Protein 6NFW (pdb70)

Nearest PDB structures (foldseek):
  6nfw-assembly1_A  TM=5.157E-01  e=8.113E-22  Potato virus Y
  8p9y-assembly1_A  TM=3.151E-01  e=6.609E+00  Severe acute respiratory syndrome coronavirus 2
  4l6p-assembly2_B  TM=2.230E-01  e=4.829E+00  Saccharomyces cerevisiae S288C
  6nfw-assembly1_A  TM=6.051E-01  e=4.391E-21  Potato virus Y
  6nfw-assembly1_A  TM=5.929E-01  e=1.348E-22  Potato virus Y

Secondary structure (DSSP, 8-state):
-----------------------------------SEEEE-SSS---EEE-TT--HHHHHHHHHHHHHHHHHH---SSTTTT----EEEEEE-TTS-EEEEEEE--S-------SSS---S-S---------S--EEEETTTS--------

B-factor: mean 38.01, std 22.73, range [0.03, 75.53]

Solvent-accessible surface area: 15889 Å² total; per-residue (Å²): 168,100,174,202,182,176,54,187,75,179,71,137,148,134,75,191,68,209,113,104,202,237,165,162,138,180,210,57,173,127,108,111,167,126,82,71,29,62,6,28,16,47,59,82,33,2,111,6,103,21,58,136,171,39,47,97,182,71,20,114,134,114,56,48,113,24,120,114,125,47,83,112,105,119,112,58,147,138,145,19,130,64,66,77,74,38,42,42,2,54,91,93,89,128,232,35,76,67,9,42,65,52,33,84,92,51,166,119,115,163,183,129,121,81,202,115,116,51,137,97,167,170,127,136,206,153,132,129,109,196,134,74,15,111,55,63,110,37,56,68,188,108,40,131,58,170,136,132,120,174,220

GO terms:
  GO:0005515 protein binding (F, IPI)

Organism: Potato virus Y (strain N) (NCBI:txid12219)

Structure (mmCIF, N/CA/C/O backbone):
data_6NFW
#
_entry.id   6NFW
#
loop_
_atom_site.group_PDB
_atom_site.id
_atom_site.type_symbol
_atom_site.label_atom_id
_atom_site.label_alt_id
_atom_site.label_comp_id
_atom_site.label_asym_id
_atom_site.label_entity_id
_atom_site.label_seq_id
_atom_site.pdbx_PDB_ins_code
_atom_site.Cartn_x
_atom_site.Cartn_y
_atom_site.Cartn_z
_atom_site.occupancy
_atom_site.B_iso_or_equiv
_atom_site.auth_seq_id
_atom_site.auth_comp_id
_atom_site.auth_asym_id
_atom_site.auth_atom_id
_atom_site.pdbx_PDB_model_num
ATOM 1 N N . SER A 1 38 ? 23.328 -107.932 -39.948 1.00 15.10 38 SER A N 1
ATOM 2 C CA . SER A 1 38 ? 22.667 -107.068 -38.977 1.00 72.44 38 SER A CA 1
ATOM 3 C C . SER A 1 38 ? 22.864 -105.599 -39.336 1.00 23.50 38 SER A C 1
ATOM 4 O O . SER A 1 38 ? 23.888 -105.219 -39.902 1.00 60.52 38 SER A O 1
ATOM 11 N N . ALA A 1 39 ? 21.875 -104.776 -39.002 1.00 1.22 39 ALA A N 1
ATOM 12 C CA . ALA A 1 39 ? 21.940 -103.348 -39.286 1.00 2.43 39 ALA A CA 1
ATOM 13 C C . ALA A 1 39 ? 20.828 -102.594 -38.563 1.00 54.22 39 ALA A C 1
ATOM 14 O O . ALA A 1 39 ? 19.737 -103.127 -38.354 1.00 14.24 39 ALA A O 1
ATOM 21 N N . TYR A 1 40 ? 21.111 -101.353 -38.185 1.00 43.11 40 TYR A N 1
ATOM 22 C CA . TYR A 1 40 ? 20.135 -100.527 -37.483 1.00 52.23 40 TYR A CA 1
ATOM 23 C C . TYR A 1 40 ? 20.431 -99.044 -37.685 1.00 75.22 40 TYR A C 1
ATOM 24 O O . TYR A 1 40 ? 21.588 -98.642 -37.813 1.00 11.53 40 TYR A O 1
ATOM 41 N N . ARG A 1 41 ? 19.377 -98.236 -37.715 1.00 24.04 41 ARG A N 1
ATOM 42 C CA . ARG A 1 41 ? 19.522 -96.797 -37.901 1.00 31.21 41 ARG A CA 1
ATOM 43 C C . ARG A 1 41 ? 18.501 -96.033 -37.063 1.00 53.23 41 ARG A C 1
ATOM 44 O O . ARG A 1 41 ? 17.295 -96.126 -37.298 1.00 2.12 41 ARG A O 1
ATOM 62 N N . LYS A 1 42 ? 18.990 -95.280 -36.085 1.00 31.43 42 LYS A N 1
ATOM 63 C CA . LYS A 1 42 ? 18.121 -94.499 -35.212 1.00 10.00 42 LYS A CA 1
ATOM 64 C C . LYS A 1 42 ? 18.382 -93.006 -35.378 1.00 61.50 42 LYS A C 1
ATOM 65 O O . LYS A 1 42 ? 19.047 -92.385 -34.548 1.00 64.01 42 LYS A O 1
ATOM 80 N N . LYS A 1 43 ? 17.855 -92.434 -36.455 1.00 72.43 43 LYS A N 1
ATOM 81 C CA . LYS A 1 43 ? 18.028 -91.012 -36.730 1.00 73.21 43 LYS A CA 1
ATOM 82 C C . LYS A 1 43 ? 16.851 -90.207 -36.191 1.00 32.10 43 LYS A C 1
ATOM 83 O O . LYS A 1 43 ? 15.699 -90.628 -36.294 1.00 2.11 43 LYS A O 1
ATOM 98 N N . GLY A 1 44 ? 17.148 -89.045 -35.616 1.00 20.21 44 GLY A N 1
ATOM 99 C CA . GLY A 1 44 ? 16.103 -88.199 -35.071 1.00 2.21 44 GLY A CA 1
ATOM 100 C C . GLY A 1 44 ? 16.650 -87.117 -34.161 1.00 43.43 44 GLY A C 1
ATOM 101 O O . GLY A 1 44 ? 17.230 -86.137 -34.627 1.00 74.32 44 GLY A O 1
ATOM 105 N N . LYS A 1 45 ? 16.461 -87.292 -32.857 1.00 21.20 45 LYS A N 1
ATOM 106 C CA . LYS A 1 45 ? 16.938 -86.323 -31.877 1.00 70.32 45 LYS A CA 1
ATOM 107 C C . LYS A 1 45 ? 16.734 -84.897 -32.379 1.00 63.11 45 LYS A C 1
ATOM 108 O O . LYS A 1 45 ? 17.602 -84.040 -32.213 1.00 51.24 45 LYS A O 1
ATOM 123 N N . GLY A 1 46 ? 15.580 -84.648 -32.992 1.00 13.44 46 GLY A N 1
ATOM 124 C CA . GLY A 1 46 ? 15.283 -83.325 -33.506 1.00 43.31 46 GLY A CA 1
ATOM 125 C C . GLY A 1 46 ? 14.156 -82.649 -32.750 1.00 24.33 46 GLY A C 1
ATOM 126 O O . GLY A 1 46 ? 12.981 -82.904 -33.014 1.00 1.52 46 GLY A O 1
ATOM 130 N N . LYS A 1 47 ? 14.513 -81.785 -31.806 1.00 70.55 47 LYS A N 1
ATOM 131 C CA . LYS A 1 47 ? 13.524 -81.069 -31.009 1.00 61.11 47 LYS A CA 1
ATOM 132 C C . LYS A 1 47 ? 13.696 -79.561 -31.155 1.00 2.42 47 LYS A C 1
ATOM 133 O O . LYS A 1 47 ? 14.684 -79.089 -31.715 1.00 13.54 47 LYS A O 1
ATOM 148 N N . GLY A 1 48 ? 12.726 -78.808 -30.644 1.00 65.40 48 GLY A N 1
ATOM 149 C CA . GLY A 1 48 ? 12.790 -77.360 -30.726 1.00 2.13 48 GLY A CA 1
ATOM 150 C C . GLY A 1 48 ? 12.437 -76.688 -29.414 1.00 44.41 48 GLY A C 1
ATOM 151 O O . GLY A 1 48 ? 11.997 -77.345 -28.469 1.00 43.45 48 GLY A O 1
ATOM 155 N N . THR A 1 49 ? 12.629 -75.375 -29.352 1.00 23.31 49 THR A N 1
ATOM 156 C CA . THR A 1 49 ? 12.331 -74.613 -28.145 1.00 55.24 49 THR A CA 1
ATOM 157 C C . THR A 1 49 ? 11.567 -73.336 -28.476 1.00 51.10 49 THR A C 1
ATOM 158 O O . THR A 1 49 ? 11.985 -72.554 -29.330 1.00 42.23 49 THR A O 1
ATOM 169 N N . THR A 1 50 ? 10.446 -73.129 -27.793 1.00 4.31 50 THR A N 1
ATOM 170 C CA . THR A 1 50 ? 9.623 -71.947 -28.014 1.00 60.12 50 THR A CA 1
ATOM 171 C C . THR A 1 50 ? 9.694 -70.997 -26.823 1.00 54.40 50 THR A C 1
ATOM 172 O O . THR A 1 50 ? 8.879 -71.078 -25.903 1.00 60.14 50 THR A O 1
ATOM 183 N N . VAL A 1 51 ? 10.672 -70.098 -26.845 1.00 24.12 51 VAL A N 1
ATOM 184 C CA . VAL A 1 51 ? 10.846 -69.132 -25.768 1.00 24.32 51 VAL A CA 1
ATOM 185 C C . VAL A 1 51 ? 10.319 -67.759 -26.169 1.00 61.42 51 VAL A C 1
ATOM 186 O O . VAL A 1 51 ? 10.433 -67.352 -27.324 1.00 70.10 51 VAL A O 1
ATOM 199 N N . GLY A 1 52 ? 9.741 -67.048 -25.206 1.00 42.43 52 GLY A N 1
ATOM 200 C CA . GLY A 1 52 ? 9.204 -65.727 -25.479 1.00 12.52 52 GLY A CA 1
ATOM 201 C C . GLY A 1 52 ? 9.065 -64.887 -24.224 1.00 33.04 52 GLY A C 1
ATOM 202 O O . GLY A 1 52 ? 8.410 -65.295 -23.266 1.00 50.44 52 GLY A O 1
ATOM 206 N N . MET A 1 53 ? 9.686 -63.712 -24.229 1.00 51.04 53 MET A N 1
ATOM 207 C CA . MET A 1 53 ? 9.629 -62.813 -23.083 1.00 10.52 53 MET A CA 1
ATOM 208 C C . MET A 1 53 ? 8.997 -61.479 -23.468 1.00 11.30 53 MET A C 1
ATOM 209 O O . MET A 1 53 ? 8.770 -61.207 -24.647 1.00 13.33 53 MET A O 1
ATOM 221 N N . GLY A 1 54 ? 8.716 -60.651 -22.467 1.00 25.32 54 GLY A N 1
ATOM 222 C CA . GLY A 1 54 ? 8.113 -59.356 -22.724 1.00 10.54 54 GLY A CA 1
ATOM 223 C C . GLY A 1 54 ? 8.642 -58.277 -21.798 1.00 73.20 54 GLY A C 1
ATOM 224 O O . GLY A 1 54 ? 8.775 -58.493 -20.594 1.00 22.44 54 GLY A O 1
ATOM 228 N N . LYS A 1 55 ? 8.946 -57.113 -22.363 1.00 0.15 55 LYS A N 1
ATOM 229 C CA . LYS A 1 55 ? 9.464 -55.997 -21.582 1.00 63.14 55 LYS A CA 1
ATOM 230 C C . LYS A 1 55 ? 8.391 -55.437 -20.654 1.00 1.43 55 LYS A C 1
ATOM 231 O O . LYS A 1 55 ? 7.279 -55.137 -21.086 1.00 44.14 55 LYS A O 1
ATOM 246 N N . SER A 1 56 ? 8.733 -55.299 -19.377 1.00 22.21 56 SER A N 1
ATOM 247 C CA . SER A 1 56 ? 7.797 -54.778 -18.387 1.00 3.42 56 SER A CA 1
ATOM 248 C C . SER A 1 56 ? 8.260 -53.421 -17.863 1.00 42.33 56 SER A C 1
ATOM 249 O O . SER A 1 56 ? 8.909 -53.335 -16.822 1.00 5.12 56 SER A O 1
ATOM 256 N N . SER A 1 57 ? 7.921 -52.365 -18.595 1.00 45.24 57 SER A N 1
ATOM 257 C CA . SER A 1 57 ? 8.303 -51.011 -18.208 1.00 35.15 57 SER A CA 1
ATOM 258 C C . SER A 1 57 ? 7.095 -50.081 -18.218 1.00 63.11 57 SER A C 1
ATOM 259 O O . SER A 1 57 ? 6.449 -49.897 -19.250 1.00 2.44 57 SER A O 1
ATOM 266 N N . ARG A 1 58 ? 6.796 -49.496 -17.063 1.00 14.43 58 ARG A N 1
ATOM 267 C CA . ARG A 1 58 ? 5.665 -48.585 -16.938 1.00 5.13 58 ARG A CA 1
ATOM 268 C C . ARG A 1 58 ? 6.046 -47.354 -16.120 1.00 61.01 58 ARG A C 1
ATOM 269 O O . ARG A 1 58 ? 6.600 -47.470 -15.027 1.00 63.32 58 ARG A O 1
ATOM 287 N N . ARG A 1 59 ? 5.746 -46.176 -16.658 1.00 54.41 59 ARG A N 1
ATOM 288 C CA . ARG A 1 59 ? 6.058 -44.924 -15.980 1.00 35.32 59 ARG A CA 1
ATOM 289 C C . ARG A 1 59 ? 4.909 -44.496 -15.073 1.00 64.34 59 ARG A C 1
ATOM 290 O O . ARG A 1 59 ? 3.810 -45.046 -15.144 1.00 42.14 59 ARG A O 1
ATOM 308 N N . PHE A 1 60 ? 5.170 -43.511 -14.221 1.00 63.32 60 PHE A N 1
ATOM 309 C CA . PHE A 1 60 ? 4.158 -43.009 -13.299 1.00 24.32 60 PHE A CA 1
ATOM 310 C C . PHE A 1 60 ? 4.525 -41.616 -12.794 1.00 12.33 60 PHE A C 1
ATOM 311 O O . PHE A 1 60 ? 5.666 -41.368 -12.400 1.00 74.34 60 PHE A O 1
ATOM 327 N N . ILE A 1 61 ? 3.551 -40.712 -12.807 1.00 32.40 61 ILE A N 1
ATOM 328 C CA . ILE A 1 61 ? 3.772 -39.346 -12.350 1.00 5.14 61 ILE A CA 1
ATOM 329 C C . ILE A 1 61 ? 2.686 -38.913 -11.371 1.00 25.42 61 ILE A C 1
ATOM 330 O O . ILE A 1 61 ? 1.497 -38.965 -11.682 1.00 73.21 61 ILE A O 1
ATOM 345 N N . ASN A 1 62 ? 3.105 -38.482 -10.185 1.00 5.34 62 ASN A N 1
ATOM 346 C CA . ASN A 1 62 ? 2.168 -38.037 -9.159 1.00 71.01 62 ASN A CA 1
ATOM 347 C C . ASN A 1 62 ? 2.743 -36.866 -8.368 1.00 12.05 62 ASN A C 1
ATOM 348 O O . ASN A 1 62 ? 3.869 -36.931 -7.874 1.00 61.24 62 ASN A O 1
ATOM 358 N N . MET A 1 63 ? 1.961 -35.797 -8.251 1.00 34.32 63 MET A N 1
ATOM 359 C CA . MET A 1 63 ? 2.393 -34.613 -7.518 1.00 24.14 63 MET A CA 1
ATOM 360 C C . MET A 1 63 ? 1.225 -33.659 -7.290 1.00 64.10 63 MET A C 1
ATOM 361 O O . MET A 1 63 ? 0.481 -33.340 -8.218 1.00 73.11 63 MET A O 1
ATOM 373 N N . TYR A 1 64 ? 1.069 -33.207 -6.051 1.00 63.45 64 TYR A N 1
ATOM 374 C CA . TYR A 1 64 ? -0.011 -32.291 -5.702 1.00 11.30 64 TYR A CA 1
ATOM 375 C C . TYR A 1 64 ? 0.364 -31.442 -4.491 1.00 13.53 64 TYR A C 1
ATOM 376 O O . TYR A 1 64 ? 0.647 -31.968 -3.414 1.00 65.43 64 TYR A O 1
ATOM 393 N N . GLY A 1 65 ? 0.363 -30.126 -4.675 1.00 41.05 65 GLY A N 1
ATOM 394 C CA . GLY A 1 65 ? 0.705 -29.224 -3.591 1.00 10.51 65 GLY A CA 1
ATOM 395 C C . GLY A 1 65 ? -0.503 -28.482 -3.052 1.00 21.30 65 GLY A C 1
ATOM 396 O O . GLY A 1 65 ? -1.624 -28.684 -3.518 1.00 51.23 65 GLY A O 1
ATOM 400 N N . PHE A 1 66 ? -0.274 -27.620 -2.067 1.00 43.32 66 PHE A N 1
ATOM 401 C CA . PHE A 1 66 ? -1.353 -26.847 -1.462 1.00 62.41 66 PHE A CA 1
ATOM 402 C C . PHE A 1 66 ? -0.811 -25.587 -0.795 1.00 22.23 66 PHE A C 1
ATOM 403 O O . PHE A 1 66 ? 0.280 -25.595 -0.223 1.00 25.43 66 PHE A O 1
ATOM 419 N N . ASP A 1 67 ? -1.578 -24.506 -0.872 1.00 50.32 67 ASP A N 1
ATOM 420 C CA . ASP A 1 67 ? -1.176 -23.237 -0.275 1.00 52.40 67 ASP A CA 1
ATOM 421 C C . ASP A 1 67 ? -2.112 -22.854 0.868 1.00 21.32 67 ASP A C 1
ATOM 422 O O . ASP A 1 67 ? -2.929 -21.941 0.754 1.00 65.44 67 ASP A O 1
ATOM 430 N N . PRO A 1 68 ? -1.991 -23.569 1.997 1.00 70.14 68 PRO A N 1
ATOM 431 C CA . PRO A 1 68 ? -2.818 -23.322 3.182 1.00 64.44 68 PRO A CA 1
ATOM 432 C C . PRO A 1 68 ? -2.473 -22.003 3.864 1.00 43.21 68 PRO A C 1
ATOM 433 O O . PRO A 1 68 ? -1.515 -21.920 4.634 1.00 20.21 68 PRO A O 1
ATOM 441 N N . THR A 1 69 ? -3.261 -20.970 3.578 1.00 10.53 69 THR A N 1
ATOM 442 C CA . THR A 1 69 ? -3.039 -19.654 4.164 1.00 53.12 69 THR A CA 1
ATOM 443 C C . THR A 1 69 ? -4.272 -19.174 4.922 1.00 41.22 69 THR A C 1
ATOM 444 O O . THR A 1 69 ? -5.401 -19.374 4.476 1.00 41.32 69 THR A O 1
ATOM 455 N N . GLU A 1 70 ? -4.047 -18.539 6.068 1.00 53.42 70 GLU A N 1
ATOM 456 C CA . GLU A 1 70 ? -5.141 -18.031 6.887 1.00 72.34 70 GLU A CA 1
ATOM 457 C C . GLU A 1 70 ? -4.785 -16.675 7.490 1.00 52.32 70 GLU A C 1
ATOM 458 O O . GLU A 1 70 ? -3.702 -16.496 8.045 1.00 33.44 70 GLU A O 1
ATOM 468 N N . TYR A 1 71 ? -5.705 -15.725 7.376 1.00 61.24 71 TYR A N 1
ATOM 469 C CA . TYR A 1 71 ? -5.489 -14.384 7.906 1.00 0.23 71 TYR A CA 1
ATOM 470 C C . TYR A 1 71 ? -6.815 -13.717 8.259 1.00 23.54 71 TYR A C 1
ATOM 471 O O . TYR A 1 71 ? -7.691 -13.561 7.408 1.00 33.54 71 TYR A O 1
ATOM 488 N N . SER A 1 72 ? -6.955 -13.324 9.522 1.00 73.53 72 SER A N 1
ATOM 489 C CA . SER A 1 72 ? -8.173 -12.676 9.990 1.00 45.53 72 SER A CA 1
ATOM 490 C C . SER A 1 72 ? -7.848 -11.511 10.919 1.00 20.13 72 SER A C 1
ATOM 491 O O . SER A 1 72 ? -7.672 -11.693 12.124 1.00 71.44 72 SER A O 1
ATOM 498 N N . PHE A 1 73 ? -7.767 -10.312 10.350 1.00 55.04 73 PHE A N 1
ATOM 499 C CA . PHE A 1 73 ? -7.461 -9.116 11.125 1.00 13.22 73 PHE A CA 1
ATOM 500 C C . PHE A 1 73 ? -7.785 -7.855 10.331 1.00 64.42 73 PHE A C 1
ATOM 501 O O . PHE A 1 73 ? -8.236 -7.928 9.188 1.00 70.21 73 PHE A O 1
ATOM 517 N N . ILE A 1 74 ? -7.551 -6.700 10.944 1.00 3.33 74 ILE A N 1
ATOM 518 C CA . ILE A 1 74 ? -7.817 -5.422 10.295 1.00 41.32 74 ILE A CA 1
ATOM 519 C C . ILE A 1 74 ? -6.525 -4.770 9.815 1.00 43.34 74 ILE A C 1
ATOM 520 O O . ILE A 1 74 ? -5.544 -4.699 10.553 1.00 2.31 74 ILE A O 1
ATOM 535 N N . GLN A 1 75 ? -6.535 -4.294 8.574 1.00 1.03 75 GLN A N 1
ATOM 536 C CA . GLN A 1 75 ? -5.364 -3.647 7.996 1.00 24.52 75 GLN A CA 1
ATOM 537 C C . GLN A 1 75 ? -5.420 -2.136 8.200 1.00 5.21 75 GLN A C 1
ATOM 538 O O . GLN A 1 75 ? -6.326 -1.465 7.704 1.00 35.23 75 GLN A O 1
ATOM 550 N N . PHE A 1 76 ? -4.448 -1.606 8.936 1.00 13.44 76 PHE A N 1
ATOM 551 C CA . PHE A 1 76 ? -4.388 -0.175 9.208 1.00 73.23 76 PHE A CA 1
ATOM 552 C C . PHE A 1 76 ? -3.576 0.548 8.138 1.00 11.10 76 PHE A C 1
ATOM 553 O O . PHE A 1 76 ? -2.497 0.099 7.753 1.00 73.30 76 PHE A O 1
ATOM 569 N N . VAL A 1 77 ? -4.104 1.670 7.660 1.00 45.35 77 VAL A N 1
ATOM 570 C CA . VAL A 1 77 ? -3.430 2.457 6.634 1.00 3.24 77 VAL A CA 1
ATOM 571 C C . VAL A 1 77 ? -3.687 3.948 6.827 1.00 15.13 77 VAL A C 1
ATOM 572 O O . VAL A 1 77 ? -4.762 4.350 7.272 1.00 22.24 77 VAL A O 1
ATOM 585 N N . ASP A 1 78 ? -2.693 4.761 6.490 1.00 62.34 78 ASP A N 1
ATOM 586 C CA . ASP A 1 78 ? -2.812 6.209 6.625 1.00 74.43 78 ASP A CA 1
ATOM 587 C C . ASP A 1 78 ? -3.230 6.845 5.302 1.00 12.33 78 ASP A C 1
ATOM 588 O O . ASP A 1 78 ? -2.724 6.503 4.233 1.00 63.20 78 ASP A O 1
ATOM 596 N N . PRO A 1 79 ? -4.177 7.793 5.375 1.00 74.10 79 PRO A N 1
ATOM 597 C CA . PRO A 1 79 ? -4.684 8.496 4.192 1.00 10.32 79 PRO A CA 1
ATOM 598 C C . PRO A 1 79 ? -3.648 9.438 3.590 1.00 44.02 79 PRO A C 1
ATOM 599 O O . PRO A 1 79 ? -3.552 9.571 2.369 1.00 63.41 79 PRO A O 1
ATOM 607 N N . LEU A 1 80 ? -2.876 10.091 4.451 1.00 2.43 80 LEU A N 1
ATOM 6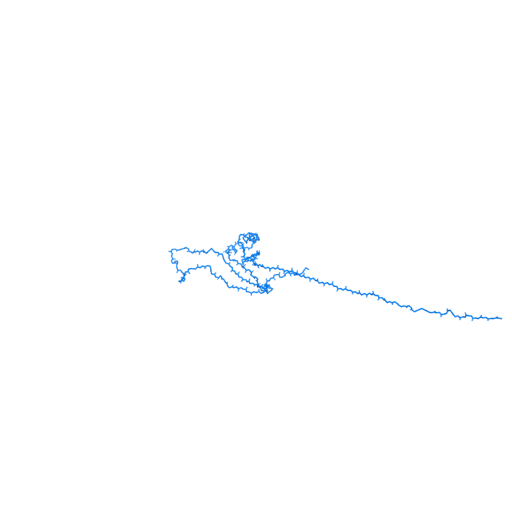08 C CA . LEU A 1 80 ? -1.846 11.022 4.003 1.00 52.51 80 LEU A CA 1
ATOM 609 C C . LEU A 1 80 ? -0.960 10.382 2.939 1.00 41.14 80 LEU A C 1
ATOM 610 O O . LEU A 1 80 ? -1.087 10.676 1.750 1.00 13.41 80 LEU A O 1
ATOM 625 N N . THR A 1 81 ? -0.062 9.503 3.374 1.00 43.21 81 THR A N 1
ATOM 626 C CA . THR A 1 81 ? 0.845 8.821 2.459 1.00 10.22 81 THR A CA 1
ATOM 627 C C . THR A 1 81 ? 0.320 7.437 2.096 1.00 70.01 81 THR A C 1
ATOM 628 O O . THR A 1 81 ? -0.078 7.192 0.957 1.00 22.13 81 THR A O 1
ATOM 639 N N . GLY A 1 82 ? 0.322 6.533 3.070 1.00 1.35 82 GLY A N 1
ATOM 640 C CA . GLY A 1 82 ? -0.157 5.184 2.833 1.00 55.42 82 GLY A CA 1
ATOM 641 C C . GLY A 1 82 ? 0.514 4.163 3.730 1.00 10.15 82 GLY A C 1
ATOM 642 O O . GLY A 1 82 ? 0.823 3.053 3.297 1.00 43.32 82 GLY A O 1
ATOM 646 N N . ALA A 1 83 ? 0.744 4.539 4.984 1.00 65.32 83 ALA A N 1
ATOM 647 C CA . ALA A 1 83 ? 1.383 3.649 5.944 1.00 10.14 83 ALA A CA 1
ATOM 648 C C . ALA A 1 83 ? 0.687 2.292 5.982 1.00 23.01 83 ALA A C 1
ATOM 649 O O . ALA A 1 83 ? -0.391 2.123 5.415 1.00 40.33 83 ALA A O 1
ATOM 656 N N . GLN A 1 84 ? 1.312 1.331 6.653 1.00 34.12 84 GLN A N 1
ATOM 657 C CA . GLN A 1 84 ? 0.754 -0.012 6.763 1.00 42.54 84 GLN A CA 1
ATOM 658 C C . GLN A 1 84 ? 1.016 -0.599 8.146 1.00 15.50 84 GLN A C 1
ATOM 659 O O . GLN A 1 84 ? 2.151 -0.600 8.624 1.00 1.21 84 GLN A O 1
ATOM 671 N N . ILE A 1 85 ? -0.039 -1.098 8.782 1.00 21.21 85 ILE A N 1
ATOM 672 C CA . ILE A 1 85 ? 0.079 -1.688 10.108 1.00 10.14 85 ILE A CA 1
ATOM 673 C C . ILE A 1 85 ? -0.990 -2.752 10.333 1.00 41.40 85 ILE A C 1
ATOM 674 O O . ILE A 1 85 ? -2.112 -2.632 9.842 1.00 44.11 85 ILE A O 1
ATOM 689 N N . GLU A 1 86 ? -0.635 -3.793 11.080 1.00 21.03 86 GLU A N 1
ATOM 690 C CA . GLU A 1 86 ? -1.565 -4.877 11.371 1.00 11.04 86 GLU A CA 1
ATOM 691 C C . GLU A 1 86 ? -2.301 -4.626 12.683 1.00 0.15 86 GLU A C 1
ATOM 692 O O . GLU A 1 86 ? -1.733 -4.781 13.765 1.00 64.01 86 GLU A O 1
ATOM 702 N N . GLU A 1 87 ? -3.568 -4.237 12.581 1.00 72.43 87 GLU A N 1
ATOM 703 C CA . GLU A 1 87 ? -4.381 -3.963 13.759 1.00 51.33 87 GLU A CA 1
ATOM 704 C C . GLU A 1 87 ? -5.473 -5.017 13.924 1.00 22.25 87 GLU A C 1
ATOM 705 O O . GLU A 1 87 ? -5.906 -5.634 12.953 1.00 32.54 87 GLU A O 1
ATOM 715 N N . ASN A 1 88 ? -5.911 -5.216 15.162 1.00 2.33 88 ASN A N 1
ATOM 716 C CA . ASN A 1 88 ? -6.951 -6.195 15.457 1.00 42.04 88 ASN A CA 1
ATOM 717 C C . ASN A 1 88 ? -8.116 -5.546 16.199 1.00 34.44 88 ASN A C 1
ATOM 718 O O . ASN A 1 88 ? -8.176 -4.323 16.334 1.00 35.13 88 ASN A O 1
ATOM 728 N N . VAL A 1 89 ? -9.039 -6.373 16.680 1.00 73.23 89 VAL A N 1
ATOM 729 C CA . VAL A 1 89 ? -10.201 -5.881 17.410 1.00 32.25 89 VAL A CA 1
ATOM 730 C C . VAL A 1 89 ? -9.779 -5.066 18.628 1.00 20.30 89 VAL A C 1
ATOM 731 O O . VAL A 1 89 ? -10.434 -4.088 18.990 1.00 31.25 89 VAL A O 1
ATOM 744 N N . TYR A 1 90 ? -8.682 -5.475 19.256 1.00 64.14 90 TYR A N 1
ATOM 745 C CA . TYR A 1 90 ? -8.173 -4.784 20.435 1.00 1.32 90 TYR A CA 1
ATOM 746 C C . TYR A 1 90 ? -6.917 -3.985 20.099 1.00 44.43 90 TYR A C 1
ATOM 747 O O . TYR A 1 90 ? -5.998 -3.882 20.910 1.00 14.21 90 TYR A O 1
ATOM 764 N N . ALA A 1 91 ? -6.888 -3.420 18.896 1.00 1.11 91 ALA A N 1
ATOM 765 C CA . ALA A 1 91 ? -5.749 -2.627 18.453 1.00 72.33 91 ALA A CA 1
ATOM 766 C C . ALA A 1 91 ? -5.512 -1.438 19.378 1.00 71.23 91 ALA A C 1
ATOM 767 O O . ALA A 1 91 ? -6.416 -0.638 19.617 1.00 63.22 91 ALA A O 1
ATOM 774 N N . ASP A 1 92 ? -4.294 -1.330 19.895 1.00 22.45 92 ASP A N 1
ATOM 775 C CA . ASP A 1 92 ? -3.939 -0.238 20.795 1.00 71.54 92 ASP A CA 1
ATOM 776 C C . ASP A 1 92 ? -3.197 0.864 20.045 1.00 70.53 92 ASP A C 1
ATOM 777 O O . ASP A 1 92 ? -2.289 0.590 19.257 1.00 4.45 92 ASP A O 1
ATOM 785 N N . ILE A 1 93 ? -3.589 2.109 20.293 1.00 55.15 93 ILE A N 1
ATOM 786 C CA . ILE A 1 93 ? -2.961 3.252 19.641 1.00 54.53 93 ILE A CA 1
ATOM 787 C C . ILE A 1 93 ? -1.458 3.274 19.899 1.00 42.41 93 ILE A C 1
ATOM 788 O O . ILE A 1 93 ? -0.674 3.661 19.032 1.00 43.50 93 ILE A O 1
ATOM 803 N N . ARG A 1 94 ? -1.064 2.855 21.097 1.00 31.22 94 ARG A N 1
ATOM 804 C CA . ARG A 1 94 ? 0.346 2.826 21.469 1.00 4.25 94 ARG A CA 1
ATOM 805 C C . ARG A 1 94 ? 1.171 2.083 20.422 1.00 41.24 94 ARG A C 1
ATOM 806 O O . ARG A 1 94 ? 2.296 2.474 20.112 1.00 60.14 94 ARG A O 1
ATOM 824 N N . ASP A 1 95 ? 0.603 1.010 19.882 1.00 30.12 95 ASP A N 1
ATOM 825 C CA . ASP A 1 95 ? 1.285 0.212 18.869 1.00 25.13 95 ASP A CA 1
ATOM 826 C C . ASP A 1 95 ? 1.296 0.935 17.526 1.00 1.20 95 ASP A C 1
ATOM 827 O O . ASP A 1 95 ? 2.356 1.169 16.945 1.00 12.43 95 ASP A O 1
ATOM 835 N N . ILE A 1 96 ? 0.110 1.284 17.037 1.00 10.43 96 ILE A N 1
ATOM 836 C CA . ILE A 1 96 ? -0.015 1.979 15.763 1.00 41.43 96 ILE A CA 1
ATOM 837 C C . ILE A 1 96 ? 0.873 3.218 15.722 1.00 12.33 96 ILE A C 1
ATOM 838 O O . ILE A 1 96 ? 1.427 3.561 14.678 1.00 52.12 96 ILE A O 1
ATOM 853 N N . GLN A 1 97 ? 1.004 3.883 16.865 1.00 2.34 97 GLN A N 1
ATOM 854 C CA . GLN A 1 97 ? 1.827 5.083 16.960 1.00 40.34 97 GLN A CA 1
ATOM 855 C C . GLN A 1 97 ? 3.310 4.732 16.906 1.00 61.33 97 GLN A C 1
ATOM 856 O O . GLN A 1 97 ? 4.111 5.471 16.335 1.00 71.43 97 GLN A O 1
ATOM 868 N N . GLU A 1 98 ? 3.667 3.601 17.506 1.00 72.54 98 GLU A N 1
ATOM 869 C CA . GLU A 1 98 ? 5.055 3.154 17.526 1.00 33.21 98 GLU A CA 1
ATOM 870 C C . GLU A 1 98 ? 5.577 2.932 16.110 1.00 65.52 98 GLU A C 1
ATOM 871 O O . GLU A 1 98 ? 6.533 3.579 15.681 1.00 50.12 98 GLU A O 1
ATOM 881 N N . ARG A 1 99 ? 4.942 2.015 15.388 1.00 51.51 99 ARG A N 1
ATOM 882 C CA . ARG A 1 99 ? 5.343 1.706 14.020 1.00 41.41 99 ARG A CA 1
ATOM 883 C C . ARG A 1 99 ? 5.209 2.934 13.125 1.00 64.43 99 ARG A C 1
ATOM 884 O O . ARG A 1 99 ? 6.037 3.166 12.244 1.00 24.33 99 ARG A O 1
ATOM 902 N N . PHE A 1 100 ? 4.161 3.719 13.356 1.00 10.35 100 PHE A N 1
ATOM 903 C CA . PHE A 1 100 ? 3.919 4.923 12.570 1.00 53.33 100 PHE A CA 1
ATOM 904 C C . PHE A 1 100 ? 5.159 5.811 12.540 1.00 4.45 100 PHE A C 1
ATOM 905 O O . PHE A 1 100 ? 5.451 6.454 11.532 1.00 43.14 100 PHE A O 1
ATOM 921 N N . SER A 1 101 ? 5.883 5.843 13.654 1.00 62.10 101 SER A N 1
ATOM 922 C CA . SER A 1 101 ? 7.089 6.657 13.758 1.00 52.41 101 SER A CA 1
ATOM 923 C C . SER A 1 101 ? 8.036 6.376 12.595 1.00 3.21 101 SER A C 1
ATOM 924 O O . SER A 1 101 ? 8.641 7.293 12.040 1.00 52.11 101 SER A O 1
ATOM 931 N N . GLU A 1 102 ? 8.157 5.103 12.233 1.00 23.22 102 GLU A N 1
ATOM 932 C CA . GLU A 1 102 ? 9.031 4.702 11.137 1.00 51.33 102 GLU A CA 1
ATOM 933 C C . GLU A 1 102 ? 8.568 5.317 9.820 1.00 74.15 102 GLU A C 1
ATOM 934 O O . GLU A 1 102 ? 9.350 5.949 9.107 1.00 10.42 102 GLU A O 1
ATOM 944 N N . VAL A 1 103 ? 7.292 5.127 9.500 1.00 71.30 103 VAL A N 1
ATOM 945 C CA . VAL A 1 103 ? 6.724 5.662 8.269 1.00 64.13 103 VAL A CA 1
ATOM 946 C C . VAL A 1 103 ? 6.952 7.167 8.167 1.00 20.22 103 VAL A C 1
ATOM 947 O O . VAL A 1 103 ? 7.551 7.651 7.207 1.00 13.15 103 VAL A O 1
ATOM 960 N N . ARG A 1 104 ? 6.471 7.901 9.165 1.00 63.03 104 ARG A N 1
ATOM 961 C CA . ARG A 1 104 ? 6.621 9.351 9.188 1.00 62.10 104 ARG A CA 1
ATOM 962 C C . ARG A 1 104 ? 8.093 9.746 9.105 1.00 3.30 104 ARG A C 1
ATOM 963 O O . ARG A 1 104 ? 8.446 10.738 8.466 1.00 14.52 104 ARG A O 1
ATOM 981 N N . LYS A 1 105 ? 8.947 8.964 9.755 1.00 23.34 105 LYS A N 1
ATOM 982 C CA . LYS A 1 105 ? 10.381 9.230 9.756 1.00 34.13 105 LYS A CA 1
ATOM 983 C C . LYS A 1 105 ? 10.937 9.222 8.335 1.00 3.24 105 LYS A C 1
ATOM 984 O O . LYS A 1 105 ? 11.614 10.160 7.917 1.00 63.45 105 LYS A O 1
ATOM 999 N N . LYS A 1 106 ? 10.644 8.157 7.597 1.00 1.42 106 LYS A N 1
ATOM 1000 C CA . LYS A 1 106 ? 11.111 8.027 6.222 1.00 14.21 106 LYS A CA 1
ATOM 1001 C C . LYS A 1 106 ? 10.472 9.084 5.328 1.00 23.42 106 LYS A C 1
ATOM 1002 O O . LYS A 1 106 ? 11.104 9.591 4.401 1.00 52.24 106 LYS A O 1
ATOM 1017 N N . MET A 1 107 ? 9.217 9.415 5.614 1.00 60.43 107 MET A N 1
ATOM 1018 C CA . MET A 1 107 ? 8.494 10.415 4.836 1.00 25.15 107 MET A CA 1
ATOM 1019 C C . MET A 1 107 ? 9.209 11.763 4.886 1.00 55.44 107 MET A C 1
ATOM 1020 O O . MET A 1 107 ? 9.595 12.310 3.854 1.00 34.20 107 MET A O 1
ATOM 1032 N N . VAL A 1 108 ? 9.380 12.292 6.093 1.00 2.23 108 VAL A N 1
ATOM 1033 C CA . VAL A 1 108 ? 10.049 13.575 6.277 1.00 45.42 108 VAL A CA 1
ATOM 1034 C C . VAL A 1 108 ? 11.510 13.499 5.851 1.00 13.10 108 VAL A C 1
ATOM 1035 O O . VAL A 1 108 ? 12.057 14.456 5.304 1.00 73.40 108 VAL A O 1
ATOM 1048 N N . GLU A 1 109 ? 12.136 12.354 6.106 1.00 74.23 109 GLU A N 1
ATOM 1049 C CA . GLU A 1 109 ? 13.536 12.154 5.747 1.00 2.33 109 GLU A CA 1
ATOM 1050 C C . GLU A 1 109 ? 13.725 12.218 4.235 1.00 14.41 109 GLU A C 1
ATOM 1051 O O . GLU A 1 109 ? 14.640 12.875 3.740 1.00 45.44 109 GLU A O 1
ATOM 1061 N N . ASN A 1 110 ? 12.853 11.527 3.506 1.00 61.51 110 ASN A N 1
ATOM 1062 C CA . ASN A 1 110 ? 12.925 11.503 2.050 1.00 62.24 110 ASN A CA 1
ATOM 1063 C C . ASN A 1 110 ? 12.900 12.919 1.480 1.00 30.13 110 ASN A C 1
ATOM 1064 O O . ASN A 1 110 ? 13.438 13.174 0.402 1.00 4.03 110 ASN A O 1
ATOM 1074 N N . ASP A 1 111 ? 12.274 13.833 2.212 1.00 24.40 111 ASP A N 1
ATOM 1075 C CA . ASP A 1 111 ? 12.181 15.224 1.781 1.00 23.01 111 ASP A CA 1
ATOM 1076 C C . ASP A 1 111 ? 11.363 15.342 0.500 1.00 54.45 111 ASP A C 1
ATOM 1077 O O . ASP A 1 111 ? 11.916 15.446 -0.595 1.00 73.33 111 ASP A O 1
ATOM 1085 N N . ASP A 1 112 ? 10.042 15.324 0.643 1.00 23.14 112 ASP A N 1
ATOM 1086 C CA . ASP A 1 112 ? 9.146 15.429 -0.503 1.00 1.01 112 ASP A CA 1
ATOM 1087 C C . ASP A 1 112 ? 8.170 16.588 -0.326 1.00 42.32 112 ASP A C 1
ATOM 1088 O O . ASP A 1 112 ? 7.809 17.261 -1.291 1.00 23.23 112 ASP A O 1
ATOM 1096 N N . ILE A 1 113 ? 7.746 16.812 0.914 1.00 63.54 113 ILE A N 1
ATOM 1097 C CA . ILE A 1 113 ? 6.811 17.890 1.217 1.00 32.41 113 ILE A CA 1
ATOM 1098 C C . ILE A 1 113 ? 7.345 18.783 2.332 1.00 50.00 113 ILE A C 1
ATOM 1099 O O . ILE A 1 113 ? 8.455 18.581 2.824 1.00 71.41 113 ILE A O 1
ATOM 1114 N N . GLU A 1 114 ? 6.545 19.768 2.727 1.00 2.04 114 GLU A N 1
ATOM 1115 C CA . GLU A 1 114 ? 6.937 20.692 3.785 1.00 14.23 114 GLU A CA 1
ATOM 1116 C C . GLU A 1 114 ? 5.880 20.739 4.885 1.00 63.24 114 GLU A C 1
ATOM 1117 O O . GLU A 1 114 ? 6.195 20.617 6.068 1.00 14.50 114 GLU A O 1
ATOM 1127 N N . MET A 1 115 ? 4.626 20.920 4.483 1.00 0.45 115 MET A N 1
ATOM 1128 C CA . MET A 1 115 ? 3.522 20.983 5.435 1.00 64.14 115 MET A CA 1
ATOM 1129 C C . MET A 1 115 ? 2.293 20.263 4.889 1.00 40.04 115 MET A C 1
ATOM 1130 O O . MET A 1 115 ? 1.187 20.431 5.402 1.00 43.31 115 MET A O 1
ATOM 1142 N N . GLN A 1 116 ? 2.495 19.462 3.848 1.00 62.22 116 GLN A N 1
ATOM 1143 C CA . GLN A 1 116 ? 1.402 18.719 3.233 1.00 12.12 116 GLN A CA 1
ATOM 1144 C C . GLN A 1 116 ? 0.886 17.634 4.173 1.00 64.11 116 GLN A C 1
ATOM 1145 O O . GLN A 1 116 ? -0.321 17.416 4.283 1.00 32.43 116 GLN A O 1
ATOM 1157 N N . ALA A 1 117 ? 1.808 16.957 4.850 1.00 75.23 117 ALA A N 1
ATOM 1158 C CA . ALA A 1 117 ? 1.446 15.896 5.782 1.00 71.10 117 ALA A CA 1
ATOM 1159 C C . ALA A 1 117 ? 1.204 16.452 7.181 1.00 21.52 117 ALA A C 1
ATOM 1160 O O . ALA A 1 117 ? 0.329 15.979 7.906 1.00 33.04 117 ALA A O 1
ATOM 1167 N N . LEU A 1 118 ? 1.986 17.461 7.554 1.00 13.43 118 LEU A N 1
ATOM 1168 C CA . LEU A 1 118 ? 1.857 18.082 8.868 1.00 70.32 118 LEU A CA 1
ATOM 1169 C C . LEU A 1 118 ? 0.541 18.843 8.983 1.00 0.24 118 LEU A C 1
ATOM 1170 O O . LEU A 1 118 ? -0.065 18.896 10.053 1.00 60.43 118 LEU A O 1
ATOM 1185 N N . GLY A 1 119 ? 0.102 19.429 7.873 1.00 24.15 119 GLY A N 1
ATOM 1186 C CA . GLY A 1 119 ? -1.141 20.178 7.871 1.00 23.33 119 GLY A CA 1
ATOM 1187 C C . GLY A 1 119 ? -2.289 19.396 8.479 1.00 45.13 119 GLY A C 1
ATOM 1188 O O . GLY A 1 119 ? -3.193 19.976 9.081 1.00 42.31 119 GLY A O 1
ATOM 1192 N N . SER A 1 120 ? -2.255 18.077 8.319 1.00 21.33 120 SER A N 1
ATOM 1193 C CA . SER A 1 120 ? -3.304 17.216 8.852 1.00 42.11 120 SER A CA 1
ATOM 1194 C C . SER A 1 120 ? -2.737 15.858 9.258 1.00 44.35 120 SER A C 1
ATOM 1195 O O . SER A 1 120 ? -2.174 15.138 8.434 1.00 1.44 120 SER A O 1
ATOM 1202 N N . ASN A 1 121 ? -2.892 15.516 10.533 1.00 45.11 121 ASN A N 1
ATOM 1203 C CA . ASN A 1 121 ? -2.397 14.246 11.050 1.00 74.23 121 ASN A CA 1
ATOM 1204 C C . ASN A 1 121 ? -3.329 13.695 12.124 1.00 73.13 121 ASN A C 1
ATOM 1205 O O . ASN A 1 121 ? -3.019 13.741 13.315 1.00 42.13 121 ASN A O 1
ATOM 1215 N N . THR A 1 122 ? -4.473 13.171 11.694 1.00 43.13 122 THR A N 1
ATOM 1216 C CA . THR A 1 122 ? -5.452 12.610 12.618 1.00 63.41 122 THR A CA 1
ATOM 1217 C C . THR A 1 122 ? -6.277 11.519 11.948 1.00 42.41 122 THR A C 1
ATOM 1218 O O . THR A 1 122 ? -6.287 10.370 12.394 1.00 5.13 122 THR A O 1
ATOM 1229 N N . THR A 1 123 ? -6.970 11.882 10.873 1.00 54.04 123 THR A N 1
ATOM 1230 C CA . THR A 1 123 ? -7.800 10.933 10.141 1.00 32.34 123 THR A CA 1
ATOM 1231 C C . THR A 1 123 ? -6.990 9.716 9.707 1.00 51.33 123 THR A C 1
ATOM 1232 O O . THR A 1 123 ? -5.931 9.852 9.092 1.00 12.43 123 THR A O 1
ATOM 1243 N N . ILE A 1 124 ? -7.496 8.529 10.027 1.00 24.41 124 ILE A N 1
ATOM 1244 C CA . ILE A 1 124 ? -6.820 7.290 9.667 1.00 35.41 124 ILE A CA 1
ATOM 1245 C C . ILE A 1 124 ? -7.717 6.402 8.811 1.00 61.42 124 ILE A C 1
ATOM 1246 O O . ILE A 1 124 ? -8.938 6.402 8.968 1.00 74.14 124 ILE A O 1
ATOM 1261 N N . HIS A 1 125 ? -7.103 5.647 7.906 1.00 24.43 125 HIS A N 1
ATOM 1262 C CA . HIS A 1 125 ? -7.846 4.753 7.026 1.00 73.30 125 HIS A CA 1
ATOM 1263 C C . HIS A 1 125 ? -7.814 3.321 7.553 1.00 4.42 125 HIS A C 1
ATOM 1264 O O . HIS A 1 125 ? -6.746 2.725 7.694 1.00 4.42 125 HIS A O 1
ATOM 1277 N N . ALA A 1 126 ? -8.991 2.776 7.843 1.00 54.55 126 ALA A N 1
ATOM 1278 C CA . ALA A 1 126 ? -9.098 1.415 8.353 1.00 73.24 126 ALA A CA 1
ATOM 1279 C C . ALA A 1 126 ? -9.607 0.463 7.276 1.00 13.21 126 ALA A C 1
ATOM 1280 O O . ALA A 1 126 ? -10.733 0.600 6.795 1.00 32.40 126 ALA A O 1
ATOM 1287 N N . TYR A 1 127 ? -8.773 -0.500 6.902 1.00 60.11 127 TYR A N 1
ATOM 1288 C CA . TYR A 1 127 ? -9.138 -1.473 5.878 1.00 4.43 127 TYR A CA 1
ATOM 1289 C C . TYR A 1 127 ? -9.658 -2.760 6.512 1.00 73.05 127 TYR A C 1
ATOM 1290 O O . TYR A 1 127 ? -8.892 -3.542 7.077 1.00 63.13 127 TYR A O 1
ATOM 1307 N N . PHE A 1 128 ? -10.966 -2.974 6.413 1.00 70.11 128 PHE A N 1
ATOM 1308 C CA . PHE A 1 128 ? -11.590 -4.167 6.975 1.00 25.41 128 PHE A CA 1
ATOM 1309 C C . PHE A 1 128 ? -11.682 -5.276 5.933 1.00 75.04 128 PHE A C 1
ATOM 1310 O O . PHE A 1 128 ? -11.691 -5.013 4.730 1.00 21.30 128 PHE A O 1
ATOM 1326 N N . ARG A 1 129 ? -11.749 -6.517 6.402 1.00 31.22 129 ARG A N 1
ATOM 1327 C CA . ARG A 1 129 ? -11.837 -7.668 5.512 1.00 52.42 129 ARG A CA 1
ATOM 1328 C C . ARG A 1 129 ? -13.220 -8.311 5.590 1.00 30.54 129 ARG A C 1
ATOM 1329 O O . ARG A 1 129 ? -13.741 -8.557 6.678 1.00 22.45 129 ARG A O 1
ATOM 1347 N N . LYS A 1 130 ? -13.808 -8.581 4.430 1.00 32.32 130 LYS A N 1
ATOM 1348 C CA . LYS A 1 130 ? -15.128 -9.196 4.366 1.00 53.23 130 LYS A CA 1
ATOM 1349 C C . LYS A 1 130 ? -15.181 -10.460 5.217 1.00 12.35 130 LYS A C 1
ATOM 1350 O O . LYS A 1 130 ? -14.146 -11.026 5.572 1.00 61.12 130 LYS A O 1
ATOM 1365 N N . ASP A 1 131 ? -16.392 -10.900 5.542 1.00 73.44 131 ASP A N 1
ATOM 1366 C CA . ASP A 1 131 ? -16.580 -12.099 6.349 1.00 1.32 131 ASP A CA 1
ATOM 1367 C C . ASP A 1 131 ? -15.781 -13.268 5.781 1.00 30.31 131 ASP A C 1
ATOM 1368 O O . ASP A 1 131 ? -15.010 -13.910 6.495 1.00 62.00 131 ASP A O 1
ATOM 1376 N N . TRP A 1 132 ? -15.969 -13.537 4.494 1.00 2.30 132 TRP A N 1
ATOM 1377 C CA . TRP A 1 132 ? -15.267 -14.629 3.831 1.00 31.34 132 TRP A CA 1
ATOM 1378 C C . TRP A 1 132 ? -14.008 -14.124 3.135 1.00 24.44 132 TRP A C 1
ATOM 1379 O O . TRP A 1 132 ? -13.547 -14.714 2.159 1.00 53.23 132 TRP A O 1
ATOM 1399 N N . SER A 1 133 ? -13.456 -13.026 3.644 1.00 54.22 133 SER A N 1
ATOM 1400 C CA . SER A 1 133 ? -12.252 -12.438 3.067 1.00 13.41 133 SER A CA 1
ATOM 1401 C C . SER A 1 133 ? -12.385 -12.301 1.554 1.00 54.44 133 SER A C 1
ATOM 1402 O O . SER A 1 133 ? -11.400 -12.400 0.822 1.00 41.44 133 SER A O 1
ATOM 1409 N N . ASP A 1 134 ? -13.609 -12.074 1.093 1.00 45.44 134 ASP A N 1
ATOM 1410 C CA . ASP A 1 134 ? -13.873 -11.922 -0.333 1.00 41.24 134 ASP A CA 1
ATOM 1411 C C . ASP A 1 134 ? -13.538 -10.509 -0.801 1.00 2.32 134 ASP A C 1
ATOM 1412 O O . ASP A 1 134 ? -12.680 -10.315 -1.662 1.00 74.32 134 ASP A O 1
ATOM 1420 N N . LYS A 1 135 ? -14.220 -9.524 -0.227 1.00 3.01 135 LYS A N 1
ATOM 1421 C CA . LYS A 1 135 ? -13.996 -8.128 -0.583 1.00 23.40 135 LYS A CA 1
ATOM 1422 C C . LYS A 1 135 ? -13.279 -7.388 0.542 1.00 40.45 135 LYS A C 1
ATOM 1423 O O . LYS A 1 135 ? -13.106 -7.922 1.636 1.00 34.34 135 LYS A O 1
ATOM 1438 N N . ALA A 1 136 ? -12.869 -6.155 0.265 1.00 22.02 136 ALA A N 1
ATOM 1439 C CA . ALA A 1 136 ? -12.175 -5.340 1.255 1.00 54.51 136 ALA A CA 1
ATOM 1440 C C . ALA A 1 136 ? -12.933 -4.046 1.530 1.00 60.21 136 ALA A C 1
ATOM 1441 O O . ALA A 1 136 ? -13.252 -3.294 0.608 1.00 11.22 136 ALA A O 1
ATOM 1448 N N . LEU A 1 137 ? -13.219 -3.792 2.802 1.00 24.33 137 LEU A N 1
ATOM 1449 C CA . LEU A 1 137 ? -13.941 -2.588 3.198 1.00 63.32 137 LEU A CA 1
ATOM 1450 C C . LEU A 1 137 ? -12.972 -1.461 3.545 1.00 71.24 137 LEU A C 1
ATOM 1451 O O . LEU A 1 137 ? -11.932 -1.690 4.164 1.00 72.14 137 LEU A O 1
ATOM 1466 N N . LYS A 1 138 ? -13.320 -0.243 3.143 1.00 41.31 138 LYS A N 1
ATOM 1467 C CA . LYS A 1 138 ? -12.484 0.920 3.414 1.00 61.24 138 LYS A CA 1
ATOM 1468 C C . LYS A 1 138 ? -13.256 1.973 4.202 1.00 25.34 138 LYS A C 1
ATOM 1469 O O . LYS A 1 138 ? -14.104 2.676 3.653 1.00 73.33 138 LYS A O 1
ATOM 1484 N N . ILE A 1 139 ? -12.956 2.076 5.493 1.00 3.02 139 ILE A N 1
ATOM 1485 C CA . ILE A 1 139 ? -13.620 3.045 6.356 1.00 70.33 139 ILE A CA 1
ATOM 1486 C C . ILE A 1 139 ? -12.604 3.898 7.109 1.00 42.54 139 ILE A C 1
ATOM 1487 O O . ILE A 1 139 ? -11.685 3.375 7.739 1.00 71.15 139 ILE A O 1
ATOM 1502 N N . ASP A 1 140 ? -12.778 5.213 7.041 1.00 74.25 140 ASP A N 1
ATOM 1503 C CA . ASP A 1 140 ? -11.879 6.140 7.718 1.00 14.41 140 ASP A CA 1
ATOM 1504 C C . ASP A 1 140 ? -12.408 6.494 9.105 1.00 62.12 140 ASP A C 1
ATOM 1505 O O . ASP A 1 140 ? -13.618 6.577 9.317 1.00 41.33 140 ASP A O 1
ATOM 1513 N N . LEU A 1 141 ? -11.494 6.703 10.045 1.00 25.41 141 LEU A N 1
ATOM 1514 C CA . LEU A 1 141 ? -11.867 7.048 11.412 1.00 42.30 141 LEU A CA 1
ATOM 1515 C C . LEU A 1 141 ? -11.057 8.238 11.915 1.00 34.45 141 LEU A C 1
ATOM 1516 O O . LEU A 1 141 ? -9.948 8.490 11.443 1.00 1.22 141 LEU A O 1
ATOM 1531 N N . MET A 1 142 ? -11.615 8.965 12.877 1.00 71.14 142 MET A N 1
ATOM 1532 C CA . MET A 1 142 ? -10.941 10.127 13.446 1.00 41.12 142 MET A CA 1
ATOM 1533 C C . MET A 1 142 ? -10.760 9.966 14.952 1.00 32.31 142 MET A C 1
ATOM 1534 O O . MET A 1 142 ? -11.435 9.168 15.600 1.00 4.43 142 MET A O 1
ATOM 1546 N N . PRO A 1 143 ? -9.825 10.742 15.522 1.00 53.32 143 PRO A N 1
ATOM 1547 C CA . PRO A 1 143 ? -9.534 10.703 16.959 1.00 73.21 143 PRO A CA 1
ATOM 1548 C C . PRO A 1 143 ? -10.668 11.284 17.796 1.00 25.00 143 PRO A C 1
ATOM 1549 O O . PRO A 1 143 ? -11.596 11.895 17.264 1.00 31.04 143 PRO A O 1
ATOM 1557 N N . HIS A 1 144 ? -10.588 11.091 19.109 1.00 73.32 144 HIS A N 1
ATOM 1558 C CA . HIS A 1 144 ? -11.607 11.597 20.021 1.00 60.55 144 HIS A CA 1
ATOM 1559 C C . HIS A 1 144 ? -11.116 12.845 20.747 1.00 20.53 144 HIS A C 1
ATOM 1560 O O . HIS A 1 144 ? -11.210 12.941 21.969 1.00 0.00 144 HIS A O 1
ATOM 1573 N N . ASN A 1 145 ? -10.589 13.799 19.985 1.00 63.34 145 ASN A N 1
ATOM 1574 C CA . ASN A 1 145 ? -10.080 15.040 20.556 1.00 44.31 145 ASN A CA 1
ATOM 1575 C C . ASN A 1 145 ? -10.551 16.245 19.747 1.00 52.44 145 ASN A C 1
ATOM 1576 O O . ASN A 1 145 ? -9.776 16.890 19.041 1.00 73.45 145 ASN A O 1
ATOM 1586 N N . PRO A 1 146 ? -11.852 16.557 19.851 1.00 12.15 146 PRO A N 1
ATOM 1587 C CA . PRO A 1 146 ? -12.454 17.686 19.137 1.00 52.31 146 PRO A CA 1
ATOM 1588 C C . PRO A 1 146 ? -11.987 19.032 19.680 1.00 1.43 146 PRO A C 1
ATOM 1589 O O . PRO A 1 146 ? -11.748 19.180 20.879 1.00 1.05 146 PRO A O 1
ATOM 1597 N N . LEU A 1 147 ? -11.860 20.011 18.791 1.00 2.11 147 LEU A N 1
ATOM 1598 C CA . LEU A 1 147 ? -11.422 21.347 19.183 1.00 72.21 147 LEU A CA 1
ATOM 1599 C C . LEU A 1 147 ? -12.545 22.363 19.002 1.00 11.42 147 LEU A C 1
ATOM 1600 O O . LEU A 1 147 ? -13.590 22.055 18.428 1.00 2.44 147 LEU A O 1
ATOM 1615 N N . LYS A 1 148 ? -12.322 23.577 19.494 1.00 40.35 148 LYS A N 1
ATOM 1616 C CA . LYS A 1 148 ? -13.313 24.641 19.385 1.00 75.33 148 LYS A CA 1
ATOM 1617 C C . LYS A 1 148 ? -12.650 25.968 19.028 1.00 73.41 148 LYS A C 1
ATOM 1618 O O . LYS A 1 148 ? -11.457 26.160 19.263 1.00 75.31 148 LYS A O 1
ATOM 1633 N N . VAL A 1 149 ? -13.431 26.881 18.460 1.00 22.24 149 VAL A N 1
ATOM 1634 C CA . VAL A 1 149 ? -12.920 28.191 18.074 1.00 73.24 149 VAL A CA 1
ATOM 1635 C C . VAL A 1 149 ? -13.149 29.217 19.178 1.00 63.42 149 VAL A C 1
ATOM 1636 O O . VAL A 1 149 ? -14.169 29.187 19.865 1.00 10.51 149 VAL A O 1
ATOM 1649 N N . CYS A 1 150 ? -12.193 30.126 19.340 1.00 41.42 150 CYS A N 1
ATOM 1650 C CA . CYS A 1 150 ? -12.290 31.163 20.361 1.00 51.41 150 CYS A CA 1
ATOM 1651 C C . CYS A 1 150 ? -12.516 32.531 19.727 1.00 63.35 150 CYS A C 1
ATOM 1652 O O . CYS A 1 150 ? -11.806 32.922 18.798 1.00 13.52 150 CYS A O 1
ATOM 1659 N N . ASP A 1 151 ? -13.509 33.255 20.230 1.00 25.53 151 ASP A N 1
ATOM 1660 C CA . ASP A 1 151 ? -13.829 34.580 19.713 1.00 61.32 151 ASP A CA 1
ATOM 1661 C C . ASP A 1 151 ? -14.933 35.234 20.538 1.00 41.45 151 ASP A C 1
ATOM 1662 O O . ASP A 1 151 ? -15.904 34.582 20.923 1.00 12.11 151 ASP A O 1
ATOM 1670 N N . LYS A 1 152 ? -14.778 36.526 20.805 1.00 50.52 152 LYS A N 1
ATOM 1671 C CA . LYS A 1 152 ? -15.762 37.269 21.584 1.00 50.20 152 LYS A CA 1
ATOM 1672 C C . LYS A 1 152 ? -16.602 38.169 20.684 1.00 61.22 152 LYS A C 1
ATOM 1673 O O . LYS A 1 152 ? -16.976 39.278 21.070 1.00 74.34 152 LYS A O 1
ATOM 1688 N N . THR A 1 153 ? -16.897 37.685 19.481 1.00 41.25 153 THR A N 1
ATOM 1689 C CA . THR A 1 153 ? -17.694 38.445 18.526 1.00 62.02 153 THR A CA 1
ATOM 1690 C C . THR A 1 153 ? -18.413 37.520 17.550 1.00 11.44 153 THR A C 1
ATOM 1691 O O . THR A 1 153 ? -17.795 36.940 16.659 1.00 23.51 153 THR A O 1
ATOM 1702 N N . ASN A 1 154 ? -19.724 37.387 17.726 1.00 2.42 154 ASN A N 1
ATOM 1703 C CA . ASN A 1 154 ? -20.528 36.531 16.860 1.00 2.05 154 ASN A CA 1
ATOM 1704 C C . ASN A 1 154 ? -19.987 35.105 16.850 1.00 1.45 154 ASN A C 1
ATOM 1705 O O . ASN A 1 154 ? -19.572 34.594 15.811 1.00 64.24 154 ASN A O 1
ATOM 1715 N N . GLY A 1 155 ? -19.994 34.467 18.017 1.00 53.34 155 GLY A N 1
ATOM 1716 C CA . GLY A 1 155 ? -19.502 33.105 18.121 1.00 40.12 155 GLY A CA 1
ATOM 1717 C C . GLY A 1 155 ? -20.620 32.083 18.116 1.00 3.43 155 GLY A C 1
ATOM 1718 O O . GLY A 1 155 ? -20.567 31.092 18.846 1.00 43.11 155 GLY A O 1
ATOM 1722 N N . ILE A 1 156 ? -21.637 32.323 17.295 1.00 62.11 156 ILE A N 1
ATOM 1723 C CA . ILE A 1 156 ? -22.773 31.416 17.200 1.00 13.52 156 ILE A CA 1
ATOM 1724 C C . ILE A 1 156 ? -23.183 31.197 15.748 1.00 52.31 156 ILE A C 1
ATOM 1725 O O . ILE A 1 156 ? -24.319 31.476 15.364 1.00 34.22 156 ILE A O 1
ATOM 1740 N N . ALA A 1 157 ? -22.251 30.694 14.944 1.00 4.03 157 ALA A N 1
ATOM 1741 C CA . ALA A 1 157 ? -22.516 30.435 13.535 1.00 31.11 157 ALA A CA 1
ATOM 1742 C C . ALA A 1 157 ? -22.802 28.957 13.294 1.00 52.14 157 ALA A C 1
ATOM 1743 O O . ALA A 1 157 ? -22.357 28.381 12.301 1.00 61.41 157 ALA A O 1
ATOM 1750 N N . LYS A 1 158 ? -23.548 28.346 14.209 1.00 62.11 158 LYS A N 1
ATOM 1751 C CA . LYS A 1 158 ? -23.896 26.935 14.095 1.00 31.22 158 LYS A CA 1
ATOM 1752 C C . LYS A 1 158 ? -25.406 26.737 14.176 1.00 24.15 158 LYS A C 1
ATOM 1753 O O . LYS A 1 158 ? -26.134 27.624 14.623 1.00 54.14 158 LYS A O 1
ATOM 1768 N N . PHE A 1 159 ? -25.869 25.570 13.743 1.00 1.44 159 PHE A N 1
ATOM 1769 C CA . PHE A 1 159 ? -27.294 25.257 13.767 1.00 33.35 159 PHE A CA 1
ATOM 1770 C C . PHE A 1 159 ? -27.753 24.919 15.182 1.00 22.12 159 PHE A C 1
ATOM 1771 O O . PHE A 1 159 ? -26.954 24.582 16.057 1.00 52.40 159 PHE A O 1
ATOM 1787 N N . PRO A 1 160 ? -29.070 25.012 15.415 1.00 43.32 160 PRO A N 1
ATOM 1788 C CA . PRO A 1 160 ? -29.667 24.721 16.722 1.00 35.30 160 PRO A CA 1
ATOM 1789 C C . PRO A 1 160 ? -29.611 23.237 17.067 1.00 31.24 160 PRO A C 1
ATOM 1790 O O . PRO A 1 160 ? -30.583 22.508 16.871 1.00 73.43 160 PRO A O 1
ATOM 1798 N N . GLU A 1 161 ? -28.468 22.796 17.582 1.00 20.22 161 GLU A N 1
ATOM 1799 C CA . GLU A 1 161 ? -28.286 21.398 17.954 1.00 53.30 161 GLU A CA 1
ATOM 1800 C C . GLU A 1 161 ? -27.311 21.266 19.120 1.00 5.32 161 GLU A C 1
ATOM 1801 O O . GLU A 1 161 ? -26.545 22.186 19.409 1.00 55.51 161 GLU A O 1
ATOM 1811 N N . ARG A 1 162 ? -27.348 20.117 19.787 1.00 21.54 162 ARG A N 1
ATOM 1812 C CA . ARG A 1 162 ? -26.469 19.866 20.924 1.00 54.23 162 ARG A CA 1
ATOM 1813 C C . ARG A 1 162 ? -25.913 18.445 20.876 1.00 2.24 162 ARG A C 1
ATOM 1814 O O . ARG A 1 162 ? -26.177 17.697 19.937 1.00 54.11 162 ARG A O 1
ATOM 1832 N N . GLU A 1 163 ? -25.141 18.084 21.897 1.00 53.51 163 GLU A N 1
ATOM 1833 C CA . GLU A 1 163 ? -24.547 16.753 21.970 1.00 4.33 163 GLU A CA 1
ATOM 1834 C C . GLU A 1 163 ? -23.639 16.496 20.771 1.00 52.44 163 GLU A C 1
ATOM 1835 O O . GLU A 1 163 ? -23.354 15.348 20.429 1.00 1.54 163 GLU A O 1
ATOM 1845 N N . LEU A 1 164 ? -23.190 17.573 20.135 1.00 11.44 164 LEU A N 1
ATOM 1846 C CA . LEU A 1 164 ? -22.315 17.464 18.973 1.00 5.42 164 LEU A CA 1
ATOM 1847 C C . LEU A 1 164 ? -21.074 16.641 19.301 1.00 30.01 164 LEU A C 1
ATOM 1848 O O . LEU A 1 164 ? -20.140 17.133 19.934 1.00 52.44 164 LEU A O 1
ATOM 1863 N N . GLU A 1 165 ? -21.071 15.385 18.863 1.00 24.22 165 GLU A N 1
ATOM 1864 C CA . GLU A 1 165 ? -19.943 14.494 19.110 1.00 43.24 165 GLU A CA 1
ATOM 1865 C C . GLU A 1 165 ? -19.310 14.043 17.797 1.00 15.12 165 GLU A C 1
ATOM 1866 O O . GLU A 1 165 ? -19.671 14.524 16.722 1.00 21.32 165 GLU A O 1
ATOM 1876 N N . LEU A 1 166 ? -18.364 13.115 17.892 1.00 34.43 166 LEU A N 1
ATOM 1877 C CA . LEU A 1 166 ? -17.678 12.598 16.712 1.00 52.42 166 LEU A CA 1
ATOM 1878 C C . LEU A 1 166 ? -18.673 11.994 15.726 1.00 13.24 166 LEU A C 1
ATOM 1879 O O . LEU A 1 166 ? -19.312 10.982 16.015 1.00 31.24 166 LEU A O 1
ATOM 1894 N N . ARG A 1 167 ? -18.796 12.620 14.560 1.00 15.31 167 ARG A N 1
ATOM 1895 C CA . ARG A 1 167 ? -19.712 12.142 13.531 1.00 64.43 167 ARG A CA 1
ATOM 1896 C C . ARG A 1 167 ? -18.951 11.436 12.412 1.00 43.43 167 ARG A C 1
ATOM 1897 O O . ARG A 1 167 ? -17.734 11.568 12.298 1.00 22.51 167 ARG A O 1
ATOM 1915 N N . GLN A 1 168 ? -19.679 10.687 11.590 1.00 2.52 168 GLN A N 1
ATOM 1916 C CA . GLN A 1 168 ? -19.074 9.959 10.482 1.00 30.43 168 GLN A CA 1
ATOM 1917 C C . GLN A 1 168 ? -18.465 10.921 9.466 1.00 14.42 168 GLN A C 1
ATOM 1918 O O . GLN A 1 168 ? -19.181 11.654 8.783 1.00 52.05 168 GLN A O 1
ATOM 1930 N N . THR A 1 169 ? -17.140 10.914 9.372 1.00 22.44 169 THR A N 1
ATOM 1931 C CA . THR A 1 169 ? -16.436 11.787 8.441 1.00 31.54 169 THR A CA 1
ATOM 1932 C C . THR A 1 169 ? -16.846 11.502 7.002 1.00 51.23 169 THR A C 1
ATOM 1933 O O . THR A 1 169 ? -16.931 12.411 6.178 1.00 62.20 169 THR A O 1
ATOM 1944 N N . GLY A 1 170 ? -17.102 10.231 6.704 1.00 2.55 170 GLY A N 1
ATOM 1945 C CA . GLY A 1 170 ? -17.503 9.848 5.363 1.00 24.32 170 GLY A CA 1
ATOM 1946 C C . GLY A 1 170 ? -18.026 8.428 5.296 1.00 1.35 170 GLY A C 1
ATOM 1947 O O . GLY A 1 170 ? -17.867 7.641 6.230 1.00 12.22 170 GLY A O 1
ATOM 1951 N N . PRO A 1 171 ? -18.670 8.082 4.172 1.00 14.12 171 PRO A N 1
ATOM 1952 C CA . PRO A 1 171 ? -19.233 6.744 3.961 1.00 24.12 171 PRO A CA 1
ATOM 1953 C C . PRO A 1 171 ? -18.153 5.682 3.786 1.00 43.51 171 PRO A C 1
ATOM 1954 O O . PRO A 1 171 ? -16.970 6.000 3.671 1.00 13.43 171 PRO A O 1
ATOM 1962 N N . ALA A 1 172 ? -18.569 4.420 3.768 1.00 72.45 172 ALA A N 1
ATOM 1963 C CA . ALA A 1 172 ? -17.637 3.312 3.604 1.00 13.53 172 ALA A CA 1
ATOM 1964 C C . ALA A 1 172 ? -17.529 2.896 2.141 1.00 13.31 172 ALA A C 1
ATOM 1965 O O . ALA A 1 172 ? -18.504 2.965 1.392 1.00 4.13 172 ALA A O 1
ATOM 1972 N N . VAL A 1 173 ? -16.338 2.462 1.740 1.00 54.01 173 VAL A N 1
ATOM 1973 C CA . VAL A 1 173 ? -16.103 2.034 0.366 1.00 3.31 173 VAL A CA 1
ATOM 1974 C C . VAL A 1 173 ? -15.742 0.555 0.305 1.00 11.21 173 VAL A C 1
ATOM 1975 O O . VAL A 1 173 ? -14.662 0.152 0.739 1.00 50.33 173 VAL A O 1
ATOM 1988 N N . GLU A 1 174 ? -16.652 -0.250 -0.235 1.00 64.35 174 GLU A N 1
ATOM 1989 C CA . GLU A 1 174 ? -16.428 -1.686 -0.352 1.00 63.12 174 GLU A CA 1
ATOM 1990 C C . GLU A 1 174 ? -15.971 -2.052 -1.761 1.00 60.20 174 GLU A C 1
ATOM 1991 O O . GLU A 1 174 ? -16.672 -1.794 -2.740 1.00 52.33 174 GLU A O 1
ATOM 2001 N N . VAL A 1 175 ? -14.791 -2.656 -1.856 1.00 72.25 175 VAL A N 1
ATOM 2002 C CA . VAL A 1 175 ? -14.239 -3.058 -3.145 1.00 12.22 175 VAL A CA 1
ATOM 2003 C C . VAL A 1 175 ? -13.368 -4.301 -3.005 1.00 52.21 175 VAL A C 1
ATOM 2004 O O . VAL A 1 175 ? -12.633 -4.451 -2.029 1.00 22.31 175 VAL A O 1
ATOM 2017 N N . ASP A 1 176 ? -13.455 -5.191 -3.987 1.00 51.41 176 ASP A N 1
ATOM 2018 C CA . ASP A 1 176 ? -12.672 -6.422 -3.975 1.00 41.04 176 ASP A CA 1
ATOM 2019 C C . ASP A 1 176 ? -11.183 -6.119 -3.852 1.00 23.14 176 ASP A C 1
ATOM 2020 O O . ASP A 1 176 ? -10.663 -5.225 -4.521 1.00 2.23 176 ASP A O 1
ATOM 2028 N N . VAL A 1 177 ? -10.501 -6.867 -2.991 1.00 30.12 177 VAL A N 1
ATOM 2029 C CA . VAL A 1 177 ? -9.071 -6.678 -2.780 1.00 21.33 177 VAL A CA 1
ATOM 2030 C C . VAL A 1 177 ? -8.316 -6.666 -4.104 1.00 75.21 177 VAL A C 1
ATOM 2031 O O . VAL A 1 177 ? -7.334 -5.942 -4.265 1.00 64.33 177 VAL A O 1
ATOM 2044 N N . LYS A 1 178 ? -8.781 -7.474 -5.051 1.00 10.24 178 LYS A N 1
ATOM 2045 C CA . LYS A 1 178 ? -8.152 -7.557 -6.364 1.00 44.20 178 LYS A CA 1
ATOM 2046 C C . LYS A 1 178 ? -8.583 -6.390 -7.248 1.00 15.34 178 LYS A C 1
ATOM 2047 O O . LYS A 1 178 ? -7.797 -5.885 -8.050 1.00 43.12 178 LYS A O 1
ATOM 2062 N N . ASP A 1 179 ? -9.832 -5.967 -7.094 1.00 50.20 179 ASP A N 1
ATOM 2063 C CA . ASP A 1 179 ? -10.366 -4.859 -7.877 1.00 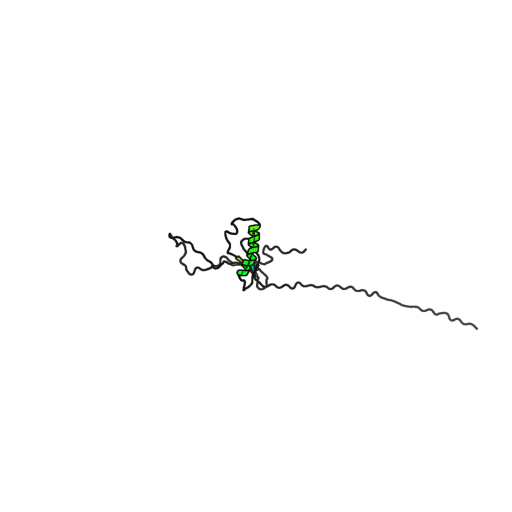25.45 179 ASP A CA 1
ATOM 2064 C C . ASP A 1 179 ? -9.571 -3.582 -7.622 1.00 25.53 179 ASP A C 1
ATOM 2065 O O . ASP A 1 179 ? -9.085 -2.944 -8.556 1.00 33.52 179 ASP A O 1
ATOM 2073 N N . ILE A 1 180 ? -9.445 -3.213 -6.351 1.00 40.03 180 ILE A N 1
ATOM 2074 C CA . ILE A 1 180 ? -8.709 -2.012 -5.974 1.00 40.33 180 ILE A CA 1
ATOM 2075 C C . ILE A 1 180 ? -7.306 -2.016 -6.572 1.00 50.44 180 ILE A C 1
ATOM 2076 O O . ILE A 1 180 ? -6.738 -3.065 -6.876 1.00 31.04 180 ILE A O 1
ATOM 2091 N N . PRO A 1 181 ? -6.733 -0.816 -6.743 1.00 73.14 181 PRO A N 1
ATOM 2092 C CA . PRO A 1 181 ? -5.388 -0.654 -7.304 1.00 15.31 181 PRO A CA 1
ATOM 2093 C C . PRO A 1 181 ? -4.300 -1.147 -6.354 1.00 45.45 181 PRO A C 1
ATOM 2094 O O . PRO A 1 181 ? -3.649 -0.353 -5.677 1.00 14.14 181 PRO A O 1
ATOM 2102 N N . ALA A 1 182 ? -4.111 -2.462 -6.310 1.00 63.13 182 ALA A N 1
ATOM 2103 C CA . ALA A 1 182 ? -3.102 -3.059 -5.445 1.00 40.04 182 ALA A CA 1
ATOM 2104 C C . ALA A 1 182 ? -1.972 -3.674 -6.264 1.00 62.43 182 ALA A C 1
ATOM 2105 O O . ALA A 1 182 ? -2.211 -4.297 -7.297 1.00 72.43 182 ALA A O 1
ATOM 2112 N N . GLN A 1 183 ? -0.741 -3.492 -5.796 1.00 24.01 183 GLN A N 1
ATOM 2113 C CA . GLN A 1 183 ? 0.426 -4.027 -6.486 1.00 54.34 183 GLN A CA 1
ATOM 2114 C C . GLN A 1 183 ? 0.539 -5.534 -6.276 1.00 61.41 183 GLN A C 1
ATOM 2115 O O . GLN A 1 183 ? 1.380 -6.001 -5.509 1.00 42.44 183 GLN A O 1
ATOM 2127 N N . GLU A 1 184 ? -0.314 -6.288 -6.963 1.00 61.42 184 GLU A N 1
ATOM 2128 C CA . GLU A 1 184 ? -0.310 -7.741 -6.850 1.00 14.20 184 GLU A CA 1
ATOM 2129 C C . GLU A 1 184 ? 1.091 -8.301 -7.081 1.00 72.51 184 GLU A C 1
ATOM 2130 O O . GLU A 1 184 ? 1.737 -7.995 -8.083 1.00 41.35 184 GLU A O 1
ATOM 2140 N N . VAL A 1 185 ? 1.555 -9.122 -6.145 1.00 31.23 185 VAL A N 1
ATOM 2141 C CA . VAL A 1 185 ? 2.879 -9.726 -6.246 1.00 65.12 185 VAL A CA 1
ATOM 2142 C C . VAL A 1 185 ? 3.033 -10.498 -7.551 1.00 60.43 185 VAL A C 1
ATOM 2143 O O . VAL A 1 185 ? 2.109 -11.182 -7.992 1.00 22.42 185 VAL A O 1
ATOM 2156 N N . GLU A 1 186 ? 4.207 -10.384 -8.165 1.00 11.14 186 GLU A N 1
ATOM 2157 C CA . GLU A 1 186 ? 4.482 -11.072 -9.420 1.00 54.33 186 GLU A CA 1
ATOM 2158 C C . GLU A 1 186 ? 5.459 -12.225 -9.207 1.00 2.43 186 GLU A C 1
ATOM 2159 O O . GLU A 1 186 ? 6.484 -12.070 -8.542 1.00 55.25 186 GLU A O 1
ATOM 2169 N N . HIS A 1 187 ? 5.132 -13.382 -9.774 1.00 53.01 187 HIS A N 1
ATOM 2170 C CA . HIS A 1 187 ? 5.980 -14.562 -9.647 1.00 2.35 187 HIS A CA 1
ATOM 2171 C C . HIS A 1 187 ? 7.398 -14.266 -10.124 1.00 33.21 187 HIS A C 1
ATOM 2172 O O . HIS A 1 187 ? 7.596 -13.524 -11.085 1.00 32.54 187 HIS A O 1
ATOM 2185 N N . GLU A 1 188 ? 8.381 -14.852 -9.446 1.00 51.43 188 GLU A N 1
ATOM 2186 C CA . GLU A 1 188 ? 9.780 -14.650 -9.801 1.00 71.34 188 GLU A CA 1
ATOM 2187 C C . GLU A 1 188 ? 10.069 -15.187 -11.201 1.00 22.24 188 GLU A C 1
ATOM 2188 O O . GLU A 1 188 ? 10.612 -14.479 -12.048 1.00 61.42 188 GLU A O 1
ATOM 2198 N N . SER A 1 38 ? 66.565 -28.932 -73.340 1.00 32.52 38 SER A N 2
ATOM 2199 C CA . SER A 1 38 ? 66.043 -29.444 -72.079 1.00 15.32 38 SER A CA 2
ATOM 2200 C C . SER A 1 38 ? 65.131 -28.420 -71.412 1.00 45.42 38 SER A C 2
ATOM 2201 O O . SER A 1 38 ? 65.211 -27.224 -71.695 1.00 42.50 38 SER A O 2
ATOM 2208 N N . ALA A 1 39 ? 64.262 -28.897 -70.526 1.00 32.33 39 ALA A N 2
ATOM 2209 C CA . ALA A 1 39 ? 63.336 -28.024 -69.817 1.00 64.24 39 ALA A CA 2
ATOM 2210 C C . ALA A 1 39 ? 62.689 -28.748 -68.642 1.00 5.04 39 ALA A C 2
ATOM 2211 O O . ALA A 1 39 ? 62.147 -29.842 -68.797 1.00 1.22 39 ALA A O 2
ATOM 2218 N N . TYR A 1 40 ? 62.749 -28.131 -67.467 1.00 33.22 40 TYR A N 2
ATOM 2219 C CA . TYR A 1 40 ? 62.171 -28.719 -66.264 1.00 75.50 40 TYR A CA 2
ATOM 2220 C C . TYR A 1 40 ? 61.709 -27.634 -65.296 1.00 15.25 40 TYR A C 2
ATOM 2221 O O . TYR A 1 40 ? 62.523 -26.992 -64.631 1.00 21.43 40 TYR A O 2
ATOM 2238 N N . ARG A 1 41 ? 60.397 -27.436 -65.221 1.00 72.11 41 ARG A N 2
ATOM 2239 C CA . ARG A 1 41 ? 59.825 -26.430 -64.335 1.00 54.24 41 ARG A CA 2
ATOM 2240 C C . ARG A 1 41 ? 58.506 -26.915 -63.742 1.00 61.34 41 ARG A C 2
ATOM 2241 O O . ARG A 1 41 ? 57.814 -27.745 -64.333 1.00 73.34 41 ARG A O 2
ATOM 2259 N N . LYS A 1 42 ? 58.162 -26.391 -62.570 1.00 15.10 42 LYS A N 2
ATOM 2260 C CA . LYS A 1 42 ? 56.925 -26.769 -61.896 1.00 31.11 42 LYS A CA 2
ATOM 2261 C C . LYS A 1 42 ? 56.578 -25.770 -60.798 1.00 42.31 42 LYS A C 2
ATOM 2262 O O . LYS A 1 42 ? 57.461 -25.231 -60.132 1.00 22.22 42 LYS A O 2
ATOM 2277 N N . LYS A 1 43 ? 55.284 -25.529 -60.613 1.00 24.34 43 LYS A N 2
ATOM 2278 C CA . LYS A 1 43 ? 54.818 -24.596 -59.593 1.00 62.40 43 LYS A CA 2
ATOM 2279 C C . LYS A 1 43 ? 53.425 -24.979 -59.102 1.00 61.45 43 LYS A C 2
ATOM 2280 O O . LYS A 1 43 ? 52.758 -25.825 -59.695 1.00 70.41 43 LYS A O 2
ATOM 2295 N N . GLY A 1 44 ? 52.991 -24.346 -58.015 1.00 54.10 44 GLY A N 2
ATOM 2296 C CA . GLY A 1 44 ? 51.680 -24.633 -57.465 1.00 43.12 44 GLY A CA 2
ATOM 2297 C C . GLY A 1 44 ? 51.742 -25.581 -56.284 1.00 23.34 44 GLY A C 2
ATOM 2298 O O . GLY A 1 44 ? 52.413 -26.612 -56.339 1.00 31.24 44 GLY A O 2
ATOM 2302 N N . LYS A 1 45 ? 51.042 -25.233 -55.210 1.00 45.34 45 LYS A N 2
ATOM 2303 C CA . LYS A 1 45 ? 51.019 -26.059 -54.008 1.00 52.54 45 LYS A CA 2
ATOM 2304 C C . LYS A 1 45 ? 49.599 -26.515 -53.689 1.00 51.33 45 LYS A C 2
ATOM 2305 O O . LYS A 1 45 ? 48.629 -25.825 -54.000 1.00 51.03 45 LYS A O 2
ATOM 2320 N N . GLY A 1 46 ? 49.485 -27.683 -53.063 1.00 44.55 46 GLY A N 2
ATOM 2321 C CA . GLY A 1 46 ? 48.179 -28.211 -52.710 1.00 64.34 46 GLY A CA 2
ATOM 2322 C C . GLY A 1 46 ? 47.507 -27.409 -51.613 1.00 21.10 46 GLY A C 2
ATOM 2323 O O . GLY A 1 46 ? 48.155 -26.987 -50.656 1.00 22.44 46 GLY A O 2
ATOM 2327 N N . LYS A 1 47 ? 46.202 -27.195 -51.753 1.00 34.22 47 LYS A N 2
ATOM 2328 C CA . LYS A 1 47 ? 45.441 -26.438 -50.767 1.00 14.50 47 LYS A CA 2
ATOM 2329 C C . LYS A 1 47 ? 44.372 -27.312 -50.117 1.00 63.52 47 LYS A C 2
ATOM 2330 O O . LYS A 1 47 ? 44.096 -28.418 -50.579 1.00 74.21 47 LYS A O 2
ATOM 2345 N N . GLY A 1 48 ? 43.772 -26.806 -49.044 1.00 22.03 48 GLY A N 2
ATOM 2346 C CA . GLY A 1 48 ? 42.740 -27.553 -48.350 1.00 30.44 48 GLY A CA 2
ATOM 2347 C C . GLY A 1 48 ? 41.665 -26.656 -47.770 1.00 25.02 48 GLY A C 2
ATOM 2348 O O . GLY A 1 48 ? 41.616 -25.461 -48.067 1.00 2.41 48 GLY A O 2
ATOM 2352 N N . THR A 1 49 ? 40.799 -27.230 -46.941 1.00 21.11 49 THR A N 2
ATOM 2353 C CA . THR A 1 49 ? 39.718 -26.475 -46.321 1.00 10.34 49 THR A CA 2
ATOM 2354 C C . THR A 1 49 ? 39.711 -26.667 -44.808 1.00 72.21 49 THR A C 2
ATOM 2355 O O . THR A 1 49 ? 40.221 -27.664 -44.296 1.00 23.15 49 THR A O 2
ATOM 2366 N N . THR A 1 50 ? 39.128 -25.706 -44.097 1.00 34.22 50 THR A N 2
ATOM 2367 C CA . THR A 1 50 ? 39.055 -25.770 -42.643 1.00 3.01 50 THR A CA 2
ATOM 2368 C C . THR A 1 50 ? 37.740 -26.391 -42.185 1.00 13.00 50 THR A C 2
ATOM 2369 O O . THR A 1 50 ? 36.666 -26.012 -42.653 1.00 74.43 50 THR A O 2
ATOM 2380 N N . VAL A 1 51 ? 37.831 -27.346 -41.266 1.00 52.52 51 VAL A N 2
ATOM 2381 C CA . VAL A 1 51 ? 36.647 -28.019 -40.744 1.00 33.03 51 VAL A CA 2
ATOM 2382 C C . VAL A 1 51 ? 36.334 -27.558 -39.326 1.00 24.35 51 VAL A C 2
ATOM 2383 O O . VAL A 1 51 ? 37.154 -27.699 -38.419 1.00 34.23 51 VAL A O 2
ATOM 2396 N N . GLY A 1 52 ? 35.140 -27.003 -39.140 1.00 24.23 52 GLY A N 2
ATOM 2397 C CA . GLY A 1 52 ? 34.739 -26.529 -37.828 1.00 45.01 52 GLY A CA 2
ATOM 2398 C C . GLY A 1 52 ? 33.339 -26.973 -37.454 1.00 14.44 52 GLY A C 2
ATOM 2399 O O . GLY A 1 52 ? 32.684 -27.687 -38.213 1.00 1.44 52 GLY A O 2
ATOM 2403 N N . MET A 1 53 ? 32.879 -26.553 -36.279 1.00 33.12 53 MET A N 2
ATOM 2404 C CA . MET A 1 53 ? 31.549 -26.914 -35.806 1.00 4.13 53 MET A CA 2
ATOM 2405 C C . MET A 1 53 ? 31.180 -26.116 -34.560 1.00 25.34 53 MET A C 2
ATOM 2406 O O . MET A 1 53 ? 32.050 -25.711 -33.790 1.00 10.33 53 MET A O 2
ATOM 2418 N N . GLY A 1 54 ? 29.883 -25.891 -34.368 1.00 52.32 54 GLY A N 2
ATOM 2419 C CA . GLY A 1 54 ? 29.423 -25.142 -33.214 1.00 65.03 54 GLY A CA 2
ATOM 2420 C C . GLY A 1 54 ? 28.782 -26.028 -32.164 1.00 31.42 54 GLY A C 2
ATOM 2421 O O . GLY A 1 54 ? 28.801 -27.253 -32.280 1.00 14.12 54 GLY A O 2
ATOM 2425 N N . LYS A 1 55 ? 28.215 -25.408 -31.135 1.00 41.11 55 LYS A N 2
ATOM 2426 C CA . LYS A 1 55 ? 27.565 -26.148 -30.059 1.00 31.21 55 LYS A CA 2
ATOM 2427 C C . LYS A 1 55 ? 26.139 -25.654 -29.843 1.00 64.10 55 LYS A C 2
ATOM 2428 O O . LYS A 1 55 ? 25.875 -24.453 -29.890 1.00 62.04 55 LYS A O 2
ATOM 2443 N N . SER A 1 56 ? 25.223 -26.587 -29.604 1.00 14.31 56 SER A N 2
ATOM 2444 C CA . SER A 1 56 ? 23.823 -26.246 -29.381 1.00 70.43 56 SER A CA 2
ATOM 2445 C C . SER A 1 56 ? 23.505 -26.196 -27.890 1.00 34.31 56 SER A C 2
ATOM 2446 O O . SER A 1 56 ? 24.219 -26.777 -27.073 1.00 33.53 56 SER A O 2
ATOM 2453 N N . SER A 1 57 ? 22.429 -25.499 -27.544 1.00 22.44 57 SER A N 2
ATOM 2454 C CA . SER A 1 57 ? 22.018 -25.369 -26.151 1.00 43.12 57 SER A CA 2
ATOM 2455 C C . SER A 1 57 ? 20.612 -24.783 -26.051 1.00 74.30 57 SER A C 2
ATOM 2456 O O . SER A 1 57 ? 20.050 -24.320 -27.043 1.00 42.44 57 SER A O 2
ATOM 2463 N N . ARG A 1 58 ? 20.052 -24.808 -24.847 1.00 0.04 58 ARG A N 2
ATOM 2464 C CA . ARG A 1 58 ? 18.712 -24.281 -24.617 1.00 13.34 58 ARG A CA 2
ATOM 2465 C C . ARG A 1 58 ? 18.539 -23.851 -23.163 1.00 64.42 58 ARG A C 2
ATOM 2466 O O . ARG A 1 58 ? 19.451 -23.998 -22.349 1.00 22.22 58 ARG A O 2
ATOM 2484 N N . ARG A 1 59 ? 17.365 -23.318 -22.844 1.00 44.13 59 ARG A N 2
ATOM 2485 C CA . ARG A 1 59 ? 17.073 -22.864 -21.489 1.00 72.15 59 ARG A CA 2
ATOM 2486 C C . ARG A 1 59 ? 15.894 -23.632 -20.901 1.00 43.45 59 ARG A C 2
ATOM 2487 O O . ARG A 1 59 ? 15.307 -24.491 -21.560 1.00 33.02 59 ARG A O 2
ATOM 2505 N N . PHE A 1 60 ? 15.550 -23.316 -19.656 1.00 70.23 60 PHE A N 2
ATOM 2506 C CA . PHE A 1 60 ? 14.441 -23.978 -18.978 1.00 21.51 60 PHE A CA 2
ATOM 2507 C C . PHE A 1 60 ? 13.561 -22.961 -18.258 1.00 23.00 60 PHE A C 2
ATOM 2508 O O . PHE A 1 60 ? 13.948 -21.805 -18.079 1.00 10.24 60 PHE A O 2
ATOM 2524 N N . ILE A 1 61 ? 12.376 -23.399 -17.847 1.00 20.50 61 ILE A N 2
ATOM 2525 C CA . ILE A 1 61 ? 11.440 -22.528 -17.146 1.00 73.52 61 ILE A CA 2
ATOM 2526 C C . ILE A 1 61 ? 10.844 -23.228 -15.930 1.00 2.12 61 ILE A C 2
ATOM 2527 O O . ILE A 1 61 ? 10.238 -24.293 -16.049 1.00 21.40 61 ILE A O 2
ATOM 2542 N N . ASN A 1 62 ? 11.017 -22.622 -14.760 1.00 35.31 62 ASN A N 2
ATOM 2543 C CA . ASN A 1 62 ? 10.494 -23.186 -13.521 1.00 55.51 62 ASN A CA 2
ATOM 2544 C C . ASN A 1 62 ? 9.554 -22.203 -12.829 1.00 35.23 62 ASN A C 2
ATOM 2545 O O . ASN A 1 62 ? 9.610 -20.999 -13.076 1.00 2.25 62 ASN A O 2
ATOM 2555 N N . MET A 1 63 ? 8.694 -22.726 -11.963 1.00 21.13 63 MET A N 2
ATOM 2556 C CA . MET A 1 63 ? 7.743 -21.894 -11.234 1.00 14.05 63 MET A CA 2
ATOM 2557 C C . MET A 1 63 ? 7.397 -22.519 -9.886 1.00 25.34 63 MET A C 2
ATOM 2558 O O . MET A 1 63 ? 7.619 -23.710 -9.667 1.00 42.23 63 MET A O 2
ATOM 2570 N N . TYR A 1 64 ? 6.854 -21.707 -8.985 1.00 1.03 64 TYR A N 2
ATOM 2571 C CA . TYR A 1 64 ? 6.480 -22.180 -7.658 1.00 24.53 64 TYR A CA 2
ATOM 2572 C C . TYR A 1 64 ? 5.264 -21.422 -7.133 1.00 41.44 64 TYR A C 2
ATOM 2573 O O . TYR A 1 64 ? 5.301 -20.205 -6.962 1.00 74.51 64 TYR A O 2
ATOM 2590 N N . GLY A 1 65 ? 4.183 -22.156 -6.878 1.00 63.51 65 GLY A N 2
ATOM 2591 C CA . GLY A 1 65 ? 2.970 -21.538 -6.375 1.00 33.04 65 GLY A CA 2
ATOM 2592 C C . GLY A 1 65 ? 2.891 -21.565 -4.861 1.00 43.41 65 GLY A C 2
ATOM 2593 O O . GLY A 1 65 ? 3.146 -22.595 -4.236 1.00 71.41 65 GLY A O 2
ATOM 2597 N N . PHE A 1 66 ? 2.538 -20.429 -4.268 1.00 61.03 66 PHE A N 2
ATOM 2598 C CA . PHE A 1 66 ? 2.428 -20.326 -2.818 1.00 22.31 66 PHE A CA 2
ATOM 2599 C C . PHE A 1 66 ? 1.076 -19.744 -2.415 1.00 41.32 66 PHE A C 2
ATOM 2600 O O . PHE A 1 66 ? 0.521 -18.894 -3.111 1.00 10.34 66 PHE A O 2
ATOM 2616 N N . ASP A 1 67 ? 0.552 -20.210 -1.286 1.00 61.13 67 ASP A N 2
ATOM 2617 C CA . ASP A 1 67 ? -0.735 -19.737 -0.790 1.00 1.21 67 ASP A CA 2
ATOM 2618 C C . ASP A 1 67 ? -1.074 -20.390 0.547 1.00 2.23 67 ASP A C 2
ATOM 2619 O O . ASP A 1 67 ? -1.943 -21.257 0.640 1.00 24.20 67 ASP A O 2
ATOM 2627 N N . PRO A 1 68 ? -0.371 -19.966 1.608 1.00 63.41 68 PRO A N 2
ATOM 2628 C CA . PRO A 1 68 ? -0.579 -20.496 2.959 1.00 44.32 68 PRO A CA 2
ATOM 2629 C C . PRO A 1 68 ? -1.918 -20.066 3.550 1.00 62.31 68 PRO A C 2
ATOM 2630 O O . PRO A 1 68 ? -2.605 -19.205 2.999 1.00 1.34 68 PRO A O 2
ATOM 2638 N N . THR A 1 69 ? -2.282 -20.670 4.677 1.00 44.53 69 THR A N 2
ATOM 2639 C CA . THR A 1 69 ? -3.539 -20.350 5.343 1.00 4.22 69 THR A CA 2
ATOM 2640 C C . THR A 1 69 ? -3.597 -18.877 5.730 1.00 21.24 69 THR A C 2
ATOM 2641 O O . THR A 1 69 ? -2.858 -18.427 6.606 1.00 54.33 69 THR A O 2
ATOM 2652 N N . GLU A 1 70 ? -4.479 -18.131 5.073 1.00 23.24 70 GLU A N 2
ATOM 2653 C CA . GLU A 1 70 ? -4.632 -16.707 5.350 1.00 1.34 70 GLU A CA 2
ATOM 2654 C C . GLU A 1 70 ? -4.860 -16.465 6.839 1.00 5.41 70 GLU A C 2
ATOM 2655 O O . GLU A 1 70 ? -5.105 -17.400 7.602 1.00 21.51 70 GLU A O 2
ATOM 2665 N N . TYR A 1 71 ? -4.778 -15.203 7.247 1.00 72.10 71 TYR A N 2
ATOM 2666 C CA . TYR A 1 71 ? -4.971 -14.836 8.645 1.00 51.22 71 TYR A CA 2
ATOM 2667 C C . TYR A 1 71 ? -6.291 -14.096 8.835 1.00 42.43 71 TYR A C 2
ATOM 2668 O O . TYR A 1 71 ? -7.103 -14.002 7.914 1.00 53.10 71 TYR A O 2
ATOM 2685 N N . SER A 1 72 ? -6.500 -13.571 10.038 1.00 62.33 72 SER A N 2
ATOM 2686 C CA . SER A 1 72 ? -7.722 -12.841 10.353 1.00 2.31 72 SER A CA 2
ATOM 2687 C C . SER A 1 72 ? -7.416 -11.604 11.191 1.00 21.45 72 SER A C 2
ATOM 2688 O O . SER A 1 72 ? -7.228 -11.693 12.405 1.00 32.30 72 SER A O 2
ATOM 2695 N N . PHE A 1 73 ? -7.368 -10.449 10.535 1.00 22.04 73 PHE A N 2
ATOM 2696 C CA . PHE A 1 73 ? -7.083 -9.193 11.219 1.00 41.44 73 PHE A CA 2
ATOM 2697 C C . PHE A 1 73 ? -7.539 -8.002 10.380 1.00 31.22 73 PHE A C 2
ATOM 2698 O O . PHE A 1 73 ? -8.177 -8.169 9.340 1.00 31.13 73 PHE A O 2
ATOM 2714 N N . ILE A 1 74 ? -7.207 -6.800 10.841 1.00 72.04 74 ILE A N 2
ATOM 2715 C CA . ILE A 1 74 ? -7.580 -5.582 10.133 1.00 53.33 74 ILE A CA 2
ATOM 2716 C C . ILE A 1 74 ? -6.351 -4.865 9.586 1.00 70.10 74 ILE A C 2
ATOM 2717 O O . ILE A 1 74 ? -5.364 -4.675 10.296 1.00 4.23 74 ILE A O 2
ATOM 2732 N N . GLN A 1 75 ? -6.418 -4.468 8.319 1.00 11.33 75 GLN A N 2
ATOM 2733 C CA . GLN A 1 75 ? -5.311 -3.771 7.677 1.00 12.12 75 GLN A CA 2
ATOM 2734 C C . GLN A 1 75 ? -5.461 -2.260 7.823 1.00 35.11 75 GLN A C 2
ATOM 2735 O O . GLN A 1 75 ? -6.381 -1.661 7.265 1.00 62.21 75 GLN A O 2
ATOM 2747 N N . PHE A 1 76 ? -4.552 -1.650 8.577 1.00 62.03 76 PHE A N 2
ATOM 2748 C CA . PHE A 1 76 ? -4.584 -0.209 8.797 1.00 64.45 76 PHE A CA 2
ATOM 2749 C C . PHE A 1 76 ? -3.812 0.526 7.705 1.00 12.15 76 PHE A C 2
ATOM 2750 O O . PHE A 1 76 ? -2.709 0.124 7.332 1.00 43.13 76 PHE A O 2
ATOM 2766 N N . VAL A 1 77 ? -4.398 1.606 7.198 1.00 54.45 77 VAL A N 2
ATOM 2767 C CA . VAL A 1 77 ? -3.766 2.397 6.149 1.00 75.34 77 VAL A CA 2
ATOM 2768 C C . VAL A 1 77 ? -4.097 3.877 6.303 1.00 32.11 77 VAL A C 2
ATOM 2769 O O . VAL A 1 77 ? -5.192 4.237 6.735 1.00 20.11 77 VAL A O 2
ATOM 2782 N N . ASP A 1 78 ? -3.144 4.731 5.945 1.00 4.23 78 ASP A N 2
ATOM 2783 C CA . ASP A 1 78 ? -3.335 6.173 6.041 1.00 25.13 78 ASP A CA 2
ATOM 2784 C C . ASP A 1 78 ? -3.741 6.760 4.693 1.00 51.42 78 ASP A C 2
ATOM 2785 O O . ASP A 1 78 ? -3.243 6.360 3.640 1.00 24.31 78 ASP A O 2
ATOM 2793 N N . PRO A 1 79 ? -4.668 7.728 4.723 1.00 11.11 79 PRO A N 2
ATOM 2794 C CA . PRO A 1 79 ? -5.163 8.389 3.512 1.00 30.23 79 PRO A CA 2
ATOM 2795 C C . PRO A 1 79 ? -4.108 9.283 2.869 1.00 61.42 79 PRO A C 2
ATOM 2796 O O . PRO A 1 79 ? -4.115 9.495 1.655 1.00 53.31 79 PRO A O 2
ATOM 2804 N N . LEU A 1 80 ? -3.202 9.806 3.688 1.00 44.23 80 LEU A N 2
ATOM 2805 C CA . LEU A 1 80 ? -2.141 10.678 3.199 1.00 75.20 80 LEU A CA 2
ATOM 2806 C C . LEU A 1 80 ? -1.443 10.061 1.990 1.00 5.45 80 LEU A C 2
ATOM 2807 O O . LEU A 1 80 ? -1.589 10.539 0.864 1.00 14.35 80 LEU A O 2
ATOM 2822 N N . THR A 1 81 ? -0.686 8.995 2.231 1.00 2.40 81 THR A N 2
ATOM 2823 C CA . THR A 1 81 ? 0.033 8.311 1.164 1.00 63.40 81 THR A CA 2
ATOM 2824 C C . THR A 1 81 ? -0.448 6.873 1.010 1.00 72.42 81 THR A C 2
ATOM 2825 O O . THR A 1 81 ? -0.645 6.390 -0.104 1.00 71.52 81 THR A O 2
ATOM 2836 N N . GLY A 1 82 ? -0.636 6.193 2.137 1.00 51.42 82 GLY A N 2
ATOM 2837 C CA . GLY A 1 82 ? -1.093 4.816 2.105 1.00 43.13 82 GLY A CA 2
ATOM 2838 C C . GLY A 1 82 ? -0.279 3.913 3.009 1.00 12.13 82 GLY A C 2
ATOM 2839 O O . GLY A 1 82 ? 0.096 2.808 2.618 1.00 32.43 82 GLY A O 2
ATOM 2843 N N . ALA A 1 83 ? -0.002 4.385 4.220 1.00 32.21 83 ALA A N 2
ATOM 2844 C CA . ALA A 1 83 ? 0.774 3.612 5.182 1.00 43.51 83 ALA A CA 2
ATOM 2845 C C . ALA A 1 83 ? 0.205 2.207 5.343 1.00 0.24 83 ALA A C 2
ATOM 2846 O O . ALA A 1 83 ? -0.889 1.912 4.864 1.00 43.22 83 ALA A O 2
ATOM 2853 N N . GLN A 1 84 ? 0.955 1.344 6.022 1.00 31.23 84 GLN A N 2
ATOM 2854 C CA . GLN A 1 84 ? 0.525 -0.032 6.244 1.00 44.23 84 GLN A CA 2
ATOM 2855 C C . GLN A 1 84 ? 0.819 -0.469 7.675 1.00 23.13 84 GLN A C 2
ATOM 2856 O O . GLN A 1 84 ? 1.947 -0.348 8.152 1.00 23.52 84 GLN A O 2
ATOM 2868 N N . ILE A 1 85 ? -0.203 -0.977 8.355 1.00 0.23 85 ILE A N 2
ATOM 2869 C CA . ILE A 1 85 ? -0.053 -1.434 9.732 1.00 64.11 85 ILE A CA 2
ATOM 2870 C C . ILE A 1 85 ? -1.061 -2.529 10.061 1.00 43.32 85 ILE A C 2
ATOM 2871 O O . ILE A 1 85 ? -2.182 -2.529 9.550 1.00 33.21 85 ILE A O 2
ATOM 2886 N N . GLU A 1 86 ? -0.657 -3.459 10.919 1.00 12.23 86 GLU A N 2
ATOM 2887 C CA . GLU A 1 86 ? -1.527 -4.561 11.318 1.00 61.43 86 GLU A CA 2
ATOM 2888 C C . GLU A 1 86 ? -2.290 -4.217 12.594 1.00 75.12 86 GLU A C 2
ATOM 2889 O O . GLU A 1 86 ? -1.722 -4.213 13.686 1.00 31.30 86 GLU A O 2
ATOM 2899 N N . GLU A 1 87 ? -3.579 -3.929 12.446 1.00 65.32 87 GLU A N 2
ATOM 2900 C CA . GLU A 1 87 ? -4.419 -3.582 13.587 1.00 32.43 87 GLU A CA 2
ATOM 2901 C C . GLU A 1 87 ? -5.470 -4.659 13.835 1.00 51.42 87 GLU A C 2
ATOM 2902 O O . GLU A 1 87 ? -5.907 -5.341 12.909 1.00 74.12 87 GLU A O 2
ATOM 2912 N N . ASN A 1 88 ? -5.872 -4.807 15.093 1.00 44.10 88 ASN A N 2
ATOM 2913 C CA . ASN A 1 88 ? -6.873 -5.802 15.464 1.00 35.04 88 ASN A CA 2
ATOM 2914 C C . ASN A 1 88 ? -8.108 -5.135 16.061 1.00 53.34 88 ASN A C 2
ATOM 2915 O O . ASN A 1 88 ? -8.156 -3.915 16.211 1.00 43.15 88 ASN A O 2
ATOM 2925 N N . VAL A 1 89 ? -9.106 -5.946 16.399 1.00 21.44 89 VAL A N 2
ATOM 2926 C CA . VAL A 1 89 ? -10.342 -5.435 16.981 1.00 54.20 89 VAL A CA 2
ATOM 2927 C C . VAL A 1 89 ? -10.055 -4.530 18.174 1.00 54.34 89 VAL A C 2
ATOM 2928 O O . VAL A 1 89 ? -10.743 -3.532 18.388 1.00 14.32 89 VAL A O 2
ATOM 2941 N N . TYR A 1 90 ? -9.034 -4.886 18.946 1.00 4.53 90 TYR A N 2
ATOM 2942 C CA . TYR A 1 90 ? -8.658 -4.106 20.120 1.00 31.35 90 TYR A CA 2
ATOM 2943 C C . TYR A 1 90 ? -7.375 -3.322 19.863 1.00 72.34 90 TYR A C 2
ATOM 2944 O O . TYR A 1 90 ? -6.581 -3.093 20.775 1.00 72.42 90 TYR A O 2
ATOM 2961 N N . ALA A 1 91 ? -7.180 -2.911 18.614 1.00 21.21 91 ALA A N 2
ATOM 2962 C CA . ALA A 1 91 ? -5.997 -2.149 18.236 1.00 74.31 91 ALA A CA 2
ATOM 2963 C C . ALA A 1 91 ? -5.789 -0.960 19.167 1.00 25.34 91 ALA A C 2
ATOM 2964 O O . ALA A 1 91 ? -6.707 -0.173 19.400 1.00 50.34 91 ALA A O 2
ATOM 2971 N N . ASP A 1 92 ? -4.577 -0.834 19.698 1.00 60.00 92 ASP A N 2
ATOM 2972 C CA . ASP A 1 92 ? -4.249 0.261 20.604 1.00 72.22 92 ASP A CA 2
ATOM 2973 C C . ASP A 1 92 ? -3.423 1.327 19.890 1.00 25.11 92 ASP A C 2
ATOM 2974 O O . ASP A 1 92 ? -2.460 1.015 19.191 1.00 54.25 92 ASP A O 2
ATOM 2982 N N . ILE A 1 93 ? -3.808 2.586 20.072 1.00 1.45 93 ILE A N 2
ATOM 2983 C CA . ILE A 1 93 ? -3.104 3.698 19.447 1.00 31.53 93 ILE A CA 2
ATOM 2984 C C . ILE A 1 93 ? -1.606 3.625 19.722 1.00 21.14 93 ILE A C 2
ATOM 2985 O O . ILE A 1 93 ? -0.789 3.972 18.870 1.00 53.13 93 ILE A O 2
ATOM 3000 N N . ARG A 1 94 ? -1.252 3.168 20.919 1.00 25.54 94 ARG A N 2
ATOM 3001 C CA . ARG A 1 94 ? 0.148 3.049 21.308 1.00 13.32 94 ARG A CA 2
ATOM 3002 C C . ARG A 1 94 ? 0.903 2.137 20.345 1.00 12.44 94 ARG A C 2
ATOM 3003 O O . ARG A 1 94 ? 2.082 2.355 20.062 1.00 45.34 94 ARG A O 2
ATOM 3021 N N . ASP A 1 95 ? 0.217 1.113 19.847 1.00 22.32 95 ASP A N 2
ATOM 3022 C CA . ASP A 1 95 ? 0.822 0.168 18.916 1.00 22.12 95 ASP A CA 2
ATOM 3023 C C . ASP A 1 95 ? 0.916 0.768 17.517 1.00 54.51 95 ASP A C 2
ATOM 3024 O O . ASP A 1 95 ? 1.977 0.750 16.893 1.00 33.35 95 ASP A O 2
ATOM 3032 N N . ILE A 1 96 ? -0.201 1.296 17.030 1.00 63.14 96 ILE A N 2
ATOM 3033 C CA . ILE A 1 96 ? -0.245 1.901 15.704 1.00 61.03 96 ILE A CA 2
ATOM 3034 C C . ILE A 1 96 ? 0.747 3.053 15.593 1.00 43.05 96 ILE A C 2
ATOM 3035 O O . ILE A 1 96 ? 1.577 3.085 14.686 1.00 34.20 96 ILE A O 2
ATOM 3050 N N . GLN A 1 97 ? 0.654 3.998 16.524 1.00 71.53 97 GLN A N 2
ATOM 3051 C CA . GLN A 1 97 ? 1.545 5.153 16.530 1.00 61.01 97 GLN A CA 2
ATOM 3052 C C . GLN A 1 97 ? 3.003 4.716 16.449 1.00 71.23 97 GLN A C 2
ATOM 3053 O O . GLN A 1 97 ? 3.834 5.402 15.855 1.00 62.34 97 GLN A O 2
ATOM 3065 N N . GLU A 1 98 ? 3.308 3.569 17.051 1.00 44.04 98 GLU A N 2
ATOM 3066 C CA . GLU A 1 98 ? 4.667 3.043 17.046 1.00 45.23 98 GLU A CA 2
ATOM 3067 C C . GLU A 1 98 ? 5.175 2.858 15.620 1.00 62.34 98 GLU A C 2
ATOM 3068 O O . GLU A 1 98 ? 6.166 3.469 15.218 1.00 22.11 98 GLU A O 2
ATOM 3078 N N . ARG A 1 99 ? 4.488 2.012 14.859 1.00 75.55 99 ARG A N 2
ATOM 3079 C CA . ARG A 1 99 ? 4.870 1.745 13.476 1.00 31.20 99 ARG A CA 2
ATOM 3080 C C . ARG A 1 99 ? 4.921 3.038 12.667 1.00 22.53 99 ARG A C 2
ATOM 3081 O O . ARG A 1 99 ? 5.760 3.196 11.781 1.00 14.21 99 ARG A O 2
ATOM 3099 N N . PHE A 1 100 ? 4.017 3.961 12.978 1.00 43.44 100 PHE A N 2
ATOM 3100 C CA . PHE A 1 100 ? 3.956 5.239 12.279 1.00 22.22 100 PHE A CA 2
ATOM 3101 C C . PHE A 1 100 ? 5.326 5.911 12.256 1.00 23.55 100 PHE A C 2
ATOM 3102 O O . PHE A 1 100 ? 5.678 6.596 11.297 1.00 71.24 100 PHE A O 2
ATOM 3118 N N . SER A 1 101 ? 6.094 5.711 13.323 1.00 73.23 101 SER A N 2
ATOM 3119 C CA . SER A 1 101 ? 7.424 6.300 13.428 1.00 24.44 101 SER A CA 2
ATOM 3120 C C . SER A 1 101 ? 8.250 6.007 12.179 1.00 22.01 101 SER A C 2
ATOM 3121 O O . SER A 1 101 ? 8.927 6.887 11.649 1.00 43.20 101 SER A O 2
ATOM 3128 N N . GLU A 1 102 ? 8.188 4.762 11.715 1.00 43.10 102 GLU A N 2
ATOM 3129 C CA . GLU A 1 102 ? 8.930 4.352 10.529 1.00 24.30 102 GLU A CA 2
ATOM 3130 C C . GLU A 1 102 ? 8.519 5.182 9.316 1.00 11.43 102 GLU A C 2
ATOM 3131 O O . GLU A 1 102 ? 9.342 5.872 8.714 1.00 41.32 102 GLU A O 2
ATOM 3141 N N . VAL A 1 103 ? 7.239 5.108 8.962 1.00 3.23 103 VAL A N 2
ATOM 3142 C CA . VAL A 1 103 ? 6.717 5.851 7.822 1.00 31.21 103 VAL A CA 2
ATOM 3143 C C . VAL A 1 103 ? 7.022 7.339 7.950 1.00 71.34 103 VAL A C 2
ATOM 3144 O O . VAL A 1 103 ? 7.626 7.938 7.060 1.00 35.43 103 VAL A O 2
ATOM 3157 N N . ARG A 1 104 ? 6.601 7.930 9.064 1.00 61.25 104 ARG A N 2
ATOM 3158 C CA . ARG A 1 104 ? 6.829 9.350 9.308 1.00 12.50 104 ARG A CA 2
ATOM 3159 C C . ARG A 1 104 ? 8.312 9.690 9.193 1.00 42.25 104 ARG A C 2
ATOM 3160 O O . ARG A 1 104 ? 8.679 10.744 8.672 1.00 21.43 104 ARG A O 2
ATOM 3178 N N . LYS A 1 105 ? 9.160 8.792 9.681 1.00 42.52 105 LYS A N 2
ATOM 3179 C CA . LYS A 1 105 ? 10.603 8.995 9.633 1.00 43.23 105 LYS A CA 2
ATOM 3180 C C . LYS A 1 105 ? 11.088 9.113 8.192 1.00 44.45 105 LYS A C 2
ATOM 3181 O O . LYS A 1 105 ? 11.805 10.051 7.842 1.00 1.30 105 LYS A O 2
ATOM 3196 N N . LYS A 1 106 ? 10.691 8.158 7.359 1.00 51.34 106 LYS A N 2
ATOM 3197 C CA . LYS A 1 106 ? 11.082 8.156 5.954 1.00 52.12 106 LYS A CA 2
ATOM 3198 C C . LYS A 1 106 ? 10.552 9.396 5.239 1.00 13.42 106 LYS A C 2
ATOM 3199 O O . LYS A 1 106 ? 11.223 9.959 4.376 1.00 32.34 106 LYS A O 2
ATOM 3214 N N . MET A 1 107 ? 9.345 9.813 5.606 1.00 30.14 107 MET A N 2
ATOM 3215 C CA . MET A 1 107 ? 8.727 10.988 5.002 1.00 33.41 107 MET A CA 2
ATOM 3216 C C . MET A 1 107 ? 9.562 12.237 5.265 1.00 4.21 107 MET A C 2
ATOM 3217 O O . MET A 1 107 ? 10.006 12.907 4.332 1.00 30.43 107 MET A O 2
ATOM 3229 N N . VAL A 1 108 ? 9.771 12.546 6.540 1.00 25.13 108 VAL A N 2
ATOM 3230 C CA . VAL A 1 108 ? 10.553 13.715 6.926 1.00 11.41 108 VAL A CA 2
ATOM 3231 C C . VAL A 1 108 ? 11.987 13.608 6.418 1.00 4.22 108 VAL A C 2
ATOM 3232 O O . VAL A 1 108 ? 12.606 14.611 6.066 1.00 23.32 108 VAL A O 2
ATOM 3245 N N . GLU A 1 109 ? 12.508 12.386 6.384 1.00 0.30 109 GLU A N 2
ATOM 3246 C CA . GLU A 1 109 ? 13.869 12.149 5.919 1.00 65.20 109 GLU A CA 2
ATOM 3247 C C . GLU A 1 109 ? 14.009 12.505 4.442 1.00 60.44 109 GLU A C 2
ATOM 3248 O O . GLU A 1 109 ? 15.001 13.106 4.029 1.00 42.13 109 GLU A O 2
ATOM 3258 N N . ASN A 1 110 ? 13.009 12.131 3.651 1.00 14.44 110 ASN A N 2
ATOM 3259 C CA . ASN A 1 110 ? 13.020 12.408 2.219 1.00 23.33 110 ASN A CA 2
ATOM 3260 C C . ASN A 1 110 ? 13.293 13.886 1.955 1.00 24.21 110 ASN A C 2
ATOM 3261 O O . ASN A 1 110 ? 13.903 14.244 0.947 1.00 61.33 110 ASN A O 2
ATOM 3271 N N . ASP A 1 111 ? 12.838 14.738 2.866 1.00 23.25 111 ASP A N 2
ATOM 3272 C CA . ASP A 1 111 ? 13.035 16.177 2.733 1.00 42.31 111 ASP A CA 2
ATOM 3273 C C . ASP A 1 111 ? 12.284 16.718 1.520 1.00 14.25 111 ASP A C 2
ATOM 3274 O O . ASP A 1 111 ? 12.894 17.131 0.534 1.00 31.52 111 ASP A O 2
ATOM 3282 N N . ASP A 1 112 ? 10.958 16.710 1.599 1.00 73.23 112 ASP A N 2
ATOM 3283 C CA . ASP A 1 112 ? 10.124 17.200 0.507 1.00 11.30 112 ASP A CA 2
ATOM 3284 C C . ASP A 1 112 ? 9.227 18.340 0.978 1.00 31.01 112 ASP A C 2
ATOM 3285 O O . ASP A 1 112 ? 8.940 19.269 0.222 1.00 24.52 112 ASP A O 2
ATOM 3293 N N . ILE A 1 113 ? 8.787 18.262 2.229 1.00 52.11 113 ILE A N 2
ATOM 3294 C CA . ILE A 1 113 ? 7.923 19.288 2.799 1.00 24.05 113 ILE A CA 2
ATOM 3295 C C . ILE A 1 113 ? 8.487 19.812 4.116 1.00 61.12 113 ILE A C 2
ATOM 3296 O O . ILE A 1 113 ? 9.440 19.254 4.660 1.00 64.13 113 ILE A O 2
ATOM 3311 N N . GLU A 1 114 ? 7.890 20.886 4.623 1.00 63.24 114 GLU A N 2
ATOM 3312 C CA . GLU A 1 114 ? 8.333 21.484 5.877 1.00 63.52 114 GLU A CA 2
ATOM 3313 C C . GLU A 1 114 ? 7.164 21.652 6.843 1.00 53.43 114 GLU A C 2
ATOM 3314 O O . GLU A 1 114 ? 7.321 21.507 8.055 1.00 42.24 114 GLU A O 2
ATOM 3324 N N . MET A 1 115 ? 5.991 21.957 6.297 1.00 33.11 115 MET A N 2
ATOM 3325 C CA . MET A 1 115 ? 4.795 22.144 7.109 1.00 32.34 115 MET A CA 2
ATOM 3326 C C . MET A 1 115 ? 3.734 21.106 6.760 1.00 12.21 115 MET A C 2
ATOM 3327 O O . MET A 1 115 ? 2.904 20.748 7.596 1.00 20.33 115 MET A O 2
ATOM 3339 N N . GLN A 1 116 ? 3.765 20.626 5.522 1.00 75.53 116 GLN A N 2
ATOM 3340 C CA . GLN A 1 116 ? 2.805 19.630 5.062 1.00 3.32 116 GLN A CA 2
ATOM 3341 C C . GLN A 1 116 ? 2.702 18.476 6.054 1.00 21.35 116 GLN A C 2
ATOM 3342 O O . GLN A 1 116 ? 1.638 17.881 6.222 1.00 35.20 116 GLN A O 2
ATOM 3354 N N . ALA A 1 117 ? 3.817 18.164 6.709 1.00 44.12 117 ALA A N 2
ATOM 3355 C CA . ALA A 1 117 ? 3.851 17.082 7.685 1.00 64.30 117 ALA A CA 2
ATOM 3356 C C . ALA A 1 117 ? 2.759 17.254 8.734 1.00 5.33 117 ALA A C 2
ATOM 3357 O O . ALA A 1 117 ? 1.932 16.363 8.937 1.00 32.34 117 ALA A O 2
ATOM 3364 N N . LEU A 1 118 ? 2.759 18.404 9.400 1.00 73.24 118 LEU A N 2
ATOM 3365 C CA . LEU A 1 118 ? 1.768 18.693 10.429 1.00 40.43 118 LEU A CA 2
ATOM 3366 C C . LEU A 1 118 ? 0.392 18.923 9.811 1.00 41.51 118 LEU A C 2
ATOM 3367 O O . LEU A 1 118 ? -0.624 18.490 10.354 1.00 41.33 118 LEU A O 2
ATOM 3382 N N . GLY A 1 119 ? 0.368 19.607 8.671 1.00 0.22 119 GLY A N 2
ATOM 3383 C CA . GLY A 1 119 ? -0.888 19.881 7.998 1.00 74.14 119 GLY A CA 2
ATOM 3384 C C . GLY A 1 119 ? -1.647 18.616 7.648 1.00 13.24 119 GLY A C 2
ATOM 3385 O O . GLY A 1 119 ? -2.878 18.600 7.654 1.00 64.32 119 GLY A O 2
ATOM 3389 N N . SER A 1 120 ? -0.912 17.552 7.341 1.00 61.11 120 SER A N 2
ATOM 3390 C CA . SER A 1 120 ? -1.524 16.278 6.982 1.00 15.02 120 SER A CA 2
ATOM 3391 C C . SER A 1 120 ? -1.393 15.271 8.122 1.00 65.55 120 SER A C 2
ATOM 3392 O O . SER A 1 120 ? -1.003 15.625 9.234 1.00 21.11 120 SER A O 2
ATOM 3399 N N . ASN A 1 121 ? -1.722 14.016 7.836 1.00 62.55 121 ASN A N 2
ATOM 3400 C CA . ASN A 1 121 ? -1.643 12.959 8.836 1.00 12.44 121 ASN A CA 2
ATOM 3401 C C . ASN A 1 121 ? -2.605 13.227 9.989 1.00 4.40 121 ASN A C 2
ATOM 3402 O O . ASN A 1 121 ? -2.217 13.201 11.157 1.00 24.32 121 ASN A O 2
ATOM 3412 N N . THR A 1 122 ? -3.866 13.482 9.653 1.00 61.21 122 THR A N 2
ATOM 3413 C CA . THR A 1 122 ? -4.885 13.756 10.658 1.00 20.05 122 THR A CA 2
ATOM 3414 C C . THR A 1 122 ? -5.859 12.590 10.784 1.00 3.21 122 THR A C 2
ATOM 3415 O O . THR A 1 122 ? -6.047 12.037 11.869 1.00 22.13 122 THR A O 2
ATOM 3426 N N . THR A 1 123 ? -6.479 12.220 9.668 1.00 44.24 123 THR A N 2
ATOM 3427 C CA . THR A 1 123 ? -7.436 11.121 9.654 1.00 32.15 123 THR A CA 2
ATOM 3428 C C . THR A 1 123 ? -6.768 9.817 9.230 1.00 42.32 123 THR A C 2
ATOM 3429 O O . THR A 1 123 ? -5.748 9.827 8.541 1.00 4.12 123 THR A O 2
ATOM 3440 N N . ILE A 1 124 ? -7.351 8.697 9.645 1.00 2.31 124 ILE A N 2
ATOM 3441 C CA . ILE A 1 124 ? -6.813 7.386 9.306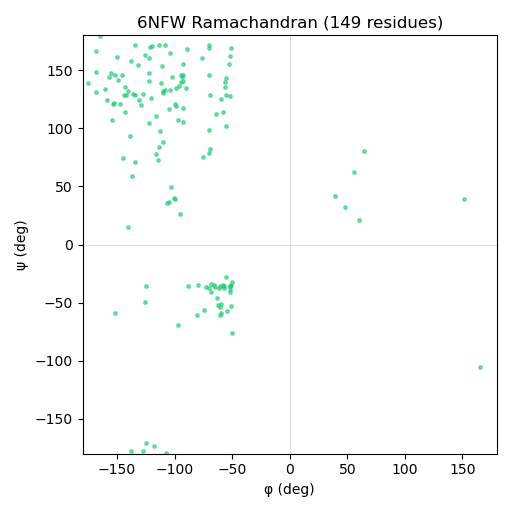 1.00 1.21 124 ILE A CA 2
ATOM 3442 C C . ILE A 1 124 ? -7.839 6.549 8.549 1.00 21.51 124 ILE A C 2
ATOM 3443 O O . ILE A 1 124 ? -9.044 6.773 8.664 1.00 74.12 124 ILE A O 2
ATOM 3458 N N . HIS A 1 125 ? -7.352 5.582 7.776 1.00 24.23 125 HIS A N 2
ATOM 3459 C CA . HIS A 1 125 ? -8.227 4.710 7.002 1.00 52.01 125 HIS A CA 2
ATOM 3460 C C . HIS A 1 125 ? -8.146 3.273 7.507 1.00 2.11 125 HIS A C 2
ATOM 3461 O O . HIS A 1 125 ? -7.061 2.759 7.773 1.00 15.13 125 HIS A O 2
ATOM 3474 N N . ALA A 1 126 ? -9.302 2.631 7.639 1.00 52.33 126 ALA A N 2
ATOM 3475 C CA . ALA A 1 126 ? -9.362 1.253 8.111 1.00 53.03 126 ALA A CA 2
ATOM 3476 C C . ALA A 1 126 ? -9.780 0.306 6.991 1.00 75.42 126 ALA A C 2
ATOM 3477 O O . ALA A 1 126 ? -10.779 0.537 6.310 1.00 50.34 126 ALA A O 2
ATOM 3484 N N . TYR A 1 127 ? -9.007 -0.758 6.803 1.00 31.44 127 TYR A N 2
ATOM 3485 C CA . TYR A 1 127 ? -9.295 -1.738 5.763 1.00 71.21 127 TYR A CA 2
ATOM 3486 C C . TYR A 1 127 ? -9.493 -3.127 6.363 1.00 41.12 127 TYR A C 2
ATOM 3487 O O . TYR A 1 127 ? -8.529 -3.822 6.683 1.00 21.14 127 TYR A O 2
ATOM 3504 N N . PHE A 1 128 ? -10.753 -3.526 6.510 1.00 31.24 128 PHE A N 2
ATOM 3505 C CA . PHE A 1 128 ? -11.081 -4.831 7.072 1.00 34.50 128 PHE A CA 2
ATOM 3506 C C . PHE A 1 128 ? -11.104 -5.900 5.983 1.00 31.04 128 PHE A C 2
ATOM 3507 O O . PHE A 1 128 ? -11.409 -5.615 4.825 1.00 52.41 128 PHE A O 2
ATOM 3523 N N . ARG A 1 129 ? -10.780 -7.131 6.365 1.00 13.52 129 ARG A N 2
ATOM 3524 C CA . ARG A 1 129 ? -10.762 -8.244 5.423 1.00 74.45 129 ARG A CA 2
ATOM 3525 C C . ARG A 1 129 ? -11.756 -9.324 5.837 1.00 13.43 129 ARG A C 2
ATOM 3526 O O . ARG A 1 129 ? -11.862 -9.667 7.015 1.00 32.54 129 ARG A O 2
ATOM 3544 N N . LYS A 1 130 ? -12.484 -9.857 4.862 1.00 24.41 130 LYS A N 2
ATOM 3545 C CA . LYS A 1 130 ? -13.470 -10.899 5.124 1.00 34.24 130 LYS A CA 2
ATOM 3546 C C . LYS A 1 130 ? -14.515 -10.420 6.127 1.00 61.40 130 LYS A C 2
ATOM 3547 O O . LYS A 1 130 ? -14.425 -10.715 7.319 1.00 41.35 130 LYS A O 2
ATOM 3562 N N . ASP A 1 131 ? -15.503 -9.681 5.637 1.00 51.45 131 ASP A N 2
ATOM 3563 C CA . ASP A 1 131 ? -16.567 -9.163 6.489 1.00 42.33 131 ASP A CA 2
ATOM 3564 C C . ASP A 1 131 ? -17.732 -10.145 6.561 1.00 2.25 131 ASP A C 2
ATOM 3565 O O . ASP A 1 131 ? -18.278 -10.398 7.635 1.00 1.40 131 ASP A O 2
ATOM 3573 N N . TRP A 1 132 ? -18.109 -10.694 5.412 1.00 33.13 132 TRP A N 2
ATOM 3574 C CA . TRP A 1 132 ? -19.210 -11.648 5.344 1.00 63.31 132 TRP A CA 2
ATOM 3575 C C . TRP A 1 132 ? -18.843 -12.844 4.473 1.00 23.22 132 TRP A C 2
ATOM 3576 O O . TRP A 1 132 ? -18.746 -13.970 4.959 1.00 34.13 132 TRP A O 2
ATOM 3596 N N . SER A 1 133 ? -18.638 -12.591 3.185 1.00 52.11 133 SER A N 2
ATOM 3597 C CA . SER A 1 133 ? -18.285 -13.649 2.245 1.00 20.35 133 SER A CA 2
ATOM 3598 C C . SER A 1 133 ? -17.031 -13.279 1.457 1.00 22.22 133 SER A C 2
ATOM 3599 O O . SER A 1 133 ? -17.104 -12.946 0.275 1.00 51.11 133 SER A O 2
ATOM 3606 N N . ASP A 1 134 ? -15.883 -13.341 2.123 1.00 64.24 134 ASP A N 2
ATOM 3607 C CA . ASP A 1 134 ? -14.612 -13.013 1.486 1.00 23.34 134 ASP A CA 2
ATOM 3608 C C . ASP A 1 134 ? -14.679 -11.647 0.810 1.00 52.14 134 ASP A C 2
ATOM 3609 O O . ASP A 1 134 ? -14.279 -11.494 -0.344 1.00 74.15 134 ASP A O 2
ATOM 3617 N N . LYS A 1 135 ? -15.188 -10.658 1.535 1.00 51.01 135 LYS A N 2
ATOM 3618 C CA . LYS A 1 135 ? -15.308 -9.304 1.007 1.00 63.01 135 LYS A CA 2
ATOM 3619 C C . LYS A 1 135 ? -14.274 -8.379 1.640 1.00 11.03 135 LYS A C 2
ATOM 3620 O O . LYS A 1 135 ? -13.632 -8.735 2.627 1.00 1.04 135 LYS A O 2
ATOM 3635 N N . ALA A 1 136 ? -14.120 -7.190 1.067 1.00 12.54 136 ALA A N 2
ATOM 3636 C CA . ALA A 1 136 ? -13.167 -6.213 1.578 1.00 21.45 136 ALA A CA 2
ATOM 3637 C C . ALA A 1 136 ? -13.874 -4.940 2.032 1.00 13.52 136 ALA A C 2
ATOM 3638 O O . ALA A 1 136 ? -14.588 -4.304 1.255 1.00 11.40 136 ALA A O 2
ATOM 3645 N N . LEU A 1 137 ? -13.673 -4.576 3.294 1.00 45.04 137 LEU A N 2
ATOM 3646 C CA . LEU A 1 137 ? -14.294 -3.378 3.851 1.00 11.23 137 LEU A CA 2
ATOM 3647 C C . LEU A 1 137 ? -13.289 -2.233 3.934 1.00 51.41 137 LEU A C 2
ATOM 3648 O O . LEU A 1 137 ? -12.190 -2.393 4.465 1.00 12.32 137 LEU A O 2
ATOM 3663 N N . LYS A 1 138 ? -13.675 -1.076 3.405 1.00 3.24 138 LYS A N 2
ATOM 3664 C CA . LYS A 1 138 ? -12.811 0.098 3.422 1.00 40.32 138 LYS A CA 2
ATOM 3665 C C . LYS A 1 138 ? -13.571 1.326 3.914 1.00 3.35 138 LYS A C 2
ATOM 3666 O O . LYS A 1 138 ? -14.532 1.767 3.282 1.00 31.24 138 LYS A O 2
ATOM 3681 N N . ILE A 1 139 ? -13.134 1.873 5.043 1.00 40.01 139 ILE A N 2
ATOM 3682 C CA . ILE A 1 139 ? -13.772 3.052 5.618 1.00 12.31 139 ILE A CA 2
ATOM 3683 C C . ILE A 1 139 ? -12.735 4.025 6.169 1.00 74.22 139 ILE A C 2
ATOM 3684 O O . ILE A 1 139 ? -11.680 3.615 6.652 1.00 2.05 139 ILE A O 2
ATOM 3699 N N . ASP A 1 140 ? -13.043 5.315 6.091 1.00 12.30 140 ASP A N 2
ATOM 3700 C CA . ASP A 1 140 ? -12.139 6.347 6.585 1.00 3.10 140 ASP A CA 2
ATOM 3701 C C . ASP A 1 140 ? -12.657 6.943 7.890 1.00 32.35 140 ASP A C 2
ATOM 3702 O O . ASP A 1 140 ? -13.760 7.487 7.943 1.00 33.25 140 ASP A O 2
ATOM 3710 N N . LEU A 1 141 ? -11.852 6.835 8.943 1.00 72.14 141 LEU A N 2
ATOM 3711 C CA . LEU A 1 141 ? -12.228 7.362 10.250 1.00 1.55 141 LEU A CA 2
ATOM 3712 C C . LEU A 1 141 ? -11.309 8.508 10.660 1.00 24.22 141 LEU A C 2
ATOM 3713 O O . LEU A 1 141 ? -10.127 8.521 10.319 1.00 54.13 141 LEU A O 2
ATOM 3728 N N . MET A 1 142 ? -11.860 9.467 11.396 1.00 65.32 142 MET A N 2
ATOM 3729 C CA . MET A 1 142 ? -11.089 10.617 11.856 1.00 15.23 142 MET A CA 2
ATOM 3730 C C . MET A 1 142 ? -10.978 10.623 13.377 1.00 20.11 142 MET A C 2
ATOM 3731 O O . MET A 1 142 ? -11.828 10.087 14.088 1.00 14.05 142 MET A O 2
ATOM 3743 N N . PRO A 1 143 ? -9.906 11.244 13.890 1.00 31.33 143 PRO A N 2
ATOM 3744 C CA . PRO A 1 143 ? -9.658 11.336 15.332 1.00 3.32 143 PRO A CA 2
ATOM 3745 C C . PRO A 1 143 ? -10.650 12.259 16.033 1.00 13.33 143 PRO A C 2
ATOM 3746 O O . PRO A 1 143 ? -11.246 13.136 15.407 1.00 1.33 143 PRO A O 2
ATOM 3754 N N . HIS A 1 144 ? -10.822 12.055 17.336 1.00 52.03 144 HIS A N 2
ATOM 3755 C CA . HIS A 1 144 ? -11.741 12.870 18.122 1.00 73.02 144 HIS A CA 2
ATOM 3756 C C . HIS A 1 144 ? -11.213 14.293 18.274 1.00 13.13 144 HIS A C 2
ATOM 3757 O O . HIS A 1 144 ? -10.004 14.520 18.258 1.00 74.23 144 HIS A O 2
ATOM 3770 N N . ASN A 1 145 ? -12.127 15.246 18.420 1.00 22.32 145 ASN A N 2
ATOM 3771 C CA . ASN A 1 145 ? -11.751 16.647 18.574 1.00 44.14 145 ASN A CA 2
ATOM 3772 C C . ASN A 1 145 ? -12.984 17.519 18.794 1.00 4.20 145 ASN A C 2
ATOM 3773 O O . ASN A 1 145 ? -13.374 18.314 17.939 1.00 74.33 145 ASN A O 2
ATOM 3783 N N . PRO A 1 146 ? -13.612 17.368 19.969 1.00 3.24 146 PRO A N 2
ATOM 3784 C CA . PRO A 1 146 ? -14.809 18.134 20.331 1.00 42.14 146 PRO A CA 2
ATOM 3785 C C . PRO A 1 146 ? -14.503 19.609 20.573 1.00 52.41 146 PRO A C 2
ATOM 3786 O O . PRO A 1 146 ? -13.346 19.992 20.752 1.00 14.20 146 PRO A O 2
ATOM 3794 N N . LEU A 1 147 ? -15.546 20.431 20.577 1.00 73.01 147 LEU A N 2
ATOM 3795 C CA . LEU A 1 147 ? -15.388 21.865 20.797 1.00 13.52 147 LEU A CA 2
ATOM 3796 C C . LEU A 1 147 ? -16.458 22.390 21.749 1.00 2.12 147 LEU A C 2
ATOM 3797 O O . LEU A 1 147 ? -17.314 21.638 22.215 1.00 32.12 147 LEU A O 2
ATOM 3812 N N . LYS A 1 148 ? -16.404 23.687 22.033 1.00 1.33 148 LYS A N 2
ATOM 3813 C CA . LYS A 1 148 ? -17.370 24.316 22.927 1.00 32.22 148 LYS A CA 2
ATOM 3814 C C . LYS A 1 148 ? -17.770 25.695 22.412 1.00 3.02 148 LYS A C 2
ATOM 3815 O O . LYS A 1 148 ? -16.931 26.456 21.931 1.00 75.10 148 LYS A O 2
ATOM 3830 N N . VAL A 1 149 ? -19.056 26.011 22.519 1.00 22.22 149 VAL A N 2
ATOM 3831 C CA . VAL A 1 149 ? -19.567 27.300 22.067 1.00 74.30 149 VAL A CA 2
ATOM 3832 C C . VAL A 1 149 ? -19.516 28.334 23.186 1.00 13.43 149 VAL A C 2
ATOM 3833 O O . VAL A 1 149 ? -19.611 27.993 24.366 1.00 50.20 149 VAL A O 2
ATOM 3846 N N . CYS A 1 150 ? -19.366 29.598 22.809 1.00 63.15 150 CYS A N 2
ATOM 3847 C CA . CYS A 1 150 ? -19.303 30.684 23.781 1.00 31.20 150 CYS A CA 2
ATOM 3848 C C . CYS A 1 150 ? -20.535 31.577 23.680 1.00 5.34 150 CYS A C 2
ATOM 3849 O O . CYS A 1 150 ? -21.238 31.570 22.670 1.00 60.54 150 CYS A O 2
ATOM 3856 N N . ASP A 1 151 ? -20.792 32.342 24.735 1.00 65.43 151 ASP A N 2
ATOM 3857 C CA . ASP A 1 151 ? -21.940 33.242 24.766 1.00 51.40 151 ASP A CA 2
ATOM 3858 C C . ASP A 1 151 ? -21.888 34.231 23.607 1.00 70.54 151 ASP A C 2
ATOM 3859 O O . ASP A 1 151 ? -20.874 34.896 23.388 1.00 33.02 151 ASP A O 2
ATOM 3867 N N . LYS A 1 152 ? -22.985 34.323 22.864 1.00 44.53 152 LYS A N 2
ATOM 3868 C CA . LYS A 1 152 ? -23.067 35.231 21.726 1.00 20.31 152 LYS A CA 2
ATOM 3869 C C . LYS A 1 152 ? -23.292 36.667 22.190 1.00 20.02 152 LYS A C 2
ATOM 3870 O O . LYS A 1 152 ? -23.777 36.904 23.297 1.00 30.22 152 LYS A O 2
ATOM 3885 N N . THR A 1 153 ? -22.939 37.622 21.337 1.00 62.34 153 THR A N 2
ATOM 3886 C CA . THR A 1 153 ? -23.103 39.034 21.659 1.00 72.24 153 THR A CA 2
ATOM 3887 C C . THR A 1 153 ? -24.406 39.581 21.085 1.00 23.11 153 THR A C 2
ATOM 3888 O O . THR A 1 153 ? -25.263 40.067 21.822 1.00 22.31 153 THR A O 2
ATOM 3899 N N . ASN A 1 154 ? -24.548 39.496 19.767 1.00 23.43 154 ASN A N 2
ATOM 3900 C CA . ASN A 1 154 ? -25.748 39.984 19.095 1.00 32.34 154 ASN A CA 2
ATOM 3901 C C . ASN A 1 154 ? -26.900 38.997 19.256 1.00 1.04 154 ASN A C 2
ATOM 3902 O O . ASN A 1 154 ? -26.726 37.790 19.088 1.00 44.45 154 ASN A O 2
ATOM 3912 N N . GLY A 1 155 ? -28.078 39.519 19.584 1.00 42.14 155 GLY A N 2
ATOM 3913 C CA . GLY A 1 155 ? -29.242 38.671 19.762 1.00 24.12 155 GLY A CA 2
ATOM 3914 C C . GLY A 1 155 ? -30.285 38.883 18.683 1.00 32.42 155 GLY A C 2
ATOM 3915 O O . GLY A 1 155 ? -31.032 37.965 18.344 1.00 74.34 155 GLY A O 2
ATOM 3919 N N . ILE A 1 156 ? -30.337 40.097 18.143 1.00 12.53 156 ILE A N 2
ATOM 3920 C CA . ILE A 1 156 ? -31.297 40.426 17.097 1.00 22.03 156 ILE A CA 2
ATOM 3921 C C . ILE A 1 156 ? -31.274 39.385 15.982 1.00 22.14 156 ILE A C 2
ATOM 3922 O O . ILE A 1 156 ? -32.259 39.207 15.265 1.00 32.32 156 ILE A O 2
ATOM 3937 N N . ALA A 1 157 ? -30.144 38.699 15.844 1.00 64.01 157 ALA A N 2
ATOM 3938 C CA . ALA A 1 157 ? -29.995 37.672 14.820 1.00 20.42 157 ALA A CA 2
ATOM 3939 C C . ALA A 1 157 ? -29.504 36.362 15.424 1.00 20.33 157 ALA A C 2
ATOM 3940 O O . ALA A 1 157 ? -28.300 36.136 15.548 1.00 33.04 157 ALA A O 2
ATOM 3947 N N . LYS A 1 158 ? -30.442 35.500 15.800 1.00 52.53 158 LYS A N 2
ATOM 3948 C CA . LYS A 1 158 ? -30.106 34.210 16.391 1.00 25.32 158 LYS A CA 2
ATOM 3949 C C . LYS A 1 158 ? -29.785 33.183 15.310 1.00 2.51 158 LYS A C 2
ATOM 3950 O O . LYS A 1 158 ? -30.387 33.189 14.236 1.00 63.34 158 LYS A O 2
ATOM 3965 N N . PHE A 1 159 ? -28.835 32.301 15.602 1.00 54.23 159 PHE A N 2
ATOM 3966 C CA . PHE A 1 159 ? -28.435 31.267 14.654 1.00 45.54 159 PHE A CA 2
ATOM 3967 C C . PHE A 1 159 ? -27.900 30.038 15.383 1.00 62.02 159 PHE A C 2
ATOM 3968 O O . PHE A 1 159 ? -26.705 29.743 15.361 1.00 62.23 159 PHE A O 2
ATOM 3984 N N . PRO A 1 160 ? -28.806 29.3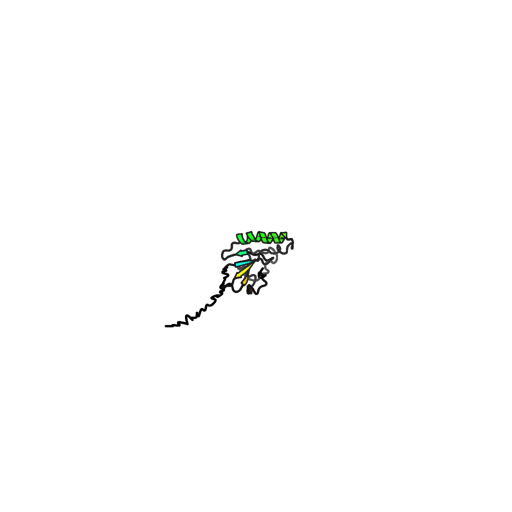05 16.048 1.00 34.43 160 PRO A N 2
ATOM 3985 C CA . PRO A 1 160 ? -28.449 28.096 16.796 1.00 3.32 160 PRO A CA 2
ATOM 3986 C C . PRO A 1 160 ? -28.042 26.946 15.882 1.00 2.30 160 PRO A C 2
ATOM 3987 O O . PRO A 1 160 ? -28.279 26.987 14.676 1.00 43.25 160 PRO A O 2
ATOM 3995 N N . GLU A 1 161 ? -27.430 25.920 16.465 1.00 50.21 161 GLU A N 2
ATOM 3996 C CA . GLU A 1 161 ? -26.991 24.758 15.701 1.00 0.20 161 GLU A CA 2
ATOM 3997 C C . GLU A 1 161 ? -26.626 23.603 16.629 1.00 62.15 161 GLU A C 2
ATOM 3998 O O . GLU A 1 161 ? -25.875 23.777 17.588 1.00 30.44 161 GLU A O 2
ATOM 4008 N N . ARG A 1 162 ? -27.163 22.423 16.335 1.00 62.02 162 ARG A N 2
ATOM 4009 C CA . ARG A 1 162 ? -26.896 21.240 17.143 1.00 74.31 162 ARG A CA 2
ATOM 4010 C C . ARG A 1 162 ? -25.395 21.011 17.293 1.00 63.32 162 ARG A C 2
ATOM 4011 O O . ARG A 1 162 ? -24.609 21.409 16.434 1.00 72.00 162 ARG A O 2
ATOM 4029 N N . GLU A 1 163 ? -25.006 20.369 18.390 1.00 71.52 163 GLU A N 2
ATOM 4030 C CA . GLU A 1 163 ? -23.598 20.090 18.652 1.00 44.43 163 GLU A CA 2
ATOM 4031 C C . GLU A 1 163 ? -23.312 18.595 18.547 1.00 14.21 163 GLU A C 2
ATOM 4032 O O . GLU A 1 163 ? -24.188 17.763 18.793 1.00 65.45 163 GLU A O 2
ATOM 4042 N N . LEU A 1 164 ? -22.080 18.259 18.180 1.00 42.14 164 LEU A N 2
ATOM 4043 C CA . LEU A 1 164 ? -21.677 16.864 18.042 1.00 73.00 164 LEU A CA 2
ATOM 4044 C C . LEU A 1 164 ? -20.248 16.659 18.535 1.00 13.51 164 LEU A C 2
ATOM 4045 O O . LEU A 1 164 ? -19.532 17.622 18.807 1.00 12.42 164 LEU A O 2
ATOM 4060 N N . GLU A 1 165 ? -19.841 15.399 18.647 1.00 15.21 165 GLU A N 2
ATOM 4061 C CA . GLU A 1 165 ? -18.498 15.067 19.107 1.00 64.52 165 GLU A CA 2
ATOM 4062 C C . GLU A 1 165 ? -17.555 14.857 17.925 1.00 10.34 165 GLU A C 2
ATOM 4063 O O . GLU A 1 165 ? -16.709 15.703 17.631 1.00 42.22 165 GLU A O 2
ATOM 4073 N N . LEU A 1 166 ? -17.706 13.721 17.252 1.00 33.42 166 LEU A N 2
ATOM 4074 C CA . LEU A 1 166 ? -16.868 13.397 16.102 1.00 11.40 166 LEU A CA 2
ATOM 4075 C C . LEU A 1 166 ? -17.707 13.275 14.835 1.00 70.12 166 LEU A C 2
ATOM 4076 O O . LEU A 1 166 ? -18.734 12.597 14.821 1.00 24.02 166 LEU A O 2
ATOM 4091 N N . ARG A 1 167 ? -17.261 13.935 13.770 1.00 31.04 167 ARG A N 2
ATOM 4092 C CA . ARG A 1 167 ? -17.970 13.899 12.497 1.00 72.33 167 ARG A CA 2
ATOM 4093 C C . ARG A 1 167 ? -17.301 12.928 11.529 1.00 13.32 167 ARG A C 2
ATOM 4094 O O . ARG A 1 167 ? -16.186 13.167 11.066 1.00 3.44 167 ARG A O 2
ATOM 4112 N N . GLN A 1 168 ? -17.990 11.832 11.228 1.00 14.31 168 GLN A N 2
ATOM 4113 C CA . GLN A 1 168 ? -17.462 10.824 10.317 1.00 75.24 168 GLN A CA 2
ATOM 4114 C C . GLN A 1 168 ? -17.395 11.362 8.891 1.00 72.13 168 GLN A C 2
ATOM 4115 O O . GLN A 1 168 ? -18.170 12.239 8.509 1.00 70.34 168 GLN A O 2
ATOM 4127 N N . THR A 1 169 ? -16.462 10.831 8.106 1.00 1.32 169 THR A N 2
ATOM 4128 C CA . THR A 1 169 ? -16.292 11.258 6.723 1.00 23.14 169 THR A CA 2
ATOM 4129 C C . THR A 1 169 ? -17.057 10.348 5.768 1.00 12.14 169 THR A C 2
ATOM 4130 O O . THR A 1 169 ? -16.607 10.081 4.655 1.00 61.32 169 THR A O 2
ATOM 4141 N N . GLY A 1 170 ? -18.218 9.875 6.212 1.00 74.20 170 GLY A N 2
ATOM 4142 C CA . GLY A 1 170 ? -19.027 9.000 5.384 1.00 23.01 170 GLY A CA 2
ATOM 4143 C C . GLY A 1 170 ? -19.057 7.575 5.901 1.00 64.25 170 GLY A C 2
ATOM 4144 O O . GLY A 1 170 ? -18.253 7.183 6.746 1.00 1.53 170 GLY A O 2
ATOM 4148 N N . PRO A 1 171 ? -20.003 6.776 5.389 1.00 1.40 171 PRO A N 2
ATOM 4149 C CA . PRO A 1 171 ? -20.159 5.374 5.791 1.00 34.31 171 PRO A CA 2
ATOM 4150 C C . PRO A 1 171 ? -19.013 4.498 5.295 1.00 22.40 171 PRO A C 2
ATOM 4151 O O . PRO A 1 171 ? -18.018 4.999 4.771 1.00 25.43 171 PRO A O 2
ATOM 4159 N N . ALA A 1 172 ? -19.159 3.189 5.464 1.00 10.12 172 ALA A N 2
ATOM 4160 C CA . ALA A 1 172 ? -18.137 2.244 5.031 1.00 22.11 172 ALA A CA 2
ATOM 4161 C C . ALA A 1 172 ? -18.466 1.671 3.657 1.00 32.42 172 ALA A C 2
ATOM 4162 O O . ALA A 1 172 ? -19.633 1.533 3.294 1.00 52.32 172 ALA A O 2
ATOM 4169 N N . VAL A 1 173 ? -17.427 1.340 2.895 1.00 50.42 173 VAL A N 2
ATOM 4170 C CA . VAL A 1 173 ? -17.606 0.781 1.561 1.00 72.55 173 VAL A CA 2
ATOM 4171 C C . VAL A 1 173 ? -17.241 -0.699 1.531 1.00 35.41 173 VAL A C 2
ATOM 4172 O O . VAL A 1 173 ? -16.121 -1.078 1.873 1.00 70.53 173 VAL A O 2
ATOM 4185 N N . GLU A 1 174 ? -18.192 -1.530 1.118 1.00 42.03 174 GLU A N 2
ATOM 4186 C CA . GLU A 1 174 ? -17.969 -2.969 1.044 1.00 54.13 174 GLU A CA 2
ATOM 4187 C C . GLU A 1 174 ? -17.872 -3.431 -0.408 1.00 22.30 174 GLU A C 2
ATOM 4188 O O . GLU A 1 174 ? -18.764 -3.170 -1.215 1.00 65.04 174 GLU A O 2
ATOM 4198 N N . VAL A 1 175 ? -16.782 -4.117 -0.733 1.00 30.45 175 VAL A N 2
ATOM 4199 C CA . VAL A 1 175 ? -16.567 -4.615 -2.086 1.00 14.30 175 VAL A CA 2
ATOM 4200 C C . VAL A 1 175 ? -15.743 -5.898 -2.075 1.00 13.12 175 VAL A C 2
ATOM 4201 O O . VAL A 1 175 ? -14.761 -6.011 -1.340 1.00 71.34 175 VAL A O 2
ATOM 4214 N N . ASP A 1 176 ? -16.148 -6.863 -2.893 1.00 50.02 176 ASP A N 2
ATOM 4215 C CA . ASP A 1 176 ? -15.446 -8.138 -2.979 1.00 73.22 176 ASP A CA 2
ATOM 4216 C C . ASP A 1 176 ? -13.959 -7.922 -3.245 1.00 54.54 176 ASP A C 2
ATOM 4217 O O . ASP A 1 176 ? -13.580 -7.095 -4.073 1.00 62.54 176 ASP A O 2
ATOM 4225 N N . VAL A 1 177 ? -13.122 -8.674 -2.538 1.00 20.05 177 VAL A N 2
ATOM 4226 C CA . VAL A 1 177 ? -11.676 -8.565 -2.697 1.00 41.25 177 VAL A CA 2
ATOM 4227 C C . VAL A 1 177 ? -11.276 -8.669 -4.165 1.00 14.15 177 VAL A C 2
ATOM 4228 O O . VAL A 1 177 ? -10.335 -8.013 -4.611 1.00 55.34 177 VAL A O 2
ATOM 4241 N N . LYS A 1 178 ? -11.998 -9.499 -4.911 1.00 20.42 178 LYS A N 2
ATOM 4242 C CA . LYS A 1 178 ? -11.720 -9.690 -6.330 1.00 44.02 178 LYS A CA 2
ATOM 4243 C C . LYS A 1 178 ? -12.238 -8.510 -7.149 1.00 14.24 178 LYS A C 2
ATOM 4244 O O . LYS A 1 178 ? -11.627 -8.117 -8.142 1.00 23.43 178 LYS A O 2
ATOM 4259 N N . ASP A 1 179 ? -13.366 -7.952 -6.724 1.00 60.34 179 ASP A N 2
ATOM 4260 C CA . ASP A 1 179 ? -13.964 -6.816 -7.416 1.00 53.32 179 ASP A CA 2
ATOM 4261 C C . ASP A 1 179 ? -13.034 -5.608 -7.383 1.00 31.14 179 ASP A C 2
ATOM 4262 O O . ASP A 1 179 ? -12.773 -4.985 -8.413 1.00 63.11 179 ASP A O 2
ATOM 4270 N N . ILE A 1 180 ? -12.537 -5.283 -6.195 1.00 25.14 180 ILE A N 2
ATOM 4271 C CA . ILE A 1 180 ? -11.635 -4.149 -6.027 1.00 51.34 180 ILE A CA 2
ATOM 4272 C C . ILE A 1 180 ? -10.353 -4.345 -6.827 1.00 73.44 180 ILE A C 2
ATOM 4273 O O . ILE A 1 180 ? -9.939 -5.467 -7.121 1.00 12.11 180 ILE A O 2
ATOM 4288 N N . PRO A 1 181 ? -9.704 -3.228 -7.188 1.00 61.31 181 PRO A N 2
ATOM 4289 C CA . PRO A 1 181 ? -8.456 -3.249 -7.957 1.00 55.52 181 PRO A CA 2
ATOM 4290 C C . PRO A 1 181 ? -7.283 -3.785 -7.143 1.00 12.20 181 PRO A C 2
ATOM 4291 O O . PRO A 1 181 ? -6.456 -3.018 -6.651 1.00 4.42 181 PRO A O 2
ATOM 4299 N N . ALA A 1 182 ? -7.217 -5.105 -7.006 1.00 74.23 182 ALA A N 2
ATOM 4300 C CA . ALA A 1 182 ? -6.143 -5.743 -6.254 1.00 52.10 182 ALA A CA 2
ATOM 4301 C C . ALA A 1 182 ? -4.931 -6.005 -7.142 1.00 64.01 182 ALA A C 2
ATOM 4302 O O . ALA A 1 182 ? -5.067 -6.203 -8.349 1.00 21.31 182 ALA A O 2
ATOM 4309 N N . GLN A 1 183 ? -3.749 -6.004 -6.535 1.00 54.33 183 GLN A N 2
ATOM 4310 C CA . GLN A 1 183 ? -2.513 -6.241 -7.273 1.00 1.43 183 GLN A CA 2
ATOM 4311 C C . GLN A 1 183 ? -1.991 -7.652 -7.020 1.00 50.12 183 GLN A C 2
ATOM 4312 O O . GLN A 1 183 ? -1.265 -7.892 -6.056 1.00 24.11 183 GLN A O 2
ATOM 4324 N N . GLU A 1 184 ? -2.365 -8.581 -7.894 1.00 52.24 184 GLU A N 2
ATOM 4325 C CA . GLU A 1 184 ? -1.934 -9.968 -7.765 1.00 43.40 184 GLU A CA 2
ATOM 4326 C C . GLU A 1 184 ? -0.419 -10.082 -7.899 1.00 51.54 184 GLU A C 2
ATOM 4327 O O . GLU A 1 184 ? 0.184 -9.481 -8.789 1.00 63.24 184 GLU A O 2
ATOM 4337 N N . VAL A 1 185 ? 0.192 -10.858 -7.010 1.00 1.32 185 VAL A N 2
ATOM 4338 C CA . VAL A 1 185 ? 1.636 -11.053 -7.029 1.00 32.11 185 VAL A CA 2
ATOM 4339 C C . VAL A 1 185 ? 2.034 -12.129 -8.033 1.00 41.20 185 VAL A C 2
ATOM 4340 O O . VAL A 1 185 ? 1.443 -13.207 -8.068 1.00 11.14 185 VAL A O 2
ATOM 4353 N N . GLU A 1 186 ? 3.039 -11.827 -8.850 1.00 51.23 186 GLU A N 2
ATOM 4354 C CA . GLU A 1 186 ? 3.513 -12.769 -9.856 1.00 31.55 186 GLU A CA 2
ATOM 4355 C C . GLU A 1 186 ? 4.896 -13.303 -9.492 1.00 33.05 186 GLU A C 2
ATOM 4356 O O . GLU A 1 186 ? 5.896 -12.592 -9.594 1.00 63.43 186 GLU A O 2
ATOM 4366 N N . HIS A 1 187 ? 4.944 -14.560 -9.064 1.00 12.35 187 HIS A N 2
ATOM 4367 C CA . HIS A 1 187 ? 6.203 -15.191 -8.683 1.00 55.05 187 HIS A CA 2
ATOM 4368 C C . HIS A 1 187 ? 7.100 -15.393 -9.902 1.00 42.21 187 HIS A C 2
ATOM 4369 O O . HIS A 1 187 ? 6.617 -15.491 -11.029 1.00 21.02 187 HIS A O 2
ATOM 4382 N N . GLU A 1 188 ? 8.407 -15.453 -9.666 1.00 13.32 188 GLU A N 2
ATOM 4383 C CA . GLU A 1 188 ? 9.369 -15.641 -10.745 1.00 30.02 188 GLU A CA 2
ATOM 4384 C C . GLU A 1 188 ? 9.337 -17.078 -11.257 1.00 74.04 188 GLU A C 2
ATOM 4385 O O . GLU A 1 188 ? 9.409 -17.319 -12.462 1.00 13.21 188 GLU A O 2
ATOM 4395 N N . SER A 1 38 ? 42.136 17.078 20.941 1.00 24.33 38 SER A N 3
ATOM 4396 C CA . SER A 1 38 ? 41.378 15.889 21.311 1.00 5.14 38 SER A CA 3
ATOM 4397 C C . SER A 1 38 ? 41.961 14.645 20.649 1.00 23.03 38 SER A C 3
ATOM 4398 O O . SER A 1 38 ? 41.403 14.122 19.684 1.00 25.44 38 SER A O 3
ATOM 4405 N N . ALA A 1 39 ? 43.088 14.175 21.175 1.00 44.34 39 ALA A N 3
ATOM 4406 C CA . ALA A 1 39 ? 43.746 12.991 20.636 1.00 72.50 39 ALA A CA 3
ATOM 4407 C C . ALA A 1 39 ? 42.867 11.756 20.793 1.00 14.21 39 ALA A C 3
ATOM 4408 O O . ALA A 1 39 ? 42.678 11.251 21.900 1.00 33.12 39 ALA A O 3
ATOM 4415 N N . TYR A 1 40 ? 42.331 11.272 19.678 1.00 42.31 40 TYR A N 3
ATOM 4416 C CA . TYR A 1 40 ? 41.468 10.096 19.691 1.00 74.43 40 TYR A CA 3
ATOM 4417 C C . TYR A 1 40 ? 42.258 8.847 20.067 1.00 34.35 40 TYR A C 3
ATOM 4418 O O . TYR A 1 40 ? 43.473 8.786 19.881 1.00 75.41 40 TYR A O 3
ATOM 4435 N N . ARG A 1 41 ? 41.557 7.850 20.599 1.00 41.42 41 ARG A N 3
ATOM 4436 C CA . ARG A 1 41 ? 42.191 6.601 21.003 1.00 41.21 41 ARG A CA 3
ATOM 4437 C C . ARG A 1 41 ? 41.540 5.410 20.305 1.00 42.20 41 ARG A C 3
ATOM 4438 O O . ARG A 1 41 ? 40.399 5.491 19.850 1.00 10.30 41 ARG A O 3
ATOM 4456 N N . LYS A 1 42 ? 42.273 4.305 20.224 1.00 32.31 42 LYS A N 3
ATOM 4457 C CA . LYS A 1 42 ? 41.769 3.097 19.582 1.00 4.55 42 LYS A CA 3
ATOM 4458 C C . LYS A 1 42 ? 41.491 2.008 20.614 1.00 73.20 42 LYS A C 3
ATOM 4459 O O . LYS A 1 42 ? 42.383 1.604 21.362 1.00 65.21 42 LYS A O 3
ATOM 4474 N N . LYS A 1 43 ? 40.250 1.535 20.649 1.00 21.02 43 LYS A N 3
ATOM 4475 C CA . LYS A 1 43 ? 39.855 0.491 21.588 1.00 50.34 43 LYS A CA 3
ATOM 4476 C C . LYS A 1 43 ? 40.077 -0.893 20.986 1.00 21.31 43 LYS A C 3
ATOM 4477 O O . LYS A 1 43 ? 40.770 -1.728 21.566 1.00 20.33 43 LYS A O 3
ATOM 4492 N N . GLY A 1 44 ? 39.486 -1.129 19.819 1.00 31.45 44 GLY A N 3
ATOM 4493 C CA . GLY A 1 44 ? 39.633 -2.412 19.159 1.00 11.24 44 GLY A CA 3
ATOM 4494 C C . GLY A 1 44 ? 39.279 -2.351 17.686 1.00 33.23 44 GLY A C 3
ATOM 4495 O O . GLY A 1 44 ? 39.144 -1.268 17.117 1.00 31.34 44 GLY A O 3
ATOM 4499 N N . LYS A 1 45 ? 39.130 -3.517 17.066 1.00 31.10 45 LYS A N 3
ATOM 4500 C CA . LYS A 1 45 ? 38.790 -3.593 15.650 1.00 13.14 45 LYS A CA 3
ATOM 4501 C C . LYS A 1 45 ? 37.566 -4.476 15.432 1.00 42.34 45 LYS A C 3
ATOM 4502 O O . LYS A 1 45 ? 36.631 -4.095 14.729 1.00 64.34 45 LYS A O 3
ATOM 4517 N N . GLY A 1 46 ? 37.578 -5.658 16.041 1.00 71.13 46 GLY A N 3
ATOM 4518 C CA . GLY A 1 46 ? 36.462 -6.576 15.901 1.00 41.34 46 GLY A CA 3
ATOM 4519 C C . GLY A 1 46 ? 36.912 -8.007 15.686 1.00 14.21 46 GLY A C 3
ATOM 4520 O O . GLY A 1 46 ? 36.583 -8.625 14.674 1.00 4.33 46 GLY A O 3
ATOM 4524 N N . LYS A 1 47 ? 37.670 -8.536 16.640 1.00 21.25 47 LYS A N 3
ATOM 4525 C CA . LYS A 1 47 ? 38.168 -9.905 16.553 1.00 61.42 47 LYS A CA 3
ATOM 4526 C C . LYS A 1 47 ? 37.020 -10.889 16.348 1.00 21.32 47 LYS A C 3
ATOM 4527 O O . LYS A 1 47 ? 36.243 -11.150 17.265 1.00 11.30 47 LYS A O 3
ATOM 4542 N N . GLY A 1 48 ? 36.921 -11.432 15.138 1.00 34.24 48 GLY A N 3
ATOM 4543 C CA . GLY A 1 48 ? 35.867 -12.382 14.836 1.00 72.30 48 GLY A CA 3
ATOM 4544 C C . GLY A 1 48 ? 36.296 -13.420 13.817 1.00 21.43 48 GLY A C 3
ATOM 4545 O O . GLY A 1 48 ? 37.208 -13.183 13.024 1.00 33.55 48 GLY A O 3
ATOM 4549 N N . THR A 1 49 ? 35.639 -14.575 13.839 1.00 23.15 49 THR A N 3
ATOM 4550 C CA . THR A 1 49 ? 35.960 -15.654 12.913 1.00 24.13 49 THR A CA 3
ATOM 4551 C C . THR A 1 49 ? 34.697 -16.367 12.442 1.00 61.13 49 THR A C 3
ATOM 4552 O O . THR A 1 49 ? 33.886 -16.815 13.252 1.00 4.50 49 THR A O 3
ATOM 4563 N N . THR A 1 50 ? 34.537 -16.470 11.126 1.00 3.43 50 THR A N 3
ATOM 4564 C CA . THR A 1 50 ? 33.373 -17.128 10.548 1.00 51.41 50 THR A CA 3
ATOM 4565 C C . THR A 1 50 ? 33.558 -18.641 10.510 1.00 73.41 50 THR A C 3
ATOM 4566 O O . THR A 1 50 ? 34.683 -19.137 10.447 1.00 13.02 50 THR A O 3
ATOM 4577 N N . VAL A 1 51 ? 32.447 -19.370 10.549 1.00 74.30 51 VAL A N 3
ATOM 4578 C CA . VAL A 1 51 ? 32.489 -20.827 10.518 1.00 45.53 51 VAL A CA 3
ATOM 4579 C C . VAL A 1 51 ? 31.274 -21.396 9.791 1.00 71.25 51 VAL A C 3
ATOM 4580 O O . VAL A 1 51 ? 30.136 -21.040 10.091 1.00 23.01 51 VAL A O 3
ATOM 4593 N N . GLY A 1 52 ? 31.525 -22.282 8.833 1.00 54.14 52 GLY A N 3
ATOM 4594 C CA . GLY A 1 52 ? 30.443 -22.885 8.078 1.00 13.43 52 GLY A CA 3
ATOM 4595 C C . GLY A 1 52 ? 30.601 -24.388 7.938 1.00 62.54 52 GLY A C 3
ATOM 4596 O O . GLY A 1 52 ? 30.428 -24.937 6.851 1.00 55.24 52 GLY A O 3
ATOM 4600 N N . MET A 1 53 ? 30.932 -25.051 9.041 1.00 44.23 53 MET A N 3
ATOM 4601 C CA . MET A 1 53 ? 31.113 -26.498 9.036 1.00 60.04 53 MET A CA 3
ATOM 4602 C C . MET A 1 53 ? 29.783 -27.212 8.815 1.00 4.43 53 MET A C 3
ATOM 4603 O O . MET A 1 53 ? 28.987 -27.362 9.741 1.00 14.41 53 MET A O 3
ATOM 4615 N N . GLY A 1 54 ? 29.549 -27.650 7.582 1.00 22.31 54 GLY A N 3
ATOM 4616 C CA . GLY A 1 54 ? 28.314 -28.342 7.263 1.00 43.43 54 GLY A CA 3
ATOM 4617 C C . GLY A 1 54 ? 28.365 -29.024 5.910 1.00 34.11 54 GLY A C 3
ATOM 4618 O O . GLY A 1 54 ? 28.029 -28.423 4.889 1.00 22.40 54 GLY A O 3
ATOM 4622 N N . LYS A 1 55 ? 28.788 -30.284 5.899 1.00 24.12 55 LYS A N 3
ATOM 4623 C CA . LYS A 1 55 ? 28.883 -31.050 4.662 1.00 24.51 55 LYS A CA 3
ATOM 4624 C C . LYS A 1 55 ? 27.638 -31.907 4.456 1.00 64.20 55 LYS A C 3
ATOM 4625 O O . LYS A 1 55 ? 27.735 -33.105 4.191 1.00 24.00 55 LYS A O 3
ATOM 4640 N N . SER A 1 56 ? 26.470 -31.285 4.579 1.00 61.22 56 SER A N 3
ATOM 4641 C CA . SER A 1 56 ? 25.206 -31.992 4.408 1.00 1.01 56 SER A CA 3
ATOM 4642 C C . SER A 1 56 ? 25.001 -32.395 2.951 1.00 23.40 56 SER A C 3
ATOM 4643 O O . SER A 1 56 ? 24.744 -31.551 2.092 1.00 21.22 56 SER A O 3
ATOM 4650 N N . SER A 1 57 ? 25.117 -33.691 2.679 1.00 22.41 57 SER A N 3
ATOM 4651 C CA . SER A 1 57 ? 24.949 -34.206 1.326 1.00 13.33 57 SER A CA 3
ATOM 4652 C C . SER A 1 57 ? 23.698 -35.075 1.227 1.00 72.41 57 SER A C 3
ATOM 4653 O O . SER A 1 57 ? 23.557 -36.061 1.950 1.00 45.30 57 SER A O 3
ATOM 4660 N N . ARG A 1 58 ? 22.796 -34.701 0.327 1.00 3.20 58 ARG A N 3
ATOM 4661 C CA . ARG A 1 58 ? 21.556 -35.444 0.133 1.00 24.35 58 ARG A CA 3
ATOM 4662 C C . ARG A 1 58 ? 20.914 -35.092 -1.205 1.00 30.52 58 ARG A C 3
ATOM 4663 O O . ARG A 1 58 ? 21.046 -33.969 -1.692 1.00 73.24 58 ARG A O 3
ATOM 4681 N N . ARG A 1 59 ? 20.220 -36.059 -1.795 1.00 40.23 59 ARG A N 3
ATOM 4682 C CA . ARG A 1 59 ? 19.559 -35.851 -3.078 1.00 42.50 59 ARG A CA 3
ATOM 4683 C C . ARG A 1 59 ? 18.454 -36.882 -3.294 1.00 74.51 59 ARG A C 3
ATOM 4684 O O . ARG A 1 59 ? 18.716 -38.084 -3.354 1.00 64.23 59 ARG A O 3
ATOM 4702 N N . PHE A 1 60 ? 17.220 -36.404 -3.409 1.00 13.24 60 PHE A N 3
ATOM 4703 C CA . PHE A 1 60 ? 16.076 -37.284 -3.617 1.00 24.11 60 PHE A CA 3
ATOM 4704 C C . PHE A 1 60 ? 15.004 -36.593 -4.453 1.00 52.35 60 PHE A C 3
ATOM 4705 O O . PHE A 1 60 ? 15.062 -35.385 -4.682 1.00 63.51 60 PHE A O 3
ATOM 4721 N N . ILE A 1 61 ? 14.027 -37.369 -4.910 1.00 1.41 61 ILE A N 3
ATOM 4722 C CA . ILE A 1 61 ? 12.942 -36.832 -5.722 1.00 2.44 61 ILE A CA 3
ATOM 4723 C C . ILE A 1 61 ? 11.655 -36.714 -4.911 1.00 32.01 61 ILE A C 3
ATOM 4724 O O . ILE A 1 61 ? 10.795 -37.593 -4.959 1.00 34.13 61 ILE A O 3
ATOM 4739 N N . ASN A 1 62 ? 11.530 -35.620 -4.167 1.00 33.34 62 ASN A N 3
ATOM 4740 C CA . ASN A 1 62 ? 10.348 -35.385 -3.346 1.00 5.15 62 ASN A CA 3
ATOM 4741 C C . ASN A 1 62 ? 10.405 -34.007 -2.692 1.00 2.13 62 ASN A C 3
ATOM 4742 O O . ASN A 1 62 ? 11.276 -33.737 -1.866 1.00 53.15 62 ASN A O 3
ATOM 4752 N N . MET A 1 63 ? 9.470 -33.141 -3.067 1.00 42.32 63 MET A N 3
ATOM 4753 C CA . MET A 1 63 ? 9.412 -31.792 -2.516 1.00 14.31 63 MET A CA 3
ATOM 4754 C C . MET A 1 63 ? 7.968 -31.368 -2.267 1.00 63.10 63 MET A C 3
ATOM 4755 O O . MET A 1 63 ? 7.197 -31.173 -3.207 1.00 41.14 63 MET A O 3
ATOM 4767 N N . TYR A 1 64 ? 7.609 -31.226 -0.996 1.00 44.21 64 TYR A N 3
ATOM 4768 C CA . TYR A 1 64 ? 6.256 -30.827 -0.625 1.00 70.52 64 TYR A CA 3
ATOM 4769 C C . TYR A 1 64 ? 6.149 -30.601 0.880 1.00 33.52 64 TYR A C 3
ATOM 4770 O O . TYR A 1 64 ? 6.982 -31.076 1.652 1.00 0.22 64 TYR A O 3
ATOM 4787 N N . GLY A 1 65 ? 5.116 -29.871 1.290 1.00 12.13 65 GLY A N 3
ATOM 4788 C CA . GLY A 1 65 ? 4.917 -29.594 2.701 1.00 60.01 65 GLY A CA 3
ATOM 4789 C C . GLY A 1 65 ? 3.642 -28.819 2.966 1.00 12.43 65 GLY A C 3
ATOM 4790 O O . GLY A 1 65 ? 2.929 -28.445 2.034 1.00 14.34 65 GLY A O 3
ATOM 4794 N N . PHE A 1 66 ? 3.350 -28.581 4.240 1.00 60.14 66 PHE A N 3
ATOM 4795 C CA . PHE A 1 66 ? 2.149 -27.848 4.625 1.00 51.03 66 PHE A CA 3
ATOM 4796 C C . PHE A 1 66 ? 2.509 -26.499 5.243 1.00 40.54 66 PHE A C 3
ATOM 4797 O O . PHE A 1 66 ? 3.662 -26.256 5.599 1.00 25.14 66 PHE A O 3
ATOM 4813 N N . ASP A 1 67 ? 1.515 -25.628 5.364 1.00 64.32 67 ASP A N 3
ATOM 4814 C CA . ASP A 1 67 ? 1.725 -24.303 5.939 1.00 72.13 67 ASP A CA 3
ATOM 4815 C C . ASP A 1 67 ? 0.419 -23.516 5.980 1.00 21.43 67 ASP A C 3
ATOM 4816 O O . ASP A 1 67 ? 0.207 -22.576 5.214 1.00 75.12 67 ASP A O 3
ATOM 4824 N N . PRO A 1 68 ? -0.479 -23.907 6.896 1.00 65.10 68 PRO A N 3
ATOM 4825 C CA . PRO A 1 68 ? -1.780 -23.251 7.060 1.00 31.52 68 PRO A CA 3
ATOM 4826 C C . PRO A 1 68 ? -1.652 -21.848 7.641 1.00 24.31 68 PRO A C 3
ATOM 4827 O O . PRO A 1 68 ? -0.880 -21.618 8.573 1.00 21.23 68 PRO A O 3
ATOM 4835 N N . THR A 1 69 ? -2.415 -20.910 7.087 1.00 2.24 69 THR A N 3
ATOM 4836 C CA . THR A 1 69 ? -2.386 -19.529 7.551 1.00 40.43 69 THR A CA 3
ATOM 4837 C C . THR A 1 69 ? -3.555 -19.238 8.486 1.00 13.12 69 THR A C 3
ATOM 4838 O O . THR A 1 69 ? -3.376 -19.118 9.697 1.00 75.01 69 THR A O 3
ATOM 4849 N N . GLU A 1 70 ? -4.751 -19.128 7.916 1.00 73.24 70 GLU A N 3
ATOM 4850 C CA . GLU A 1 70 ? -5.948 -18.852 8.700 1.00 34.22 70 GLU A CA 3
ATOM 4851 C C . GLU A 1 70 ? -5.799 -17.548 9.480 1.00 52.34 70 GLU A C 3
ATOM 4852 O O . GLU A 1 70 ? -5.999 -17.511 10.693 1.00 34.32 70 GLU A O 3
ATOM 4862 N N . TYR A 1 71 ? -5.447 -16.480 8.772 1.00 55.10 71 TYR A N 3
ATOM 4863 C CA . TYR A 1 71 ? -5.267 -15.175 9.396 1.00 40.43 71 TYR A CA 3
ATOM 4864 C C . TYR A 1 71 ? -6.561 -14.367 9.350 1.00 54.33 71 TYR A C 3
ATOM 4865 O O . TYR A 1 71 ? -7.492 -14.706 8.620 1.00 40.44 71 TYR A O 3
ATOM 4882 N N . SER A 1 72 ? -6.611 -13.297 10.136 1.00 33.43 72 SER A N 3
ATOM 4883 C CA . SER A 1 72 ? -7.790 -12.441 10.189 1.00 3.22 72 SER A CA 3
ATOM 4884 C C . SER A 1 72 ? -7.561 -11.257 11.123 1.00 25.45 72 SER A C 3
ATOM 4885 O O . SER A 1 72 ? -7.436 -11.423 12.337 1.00 0.12 72 SER A O 3
ATOM 4892 N N . PHE A 1 73 ? -7.506 -10.060 10.548 1.00 43.20 73 PHE A N 3
ATOM 4893 C CA . PHE A 1 73 ? -7.291 -8.846 11.328 1.00 52.54 73 PHE A CA 3
ATOM 4894 C C . PHE A 1 73 ? -7.643 -7.606 10.512 1.00 50.34 73 PHE A C 3
ATOM 4895 O O . PHE A 1 73 ? -8.166 -7.709 9.401 1.00 73.30 73 PHE A O 3
ATOM 4911 N N . ILE A 1 74 ? -7.353 -6.436 11.070 1.00 43.40 74 ILE A N 3
ATOM 4912 C CA . ILE A 1 74 ? -7.639 -5.176 10.394 1.00 21.15 74 ILE A CA 3
ATOM 4913 C C . ILE A 1 74 ? -6.373 -4.575 9.795 1.00 74.15 74 ILE A C 3
ATOM 4914 O O . ILE A 1 74 ? -5.383 -4.363 10.495 1.00 50.02 74 ILE A O 3
ATOM 4929 N N . GLN A 1 75 ? -6.412 -4.303 8.494 1.00 20.53 75 GLN A N 3
ATOM 4930 C CA . GLN A 1 75 ? -5.267 -3.725 7.800 1.00 13.13 75 GLN A CA 3
ATOM 4931 C C . GLN A 1 75 ? -5.316 -2.201 7.844 1.00 54.31 75 GLN A C 3
ATOM 4932 O O . GLN A 1 75 ? -6.206 -1.581 7.261 1.00 12.53 75 GLN A O 3
ATOM 4944 N N . PHE A 1 76 ? -4.355 -1.602 8.539 1.00 14.13 76 PHE A N 3
ATOM 4945 C CA . PHE A 1 76 ? -4.289 -0.151 8.660 1.00 5.30 76 PHE A CA 3
ATOM 4946 C C . PHE A 1 76 ? -3.493 0.455 7.508 1.00 23.33 76 PHE A C 3
ATOM 4947 O O . PHE A 1 76 ? -2.360 0.055 7.243 1.00 22.41 76 PHE A O 3
ATOM 4963 N N . VAL A 1 77 ? -4.096 1.424 6.825 1.00 53.11 77 VAL A N 3
ATOM 4964 C CA . VAL A 1 77 ? -3.444 2.086 5.702 1.00 65.23 77 VAL A CA 3
ATOM 4965 C C . VAL A 1 77 ? -3.844 3.556 5.624 1.00 34.35 77 VAL A C 3
ATOM 4966 O O . VAL A 1 77 ? -4.978 3.919 5.935 1.00 2.42 77 VAL A O 3
ATOM 4979 N N . ASP A 1 78 ? -2.903 4.397 5.208 1.00 12.11 78 ASP A N 3
ATOM 4980 C CA . ASP A 1 78 ? -3.156 5.828 5.088 1.00 61.11 78 ASP A CA 3
ATOM 4981 C C . ASP A 1 78 ? -3.841 6.149 3.763 1.00 2.24 78 ASP A C 3
ATOM 4982 O O . ASP A 1 78 ? -3.828 5.356 2.821 1.00 44.02 78 ASP A O 3
ATOM 4990 N N . PRO A 1 79 ? -4.456 7.339 3.688 1.00 71.43 79 PRO A N 3
ATOM 4991 C CA . PRO A 1 79 ? -5.157 7.792 2.483 1.00 5.13 79 PRO A CA 3
ATOM 4992 C C . PRO A 1 79 ? -4.201 8.103 1.337 1.00 53.22 79 PRO A C 3
ATOM 4993 O O . PRO A 1 79 ? -4.399 7.650 0.209 1.00 4.22 79 PRO A O 3
ATOM 5001 N N . LEU A 1 80 ? -3.163 8.878 1.632 1.00 33.42 80 LEU A N 3
ATOM 5002 C CA . LEU A 1 80 ? -2.174 9.248 0.626 1.00 22.01 80 LEU A CA 3
ATOM 5003 C C . LEU A 1 80 ? -0.776 8.814 1.050 1.00 32.13 80 LEU A C 3
ATOM 5004 O O . LEU A 1 80 ? 0.035 8.394 0.223 1.00 14.32 80 LEU A O 3
ATOM 5019 N N . THR A 1 81 ? -0.497 8.914 2.346 1.00 24.22 81 THR A N 3
ATOM 5020 C CA . THR A 1 81 ? 0.803 8.531 2.881 1.00 1.32 81 THR A CA 3
ATOM 5021 C C . THR A 1 81 ? 1.217 7.151 2.384 1.00 62.11 81 THR A C 3
ATOM 5022 O O . THR A 1 81 ? 2.403 6.873 2.208 1.00 23.10 81 THR A O 3
ATOM 5033 N N . GLY A 1 82 ? 0.231 6.288 2.156 1.00 11.12 82 GLY A N 3
ATOM 5034 C CA . GLY A 1 82 ? 0.514 4.947 1.680 1.00 45.35 82 GLY A CA 3
ATOM 5035 C C . GLY A 1 82 ? 1.125 4.067 2.753 1.00 60.34 82 GLY A C 3
ATOM 5036 O O . GLY A 1 82 ? 1.678 3.009 2.456 1.00 0.02 82 GLY A O 3
ATOM 5040 N N . ALA A 1 83 ? 1.028 4.508 4.002 1.00 32.45 83 ALA A N 3
ATOM 5041 C CA . ALA A 1 83 ? 1.576 3.753 5.123 1.00 30.30 83 ALA A CA 3
ATOM 5042 C C . ALA A 1 83 ? 1.035 2.327 5.141 1.00 34.41 83 ALA A C 3
ATOM 5043 O O . ALA A 1 83 ? 0.065 2.014 4.453 1.00 11.42 83 ALA A O 3
ATOM 5050 N N . GLN A 1 84 ? 1.671 1.468 5.932 1.00 64.51 84 GLN A N 3
ATOM 5051 C CA . GLN A 1 84 ? 1.253 0.076 6.038 1.00 14.20 84 GLN A CA 3
ATOM 5052 C C . GLN A 1 84 ? 1.423 -0.436 7.464 1.00 1.24 84 GLN A C 3
ATOM 5053 O O . GLN A 1 84 ? 2.527 -0.428 8.010 1.00 13.42 84 GLN A O 3
ATOM 5065 N N . ILE A 1 85 ? 0.323 -0.881 8.062 1.00 11.04 85 ILE A N 3
ATOM 5066 C CA . ILE A 1 85 ? 0.350 -1.398 9.426 1.00 73.13 85 ILE A CA 3
ATOM 5067 C C . ILE A 1 85 ? -0.725 -2.457 9.634 1.00 2.40 85 ILE A C 3
ATOM 5068 O O . ILE A 1 85 ? -1.805 -2.381 9.049 1.00 5.23 85 ILE A O 3
ATOM 5083 N N . GLU A 1 86 ? -0.423 -3.443 10.473 1.00 42.45 86 GLU A N 3
ATOM 5084 C CA . GLU A 1 86 ? -1.367 -4.517 10.759 1.00 55.22 86 GLU A CA 3
ATOM 5085 C C . GLU A 1 86 ? -1.952 -4.369 12.160 1.00 50.31 86 GLU A C 3
ATOM 5086 O O . GLU A 1 86 ? -1.272 -4.608 13.156 1.00 30.33 86 GLU A O 3
ATOM 5096 N N . GLU A 1 87 ? -3.220 -3.971 12.226 1.00 15.04 87 GLU A N 3
ATOM 5097 C CA . GLU A 1 87 ? -3.896 -3.789 13.505 1.00 65.44 87 GLU A CA 3
ATOM 5098 C C . GLU A 1 87 ? -4.968 -4.856 13.711 1.00 50.02 87 GLU A C 3
ATOM 5099 O O . GLU A 1 87 ? -5.314 -5.589 12.786 1.00 52.13 87 GLU A O 3
ATOM 5109 N N . ASN A 1 88 ? -5.488 -4.936 14.932 1.00 43.03 88 ASN A N 3
ATOM 5110 C CA . ASN A 1 88 ? -6.519 -5.913 15.260 1.00 51.33 88 ASN A CA 3
ATOM 5111 C C . ASN A 1 88 ? -7.868 -5.233 15.466 1.00 65.03 88 ASN A C 3
ATOM 5112 O O . ASN A 1 88 ? -7.999 -4.021 15.284 1.00 15.44 88 ASN A O 3
ATOM 5122 N N . VAL A 1 89 ? -8.871 -6.018 15.846 1.00 75.10 89 VAL A N 3
ATOM 5123 C CA . VAL A 1 89 ? -10.210 -5.492 16.078 1.00 32.43 89 VAL A CA 3
ATOM 5124 C C . VAL A 1 89 ? -10.212 -4.479 17.217 1.00 25.42 89 VAL A C 3
ATOM 5125 O O . VAL A 1 89 ? -10.943 -3.488 17.179 1.00 64.34 89 VAL A O 3
ATOM 5138 N N . TYR A 1 90 ? -9.390 -4.733 18.229 1.00 43.13 90 TYR A N 3
ATOM 5139 C CA . TYR A 1 90 ? -9.298 -3.843 19.381 1.00 42.32 90 TYR A CA 3
ATOM 5140 C C . TYR A 1 90 ? -7.886 -3.287 19.528 1.00 21.34 90 TYR A C 3
ATOM 5141 O O . TYR A 1 90 ? -7.343 -3.227 20.631 1.00 73.44 90 TYR A O 3
ATOM 5158 N N . ALA A 1 91 ? -7.297 -2.880 18.408 1.00 43.23 91 ALA A N 3
ATOM 5159 C CA . ALA A 1 91 ? -5.949 -2.325 18.411 1.00 10.52 91 ALA A CA 3
ATOM 5160 C C . ALA A 1 91 ? -5.911 -0.979 19.126 1.00 23.42 91 ALA A C 3
ATOM 5161 O O . ALA A 1 91 ? -6.862 -0.200 19.052 1.00 61.52 91 ALA A O 3
ATOM 5168 N N . ASP A 1 92 ? -4.809 -0.712 19.817 1.00 13.23 92 ASP A N 3
ATOM 5169 C CA . ASP A 1 92 ? -4.647 0.541 20.545 1.00 43.41 92 ASP A CA 3
ATOM 5170 C C . ASP A 1 92 ? -3.724 1.492 19.790 1.00 33.23 92 ASP A C 3
ATOM 5171 O O . ASP A 1 92 ? -2.676 1.086 19.286 1.00 41.35 92 ASP A O 3
ATOM 5179 N N . ILE A 1 93 ? -4.119 2.758 19.718 1.00 62.32 93 ILE A N 3
ATOM 5180 C CA . ILE A 1 93 ? -3.327 3.767 19.024 1.00 11.04 93 ILE A CA 3
ATOM 5181 C C . ILE A 1 93 ? -1.875 3.741 19.490 1.00 1.13 93 ILE A C 3
ATOM 5182 O O . ILE A 1 93 ? -0.957 3.975 18.705 1.00 63.32 93 ILE A O 3
ATOM 5197 N N . ARG A 1 94 ? -1.676 3.452 20.772 1.00 64.40 94 ARG A N 3
ATOM 5198 C CA . ARG A 1 94 ? -0.336 3.395 21.343 1.00 24.22 94 ARG A CA 3
ATOM 5199 C C . ARG A 1 94 ? 0.569 2.487 20.516 1.00 73.24 94 ARG A C 3
ATOM 5200 O O . ARG A 1 94 ? 1.761 2.755 20.362 1.00 14.21 94 ARG A O 3
ATOM 5218 N N . ASP A 1 95 ? -0.005 1.413 19.986 1.00 52.40 95 ASP A N 3
ATOM 5219 C CA . ASP A 1 95 ? 0.748 0.465 19.174 1.00 14.12 95 ASP A CA 3
ATOM 5220 C C . ASP A 1 95 ? 1.083 1.062 17.811 1.00 42.22 95 ASP A C 3
ATOM 5221 O O . ASP A 1 95 ? 2.244 1.086 17.401 1.00 53.15 95 ASP A O 3
ATOM 5229 N N . ILE A 1 96 ? 0.060 1.542 17.114 1.00 45.25 96 ILE A N 3
ATOM 5230 C CA . ILE A 1 96 ? 0.245 2.140 15.797 1.00 22.42 96 ILE A CA 3
ATOM 5231 C C . ILE A 1 96 ? 1.307 3.234 15.835 1.00 13.04 96 ILE A C 3
ATOM 5232 O O . ILE A 1 96 ? 2.055 3.419 14.876 1.00 42.42 96 ILE A O 3
ATOM 5247 N N . GLN A 1 97 ? 1.367 3.954 16.950 1.00 30.42 97 GLN A N 3
ATOM 5248 C CA . GLN A 1 97 ? 2.339 5.029 17.113 1.00 2.04 97 GLN A CA 3
ATOM 5249 C C . GLN A 1 97 ? 3.749 4.542 16.796 1.00 13.11 97 GLN A C 3
ATOM 5250 O O . GLN A 1 97 ? 4.524 5.238 16.141 1.00 45.21 97 GLN A O 3
ATOM 5262 N N . GLU A 1 98 ? 4.074 3.341 17.265 1.00 22.43 98 GLU A N 3
ATOM 5263 C CA . GLU A 1 98 ? 5.392 2.762 17.032 1.00 42.52 98 GLU A CA 3
ATOM 5264 C C . GLU A 1 98 ? 5.698 2.691 15.538 1.00 2.33 98 GLU A C 3
ATOM 5265 O O . GLU A 1 98 ? 6.660 3.295 15.062 1.00 3.15 98 GLU A O 3
ATOM 5275 N N . ARG A 1 99 ? 4.874 1.949 14.806 1.00 51.41 99 ARG A N 3
ATOM 5276 C CA . ARG A 1 99 ? 5.057 1.797 13.368 1.00 2.11 99 ARG A CA 3
ATOM 5277 C C . ARG A 1 99 ? 5.113 3.158 12.680 1.00 65.44 99 ARG A C 3
ATOM 5278 O O . ARG A 1 99 ? 5.846 3.346 11.709 1.00 54.21 99 ARG A O 3
ATOM 5296 N N . PHE A 1 100 ? 4.332 4.106 13.191 1.00 53.34 100 PHE A N 3
ATOM 5297 C CA . PHE A 1 100 ? 4.291 5.449 12.625 1.00 52.24 100 PHE A CA 3
ATOM 5298 C C . PHE A 1 100 ? 5.698 6.024 12.487 1.00 54.52 100 PHE A C 3
ATOM 5299 O O . PHE A 1 100 ? 5.978 6.796 11.570 1.00 64.12 100 PHE A O 3
ATOM 5315 N N . SER A 1 101 ? 6.580 5.642 13.404 1.00 24.35 101 SER A N 3
ATOM 5316 C CA . SER A 1 101 ? 7.957 6.123 13.389 1.00 3.43 101 SER A CA 3
ATOM 5317 C C . SER A 1 101 ? 8.602 5.878 12.029 1.00 11.21 101 SER A C 3
ATOM 5318 O O . SER A 1 101 ? 9.401 6.685 11.557 1.00 73.24 101 SER A O 3
ATOM 5325 N N . GLU A 1 102 ? 8.247 4.760 11.405 1.00 15.23 102 GLU A N 3
ATOM 5326 C CA . GLU A 1 102 ? 8.792 4.408 10.099 1.00 14.23 102 GLU A CA 3
ATOM 5327 C C . GLU A 1 102 ? 8.322 5.391 9.030 1.00 23.42 102 GLU A C 3
ATOM 5328 O O . GLU A 1 102 ? 9.131 6.069 8.397 1.00 65.21 102 GLU A O 3
ATOM 5338 N N . VAL A 1 103 ? 7.009 5.461 8.837 1.00 64.12 103 VAL A N 3
ATOM 5339 C CA . VAL A 1 103 ? 6.430 6.361 7.846 1.00 33.40 103 VAL A CA 3
ATOM 5340 C C . VAL A 1 103 ? 6.830 7.807 8.117 1.00 25.44 103 VAL A C 3
ATOM 5341 O O . VAL A 1 103 ? 7.038 8.589 7.190 1.00 74.22 103 VAL A O 3
ATOM 5354 N N . ARG A 1 104 ? 6.934 8.156 9.395 1.00 24.35 104 ARG A N 3
ATOM 5355 C CA . ARG A 1 104 ? 7.308 9.510 9.790 1.00 51.14 104 ARG A CA 3
ATOM 5356 C C . ARG A 1 104 ? 8.776 9.780 9.477 1.00 64.25 104 ARG A C 3
ATOM 5357 O O . ARG A 1 104 ? 9.116 10.797 8.871 1.00 23.32 104 ARG A O 3
ATOM 5375 N N . LYS A 1 105 ? 9.644 8.866 9.894 1.00 3.24 105 LYS A N 3
ATOM 5376 C CA . LYS A 1 105 ? 11.076 9.004 9.660 1.00 50.23 105 LYS A CA 3
ATOM 5377 C C . LYS A 1 105 ? 11.370 9.153 8.170 1.00 33.42 105 LYS A C 3
ATOM 5378 O O . LYS A 1 105 ? 12.223 9.947 7.771 1.00 31.43 105 LYS A O 3
ATOM 5393 N N . LYS A 1 106 ? 10.659 8.386 7.352 1.00 42.24 106 LYS A N 3
ATOM 5394 C CA . LYS A 1 106 ? 10.841 8.435 5.905 1.00 34.24 106 LYS A CA 3
ATOM 5395 C C . LYS A 1 106 ? 10.250 9.715 5.325 1.00 41.41 106 LYS A C 3
ATOM 5396 O O . LYS A 1 106 ? 10.839 10.336 4.440 1.00 32.03 106 LYS A O 3
ATOM 5411 N N . MET A 1 107 ? 9.084 10.104 5.829 1.00 23.51 107 MET A N 3
ATOM 5412 C CA . MET A 1 107 ? 8.415 11.313 5.361 1.00 20.33 107 MET A CA 3
ATOM 5413 C C . MET A 1 107 ? 9.306 12.537 5.554 1.00 54.21 107 MET A C 3
ATOM 5414 O O . MET A 1 107 ? 9.392 13.398 4.678 1.00 24.25 107 MET A O 3
ATOM 5426 N N . VAL A 1 108 ? 9.967 12.607 6.705 1.00 73.52 108 VAL A N 3
ATOM 5427 C CA . VAL A 1 108 ? 10.852 13.725 7.012 1.00 12.30 108 VAL A CA 3
ATOM 5428 C C . VAL A 1 108 ? 12.207 13.555 6.334 1.00 54.41 108 VAL A C 3
ATOM 5429 O O . VAL A 1 108 ? 12.828 14.530 5.913 1.00 22.31 108 VAL A O 3
ATOM 5442 N N . GLU A 1 109 ? 12.659 12.308 6.230 1.00 70.42 109 GLU A N 3
ATOM 5443 C CA . GLU A 1 109 ? 13.941 12.012 5.603 1.00 72.20 109 GLU A CA 3
ATOM 5444 C C . GLU A 1 109 ? 13.952 12.467 4.147 1.00 74.33 109 GLU A C 3
ATOM 5445 O O . GLU A 1 109 ? 14.952 12.995 3.658 1.00 0.31 109 GLU A O 3
ATOM 5455 N N . ASN A 1 110 ? 12.836 12.259 3.458 1.00 1.52 110 ASN A N 3
ATOM 5456 C CA . ASN A 1 110 ? 12.716 12.646 2.058 1.00 60.33 110 ASN A CA 3
ATOM 5457 C C . ASN A 1 110 ? 13.105 14.109 1.863 1.00 73.11 110 ASN A C 3
ATOM 5458 O O . ASN A 1 110 ? 13.593 14.496 0.801 1.00 41.44 110 ASN A O 3
ATOM 5468 N N . ASP A 1 111 ? 12.888 14.916 2.896 1.00 13.12 111 ASP A N 3
ATOM 5469 C CA . ASP A 1 111 ? 13.217 16.335 2.839 1.00 20.12 111 ASP A CA 3
ATOM 5470 C C . ASP A 1 111 ? 12.376 17.047 1.785 1.00 11.43 111 ASP A C 3
ATOM 5471 O O . ASP A 1 111 ? 12.870 17.392 0.712 1.00 62.44 111 ASP A O 3
ATOM 5479 N N . ASP A 1 112 ? 11.103 17.262 2.097 1.00 3.03 112 ASP A N 3
ATOM 5480 C CA . ASP A 1 112 ? 10.192 17.932 1.177 1.00 63.22 112 ASP A CA 3
ATOM 5481 C C . ASP A 1 112 ? 9.243 18.860 1.930 1.00 22.14 112 ASP A C 3
ATOM 5482 O O . ASP A 1 112 ? 8.977 19.980 1.493 1.00 12.04 112 ASP A O 3
ATOM 5490 N N . ILE A 1 113 ? 8.736 18.386 3.063 1.00 12.22 113 ILE A N 3
ATOM 5491 C CA . ILE A 1 113 ? 7.817 19.172 3.877 1.00 22.04 113 ILE A CA 3
ATOM 5492 C C . ILE A 1 113 ? 8.278 19.226 5.330 1.00 50.30 113 ILE A C 3
ATOM 5493 O O . ILE A 1 113 ? 9.339 18.707 5.674 1.00 42.30 113 ILE A O 3
ATOM 5508 N N . GLU A 1 114 ? 7.471 19.857 6.177 1.00 32.33 114 GLU A N 3
ATOM 5509 C CA . GLU A 1 114 ? 7.796 19.977 7.594 1.00 71.42 114 GLU A CA 3
ATOM 5510 C C . GLU A 1 114 ? 6.587 19.637 8.460 1.00 44.00 114 GLU A C 3
ATOM 5511 O O . GLU A 1 114 ? 6.715 18.982 9.494 1.00 34.11 114 GLU A O 3
ATOM 5521 N N . MET A 1 115 ? 5.413 20.090 8.031 1.00 13.24 115 MET A N 3
ATOM 5522 C CA . MET A 1 115 ? 4.180 19.833 8.767 1.00 50.21 115 MET A CA 3
ATOM 5523 C C . MET A 1 115 ? 2.982 19.793 7.824 1.00 14.54 115 MET A C 3
ATOM 5524 O O . MET A 1 115 ? 1.851 20.048 8.234 1.00 44.10 115 MET A O 3
ATOM 5536 N N . GLN A 1 116 ? 3.240 19.470 6.560 1.00 22.25 116 GLN A N 3
ATOM 5537 C CA . GLN A 1 116 ? 2.182 19.398 5.560 1.00 11.22 116 GLN A CA 3
ATOM 5538 C C . GLN A 1 116 ? 1.466 18.053 5.622 1.00 13.32 116 GLN A C 3
ATOM 5539 O O . GLN A 1 116 ? 0.242 17.984 5.507 1.00 24.23 116 GLN A O 3
ATOM 5551 N N . ALA A 1 117 ? 2.236 16.985 5.802 1.00 31.24 117 ALA A N 3
ATOM 5552 C CA . ALA A 1 117 ? 1.675 15.642 5.881 1.00 3.54 117 ALA A CA 3
ATOM 5553 C C . ALA A 1 117 ? 0.806 15.481 7.124 1.00 43.04 117 ALA A C 3
ATOM 5554 O O . ALA A 1 117 ? -0.260 14.866 7.073 1.00 21.14 117 ALA A O 3
ATOM 5561 N N . LEU A 1 118 ? 1.267 16.039 8.238 1.00 41.53 118 LEU A N 3
ATOM 5562 C CA . LEU A 1 118 ? 0.531 15.957 9.495 1.00 72.22 118 LEU A CA 3
ATOM 5563 C C . LEU A 1 118 ? -0.479 17.095 9.609 1.00 11.24 118 LEU A C 3
ATOM 5564 O O . LEU A 1 118 ? -1.615 16.889 10.036 1.00 33.14 118 LEU A O 3
ATOM 5579 N N . GLY A 1 119 ? -0.058 18.294 9.223 1.00 63.54 119 GLY A N 3
ATOM 5580 C CA . GLY A 1 119 ? -0.939 19.447 9.287 1.00 2.13 119 GLY A CA 3
ATOM 5581 C C . GLY A 1 119 ? -2.155 19.298 8.394 1.00 50.13 119 GLY A C 3
ATOM 5582 O O . GLY A 1 119 ? -3.239 19.778 8.725 1.00 53.21 119 GLY A O 3
ATOM 5586 N N . SER A 1 120 ? -1.974 18.632 7.257 1.00 24.12 120 SER A N 3
ATOM 5587 C CA . SER A 1 120 ? -3.064 18.427 6.311 1.00 63.13 120 SER A CA 3
ATOM 5588 C C . SER A 1 120 ? -3.716 17.064 6.521 1.00 14.22 120 SER A C 3
ATOM 5589 O O . SER A 1 120 ? -4.864 16.972 6.954 1.00 63.24 120 SER A O 3
ATOM 5596 N N . ASN A 1 121 ? -2.974 16.006 6.210 1.00 54.24 121 ASN A N 3
ATOM 5597 C CA . ASN A 1 121 ? -3.478 14.646 6.363 1.00 5.00 121 ASN A CA 3
ATOM 5598 C C . ASN A 1 121 ? -3.496 14.235 7.833 1.00 73.21 121 ASN A C 3
ATOM 5599 O O . ASN A 1 121 ? -2.508 14.402 8.548 1.00 64.51 121 ASN A O 3
ATOM 5609 N N . THR A 1 122 ? -4.627 13.695 8.277 1.00 30.14 122 THR A N 3
ATOM 5610 C CA . THR A 1 122 ? -4.774 13.261 9.661 1.00 54.42 122 THR A CA 3
ATOM 5611 C C . THR A 1 122 ? -5.606 11.986 9.750 1.00 4.22 122 THR A C 3
ATOM 5612 O O . THR A 1 122 ? -5.282 11.072 10.511 1.00 65.05 122 THR A O 3
ATOM 5623 N N . THR A 1 123 ? -6.681 11.931 8.970 1.00 1.44 123 THR A N 3
ATOM 5624 C CA . THR A 1 123 ? -7.560 10.768 8.962 1.00 54.13 123 THR A CA 3
ATOM 5625 C C . THR A 1 123 ? -6.846 9.542 8.406 1.00 60.13 123 THR A C 3
ATOM 5626 O O . THR A 1 123 ? -6.041 9.648 7.479 1.00 13.13 123 THR A O 3
ATOM 5637 N N . ILE A 1 124 ? -7.145 8.379 8.975 1.00 64.31 124 ILE A N 3
ATOM 5638 C CA . ILE A 1 124 ? -6.532 7.132 8.534 1.00 25.40 124 ILE A CA 3
ATOM 5639 C C . ILE A 1 124 ? -7.565 6.206 7.901 1.00 40.20 124 ILE A C 3
ATOM 5640 O O . ILE A 1 124 ? -8.758 6.299 8.191 1.00 42.40 124 ILE A O 3
ATOM 5655 N N . HIS A 1 125 ? -7.098 5.311 7.036 1.00 51.11 125 HIS A N 3
ATOM 5656 C CA . HIS A 1 125 ? -7.980 4.365 6.363 1.00 2.41 125 HIS A CA 3
ATOM 5657 C C . HIS A 1 125 ? -7.861 2.976 6.983 1.00 52.21 125 HIS A C 3
ATOM 5658 O O . HIS A 1 125 ? -6.787 2.375 6.980 1.00 32.14 125 HIS A O 3
ATOM 5671 N N . ALA A 1 126 ? -8.971 2.471 7.512 1.00 41.21 126 ALA A N 3
ATOM 5672 C CA . ALA A 1 126 ? -8.990 1.153 8.133 1.00 52.03 126 ALA A CA 3
ATOM 5673 C C . ALA A 1 126 ? -9.627 0.120 7.209 1.00 34.31 126 ALA A C 3
ATOM 5674 O O . ALA A 1 126 ? -10.808 0.217 6.875 1.00 54.35 126 ALA A O 3
ATOM 5681 N N . TYR A 1 127 ? -8.838 -0.867 6.800 1.00 34.24 127 TYR A N 3
ATOM 5682 C CA . TYR A 1 127 ? -9.323 -1.916 5.913 1.00 1.52 127 TYR A CA 3
ATOM 5683 C C . TYR A 1 127 ? -9.710 -3.163 6.703 1.00 54.43 127 TYR A C 3
ATOM 5684 O O . TYR A 1 127 ? -8.868 -4.015 6.992 1.00 41.32 127 TYR A O 3
ATOM 5701 N N . PHE A 1 128 ? -10.989 -3.265 7.049 1.00 64.41 128 PHE A N 3
ATOM 5702 C CA . PHE A 1 128 ? -11.489 -4.406 7.805 1.00 35.50 128 PHE A CA 3
ATOM 5703 C C . PHE A 1 128 ? -11.893 -5.543 6.872 1.00 50.04 128 PHE A C 3
ATOM 5704 O O . PHE A 1 128 ? -12.723 -5.362 5.980 1.00 20.05 128 PHE A O 3
ATOM 5720 N N . ARG A 1 129 ? -11.300 -6.713 7.082 1.00 11.42 129 ARG A N 3
ATOM 5721 C CA . ARG A 1 129 ? -11.597 -7.879 6.259 1.00 62.13 129 ARG A CA 3
ATOM 5722 C C . ARG A 1 129 ? -12.738 -8.695 6.861 1.00 63.33 129 ARG A C 3
ATOM 5723 O O . ARG A 1 129 ? -12.669 -9.121 8.013 1.00 30.14 129 ARG A O 3
ATOM 5741 N N . LYS A 1 130 ? -13.786 -8.906 6.074 1.00 63.13 130 LYS A N 3
ATOM 5742 C CA . LYS A 1 130 ? -14.942 -9.670 6.527 1.00 0.52 130 LYS A CA 3
ATOM 5743 C C . LYS A 1 130 ? -14.568 -11.129 6.772 1.00 44.44 130 LYS A C 3
ATOM 5744 O O . LYS A 1 130 ? -13.842 -11.734 5.983 1.00 60.22 130 LYS A O 3
ATOM 5759 N N . ASP A 1 131 ? -15.072 -11.688 7.867 1.00 73.02 131 ASP A N 3
ATOM 5760 C CA . ASP A 1 131 ? -14.793 -13.077 8.212 1.00 12.00 131 ASP A CA 3
ATOM 5761 C C . ASP A 1 131 ? -15.890 -13.998 7.690 1.00 2.24 131 ASP A C 3
ATOM 5762 O O . ASP A 1 131 ? -15.616 -14.968 6.983 1.00 62.43 131 ASP A O 3
ATOM 5770 N N . TRP A 1 132 ? -17.132 -13.690 8.044 1.00 23.51 132 TRP A N 3
ATOM 5771 C CA . TRP A 1 132 ? -18.271 -14.491 7.613 1.00 43.32 132 TRP A CA 3
ATOM 5772 C C . TRP A 1 132 ? -18.289 -14.639 6.095 1.00 12.34 132 TRP A C 3
ATOM 5773 O O . TRP A 1 132 ? -18.306 -15.754 5.571 1.00 64.41 132 TRP A O 3
ATOM 5793 N N . SER A 1 133 ? -18.283 -13.510 5.394 1.00 31.03 133 SER A N 3
ATOM 5794 C CA . SER A 1 133 ? -18.301 -13.516 3.936 1.00 23.21 133 SER A CA 3
ATOM 5795 C C . SER A 1 133 ? -16.946 -13.095 3.375 1.00 65.25 133 SER A C 3
ATOM 5796 O O . SER A 1 133 ? -16.008 -12.824 4.125 1.00 50.42 133 SER A O 3
ATOM 5803 N N . ASP A 1 134 ? -16.853 -13.042 2.050 1.00 31.34 134 ASP A N 3
ATOM 5804 C CA . ASP A 1 134 ? -15.614 -12.654 1.386 1.00 13.11 134 ASP A CA 3
ATOM 5805 C C . ASP A 1 134 ? -15.717 -11.238 0.830 1.00 62.24 134 ASP A C 3
ATOM 5806 O O . ASP A 1 134 ? -15.888 -11.042 -0.374 1.00 1.14 134 ASP A O 3
ATOM 5814 N N . LYS A 1 135 ? -15.612 -10.250 1.714 1.00 15.30 135 LYS A N 3
ATOM 5815 C CA . LYS A 1 135 ? -15.693 -8.851 1.313 1.00 40.04 135 LYS A CA 3
ATOM 5816 C C . LYS A 1 135 ? -14.786 -7.983 2.180 1.00 4.42 135 LYS A C 3
ATOM 5817 O O . LYS A 1 135 ? -14.636 -8.230 3.376 1.00 24.41 135 LYS A O 3
ATOM 5832 N N . ALA A 1 136 ? -14.186 -6.967 1.569 1.00 4.21 136 ALA A N 3
ATOM 5833 C CA . ALA A 1 136 ? -13.298 -6.062 2.286 1.00 64.01 136 ALA A CA 3
ATOM 5834 C C . ALA A 1 136 ? -13.932 -4.683 2.447 1.00 14.10 136 ALA A C 3
ATOM 5835 O O . ALA A 1 136 ? -14.344 -4.061 1.467 1.00 42.13 136 ALA A O 3
ATOM 5842 N N . LEU A 1 137 ? -14.007 -4.213 3.687 1.00 44.23 137 LEU A N 3
ATOM 5843 C CA . LEU A 1 137 ? -14.591 -2.908 3.976 1.00 42.54 137 LEU A CA 3
ATOM 5844 C C . LEU A 1 137 ? -13.512 -1.900 4.356 1.00 1.11 137 LEU A C 3
ATOM 5845 O O . LEU A 1 137 ? -12.542 -2.238 5.035 1.00 3.24 137 LEU A O 3
ATOM 5860 N N . LYS A 1 138 ? -13.688 -0.658 3.915 1.00 14.41 138 LYS A N 3
ATOM 5861 C CA . LYS A 1 138 ? -12.731 0.401 4.211 1.00 4.52 138 LYS A CA 3
ATOM 5862 C C . LYS A 1 138 ? -13.432 1.613 4.817 1.00 33.44 138 LYS A C 3
ATOM 5863 O O . LYS A 1 138 ? -14.302 2.217 4.190 1.00 4.30 138 LYS A O 3
ATOM 5878 N N . ILE A 1 139 ? -13.047 1.962 6.040 1.00 25.13 139 ILE A N 3
ATOM 5879 C CA . ILE A 1 139 ? -13.638 3.103 6.729 1.00 34.53 139 ILE A CA 3
ATOM 5880 C C . ILE A 1 139 ? -12.567 4.101 7.157 1.00 72.02 139 ILE A C 3
ATOM 5881 O O . ILE A 1 139 ? -11.442 3.720 7.484 1.00 41.45 139 ILE A O 3
ATOM 5896 N N . ASP A 1 140 ? -12.923 5.381 7.154 1.00 1.01 140 ASP A N 3
ATOM 5897 C CA . ASP A 1 140 ? -11.994 6.435 7.545 1.00 14.21 140 ASP A CA 3
ATOM 5898 C C . ASP A 1 140 ? -12.119 6.746 9.032 1.00 25.13 140 ASP A C 3
ATOM 5899 O O . ASP A 1 140 ? -13.179 7.162 9.504 1.00 41.32 140 ASP A O 3
ATOM 5907 N N . LEU A 1 141 ? -11.033 6.541 9.769 1.00 55.02 141 LEU A N 3
ATOM 5908 C CA . LEU A 1 141 ? -11.021 6.799 11.204 1.00 71.20 141 LEU A CA 3
ATOM 5909 C C . LEU A 1 141 ? -10.383 8.150 11.509 1.00 31.05 141 LEU A C 3
ATOM 5910 O O . LEU A 1 141 ? -9.284 8.448 11.044 1.00 62.01 141 LEU A O 3
ATOM 5925 N N . MET A 1 142 ? -11.080 8.963 12.297 1.00 11.15 142 MET A N 3
ATOM 5926 C CA . MET A 1 142 ? -10.580 10.282 12.668 1.00 74.43 142 MET A CA 3
ATOM 5927 C C . MET A 1 142 ? -10.507 10.429 14.184 1.00 72.22 142 MET A C 3
ATOM 5928 O O . MET A 1 142 ? -11.238 9.780 14.931 1.00 1.45 142 MET A O 3
ATOM 5940 N N . PRO A 1 143 ? -9.602 11.303 14.652 1.00 11.23 143 PRO A N 3
ATOM 5941 C CA . PRO A 1 143 ? -9.413 11.555 16.083 1.00 30.23 143 PRO A CA 3
ATOM 5942 C C . PRO A 1 143 ? -10.594 12.295 16.703 1.00 54.04 143 PRO A C 3
ATOM 5943 O O . PRO A 1 143 ? -10.637 13.526 16.702 1.00 30.04 143 PRO A O 3
ATOM 5951 N N . HIS A 1 144 ? -11.549 11.538 17.232 1.00 22.25 144 HIS A N 3
ATOM 5952 C CA . HIS A 1 144 ? -12.730 12.123 17.856 1.00 11.04 144 HIS A CA 3
ATOM 5953 C C . HIS A 1 144 ? -12.334 13.143 18.920 1.00 0.51 144 HIS A C 3
ATOM 5954 O O . HIS A 1 144 ? -11.434 12.900 19.722 1.00 54.23 144 HIS A O 3
ATOM 5967 N N . ASN A 1 145 ? -13.013 14.286 18.918 1.00 74.14 145 ASN A N 3
ATOM 5968 C CA . ASN A 1 145 ? -12.730 15.343 19.881 1.00 61.25 145 ASN A CA 3
ATOM 5969 C C . ASN A 1 145 ? -13.645 16.544 19.655 1.00 1.21 145 ASN A C 3
ATOM 5970 O O . ASN A 1 145 ? -14.427 16.932 20.523 1.00 11.11 145 ASN A O 3
ATOM 5980 N N . PRO A 1 146 ? -13.548 17.145 18.460 1.00 73.43 146 PRO A N 3
ATOM 5981 C CA . PRO A 1 146 ? -14.359 18.308 18.091 1.00 42.24 146 PRO A CA 3
ATOM 5982 C C . PRO A 1 146 ? -15.830 17.953 17.901 1.00 3.00 146 PRO A C 3
ATOM 5983 O O . PRO A 1 146 ? -16.160 16.880 17.393 1.00 71.31 146 PRO A O 3
ATOM 5991 N N . LEU A 1 147 ? -16.711 18.858 18.312 1.00 62.44 147 LEU A N 3
ATOM 5992 C CA . LEU A 1 147 ? -18.148 18.641 18.187 1.00 15.21 147 LEU A CA 3
ATOM 5993 C C . LEU A 1 147 ? -18.675 19.224 16.880 1.00 12.32 147 LEU A C 3
ATOM 5994 O O . LEU A 1 147 ? -17.925 19.818 16.105 1.00 24.22 147 LEU A O 3
ATOM 6009 N N . LYS A 1 148 ? -19.971 19.052 16.642 1.00 61.01 148 LYS A N 3
ATOM 6010 C CA . LYS A 1 148 ? -20.602 19.564 15.431 1.00 54.24 148 LYS A CA 3
ATOM 6011 C C . LYS A 1 148 ? -21.754 20.503 15.773 1.00 40.04 148 LYS A C 3
ATOM 6012 O O . LYS A 1 148 ? -22.071 20.712 16.944 1.00 42.50 148 LYS A O 3
ATOM 6027 N N . VAL A 1 149 ? -22.378 21.066 14.743 1.00 32.14 149 VAL A N 3
ATOM 6028 C CA . VAL A 1 149 ? -23.497 21.981 14.935 1.00 11.22 149 VAL A CA 3
ATOM 6029 C C . VAL A 1 149 ? -24.095 22.406 13.598 1.00 74.42 149 VAL A C 3
ATOM 6030 O O . VAL A 1 149 ? -23.382 22.537 12.602 1.00 12.24 149 VAL A O 3
ATOM 6043 N N . CYS A 1 150 ? -25.405 22.622 13.584 1.00 52.01 150 CYS A N 3
ATOM 6044 C CA . CYS A 1 150 ? -26.099 23.034 12.369 1.00 15.33 150 CYS A CA 3
ATOM 6045 C C . CYS A 1 150 ? -27.533 23.453 12.677 1.00 23.31 150 CYS A C 3
ATOM 6046 O O . CYS A 1 150 ? -28.124 23.004 13.659 1.00 2.01 150 CYS A O 3
ATOM 6053 N N . ASP A 1 151 ? -28.085 24.319 11.835 1.00 73.24 151 ASP A N 3
ATOM 6054 C CA . ASP A 1 151 ? -29.448 24.801 12.017 1.00 63.13 151 ASP A CA 3
ATOM 6055 C C . ASP A 1 151 ? -30.458 23.789 11.485 1.00 41.11 151 ASP A C 3
ATOM 6056 O O . ASP A 1 151 ? -30.086 22.788 10.872 1.00 51.14 151 ASP A O 3
ATOM 6064 N N . LYS A 1 152 ? -31.737 24.056 11.724 1.00 4.11 152 LYS A N 3
ATOM 6065 C CA . LYS A 1 152 ? -32.802 23.170 11.270 1.00 52.52 152 LYS A CA 3
ATOM 6066 C C . LYS A 1 152 ? -33.490 23.735 10.030 1.00 75.22 152 LYS A C 3
ATOM 6067 O O . LYS A 1 152 ? -33.303 23.233 8.921 1.00 32.23 152 LYS A O 3
ATOM 6082 N N . THR A 1 153 ? -34.283 24.783 10.225 1.00 34.11 153 THR A N 3
ATOM 6083 C CA . THR A 1 153 ? -34.997 25.417 9.124 1.00 70.21 153 THR A CA 3
ATOM 6084 C C . THR A 1 153 ? -35.022 26.932 9.285 1.00 51.34 153 THR A C 3
ATOM 6085 O O . THR A 1 153 ? -34.961 27.448 10.400 1.00 73.44 153 THR A O 3
ATOM 6096 N N . ASN A 1 154 ? -35.114 27.640 8.164 1.00 60.23 154 ASN A N 3
ATOM 6097 C CA . ASN A 1 154 ? -35.148 29.098 8.181 1.00 3.12 154 ASN A CA 3
ATOM 6098 C C . ASN A 1 154 ? -35.805 29.642 6.916 1.00 0.01 154 ASN A C 3
ATOM 6099 O O . ASN A 1 154 ? -35.789 28.997 5.869 1.00 62.12 154 ASN A O 3
ATOM 6109 N N . GLY A 1 155 ? -36.383 30.835 7.023 1.00 45.32 155 GLY A N 3
ATOM 6110 C CA . GLY A 1 155 ? -37.037 31.446 5.880 1.00 25.10 155 GLY A CA 3
ATOM 6111 C C . GLY A 1 155 ? -36.103 31.616 4.699 1.00 50.55 155 GLY A C 3
ATOM 6112 O O . GLY A 1 155 ? -36.294 30.993 3.653 1.00 24.13 155 GLY A O 3
ATOM 6116 N N . ILE A 1 156 ? -35.091 32.460 4.863 1.00 62.33 156 ILE A N 3
ATOM 6117 C CA . ILE A 1 156 ? -34.125 32.710 3.801 1.00 73.40 156 ILE A CA 3
ATOM 6118 C C . ILE A 1 156 ? -32.726 32.927 4.370 1.00 22.24 156 ILE A C 3
ATOM 6119 O O . ILE A 1 156 ? -32.567 33.471 5.462 1.00 11.24 156 ILE A O 3
ATOM 6134 N N . ALA A 1 157 ? -31.716 32.499 3.621 1.00 11.31 157 ALA A N 3
ATOM 6135 C CA . ALA A 1 157 ? -30.330 32.649 4.048 1.00 24.34 157 ALA A CA 3
ATOM 6136 C C . ALA A 1 157 ? -29.608 33.698 3.211 1.00 72.15 157 ALA A C 3
ATOM 6137 O O . ALA A 1 157 ? -30.078 34.084 2.140 1.00 11.10 157 ALA A O 3
ATOM 6144 N N . LYS A 1 158 ? -28.463 34.157 3.704 1.00 63.02 158 LYS A N 3
ATOM 6145 C CA . LYS A 1 158 ? -27.674 35.162 3.000 1.00 5.22 158 LYS A CA 3
ATOM 6146 C C . LYS A 1 158 ? -26.250 34.669 2.767 1.00 64.12 158 LYS A C 3
ATOM 6147 O O . LYS A 1 158 ? -25.283 35.378 3.046 1.00 61.55 158 LYS A O 3
ATOM 6162 N N . PHE A 1 159 ? -26.128 33.450 2.251 1.00 74.25 159 PHE A N 3
ATOM 6163 C CA . PHE A 1 159 ? -24.820 32.864 1.979 1.00 12.23 159 PHE A CA 3
ATOM 6164 C C . PHE A 1 159 ? -24.018 32.702 3.266 1.00 12.13 159 PHE A C 3
ATOM 6165 O O . PHE A 1 159 ? -23.064 33.433 3.530 1.00 64.01 159 PHE A O 3
ATOM 6181 N N . PRO A 1 160 ? -24.414 31.719 4.090 1.00 72.12 160 PRO A N 3
ATOM 6182 C CA . PRO A 1 160 ? -23.746 31.436 5.364 1.00 4.00 160 PRO A CA 3
ATOM 6183 C C . PRO A 1 160 ? -22.354 30.847 5.170 1.00 33.32 160 PRO A C 3
ATOM 6184 O O . PRO A 1 160 ? -21.838 30.803 4.053 1.00 2.43 160 PRO A O 3
ATOM 6192 N N . GLU A 1 161 ? -21.750 30.394 6.265 1.00 73.30 161 GLU A N 3
ATOM 6193 C CA . GLU A 1 161 ? -20.416 29.808 6.214 1.00 53.31 161 GLU A CA 3
ATOM 6194 C C . GLU A 1 161 ? -20.079 29.108 7.527 1.00 61.32 161 GLU A C 3
ATOM 6195 O O . GLU A 1 161 ? -20.461 29.567 8.604 1.00 44.53 161 GLU A O 3
ATOM 6205 N N . ARG A 1 162 ? -19.359 27.995 7.430 1.00 31.12 162 ARG A N 3
ATOM 6206 C CA . ARG A 1 162 ? -18.971 27.230 8.609 1.00 64.42 162 ARG A CA 3
ATOM 6207 C C . ARG A 1 162 ? -17.642 26.515 8.381 1.00 45.33 162 ARG A C 3
ATOM 6208 O O . ARG A 1 162 ? -17.224 26.314 7.242 1.00 73.53 162 ARG A O 3
ATOM 6226 N N . GLU A 1 163 ? -16.987 26.134 9.472 1.00 11.15 163 GLU A N 3
ATOM 6227 C CA . GLU A 1 163 ? -15.706 25.442 9.390 1.00 41.00 163 GLU A CA 3
ATOM 6228 C C . GLU A 1 163 ? -15.560 24.431 10.523 1.00 34.54 163 GLU A C 3
ATOM 6229 O O . GLU A 1 163 ? -16.361 24.407 11.458 1.00 25.02 163 GLU A O 3
ATOM 6239 N N . LEU A 1 164 ? -14.531 23.595 10.434 1.00 54.04 164 LEU A N 3
ATOM 6240 C CA . LEU A 1 164 ? -14.278 22.580 11.451 1.00 33.12 164 LEU A CA 3
ATOM 6241 C C . LEU A 1 164 ? -12.951 21.874 11.198 1.00 75.12 164 LEU A C 3
ATOM 6242 O O . LEU A 1 164 ? -12.408 21.930 10.094 1.00 35.22 164 LEU A O 3
ATOM 6257 N N . GLU A 1 165 ? -12.434 21.209 12.226 1.00 30.24 165 GLU A N 3
ATOM 6258 C CA . GLU A 1 165 ? -11.170 20.490 12.113 1.00 31.23 165 GLU A CA 3
ATOM 6259 C C . GLU A 1 165 ? -11.324 19.252 11.234 1.00 72.31 165 GLU A C 3
ATOM 6260 O O . GLU A 1 165 ? -10.857 19.224 10.095 1.00 64.04 165 GLU A O 3
ATOM 6270 N N . LEU A 1 166 ? -11.980 18.231 11.772 1.00 2.43 166 LEU A N 3
ATOM 6271 C CA . LEU A 1 166 ? -12.197 16.989 11.037 1.00 23.13 166 LEU A CA 3
ATOM 6272 C C . LEU A 1 166 ? -13.552 16.999 10.337 1.00 21.11 166 LEU A C 3
ATOM 6273 O O . LEU A 1 166 ? -14.486 17.666 10.782 1.00 42.13 166 LEU A O 3
ATOM 6288 N N . ARG A 1 167 ? -13.652 16.253 9.241 1.00 31.52 167 ARG A N 3
ATOM 6289 C CA . ARG A 1 167 ? -14.893 16.176 8.481 1.00 51.40 167 ARG A CA 3
ATOM 6290 C C . ARG A 1 167 ? -15.785 15.055 9.008 1.00 31.32 167 ARG A C 3
ATOM 6291 O O . ARG A 1 167 ? -15.299 14.084 9.587 1.00 14.22 167 ARG A O 3
ATOM 6309 N N . GLN A 1 168 ? -17.090 15.199 8.804 1.00 13.13 168 GLN A N 3
ATOM 6310 C CA . GLN A 1 168 ? -18.049 14.199 9.259 1.00 21.55 168 GLN A CA 3
ATOM 6311 C C . GLN A 1 168 ? -17.678 12.814 8.742 1.00 11.14 168 GLN A C 3
ATOM 6312 O O . GLN A 1 168 ? -17.329 12.648 7.573 1.00 74.12 168 GLN A O 3
ATOM 6324 N N . THR A 1 169 ? -17.757 11.819 9.620 1.00 35.45 169 THR A N 3
ATOM 6325 C CA . THR A 1 169 ? -17.428 10.447 9.254 1.00 64.11 169 THR A CA 3
ATOM 6326 C C . THR A 1 169 ? -18.326 9.949 8.127 1.00 63.21 169 THR A C 3
ATOM 6327 O O . THR A 1 169 ? -19.469 9.561 8.357 1.00 4.44 169 THR A O 3
ATOM 6338 N N . GLY A 1 170 ? -17.800 9.965 6.906 1.00 31.31 170 GLY A N 3
ATOM 6339 C CA . GLY A 1 170 ? -18.568 9.511 5.761 1.00 62.32 170 GLY A CA 3
ATOM 6340 C C . GLY A 1 170 ? -18.901 8.034 5.834 1.00 63.34 170 GLY A C 3
ATOM 6341 O O . GLY A 1 170 ? -18.374 7.298 6.667 1.00 34.53 170 GLY A O 3
ATOM 6345 N N . PRO A 1 171 ? -19.798 7.582 4.946 1.00 51.12 171 PRO A N 3
ATOM 6346 C CA . PRO A 1 171 ? -20.222 6.180 4.894 1.00 3.01 171 PRO A CA 3
ATOM 6347 C C . PRO A 1 171 ? -19.117 5.258 4.393 1.00 35.40 171 PRO A C 3
ATOM 6348 O O . PRO A 1 171 ? -18.566 5.463 3.311 1.00 63.52 171 PRO A O 3
ATOM 6356 N N . ALA A 1 172 ? -18.796 4.241 5.186 1.00 72.11 172 ALA A N 3
ATOM 6357 C CA . ALA A 1 172 ? -17.756 3.286 4.821 1.00 1.24 172 ALA A CA 3
ATOM 6358 C C . ALA A 1 172 ? -18.020 2.687 3.443 1.00 62.32 172 ALA A C 3
ATOM 6359 O O . ALA A 1 172 ? -19.148 2.710 2.950 1.00 71.13 172 ALA A O 3
ATOM 6366 N N . VAL A 1 173 ? -16.971 2.153 2.824 1.00 21.51 173 VAL A N 3
ATOM 6367 C CA . VAL A 1 173 ? -17.089 1.550 1.503 1.00 15.21 173 VAL A CA 3
ATOM 6368 C C . VAL A 1 173 ? -16.741 0.066 1.544 1.00 11.22 173 VAL A C 3
ATOM 6369 O O . VAL A 1 173 ? -15.669 -0.318 2.012 1.00 71.22 173 VAL A O 3
ATOM 6382 N N . GLU A 1 174 ? -17.655 -0.764 1.051 1.00 13.33 174 GLU A N 3
ATOM 6383 C CA . GLU A 1 174 ? -17.444 -2.208 1.033 1.00 70.41 174 GLU A CA 3
ATOM 6384 C C . GLU A 1 174 ? -17.282 -2.716 -0.398 1.00 25.11 174 GLU A C 3
ATOM 6385 O O . GLU A 1 174 ? -17.951 -2.242 -1.315 1.00 44.15 174 GLU A O 3
ATOM 6395 N N . VAL A 1 175 ? -16.389 -3.682 -0.579 1.00 13.34 175 VAL A N 3
ATOM 6396 C CA . VAL A 1 175 ? -16.138 -4.256 -1.895 1.00 63.03 175 VAL A CA 3
ATOM 6397 C C . VAL A 1 175 ? -15.686 -5.708 -1.787 1.00 32.44 175 VAL A C 3
ATOM 6398 O O . VAL A 1 175 ? -14.881 -6.055 -0.921 1.00 64.12 175 VAL A O 3
ATOM 6411 N N . ASP A 1 176 ? -16.209 -6.553 -2.668 1.00 71.22 176 ASP A N 3
ATOM 6412 C CA . ASP A 1 176 ? -15.857 -7.968 -2.673 1.00 61.31 176 ASP A CA 3
ATOM 6413 C C . ASP A 1 176 ? -14.344 -8.152 -2.718 1.00 70.53 176 ASP A C 3
ATOM 6414 O O . ASP A 1 176 ? -13.653 -7.508 -3.508 1.00 51.54 176 ASP A O 3
ATOM 6422 N N . VAL A 1 177 ? -13.833 -9.034 -1.865 1.00 11.31 177 VAL A N 3
ATOM 6423 C CA . VAL A 1 177 ? -12.402 -9.303 -1.808 1.00 54.34 177 VAL A CA 3
ATOM 6424 C C . VAL A 1 177 ? -11.844 -9.607 -3.193 1.00 52.14 177 VAL A C 3
ATOM 6425 O O . VAL A 1 177 ? -10.692 -9.296 -3.494 1.00 32.50 177 VAL A O 3
ATOM 6438 N N . LYS A 1 178 ? -12.669 -10.219 -4.036 1.00 41.15 178 LYS A N 3
ATOM 6439 C CA . LYS A 1 178 ? -12.261 -10.564 -5.393 1.00 54.02 178 LYS A CA 3
ATOM 6440 C C . LYS A 1 178 ? -12.386 -9.361 -6.322 1.00 51.35 178 LYS A C 3
ATOM 6441 O O . LYS A 1 178 ? -11.575 -9.180 -7.230 1.00 71.54 178 LYS A O 3
ATOM 6456 N N . ASP A 1 179 ? -13.405 -8.542 -6.088 1.00 42.23 179 ASP A N 3
ATOM 6457 C CA . ASP A 1 179 ? -13.633 -7.355 -6.903 1.00 43.44 179 ASP A CA 3
ATOM 6458 C C . ASP A 1 179 ? -12.457 -6.390 -6.800 1.00 75.42 179 ASP A C 3
ATOM 6459 O O . ASP A 1 179 ? -11.933 -5.925 -7.813 1.00 23.52 179 ASP A O 3
ATOM 6467 N N . ILE A 1 180 ? -12.047 -6.093 -5.572 1.00 31.13 180 ILE A N 3
ATOM 6468 C CA . ILE A 1 180 ? -10.933 -5.184 -5.337 1.00 73.34 180 ILE A CA 3
ATOM 6469 C C . ILE A 1 180 ? -9.669 -5.669 -6.041 1.00 3.33 180 ILE A C 3
ATOM 6470 O O . ILE A 1 180 ? -9.498 -6.858 -6.312 1.00 24.22 180 ILE A O 3
ATOM 6485 N N . PRO A 1 181 ? -8.763 -4.729 -6.343 1.00 53.24 181 PRO A N 3
ATOM 6486 C CA . PRO A 1 181 ? -7.498 -5.037 -7.018 1.00 35.12 181 PRO A CA 3
ATOM 6487 C C . PRO A 1 181 ? -6.538 -5.813 -6.123 1.00 15.23 181 PRO A C 3
ATOM 6488 O O . PRO A 1 181 ? -5.600 -5.248 -5.564 1.00 64.42 181 PRO A O 3
ATOM 6496 N N . ALA A 1 182 ? -6.780 -7.115 -5.992 1.00 71.54 182 ALA A N 3
ATOM 6497 C CA . ALA A 1 182 ? -5.935 -7.969 -5.167 1.00 21.13 182 ALA A CA 3
ATOM 6498 C C . ALA A 1 182 ? -6.003 -9.420 -5.630 1.00 43.13 182 ALA A C 3
ATOM 6499 O O . ALA A 1 182 ? -7.010 -9.855 -6.191 1.00 33.24 182 ALA A O 3
ATOM 6506 N N . GLN A 1 183 ? -4.927 -10.164 -5.394 1.00 63.54 183 GLN A N 3
ATOM 6507 C CA . GLN A 1 183 ? -4.866 -11.565 -5.790 1.00 31.51 183 GLN A CA 3
ATOM 6508 C C . GLN A 1 183 ? -4.772 -12.472 -4.567 1.00 31.53 183 GLN A C 3
ATOM 6509 O O . GLN A 1 183 ? -3.764 -12.473 -3.859 1.00 45.52 183 GLN A O 3
ATOM 6521 N N . GLU A 1 184 ? -5.828 -13.242 -4.324 1.00 43.15 184 GLU A N 3
ATOM 6522 C CA . GLU A 1 184 ? -5.864 -14.152 -3.186 1.00 23.43 184 GLU A CA 3
ATOM 6523 C C . GLU A 1 184 ? -4.622 -15.039 -3.158 1.00 61.14 184 GLU A C 3
ATOM 6524 O O . GLU A 1 184 ? -4.485 -15.961 -3.963 1.00 5.03 184 GLU A O 3
ATOM 6534 N N . VAL A 1 185 ? -3.718 -14.751 -2.227 1.00 52.23 185 VAL A N 3
ATOM 6535 C CA . VAL A 1 185 ? -2.487 -15.521 -2.093 1.00 1.21 185 VAL A CA 3
ATOM 6536 C C . VAL A 1 185 ? -2.245 -15.923 -0.643 1.00 32.22 185 VAL A C 3
ATOM 6537 O O . VAL A 1 185 ? -2.676 -15.234 0.281 1.00 33.42 185 VAL A O 3
ATOM 6550 N N . GLU A 1 186 ? -1.552 -17.041 -0.451 1.00 14.50 186 GLU A N 3
ATOM 6551 C CA . GLU A 1 186 ? -1.253 -17.534 0.888 1.00 73.23 186 GLU A CA 3
ATOM 6552 C C . GLU A 1 186 ? 0.167 -17.157 1.302 1.00 64.23 186 GLU A C 3
ATOM 6553 O O . GLU A 1 186 ? 1.120 -17.362 0.550 1.00 15.01 186 GLU A O 3
ATOM 6563 N N . HIS A 1 187 ? 0.298 -16.603 2.503 1.00 64.43 187 HIS A N 3
ATOM 6564 C CA . HIS A 1 187 ? 1.601 -16.195 3.018 1.00 71.03 187 HIS A CA 3
ATOM 6565 C C . HIS A 1 187 ? 2.277 -17.346 3.757 1.00 50.52 187 HIS A C 3
ATOM 6566 O O . HIS A 1 187 ? 1.624 -18.315 4.145 1.00 4.12 187 HIS A O 3
ATOM 6579 N N . GLU A 1 188 ? 3.587 -17.233 3.947 1.00 33.31 188 GLU A N 3
ATOM 6580 C CA . GLU A 1 188 ? 4.351 -18.266 4.638 1.00 63.31 188 GLU A CA 3
ATOM 6581 C C . GLU A 1 188 ? 3.850 -18.447 6.067 1.00 11.45 188 GLU A C 3
ATOM 6582 O O . GLU A 1 188 ? 3.543 -17.475 6.756 1.00 2.23 188 GLU A O 3
ATOM 6592 N N . SER A 1 38 ? 39.562 31.705 69.967 1.00 72.41 38 SER A N 4
ATOM 6593 C CA . SER A 1 38 ? 40.248 32.073 68.734 1.00 25.31 38 SER A CA 4
ATOM 6594 C C . SER A 1 38 ? 39.482 31.569 67.516 1.00 14.33 38 SER A C 4
ATOM 6595 O O . SER A 1 38 ? 38.480 30.865 67.646 1.00 70.04 38 SER A O 4
ATOM 6602 N N . ALA A 1 39 ? 39.962 31.933 66.331 1.00 2.32 39 ALA A N 4
ATOM 6603 C CA . ALA A 1 39 ? 39.324 31.516 65.087 1.00 32.15 39 ALA A CA 4
ATOM 6604 C C . ALA A 1 39 ? 40.140 31.957 63.877 1.00 70.21 39 ALA A C 4
ATOM 6605 O O . ALA A 1 39 ? 41.217 32.538 64.021 1.00 4.31 39 ALA A O 4
ATOM 6612 N N . TYR A 1 40 ? 39.621 31.678 62.687 1.00 72.13 40 TYR A N 4
ATOM 6613 C CA . TYR A 1 40 ? 40.304 32.044 61.452 1.00 52.33 40 TYR A CA 4
ATOM 6614 C C . TYR A 1 40 ? 39.374 31.896 60.251 1.00 24.23 40 TYR A C 4
ATOM 6615 O O . TYR A 1 40 ? 38.545 30.987 60.202 1.00 15.32 40 TYR A O 4
ATOM 6632 N N . ARG A 1 41 ? 39.518 32.796 59.285 1.00 53.13 41 ARG A N 4
ATOM 6633 C CA . ARG A 1 41 ? 38.692 32.768 58.084 1.00 40.11 41 ARG A CA 4
ATOM 6634 C C . ARG A 1 41 ? 39.302 31.853 57.026 1.00 43.40 41 ARG A C 4
ATOM 6635 O O . ARG A 1 41 ? 40.523 31.736 56.919 1.00 3.11 41 ARG A O 4
ATOM 6653 N N . LYS A 1 42 ? 38.443 31.206 56.245 1.00 52.52 42 LYS A N 4
ATOM 6654 C CA . LYS A 1 42 ? 38.895 30.302 55.194 1.00 73.54 42 LYS A CA 4
ATOM 6655 C C . LYS A 1 42 ? 38.203 30.616 53.871 1.00 0.42 42 LYS A C 4
ATOM 6656 O O . LYS A 1 42 ? 37.009 30.363 53.709 1.00 51.13 42 LYS A O 4
ATOM 6671 N N . LYS A 1 43 ? 38.960 31.165 52.928 1.00 13.20 43 LYS A N 4
ATOM 6672 C CA . LYS A 1 43 ? 38.421 31.510 51.617 1.00 60.21 43 LYS A CA 4
ATOM 6673 C C . LYS A 1 43 ? 39.114 30.713 50.516 1.00 3.05 43 LYS A C 4
ATOM 6674 O O . LYS A 1 43 ? 40.247 30.262 50.682 1.00 63.02 43 LYS A O 4
ATOM 6689 N N . GLY A 1 44 ? 38.425 30.544 49.391 1.00 30.24 44 GLY A N 4
ATOM 6690 C CA . GLY A 1 44 ? 38.991 29.803 48.280 1.00 55.22 44 GLY A CA 4
ATOM 6691 C C . GLY A 1 44 ? 37.967 29.501 47.203 1.00 31.45 44 GLY A C 4
ATOM 6692 O O . GLY A 1 44 ? 37.724 28.339 46.875 1.00 25.10 44 GLY A O 4
ATOM 6696 N N . LYS A 1 45 ? 37.364 30.549 46.652 1.00 74.44 45 LYS A N 4
ATOM 6697 C CA . LYS A 1 45 ? 36.361 30.392 45.606 1.00 72.31 45 LYS A CA 4
ATOM 6698 C C . LYS A 1 45 ? 36.913 29.579 44.439 1.00 32.54 45 LYS A C 4
ATOM 6699 O O . LYS A 1 45 ? 38.122 29.545 44.210 1.00 23.12 45 LYS A O 4
ATOM 6714 N N . GLY A 1 46 ? 36.019 28.924 43.704 1.00 22.43 46 GLY A N 4
ATOM 6715 C CA . GLY A 1 46 ? 36.437 28.121 42.571 1.00 4.33 46 GLY A CA 4
ATOM 6716 C C . GLY A 1 46 ? 35.364 27.146 42.125 1.00 52.24 46 GLY A C 4
ATOM 6717 O O . GLY A 1 46 ? 35.239 26.053 42.675 1.00 34.11 46 GLY A O 4
ATOM 6721 N N . LYS A 1 47 ? 34.585 27.544 41.124 1.00 40.02 47 LYS A N 4
ATOM 6722 C CA . LYS A 1 47 ? 33.517 26.699 40.603 1.00 54.33 47 LYS A CA 4
ATOM 6723 C C . LYS A 1 47 ? 33.259 26.995 39.128 1.00 23.54 47 LYS A C 4
ATOM 6724 O O . LYS A 1 47 ? 33.003 28.138 38.751 1.00 21.23 47 LYS A O 4
ATOM 6739 N N . GLY A 1 48 ? 33.325 25.957 38.301 1.00 41.11 48 GLY A N 4
ATOM 6740 C CA . GLY A 1 48 ? 33.095 26.128 36.878 1.00 71.11 48 GLY A CA 4
ATOM 6741 C C . GLY A 1 48 ? 33.485 24.901 36.077 1.00 62.34 48 GLY A C 4
ATOM 6742 O O . GLY A 1 48 ? 34.611 24.802 35.588 1.00 32.32 48 GLY A O 4
ATOM 6746 N N . THR A 1 49 ? 32.552 23.964 35.942 1.00 12.32 49 THR A N 4
ATOM 6747 C CA . THR A 1 49 ? 32.805 22.736 35.197 1.00 51.35 49 THR A CA 4
ATOM 6748 C C . THR A 1 49 ? 31.763 22.533 34.103 1.00 2.15 49 THR A C 4
ATOM 6749 O O . THR A 1 49 ? 30.564 22.695 34.335 1.00 1.41 49 THR A O 4
ATOM 6760 N N . THR A 1 50 ? 32.226 22.176 32.909 1.00 21.52 50 THR A N 4
ATOM 6761 C CA . THR A 1 50 ? 31.334 21.951 31.779 1.00 71.40 50 THR A CA 4
ATOM 6762 C C . THR A 1 50 ? 31.472 20.530 31.245 1.00 42.22 50 THR A C 4
ATOM 6763 O O . THR A 1 50 ? 32.573 19.982 31.186 1.00 10.23 50 THR A O 4
ATOM 6774 N N . VAL A 1 51 ? 30.348 19.937 30.855 1.00 33.32 51 VAL A N 4
ATOM 6775 C CA . VAL A 1 51 ? 30.344 18.580 30.323 1.00 31.13 51 VAL A CA 4
ATOM 6776 C C . VAL A 1 51 ? 29.101 18.325 29.477 1.00 31.31 51 VAL A C 4
ATOM 6777 O O . VAL A 1 51 ? 27.987 18.661 29.875 1.00 0.11 51 VAL A O 4
ATOM 6790 N N . GLY A 1 52 ? 29.301 17.727 28.306 1.00 73.45 52 GLY A N 4
ATOM 6791 C CA . GLY A 1 52 ? 28.188 17.437 27.421 1.00 34.34 52 GLY A CA 4
ATOM 6792 C C . GLY A 1 52 ? 28.614 16.665 26.188 1.00 35.33 52 GLY A C 4
ATOM 6793 O O . GLY A 1 52 ? 29.289 17.205 25.312 1.00 11.25 52 GLY A O 4
ATOM 6797 N N . MET A 1 53 ? 28.220 15.397 26.121 1.00 32.42 53 MET A N 4
ATOM 6798 C CA . MET A 1 53 ? 28.567 14.549 24.987 1.00 53.44 53 MET A CA 4
ATOM 6799 C C . MET A 1 53 ? 27.321 13.897 24.394 1.00 30.52 53 MET A C 4
ATOM 6800 O O . MET A 1 53 ? 26.543 13.264 25.106 1.00 0.13 53 MET A O 4
ATOM 6812 N N . GLY A 1 54 ? 27.138 14.059 23.087 1.00 41.10 54 GLY A N 4
ATOM 6813 C CA . GLY A 1 54 ? 25.985 13.481 22.423 1.00 4.43 54 GLY A CA 4
ATOM 6814 C C . GLY A 1 54 ? 26.348 12.286 21.564 1.00 22.12 54 GLY A C 4
ATOM 6815 O O . GLY A 1 54 ? 26.514 12.411 20.351 1.00 11.35 54 GLY A O 4
ATOM 6819 N N . LYS A 1 55 ? 26.475 11.123 22.194 1.00 4.34 55 LYS A N 4
ATOM 6820 C CA . LYS A 1 55 ? 26.822 9.899 21.481 1.00 63.44 55 LYS A CA 4
ATOM 6821 C C . LYS A 1 55 ? 25.658 9.424 20.618 1.00 52.41 55 LYS A C 4
ATOM 6822 O O . LYS A 1 55 ? 24.547 9.231 21.110 1.00 1.44 55 LYS A O 4
ATOM 6837 N N . SER A 1 56 ? 25.921 9.235 19.328 1.00 24.30 56 SER A N 4
ATOM 6838 C CA . SER A 1 56 ? 24.895 8.784 18.396 1.00 24.44 56 SER A CA 4
ATOM 6839 C C . SER A 1 56 ? 24.728 7.269 18.464 1.00 3.31 56 SER A C 4
ATOM 6840 O O . SER A 1 56 ? 25.706 6.530 18.581 1.00 23.11 56 SER A O 4
ATOM 6847 N N . SER A 1 57 ? 23.482 6.813 18.389 1.00 1.44 57 SER A N 4
ATOM 6848 C CA . SER A 1 57 ? 23.185 5.386 18.445 1.00 0.21 57 SER A CA 4
ATOM 6849 C C . SER A 1 57 ? 22.286 4.972 17.284 1.00 25.00 57 SER A C 4
ATOM 6850 O O . SER A 1 57 ? 21.515 5.779 16.764 1.00 60.13 57 SER A O 4
ATOM 6857 N N . ARG A 1 58 ? 22.390 3.710 16.884 1.00 52.40 58 ARG A N 4
ATOM 6858 C CA . ARG A 1 58 ? 21.589 3.187 15.784 1.00 44.22 58 ARG A CA 4
ATOM 6859 C C . ARG A 1 58 ? 20.525 2.221 16.297 1.00 24.23 58 ARG A C 4
ATOM 6860 O O . ARG A 1 58 ? 20.785 1.413 17.190 1.00 50.14 58 ARG A O 4
ATOM 6878 N N . ARG A 1 59 ? 19.328 2.310 15.728 1.00 5.12 59 ARG A N 4
ATOM 6879 C CA . ARG A 1 59 ? 18.225 1.445 16.129 1.00 3.13 59 ARG A CA 4
ATOM 6880 C C . ARG A 1 59 ? 18.159 0.203 15.246 1.00 22.35 59 ARG A C 4
ATOM 6881 O O . ARG A 1 59 ? 18.224 0.296 14.020 1.00 11.55 59 ARG A O 4
ATOM 6899 N N . PHE A 1 60 ? 18.032 -0.960 15.878 1.00 44.03 60 PHE A N 4
ATOM 6900 C CA . PHE A 1 60 ? 17.959 -2.221 15.149 1.00 12.03 60 PHE A CA 4
ATOM 6901 C C . PHE A 1 60 ? 16.512 -2.581 14.828 1.00 4.23 60 PHE A C 4
ATOM 6902 O O . PHE A 1 60 ? 15.581 -1.908 15.271 1.00 2.33 60 PHE A O 4
ATOM 6918 N N . ILE A 1 61 ? 16.331 -3.647 14.054 1.00 63.15 61 ILE A N 4
ATOM 6919 C CA . ILE A 1 61 ? 14.998 -4.096 13.673 1.00 42.13 61 ILE A CA 4
ATOM 6920 C C . ILE A 1 61 ? 14.769 -5.547 14.084 1.00 64.42 61 ILE A C 4
ATOM 6921 O O . ILE A 1 61 ? 15.610 -6.411 13.842 1.00 23.14 61 ILE A O 4
ATOM 6936 N N . ASN A 1 62 ? 13.623 -5.805 14.706 1.00 14.45 62 ASN A N 4
ATOM 6937 C CA . ASN A 1 62 ? 13.282 -7.152 15.149 1.00 31.43 62 ASN A CA 4
ATOM 6938 C C . ASN A 1 62 ? 11.906 -7.563 14.635 1.00 43.54 62 ASN A C 4
ATOM 6939 O O . ASN A 1 62 ? 11.057 -6.715 14.360 1.00 53.43 62 ASN A O 4
ATOM 6949 N N . MET A 1 63 ? 11.694 -8.868 14.506 1.00 2.42 63 MET A N 4
ATOM 6950 C CA . MET A 1 63 ? 10.419 -9.391 14.026 1.00 50.02 63 MET A CA 4
ATOM 6951 C C . MET A 1 63 ? 9.911 -10.504 14.936 1.00 14.53 63 MET A C 4
ATOM 6952 O O . MET A 1 63 ? 10.550 -10.847 15.931 1.00 35.31 63 MET A O 4
ATOM 6964 N N . TYR A 1 64 ? 8.757 -11.065 14.589 1.00 33.13 64 TYR A N 4
ATOM 6965 C CA . TYR A 1 64 ? 8.161 -12.138 15.377 1.00 34.42 64 TYR A CA 4
ATOM 6966 C C . TYR A 1 64 ? 7.453 -13.145 14.477 1.00 3.53 64 TYR A C 4
ATOM 6967 O O . TYR A 1 64 ? 7.027 -12.814 13.371 1.00 11.44 64 TYR A O 4
ATOM 6984 N N . GLY A 1 65 ? 7.329 -14.378 14.961 1.00 31.42 65 GLY A N 4
ATOM 6985 C CA . GLY A 1 65 ? 6.671 -15.416 14.189 1.00 24.20 65 GLY A CA 4
ATOM 6986 C C . GLY A 1 65 ? 5.163 -15.386 14.345 1.00 21.33 65 GLY A C 4
ATOM 6987 O O . GLY A 1 65 ? 4.635 -14.684 15.208 1.00 13.42 65 GLY A O 4
ATOM 6991 N N . PHE A 1 66 ? 4.468 -16.148 13.507 1.00 74.43 66 PHE A N 4
ATOM 6992 C CA . PHE A 1 66 ? 3.012 -16.204 13.555 1.00 44.44 66 PHE A CA 4
ATOM 6993 C C . PHE A 1 66 ? 2.515 -17.626 13.312 1.00 44.43 66 PHE A C 4
ATOM 6994 O O . PHE A 1 66 ? 3.059 -18.352 12.480 1.00 22.32 66 PHE A O 4
ATOM 7010 N N . ASP A 1 67 ? 1.477 -18.016 14.043 1.00 23.31 67 ASP A N 4
ATOM 7011 C CA . ASP A 1 67 ? 0.904 -19.350 13.909 1.00 53.12 67 ASP A CA 4
ATOM 7012 C C . ASP A 1 67 ? 0.593 -19.663 12.449 1.00 43.12 67 ASP A C 4
ATOM 7013 O O . ASP A 1 67 ? 0.442 -18.770 11.615 1.00 63.33 67 ASP A O 4
ATOM 7021 N N . PRO A 1 68 ? 0.493 -20.962 12.129 1.00 74.22 68 PRO A N 4
ATOM 7022 C CA . PRO A 1 68 ? 0.200 -21.423 10.769 1.00 60.12 68 PRO A CA 4
ATOM 7023 C C . PRO A 1 68 ? -1.232 -21.109 10.348 1.00 13.21 68 PRO A C 4
ATOM 7024 O O . PRO A 1 68 ? -1.500 -20.832 9.178 1.00 11.55 68 PRO A O 4
ATOM 7032 N N . THR A 1 69 ? -2.150 -21.153 11.309 1.00 1.31 69 THR A N 4
ATOM 7033 C CA . THR A 1 69 ? -3.554 -20.875 11.037 1.00 2.32 69 THR A CA 4
ATOM 7034 C C . THR A 1 69 ? -3.721 -19.547 10.307 1.00 21.52 69 THR A C 4
ATOM 7035 O O . THR A 1 69 ? -2.771 -18.774 10.183 1.00 13.12 69 THR A O 4
ATOM 7046 N N . GLU A 1 70 ? -4.933 -19.286 9.830 1.00 12.55 70 GLU A N 4
ATOM 7047 C CA . GLU A 1 70 ? -5.223 -18.051 9.112 1.00 32.31 70 GLU A CA 4
ATOM 7048 C C . GLU A 1 70 ? -4.869 -16.834 9.963 1.00 51.34 70 GLU A C 4
ATOM 7049 O O . GLU A 1 70 ? -4.565 -16.958 11.148 1.00 23.25 70 GLU A O 4
ATOM 7059 N N . TYR A 1 71 ? -4.910 -15.657 9.346 1.00 4.13 71 TYR A N 4
ATOM 7060 C CA . TYR A 1 71 ? -4.591 -14.418 10.045 1.00 64.35 71 TYR A CA 4
ATOM 7061 C C . TYR A 1 71 ? -5.863 -13.681 10.454 1.00 31.43 71 TYR A C 4
ATOM 7062 O O . TYR A 1 71 ? -6.136 -13.504 11.642 1.00 53.11 71 TYR A O 4
ATOM 7079 N N . SER A 1 72 ? -6.638 -13.253 9.462 1.00 33.42 72 SER A N 4
ATOM 7080 C CA . SER A 1 72 ? -7.879 -12.533 9.718 1.00 61.21 72 SER A CA 4
ATOM 7081 C C . SER A 1 72 ? -7.613 -11.255 10.509 1.00 10.02 72 SER A C 4
ATOM 7082 O O . SER A 1 72 ? -8.127 -11.076 11.614 1.00 13.23 72 SER A O 4
ATOM 7089 N N . PHE A 1 73 ? -6.806 -10.370 9.936 1.00 74.44 73 PHE A N 4
ATOM 7090 C CA . PHE A 1 73 ? -6.469 -9.108 10.586 1.00 3.12 73 PHE A CA 4
ATOM 7091 C C . PHE A 1 73 ? -6.956 -7.923 9.759 1.00 43.33 73 PHE A C 4
ATOM 7092 O O . PHE A 1 73 ? -7.669 -8.094 8.769 1.00 54.15 73 PHE A O 4
ATOM 7108 N N . ILE A 1 74 ? -6.567 -6.721 10.170 1.00 34.44 74 ILE A N 4
ATOM 7109 C CA . ILE A 1 74 ? -6.963 -5.507 9.468 1.00 52.25 74 ILE A CA 4
ATOM 7110 C C . ILE A 1 74 ? -5.743 -4.734 8.976 1.00 23.14 74 ILE A C 4
ATOM 7111 O O . ILE A 1 74 ? -4.723 -4.667 9.660 1.00 34.42 74 ILE A O 4
ATOM 7126 N N . GLN A 1 75 ? -5.859 -4.151 7.788 1.00 44.43 75 GLN A N 4
ATOM 7127 C CA . GLN A 1 75 ? -4.766 -3.382 7.205 1.00 63.43 75 GLN A CA 4
ATOM 7128 C C . GLN A 1 75 ? -5.003 -1.884 7.376 1.00 22.34 75 GLN A C 4
ATOM 7129 O O . GLN A 1 75 ? -6.024 -1.353 6.940 1.00 44.24 75 GLN A O 4
ATOM 7141 N N . PHE A 1 76 ? -4.052 -1.209 8.015 1.00 4.15 76 PHE A N 4
ATOM 7142 C CA . PHE A 1 76 ? -4.159 0.227 8.246 1.00 12.42 76 PHE A CA 4
ATOM 7143 C C . PHE A 1 76 ? -3.424 1.007 7.160 1.00 45.23 76 PHE A C 4
ATOM 7144 O O . PHE A 1 76 ? -2.259 0.740 6.868 1.00 52.43 76 PHE A O 4
ATOM 7160 N N . VAL A 1 77 ? -4.116 1.973 6.563 1.00 63.23 77 VAL A N 4
ATOM 7161 C CA . VAL A 1 77 ? -3.531 2.794 5.510 1.00 45.53 77 VAL A CA 4
ATOM 7162 C C . VAL A 1 77 ? -4.063 4.222 5.565 1.00 24.11 77 VAL A C 4
ATOM 7163 O O . VAL A 1 77 ? -5.222 4.450 5.914 1.00 71.44 77 VAL A O 4
ATOM 7176 N N . ASP A 1 78 ? -3.210 5.179 5.220 1.00 62.24 78 ASP A N 4
ATOM 7177 C CA . ASP A 1 78 ? -3.594 6.586 5.229 1.00 10.24 78 ASP A CA 4
ATOM 7178 C C . ASP A 1 78 ? -4.050 7.034 3.844 1.00 35.00 78 ASP A C 4
ATOM 7179 O O . ASP A 1 78 ? -3.489 6.639 2.821 1.00 11.10 78 ASP A O 4
ATOM 7187 N N . PRO A 1 79 ? -5.091 7.877 3.807 1.00 45.33 79 PRO A N 4
ATOM 7188 C CA . PRO A 1 79 ? -5.646 8.396 2.553 1.00 71.11 79 PRO A CA 4
ATOM 7189 C C . PRO A 1 79 ? -4.703 9.377 1.865 1.00 51.34 79 PRO A C 4
ATOM 7190 O O . PRO A 1 79 ? -4.595 9.393 0.637 1.00 45.13 79 PRO A O 4
ATOM 7198 N N . LEU A 1 80 ? -4.021 10.192 2.661 1.00 74.14 80 LEU A N 4
ATOM 7199 C CA . LEU A 1 80 ? -3.085 11.176 2.127 1.00 70.02 80 LEU A CA 4
ATOM 7200 C C . LEU A 1 80 ? -2.114 10.528 1.146 1.00 73.22 80 LEU A C 4
ATOM 7201 O O . LEU A 1 80 ? -2.233 10.698 -0.068 1.00 73.13 80 LEU A O 4
ATOM 7216 N N . THR A 1 81 ? -1.152 9.780 1.680 1.00 62.34 81 THR A N 4
ATOM 7217 C CA . THR A 1 81 ? -0.160 9.106 0.852 1.00 12.24 81 THR A CA 4
ATOM 7218 C C . THR A 1 81 ? -0.542 7.648 0.615 1.00 31.43 81 THR A C 4
ATOM 7219 O O . THR A 1 81 ? -0.861 7.255 -0.506 1.00 34.23 81 THR A O 4
ATOM 7230 N N . GLY A 1 82 ? -0.508 6.852 1.679 1.00 22.34 82 GLY A N 4
ATOM 7231 C CA . GLY A 1 82 ? -0.854 5.447 1.565 1.00 64.51 82 GLY A CA 4
ATOM 7232 C C . GLY A 1 82 ? -0.022 4.570 2.479 1.00 31.43 82 GLY A C 4
ATOM 7233 O O . GLY A 1 82 ? 0.395 3.478 2.093 1.00 45.24 82 GLY A O 4
ATOM 7237 N N . ALA A 1 83 ? 0.221 5.047 3.696 1.00 74.33 83 ALA A N 4
ATOM 7238 C CA . ALA A 1 83 ? 1.009 4.299 4.668 1.00 52.12 83 ALA A CA 4
ATOM 7239 C C . ALA A 1 83 ? 0.490 2.872 4.811 1.00 35.52 83 ALA A C 4
ATOM 7240 O O . ALA A 1 83 ? -0.585 2.540 4.315 1.00 64.44 83 ALA A O 4
ATOM 7247 N N . GLN A 1 84 ? 1.264 2.032 5.493 1.00 43.03 84 GLN A N 4
ATOM 7248 C CA . GLN A 1 84 ? 0.882 0.640 5.699 1.00 62.12 84 GLN A CA 4
ATOM 7249 C C . GLN A 1 84 ? 1.215 0.190 7.119 1.00 42.43 84 GLN A C 4
ATOM 7250 O O . GLN A 1 84 ? 2.343 0.355 7.583 1.00 1.21 84 GLN A O 4
ATOM 7262 N N . ILE A 1 85 ? 0.226 -0.378 7.801 1.00 74.03 85 ILE A N 4
ATOM 7263 C CA . ILE A 1 85 ? 0.415 -0.852 9.166 1.00 14.12 85 ILE A CA 4
ATOM 7264 C C . ILE A 1 85 ? -0.536 -2.001 9.485 1.00 65.44 85 ILE A C 4
ATOM 7265 O O . ILE A 1 85 ? -1.664 -2.039 8.994 1.00 60.51 85 ILE A O 4
ATOM 7280 N N . GLU A 1 86 ? -0.075 -2.932 10.313 1.00 32.11 86 GLU A N 4
ATOM 7281 C CA . GLU A 1 86 ? -0.886 -4.080 10.699 1.00 2.40 86 GLU A CA 4
ATOM 7282 C C . GLU A 1 86 ? -1.742 -3.757 11.921 1.00 73.25 86 GLU A C 4
ATOM 7283 O O . GLU A 1 86 ? -1.239 -3.688 13.042 1.00 75.13 86 GLU A O 4
ATOM 7293 N N . GLU A 1 87 ? -3.036 -3.558 11.693 1.00 41.21 87 GLU A N 4
ATOM 7294 C CA . GLU A 1 87 ? -3.961 -3.240 12.775 1.00 74.13 87 GLU A CA 4
ATOM 7295 C C . GLU A 1 87 ? -4.916 -4.400 13.033 1.00 3.53 87 GLU A C 4
ATOM 7296 O O . GLU A 1 87 ? -5.159 -5.226 12.153 1.00 71.01 87 GLU A O 4
ATOM 7306 N N . ASN A 1 88 ? -5.455 -4.457 14.246 1.00 4.02 88 ASN A N 4
ATOM 7307 C CA . ASN A 1 88 ? -6.384 -5.518 14.621 1.00 63.11 88 ASN A CA 4
ATOM 7308 C C . ASN A 1 88 ? -7.785 -4.957 14.852 1.00 75.11 88 ASN A C 4
ATOM 7309 O O . ASN A 1 88 ? -8.031 -3.768 14.648 1.00 13.10 88 ASN A O 4
ATOM 7319 N N . VAL A 1 89 ? -8.699 -5.823 15.278 1.00 64.03 89 VAL A N 4
ATOM 7320 C CA . VAL A 1 89 ? -10.075 -5.415 15.538 1.00 61.24 89 VAL A CA 4
ATOM 7321 C C . VAL A 1 89 ? -10.125 -4.223 16.487 1.00 74.52 89 VAL A C 4
ATOM 7322 O O . VAL A 1 89 ? -10.984 -3.351 16.361 1.00 44.54 89 VAL A O 4
ATOM 7335 N N . TYR A 1 90 ? -9.198 -4.192 17.438 1.00 41.42 90 TYR A N 4
ATOM 7336 C CA . TYR A 1 90 ? -9.136 -3.108 18.411 1.00 42.33 90 TYR A CA 4
ATOM 7337 C C . TYR A 1 90 ? -8.800 -1.784 17.730 1.00 22.13 90 TYR A C 4
ATOM 7338 O O . TYR A 1 90 ? -9.322 -0.733 18.101 1.00 24.24 90 TYR A O 4
ATOM 7355 N N . ALA A 1 91 ? -7.925 -1.845 16.732 1.00 5.41 91 ALA A N 4
ATOM 7356 C CA . ALA A 1 91 ? -7.521 -0.653 15.998 1.00 70.03 91 ALA A CA 4
ATOM 7357 C C . ALA A 1 91 ? -7.061 0.448 16.947 1.00 12.00 91 ALA A C 4
ATOM 7358 O O . ALA A 1 91 ? -7.536 1.582 16.876 1.00 2.30 91 ALA A O 4
ATOM 7365 N N . ASP A 1 92 ? -6.135 0.107 17.837 1.00 2.00 92 ASP A N 4
ATOM 7366 C CA . ASP A 1 92 ? -5.611 1.067 18.802 1.00 41.22 92 ASP A CA 4
ATOM 7367 C C . ASP A 1 92 ? -4.559 1.964 18.158 1.00 41.15 92 ASP A C 4
ATOM 7368 O O . ASP A 1 92 ? -3.530 1.486 17.679 1.00 53.33 92 ASP A O 4
ATOM 7376 N N . ILE A 1 93 ? -4.824 3.266 18.150 1.00 64.43 93 ILE A N 4
ATOM 7377 C CA . ILE A 1 93 ? -3.900 4.229 17.565 1.00 44.15 93 ILE A CA 4
ATOM 7378 C C . ILE A 1 93 ? -2.515 4.113 18.192 1.00 62.24 93 ILE A C 4
ATOM 7379 O O . ILE A 1 93 ? -1.500 4.289 17.518 1.00 41.54 93 ILE A O 4
ATOM 7394 N N . ARG A 1 94 ? -2.481 3.814 19.486 1.00 12.01 94 ARG A N 4
ATOM 7395 C CA . ARG A 1 94 ? -1.219 3.674 20.205 1.00 0.21 94 ARG A CA 4
ATOM 7396 C C . ARG A 1 94 ? -0.288 2.706 19.482 1.00 55.20 94 ARG A C 4
ATOM 7397 O O . ARG A 1 94 ? 0.840 3.056 19.133 1.00 61.33 94 ARG A O 4
ATOM 7415 N N . ASP A 1 95 ? -0.765 1.486 19.262 1.00 52.51 95 ASP A N 4
ATOM 7416 C CA . ASP A 1 95 ? 0.024 0.466 18.581 1.00 74.15 95 ASP A CA 4
ATOM 7417 C C . ASP A 1 95 ? 0.409 0.925 17.177 1.00 71.22 95 ASP A C 4
ATOM 7418 O O . ASP A 1 95 ? 1.561 0.789 16.763 1.00 51.21 95 ASP A O 4
ATOM 7426 N N . ILE A 1 96 ? -0.563 1.466 16.450 1.00 61.04 96 ILE A N 4
ATOM 7427 C CA . ILE A 1 96 ? -0.326 1.945 15.094 1.00 14.43 96 ILE A CA 4
ATOM 7428 C C . ILE A 1 96 ? 0.782 2.992 15.066 1.00 73.22 96 ILE A C 4
ATOM 7429 O O . ILE A 1 96 ? 1.564 3.056 14.118 1.00 53.53 96 ILE A O 4
ATOM 7444 N N . GLN A 1 97 ? 0.844 3.808 16.112 1.00 62.51 97 GLN A N 4
ATOM 7445 C CA . GLN A 1 97 ? 1.858 4.852 16.208 1.00 44.21 97 GLN A CA 4
ATOM 7446 C C . GLN A 1 97 ? 3.259 4.263 16.087 1.00 71.03 97 GLN A C 4
ATOM 7447 O O . GLN A 1 97 ? 4.151 4.875 15.500 1.00 51.44 97 GLN A O 4
ATOM 7459 N N . GLU A 1 98 ? 3.445 3.072 16.645 1.00 3.44 98 GLU A N 4
ATOM 7460 C CA . GLU A 1 98 ? 4.739 2.400 16.600 1.00 44.50 98 GLU A CA 4
ATOM 7461 C C . GLU A 1 98 ? 5.265 2.329 15.170 1.00 43.52 98 GLU A C 4
ATOM 7462 O O . GLU A 1 98 ? 6.326 2.869 14.860 1.00 51.33 98 GLU A O 4
ATOM 7472 N N . ARG A 1 99 ? 4.514 1.658 14.302 1.00 43.12 99 ARG A N 4
ATOM 7473 C CA . ARG A 1 99 ? 4.904 1.514 12.905 1.00 13.44 99 ARG A CA 4
ATOM 7474 C C . ARG A 1 99 ? 4.942 2.871 12.208 1.00 1.34 99 ARG A C 4
ATOM 7475 O O . ARG A 1 99 ? 5.789 3.115 11.349 1.00 65.14 99 ARG A O 4
ATOM 7493 N N . PHE A 1 100 ? 4.018 3.748 12.584 1.00 44.40 100 PHE A N 4
ATOM 7494 C CA . PHE A 1 100 ? 3.943 5.080 11.994 1.00 54.41 100 PHE A CA 4
ATOM 7495 C C . PHE A 1 100 ? 5.301 5.774 12.048 1.00 44.23 100 PHE A C 4
ATOM 7496 O O . PHE A 1 100 ? 5.657 6.536 11.148 1.00 43.11 100 PHE A O 4
ATOM 7512 N N . SER A 1 101 ? 6.054 5.506 13.109 1.00 74.54 101 SER A N 4
ATOM 7513 C CA . SER A 1 101 ? 7.371 6.109 13.284 1.00 44.22 101 SER A CA 4
ATOM 7514 C C . SER A 1 101 ? 8.226 5.918 12.035 1.00 64.03 101 SER A C 4
ATOM 7515 O O . SER A 1 101 ? 8.911 6.840 11.592 1.00 25.23 101 SER A O 4
ATOM 7522 N N . GLU A 1 102 ? 8.179 4.715 11.471 1.00 23.13 102 GLU A N 4
ATOM 7523 C CA . GLU A 1 102 ? 8.949 4.403 10.274 1.00 54.23 102 GLU A CA 4
ATOM 7524 C C . GLU A 1 102 ? 8.576 5.338 9.128 1.00 52.34 102 GLU A C 4
ATOM 7525 O O . GLU A 1 102 ? 9.437 5.999 8.545 1.00 70.31 102 GLU A O 4
ATOM 7535 N N . VAL A 1 103 ? 7.287 5.388 8.808 1.00 60.14 103 VAL A N 4
ATOM 7536 C CA . VAL A 1 103 ? 6.798 6.243 7.731 1.00 72.30 103 VAL A CA 4
ATOM 7537 C C . VAL A 1 103 ? 7.232 7.689 7.939 1.00 60.41 103 VAL A C 4
ATOM 7538 O O . VAL A 1 103 ? 7.944 8.260 7.112 1.00 23.32 103 VAL A O 4
ATOM 7551 N N . ARG A 1 104 ? 6.799 8.278 9.049 1.00 32.14 104 ARG A N 4
ATOM 7552 C CA . ARG A 1 104 ? 7.141 9.659 9.366 1.00 21.22 104 ARG A CA 4
ATOM 7553 C C . ARG A 1 104 ? 8.652 9.870 9.318 1.00 1.52 104 ARG A C 4
ATOM 7554 O O . ARG A 1 104 ? 9.133 10.888 8.819 1.00 2.55 104 ARG A O 4
ATOM 7572 N N . LYS A 1 105 ? 9.396 8.900 9.840 1.00 52.13 105 LYS A N 4
ATOM 7573 C CA . LYS A 1 105 ? 10.852 8.978 9.856 1.00 32.13 105 LYS A CA 4
ATOM 7574 C C . LYS A 1 105 ? 11.401 9.196 8.450 1.00 35.34 105 LYS A C 4
ATOM 7575 O O . LYS A 1 105 ? 12.142 10.147 8.203 1.00 52.24 105 LYS A O 4
ATOM 7590 N N . LYS A 1 106 ? 11.031 8.311 7.531 1.00 14.42 106 LYS A N 4
ATOM 7591 C CA . LYS A 1 106 ? 11.484 8.407 6.148 1.00 30.31 106 LYS A CA 4
ATOM 7592 C C . LYS A 1 106 ? 10.995 9.701 5.506 1.00 74.03 106 LYS A C 4
ATOM 7593 O O . LYS A 1 106 ? 11.746 10.378 4.804 1.00 75.24 106 LYS A O 4
ATOM 7608 N N . MET A 1 107 ? 9.734 10.039 5.751 1.00 65.30 107 MET A N 4
ATOM 7609 C CA . MET A 1 107 ? 9.148 11.255 5.197 1.00 24.35 107 MET A CA 4
ATOM 7610 C C . MET A 1 107 ? 10.034 12.464 5.480 1.00 51.33 107 MET A C 4
ATOM 7611 O O . MET A 1 107 ? 10.524 13.115 4.557 1.00 34.33 107 MET A O 4
ATOM 7623 N N . VAL A 1 108 ? 10.235 12.759 6.760 1.00 24.04 108 VAL A N 4
ATOM 7624 C CA . VAL A 1 108 ? 11.063 13.889 7.163 1.00 23.34 108 VAL A CA 4
ATOM 7625 C C . VAL A 1 108 ? 12.524 13.657 6.800 1.00 72.44 108 VAL A C 4
ATOM 7626 O O . VAL A 1 108 ? 13.250 14.597 6.475 1.00 2.51 108 VAL A O 4
ATOM 7639 N N . GLU A 1 109 ? 12.950 12.399 6.856 1.00 62.25 109 GLU A N 4
ATOM 7640 C CA . GLU A 1 109 ? 14.327 12.044 6.533 1.00 44.52 109 GLU A CA 4
ATOM 7641 C C . GLU A 1 109 ? 14.725 12.598 5.168 1.00 71.24 109 GLU A C 4
ATOM 7642 O O . GLU A 1 109 ? 15.796 13.184 5.012 1.00 34.12 109 GLU A O 4
ATOM 7652 N N . ASN A 1 110 ? 13.855 12.409 4.181 1.00 12.24 110 ASN A N 4
ATOM 7653 C CA . ASN A 1 110 ? 14.116 12.888 2.829 1.00 33.25 110 ASN A CA 4
ATOM 7654 C C . ASN A 1 110 ? 14.303 14.402 2.815 1.00 11.21 110 ASN A C 4
ATOM 7655 O O . ASN A 1 110 ? 14.978 14.946 1.942 1.00 60.12 110 ASN A O 4
ATOM 7665 N N . ASP A 1 111 ? 13.700 15.076 3.789 1.00 13.13 111 ASP A N 4
ATOM 7666 C CA . ASP A 1 111 ? 13.802 16.527 3.891 1.00 1.45 111 ASP A CA 4
ATOM 7667 C C . ASP A 1 111 ? 13.131 17.203 2.698 1.00 71.40 111 ASP A C 4
ATOM 7668 O O . ASP A 1 111 ? 13.800 17.788 1.847 1.00 72.53 111 ASP A O 4
ATOM 7676 N N . ASP A 1 112 ? 11.807 17.117 2.644 1.00 24.03 112 ASP A N 4
ATOM 7677 C CA . ASP A 1 112 ? 11.045 17.721 1.557 1.00 74.42 112 ASP A CA 4
ATOM 7678 C C . ASP A 1 112 ? 10.092 18.787 2.088 1.00 43.44 112 ASP A C 4
ATOM 7679 O O . ASP A 1 112 ? 9.868 19.810 1.441 1.00 45.45 112 ASP A O 4
ATOM 7687 N N . ILE A 1 113 ? 9.534 18.539 3.268 1.00 62.14 113 ILE A N 4
ATOM 7688 C CA . ILE A 1 113 ? 8.605 19.478 3.884 1.00 25.13 113 ILE A CA 4
ATOM 7689 C C . ILE A 1 113 ? 9.018 19.800 5.317 1.00 11.12 113 ILE A C 4
ATOM 7690 O O . ILE A 1 113 ? 10.051 19.331 5.795 1.00 3.22 113 ILE A O 4
ATOM 7705 N N . GLU A 1 114 ? 8.204 20.603 5.995 1.00 32.54 114 GLU A N 4
ATOM 7706 C CA . GLU A 1 114 ? 8.486 20.986 7.374 1.00 62.22 114 GLU A CA 4
ATOM 7707 C C . GLU A 1 114 ? 7.444 20.402 8.325 1.00 35.42 114 GLU A C 4
ATOM 7708 O O . GLU A 1 114 ? 7.766 19.588 9.191 1.00 43.34 114 GLU A O 4
ATOM 7718 N N . MET A 1 115 ? 6.196 20.825 8.157 1.00 3.35 115 MET A N 4
ATOM 7719 C CA . MET A 1 115 ? 5.107 20.344 9.000 1.00 40.43 115 MET A CA 4
ATOM 7720 C C . MET A 1 115 ? 3.852 20.087 8.172 1.00 14.41 115 MET A C 4
ATOM 7721 O O . MET A 1 115 ? 2.736 20.142 8.686 1.00 20.25 115 MET A O 4
ATOM 7733 N N . GLN A 1 116 ? 4.044 19.805 6.887 1.00 33.22 116 GLN A N 4
ATOM 7734 C CA . GLN A 1 116 ? 2.927 19.540 5.988 1.00 3.03 116 GLN A CA 4
ATOM 7735 C C . GLN A 1 116 ? 2.470 18.089 6.100 1.00 54.22 116 GLN A C 4
ATOM 7736 O O . GLN A 1 116 ? 1.276 17.809 6.204 1.00 62.21 116 GLN A O 4
ATOM 7748 N N . ALA A 1 117 ? 3.429 17.169 6.078 1.00 32.02 117 ALA A N 4
ATOM 7749 C CA . ALA A 1 117 ? 3.126 15.746 6.178 1.00 22.42 117 ALA A CA 4
ATOM 7750 C C . ALA A 1 117 ? 2.477 15.417 7.518 1.00 3.35 117 ALA A C 4
ATOM 7751 O O . ALA A 1 117 ? 1.553 14.604 7.588 1.00 24.42 117 ALA A O 4
ATOM 7758 N N . LEU A 1 118 ? 2.964 16.052 8.579 1.00 15.43 118 LEU A N 4
ATOM 7759 C CA . LEU A 1 118 ? 2.430 15.825 9.917 1.00 70.51 118 LEU A CA 4
ATOM 7760 C C . LEU A 1 118 ? 1.242 16.740 10.192 1.00 43.53 118 LEU A C 4
ATOM 7761 O O . LEU A 1 118 ? 0.215 16.303 10.710 1.00 51.44 118 LEU A O 4
ATOM 7776 N N . GLY A 1 119 ? 1.388 18.014 9.840 1.00 53.43 119 GLY A N 4
ATOM 7777 C CA . GLY A 1 119 ? 0.318 18.971 10.054 1.00 73.22 119 GLY A CA 4
ATOM 7778 C C . GLY A 1 119 ? -0.973 18.558 9.375 1.00 72.04 119 GLY A C 4
ATOM 7779 O O . GLY A 1 119 ? -2.063 18.824 9.882 1.00 75.45 119 GLY A O 4
ATOM 7783 N N . SER A 1 120 ? -0.851 17.908 8.221 1.00 64.11 120 SER A N 4
ATOM 7784 C CA . SER A 1 120 ? -2.018 17.464 7.468 1.00 21.24 120 SER A CA 4
ATOM 7785 C C . SER A 1 120 ? -2.512 16.113 7.979 1.00 71.43 120 SER A C 4
ATOM 7786 O O . SER A 1 120 ? -3.713 15.852 8.012 1.00 5.42 120 SER A O 4
ATOM 7793 N N . ASN A 1 121 ? -1.575 15.259 8.377 1.00 51.20 121 ASN A N 4
ATOM 7794 C CA . ASN A 1 121 ? -1.913 13.935 8.885 1.00 64.53 121 ASN A CA 4
ATOM 7795 C C . ASN A 1 121 ? -2.861 14.036 10.077 1.00 50.14 121 ASN A C 4
ATOM 7796 O O . ASN A 1 121 ? -2.459 14.426 11.174 1.00 73.41 121 ASN A O 4
ATOM 7806 N N . THR A 1 122 ? -4.122 13.682 9.855 1.00 12.44 122 THR A N 4
ATOM 7807 C CA . THR A 1 122 ? -5.128 13.732 10.908 1.00 42.03 122 THR A CA 4
ATOM 7808 C C . THR A 1 122 ? -6.120 12.582 10.778 1.00 34.24 122 THR A C 4
ATOM 7809 O O . THR A 1 122 ? -6.511 11.970 11.773 1.00 1.11 122 THR A O 4
ATOM 7820 N N . THR A 1 123 ? -6.522 12.289 9.545 1.00 64.32 123 THR A N 4
ATOM 7821 C CA . THR A 1 123 ? -7.468 11.212 9.286 1.00 42.41 123 THR A CA 4
ATOM 7822 C C . THR A 1 123 ? -6.751 9.952 8.815 1.00 4.01 123 THR A C 4
ATOM 7823 O O . THR A 1 123 ? -5.645 10.020 8.277 1.00 22.44 123 THR A O 4
ATOM 7834 N N . ILE A 1 124 ? -7.387 8.804 9.020 1.00 14.44 124 ILE A N 4
ATOM 7835 C CA . ILE A 1 124 ? -6.809 7.528 8.615 1.00 43.22 124 ILE A CA 4
ATOM 7836 C C . ILE A 1 124 ? -7.859 6.629 7.971 1.00 1.41 124 ILE A C 4
ATOM 7837 O O . ILE A 1 124 ? -9.057 6.788 8.206 1.00 44.44 124 ILE A O 4
ATOM 7852 N N . HIS A 1 125 ? -7.401 5.682 7.157 1.00 31.24 125 HIS A N 4
ATOM 7853 C CA . HIS A 1 125 ? -8.300 4.755 6.481 1.00 43.24 125 HIS A CA 4
ATOM 7854 C C . HIS A 1 125 ? -8.074 3.326 6.966 1.00 52.13 125 HIS A C 4
ATOM 7855 O O . HIS A 1 125 ? -6.968 2.795 6.866 1.00 23.21 125 HIS A O 4
ATOM 7868 N N . ALA A 1 126 ? -9.128 2.710 7.491 1.00 74.24 126 ALA A N 4
ATOM 7869 C CA . ALA A 1 126 ? -9.043 1.343 7.989 1.00 1.51 126 ALA A CA 4
ATOM 7870 C C . ALA A 1 126 ? -9.694 0.363 7.018 1.00 24.42 126 ALA A C 4
ATOM 7871 O O . ALA A 1 126 ? -10.862 0.515 6.659 1.00 11.31 126 ALA A O 4
ATOM 7878 N N . TYR A 1 127 ? -8.932 -0.640 6.598 1.00 13.11 127 TYR A N 4
ATOM 7879 C CA . TYR A 1 127 ? -9.434 -1.643 5.666 1.00 21.24 127 TYR A CA 4
ATOM 7880 C C . TYR A 1 127 ? -9.542 -3.007 6.341 1.00 44.33 127 TYR A C 4
ATOM 7881 O O . TYR A 1 127 ? -8.547 -3.715 6.499 1.00 42.41 127 TYR A O 4
ATOM 7898 N N . PHE A 1 128 ? -10.758 -3.370 6.736 1.00 1.34 128 PHE A N 4
ATOM 7899 C CA . PHE A 1 128 ? -10.998 -4.649 7.394 1.00 51.32 128 PHE A CA 4
ATOM 7900 C C . PHE A 1 128 ? -11.135 -5.771 6.368 1.00 3.10 128 PHE A C 4
ATOM 7901 O O . PHE A 1 128 ? -11.948 -5.688 5.447 1.00 1.14 128 PHE A O 4
ATOM 7917 N N . ARG A 1 129 ? -10.334 -6.818 6.535 1.00 4.35 129 ARG A N 4
ATOM 7918 C CA . ARG A 1 129 ? -10.364 -7.956 5.624 1.00 40.15 129 ARG A CA 4
ATOM 7919 C C . ARG A 1 129 ? -10.858 -9.210 6.337 1.00 15.23 129 ARG A C 4
ATOM 7920 O O . ARG A 1 129 ? -10.146 -9.794 7.153 1.00 34.34 129 ARG A O 4
ATOM 7938 N N . LYS A 1 130 ? -12.082 -9.620 6.023 1.00 11.23 130 LYS A N 4
ATOM 7939 C CA . LYS A 1 130 ? -12.672 -10.806 6.632 1.00 10.33 130 LYS A CA 4
ATOM 7940 C C . LYS A 1 130 ? -12.762 -10.653 8.147 1.00 35.41 130 LYS A C 4
ATOM 7941 O O . LYS A 1 130 ? -12.263 -11.492 8.897 1.00 2.24 130 LYS A O 4
ATOM 7956 N N . ASP A 1 131 ? -13.401 -9.576 8.591 1.00 65.01 131 ASP A N 4
ATOM 7957 C CA . ASP A 1 131 ? -13.558 -9.313 10.017 1.00 3.32 131 ASP A CA 4
ATOM 7958 C C . ASP A 1 131 ? -14.147 -10.526 10.731 1.00 2.42 131 ASP A C 4
ATOM 7959 O O . ASP A 1 131 ? -15.349 -10.782 10.653 1.00 41.02 131 ASP A O 4
ATOM 7967 N N . TRP A 1 132 ? -13.294 -11.270 11.425 1.00 72.14 132 TRP A N 4
ATOM 7968 C CA . TRP A 1 132 ? -13.729 -12.457 12.152 1.00 44.13 132 TRP A CA 4
ATOM 7969 C C . TRP A 1 132 ? -14.220 -13.534 11.191 1.00 73.41 132 TRP A C 4
ATOM 7970 O O . TRP A 1 132 ? -15.131 -14.296 11.512 1.00 3.43 132 TRP A O 4
ATOM 7990 N N . SER A 1 133 ? -13.610 -13.591 10.011 1.00 22.44 133 SER A N 4
ATOM 7991 C CA . SER A 1 133 ? -13.987 -14.574 9.002 1.00 3.42 133 SER A CA 4
ATOM 7992 C C . SER A 1 133 ? -15.401 -14.311 8.491 1.00 45.12 133 SER A C 4
ATOM 7993 O O . SER A 1 133 ? -16.372 -14.867 9.004 1.00 12.53 133 SER A O 4
ATOM 8000 N N . ASP A 1 134 ? -15.508 -13.459 7.477 1.00 62.32 134 ASP A N 4
ATOM 8001 C CA . ASP A 1 134 ? -16.802 -13.122 6.895 1.00 71.44 134 ASP A CA 4
ATOM 8002 C C . ASP A 1 134 ? -16.626 -12.372 5.578 1.00 34.21 134 ASP A C 4
ATOM 8003 O O . ASP A 1 134 ? -16.724 -12.958 4.500 1.00 51.15 134 ASP A O 4
ATOM 8011 N N . LYS A 1 135 ? -16.365 -11.072 5.673 1.00 11.22 135 LYS A N 4
ATOM 8012 C CA . LYS A 1 135 ? -16.176 -10.242 4.491 1.00 60.54 135 LYS A CA 4
ATOM 8013 C C . LYS A 1 135 ? -15.182 -9.117 4.770 1.00 15.42 135 LYS A C 4
ATOM 8014 O O . LYS A 1 135 ? -14.732 -8.940 5.901 1.00 10.24 135 LYS A O 4
ATOM 8029 N N . ALA A 1 136 ? -14.846 -8.360 3.731 1.00 51.03 136 ALA A N 4
ATOM 8030 C CA . ALA A 1 136 ? -13.909 -7.251 3.865 1.00 41.11 136 ALA A CA 4
ATOM 8031 C C . ALA A 1 136 ? -14.626 -5.910 3.751 1.00 31.33 136 ALA A C 4
ATOM 8032 O O . ALA A 1 136 ? -15.278 -5.627 2.746 1.00 64.03 136 ALA A O 4
ATOM 8039 N N . LEU A 1 137 ? -14.501 -5.088 4.787 1.00 34.33 137 LEU A N 4
ATOM 8040 C CA . LEU A 1 137 ? -15.138 -3.776 4.805 1.00 74.35 137 LEU A CA 4
ATOM 8041 C C . LEU A 1 137 ? -14.092 -2.663 4.791 1.00 5.45 137 LEU A C 4
ATOM 8042 O O . LEU A 1 137 ? -13.021 -2.797 5.382 1.00 63.11 137 LEU A O 4
ATOM 8057 N N . LYS A 1 138 ? -14.414 -1.567 4.114 1.00 72.43 138 LYS A N 4
ATOM 8058 C CA . LYS A 1 138 ? -13.506 -0.429 4.026 1.00 64.52 138 LYS A CA 4
ATOM 8059 C C . LYS A 1 138 ? -14.161 0.834 4.576 1.00 63.31 138 LYS A C 4
ATOM 8060 O O . LYS A 1 138 ? -15.184 1.288 4.063 1.00 42.42 138 LYS A O 4
ATOM 8075 N N . ILE A 1 139 ? -13.566 1.397 5.622 1.00 34.33 139 ILE A N 4
ATOM 8076 C CA . ILE A 1 139 ? -14.090 2.608 6.240 1.00 41.41 139 ILE A CA 4
ATOM 8077 C C . ILE A 1 139 ? -12.962 3.537 6.675 1.00 72.13 139 ILE A C 4
ATOM 8078 O O . ILE A 1 139 ? -11.884 3.083 7.058 1.00 34.42 139 ILE A O 4
ATOM 8093 N N . ASP A 1 140 ? -13.218 4.839 6.615 1.00 54.12 140 ASP A N 4
ATOM 8094 C CA . ASP A 1 140 ? -12.224 5.832 7.006 1.00 24.43 140 ASP A CA 4
ATOM 8095 C C . ASP A 1 140 ? -12.528 6.385 8.395 1.00 34.41 140 ASP A C 4
ATOM 8096 O O . ASP A 1 140 ? -13.631 6.866 8.657 1.00 12.44 140 ASP A O 4
ATOM 8104 N N . LEU A 1 141 ? -11.541 6.314 9.283 1.00 42.13 141 LEU A N 4
ATOM 8105 C CA . LEU A 1 141 ? -11.702 6.807 10.646 1.00 62.24 141 LEU A CA 4
ATOM 8106 C C . LEU A 1 141 ? -10.956 8.123 10.841 1.00 71.33 141 LEU A C 4
ATOM 8107 O O . LEU A 1 141 ? -9.984 8.407 10.140 1.00 45.32 141 LEU A O 4
ATOM 8122 N N . MET A 1 142 ? -11.414 8.921 11.799 1.00 25.21 142 MET A N 4
ATOM 8123 C CA . MET A 1 142 ? -10.788 10.206 12.088 1.00 22.21 142 MET A CA 4
ATOM 8124 C C . MET A 1 142 ? -11.011 10.605 13.544 1.00 15.10 142 MET A C 4
ATOM 8125 O O . MET A 1 142 ? -11.973 10.185 14.187 1.00 3.14 142 MET A O 4
ATOM 8137 N N . PRO A 1 143 ? -10.101 11.434 14.078 1.00 11.34 143 PRO A N 4
ATOM 8138 C CA . PRO A 1 143 ? -10.177 11.906 15.463 1.00 4.24 143 PRO A CA 4
ATOM 8139 C C . PRO A 1 143 ? -11.334 12.875 15.682 1.00 63.14 143 PRO A C 4
ATOM 8140 O O . PRO A 1 143 ? -11.664 13.674 14.803 1.00 52.11 143 PRO A O 4
ATOM 8148 N N . HIS A 1 144 ? -11.948 12.802 16.859 1.00 50.42 144 HIS A N 4
ATOM 8149 C CA . HIS A 1 144 ? -13.067 13.675 17.193 1.00 64.00 144 HIS A CA 4
ATOM 8150 C C . HIS A 1 144 ? -12.573 14.992 17.785 1.00 33.13 144 HIS A C 4
ATOM 8151 O O . HIS A 1 144 ? -11.792 15.001 18.736 1.00 10.51 144 HIS A O 4
ATOM 8164 N N . ASN A 1 145 ? -13.032 16.100 17.215 1.00 61.04 145 ASN A N 4
ATOM 8165 C CA . ASN A 1 145 ? -12.635 17.422 17.686 1.00 60.42 145 ASN A CA 4
ATOM 8166 C C . ASN A 1 145 ? -13.837 18.359 17.756 1.00 41.24 145 ASN A C 4
ATOM 8167 O O . ASN A 1 145 ? -13.999 19.264 16.937 1.00 51.35 145 ASN A O 4
ATOM 8177 N N . PRO A 1 146 ? -14.700 18.140 18.759 1.00 53.22 146 PRO A N 4
ATOM 8178 C CA . PRO A 1 146 ? -15.902 18.954 18.960 1.00 22.04 146 PRO A CA 4
ATOM 8179 C C . PRO A 1 146 ? -15.572 20.368 19.424 1.00 64.22 146 PRO A C 4
ATOM 8180 O O . PRO A 1 146 ? -14.404 20.751 19.503 1.00 71.22 146 PRO A O 4
ATOM 8188 N N . LEU A 1 147 ? -16.608 21.142 19.730 1.00 62.01 147 LEU A N 4
ATOM 8189 C CA . LEU A 1 147 ? -16.429 22.516 20.186 1.00 71.33 147 LEU A CA 4
ATOM 8190 C C . LEU A 1 147 ? -17.320 22.812 21.388 1.00 5.42 147 LEU A C 4
ATOM 8191 O O . LEU A 1 147 ? -18.283 22.091 21.652 1.00 30.43 147 LEU A O 4
ATOM 8206 N N . LYS A 1 148 ? -16.997 23.879 22.110 1.00 31.54 148 LYS A N 4
ATOM 8207 C CA . LYS A 1 148 ? -17.770 24.274 23.282 1.00 41.31 148 LYS A CA 4
ATOM 8208 C C . LYS A 1 148 ? -18.306 25.694 23.127 1.00 54.00 148 LYS A C 4
ATOM 8209 O O . LYS A 1 148 ? -17.986 26.386 22.161 1.00 44.01 148 LYS A O 4
ATOM 8224 N N . VAL A 1 149 ? -19.121 26.121 24.086 1.00 62.14 149 VAL A N 4
ATOM 8225 C CA . VAL A 1 149 ? -19.699 27.460 24.057 1.00 75.01 149 VAL A CA 4
ATOM 8226 C C . VAL A 1 149 ? -19.399 28.215 25.346 1.00 64.50 149 VAL A C 4
ATOM 8227 O O . VAL A 1 149 ? -19.671 27.726 26.443 1.00 13.14 149 VAL A O 4
ATOM 8240 N N . CYS A 1 150 ? -18.837 29.412 25.208 1.00 1.45 150 CYS A N 4
ATOM 8241 C CA . CYS A 1 150 ? -18.499 30.236 26.362 1.00 22.20 150 CYS A CA 4
ATOM 8242 C C . CYS A 1 150 ? -19.120 31.623 26.239 1.00 62.53 150 CYS A C 4
ATOM 8243 O O . CYS A 1 150 ? -18.417 32.634 26.278 1.00 42.33 150 CYS A O 4
ATOM 8250 N N . ASP A 1 151 ? -20.440 31.665 26.091 1.00 72.54 151 ASP A N 4
ATOM 8251 C CA . ASP A 1 151 ? -21.155 32.929 25.961 1.00 65.30 151 ASP A CA 4
ATOM 8252 C C . ASP A 1 151 ? -20.926 33.812 27.185 1.00 12.54 151 ASP A C 4
ATOM 8253 O O . ASP A 1 151 ? -21.416 33.518 28.276 1.00 32.12 151 ASP A O 4
ATOM 8261 N N . LYS A 1 152 ? -20.177 34.893 26.997 1.00 44.52 152 LYS A N 4
ATOM 8262 C CA . LYS A 1 152 ? -19.883 35.819 28.084 1.00 3.44 152 LYS A CA 4
ATOM 8263 C C . LYS A 1 152 ? -19.370 37.148 27.542 1.00 65.45 152 LYS A C 4
ATOM 8264 O O . LYS A 1 152 ? -18.689 37.192 26.517 1.00 74.22 152 LYS A O 4
ATOM 8279 N N . THR A 1 153 ? -19.700 38.233 28.236 1.00 33.25 153 THR A N 4
ATOM 8280 C CA . THR A 1 153 ? -19.272 39.564 27.825 1.00 24.23 153 THR A CA 4
ATOM 8281 C C . THR A 1 153 ? -17.822 39.822 28.220 1.00 43.00 153 THR A C 4
ATOM 8282 O O . THR A 1 153 ? -17.546 40.617 29.117 1.00 72.10 153 THR A O 4
ATOM 8293 N N . ASN A 1 154 ? -16.900 39.145 27.544 1.00 11.44 154 ASN A N 4
ATOM 8294 C CA . ASN A 1 154 ? -15.478 39.302 27.825 1.00 12.02 154 ASN A CA 4
ATOM 8295 C C . ASN A 1 154 ? -14.666 39.314 26.533 1.00 13.32 154 ASN A C 4
ATOM 8296 O O . ASN A 1 154 ? -15.220 39.209 25.439 1.00 73.54 154 ASN A O 4
ATOM 8306 N N . GLY A 1 155 ? -13.349 39.441 26.668 1.00 13.45 155 GLY A N 4
ATOM 8307 C CA . GLY A 1 155 ? -12.483 39.462 25.504 1.00 32.32 155 GLY A CA 4
ATOM 8308 C C . GLY A 1 155 ? -11.805 38.129 25.261 1.00 33.22 155 GLY A C 4
ATOM 8309 O O . GLY A 1 155 ? -11.920 37.555 24.178 1.00 4.34 155 GLY A O 4
ATOM 8313 N N . ILE A 1 156 ? -11.094 37.635 26.270 1.00 63.13 156 ILE A N 4
ATOM 8314 C CA . ILE A 1 156 ? -10.394 36.362 26.159 1.00 54.30 156 ILE A CA 4
ATOM 8315 C C . ILE A 1 156 ? -10.496 35.564 27.455 1.00 71.35 156 ILE A C 4
ATOM 8316 O O . ILE A 1 156 ? -10.802 36.115 28.512 1.00 43.23 156 ILE A O 4
ATOM 8331 N N . ALA A 1 157 ? -10.234 34.265 27.366 1.00 32.02 157 ALA A N 4
ATOM 8332 C CA . ALA A 1 157 ? -10.291 33.392 28.532 1.00 12.41 157 ALA A CA 4
ATOM 8333 C C . ALA A 1 157 ? -8.978 32.640 28.720 1.00 0.33 157 ALA A C 4
ATOM 8334 O O . ALA A 1 157 ? -8.969 31.478 29.131 1.00 64.32 157 ALA A O 4
ATOM 8341 N N . LYS A 1 158 ? -7.870 33.306 28.416 1.00 60.13 158 LYS A N 4
ATOM 8342 C CA . LYS A 1 158 ? -6.550 32.702 28.552 1.00 21.12 158 LYS A CA 4
ATOM 8343 C C . LYS A 1 158 ? -6.504 31.338 27.870 1.00 21.42 158 LYS A C 4
ATOM 8344 O O . LYS A 1 158 ? -5.986 30.371 28.429 1.00 2.14 158 LYS A O 4
ATOM 8359 N N . PHE A 1 159 ? -7.049 31.267 26.660 1.00 15.21 159 PHE A N 4
ATOM 8360 C CA . PHE A 1 159 ? -7.069 30.021 25.903 1.00 23.11 159 PHE A CA 4
ATOM 8361 C C . PHE A 1 159 ? -6.271 30.158 24.609 1.00 2.03 159 PHE A C 4
ATOM 8362 O O . PHE A 1 159 ? -6.013 31.260 24.123 1.00 54.21 159 PHE A O 4
ATOM 8378 N N . PRO A 1 160 ? -5.871 29.013 24.037 1.00 33.51 160 PRO A N 4
ATOM 8379 C CA . PRO A 1 160 ? -5.097 28.977 22.794 1.00 72.25 160 PRO A CA 4
ATOM 8380 C C . PRO A 1 160 ? -5.922 29.407 21.585 1.00 14.23 160 PRO A C 4
ATOM 8381 O O . PRO A 1 160 ? -7.146 29.288 21.585 1.00 11.11 160 PRO A O 4
ATOM 8389 N N . GLU A 1 161 ? -5.242 29.904 20.556 1.00 4.31 161 GLU A N 4
ATOM 8390 C CA . GLU A 1 161 ? -5.915 30.350 19.342 1.00 74.12 161 GLU A CA 4
ATOM 8391 C C . GLU A 1 161 ? -5.439 29.550 18.132 1.00 71.11 161 GLU A C 4
ATOM 8392 O O . GLU A 1 161 ? -5.194 30.110 17.062 1.00 33.23 161 GLU A O 4
ATOM 8402 N N . ARG A 1 162 ? -5.310 28.240 18.310 1.00 42.31 162 ARG A N 4
ATOM 8403 C CA . ARG A 1 162 ? -4.863 27.364 17.234 1.00 11.32 162 ARG A CA 4
ATOM 8404 C C . ARG A 1 162 ? -5.996 26.454 16.766 1.00 35.14 162 ARG A C 4
ATOM 8405 O O . ARG A 1 162 ? -6.722 25.884 17.580 1.00 13.22 162 ARG A O 4
ATOM 8423 N N . GLU A 1 163 ? -6.140 26.324 15.451 1.00 25.42 163 GLU A N 4
ATOM 8424 C CA . GLU A 1 163 ? -7.185 25.485 14.878 1.00 44.43 163 GLU A CA 4
ATOM 8425 C C . GLU A 1 163 ? -6.596 24.482 13.890 1.00 13.41 163 GLU A C 4
ATOM 8426 O O . GLU A 1 163 ? -5.394 24.489 13.622 1.00 74.24 163 GLU A O 4
ATOM 8436 N N . LEU A 1 164 ? -7.451 23.620 13.351 1.00 44.51 164 LEU A N 4
ATOM 8437 C CA . LEU A 1 164 ? -7.018 22.610 12.392 1.00 33.35 164 LEU A CA 4
ATOM 8438 C C . LEU A 1 164 ? -8.206 22.038 11.626 1.00 65.45 164 LEU A C 4
ATOM 8439 O O . LEU A 1 164 ? -9.247 21.740 12.210 1.00 22.55 164 LEU A O 4
ATOM 8454 N N . GLU A 1 165 ? -8.043 21.890 10.315 1.00 3.52 165 GLU A N 4
ATOM 8455 C CA . GLU A 1 165 ? -9.103 21.353 9.470 1.00 22.20 165 GLU A CA 4
ATOM 8456 C C . GLU A 1 165 ? -9.198 19.837 9.612 1.00 74.12 165 GLU A C 4
ATOM 8457 O O . GLU A 1 165 ? -8.182 19.147 9.722 1.00 45.22 165 GLU A O 4
ATOM 8467 N N . LEU A 1 166 ? -10.424 19.324 9.611 1.00 73.21 166 LEU A N 4
ATOM 8468 C CA . LEU A 1 166 ? -10.652 17.889 9.740 1.00 35.11 166 LEU A CA 4
ATOM 8469 C C . LEU A 1 166 ? -11.470 17.360 8.566 1.00 13.45 166 LEU A C 4
ATOM 8470 O O . LEU A 1 166 ? -12.492 17.939 8.198 1.00 61.20 166 LEU A O 4
ATOM 8485 N N . ARG A 1 167 ? -11.015 16.255 7.985 1.00 73.21 167 ARG A N 4
ATOM 8486 C CA . ARG A 1 167 ? -11.705 15.647 6.853 1.00 23.23 167 ARG A CA 4
ATOM 8487 C C . ARG A 1 167 ? -12.728 14.619 7.328 1.00 31.45 167 ARG A C 4
ATOM 8488 O O . ARG A 1 167 ? -12.424 13.769 8.165 1.00 55.41 167 ARG A O 4
ATOM 8506 N N . GLN A 1 168 ? -13.940 14.705 6.790 1.00 23.54 168 GLN A N 4
ATOM 8507 C CA . GLN A 1 168 ? -15.007 13.783 7.162 1.00 65.01 168 GLN A CA 4
ATOM 8508 C C . GLN A 1 168 ? -14.930 12.503 6.338 1.00 2.23 168 GLN A C 4
ATOM 8509 O O . GLN A 1 168 ? -14.441 12.506 5.208 1.00 75.32 168 GLN A O 4
ATOM 8521 N N . THR A 1 169 ? -15.418 11.406 6.910 1.00 30.53 169 THR A N 4
ATOM 8522 C CA . THR A 1 169 ? -15.403 10.117 6.230 1.00 43.30 169 THR A CA 4
ATOM 8523 C C . THR A 1 169 ? -16.734 9.845 5.538 1.00 71.43 169 THR A C 4
ATOM 8524 O O . THR A 1 169 ? -17.776 10.351 5.954 1.00 74.32 169 THR A O 4
ATOM 8535 N N . GLY A 1 170 ? -16.692 9.041 4.480 1.00 45.04 170 GLY A N 4
ATOM 8536 C CA . GLY A 1 170 ? -17.902 8.716 3.747 1.00 24.33 170 GLY A CA 4
ATOM 8537 C C . GLY A 1 170 ? -18.462 7.359 4.126 1.00 73.20 170 GLY A C 4
ATOM 8538 O O . GLY A 1 170 ? -18.050 6.747 5.112 1.00 75.51 170 GLY A O 4
ATOM 8542 N N . PRO A 1 171 ? -19.425 6.869 3.332 1.00 73.23 171 PRO A N 4
ATOM 8543 C CA . PRO A 1 171 ? -20.063 5.571 3.569 1.00 43.11 171 PRO A CA 4
ATOM 8544 C C . PRO A 1 171 ? -19.118 4.404 3.308 1.00 74.43 171 PRO A C 4
ATOM 8545 O O . PRO A 1 171 ? -18.558 4.278 2.219 1.00 52.52 171 PRO A O 4
ATOM 8553 N N . ALA A 1 172 ? -18.944 3.552 4.313 1.00 71.42 172 ALA A N 4
ATOM 8554 C CA . ALA A 1 172 ? -18.067 2.394 4.190 1.00 23.01 172 ALA A CA 4
ATOM 8555 C C . ALA A 1 172 ? -18.621 1.392 3.183 1.00 3.33 172 ALA A C 4
ATOM 8556 O O . ALA A 1 172 ? -19.816 1.389 2.887 1.00 33.13 172 ALA A O 4
ATOM 8563 N N . VAL A 1 173 ? -17.745 0.541 2.660 1.00 13.53 173 VAL A N 4
ATOM 8564 C CA . VAL A 1 173 ? -18.146 -0.468 1.686 1.00 60.23 173 VAL A CA 4
ATOM 8565 C C . VAL A 1 173 ? -17.816 -1.871 2.180 1.00 34.14 173 VAL A C 4
ATOM 8566 O O . VAL A 1 173 ? -16.659 -2.187 2.457 1.00 24.53 173 VAL A O 4
ATOM 8579 N N . GLU A 1 174 ? -18.841 -2.712 2.288 1.00 53.43 174 GLU A N 4
ATOM 8580 C CA . GLU A 1 174 ? -18.659 -4.082 2.750 1.00 35.04 174 GLU A CA 4
ATOM 8581 C C . GLU A 1 174 ? -18.746 -5.065 1.585 1.00 11.10 174 GLU A C 4
ATOM 8582 O O . GLU A 1 174 ? -19.781 -5.178 0.929 1.00 52.25 174 GLU A O 4
ATOM 8592 N N . VAL A 1 175 ? -17.650 -5.775 1.335 1.00 55.02 175 VAL A N 4
ATOM 8593 C CA . VAL A 1 175 ? -17.600 -6.748 0.250 1.00 25.23 175 VAL A CA 4
ATOM 8594 C C . VAL A 1 175 ? -16.632 -7.881 0.572 1.00 5.42 175 VAL A C 4
ATOM 8595 O O . VAL A 1 175 ? -15.533 -7.649 1.073 1.00 63.31 175 VAL A O 4
ATOM 8608 N N . ASP A 1 176 ? -17.050 -9.108 0.280 1.00 2.10 176 ASP A N 4
ATOM 8609 C CA . ASP A 1 176 ? -16.219 -10.279 0.538 1.00 41.31 176 ASP A CA 4
ATOM 8610 C C . ASP A 1 176 ? -14.846 -10.124 -0.108 1.00 62.31 176 ASP A C 4
ATOM 8611 O O . ASP A 1 176 ? -14.726 -9.614 -1.222 1.00 21.31 176 ASP A O 4
ATOM 8619 N N . VAL A 1 177 ? -13.811 -10.564 0.601 1.00 2.52 177 VAL A N 4
ATOM 8620 C CA . VAL A 1 177 ? -12.446 -10.475 0.098 1.00 72.52 177 VAL A CA 4
ATOM 8621 C C . VAL A 1 177 ? -12.336 -11.065 -1.303 1.00 51.52 177 VAL A C 4
ATOM 8622 O O . VAL A 1 177 ? -11.656 -10.514 -2.170 1.00 12.24 177 VAL A O 4
ATOM 8635 N N . LYS A 1 178 ? -13.011 -12.189 -1.520 1.00 62.54 178 LYS A N 4
ATOM 8636 C CA . LYS A 1 178 ? -12.992 -12.855 -2.817 1.00 63.53 178 LYS A CA 4
ATOM 8637 C C . LYS A 1 178 ? -13.693 -12.008 -3.874 1.00 63.42 178 LYS A C 4
ATOM 8638 O O . LYS A 1 178 ? -13.286 -11.986 -5.035 1.00 41.24 178 LYS A O 4
ATOM 8653 N N . ASP A 1 179 ? -14.747 -11.311 -3.464 1.00 62.50 179 ASP A N 4
ATOM 8654 C CA . ASP A 1 179 ? -15.503 -10.459 -4.376 1.00 12.13 179 ASP A CA 4
ATOM 8655 C C . ASP A 1 179 ? -14.651 -9.290 -4.859 1.00 51.01 179 ASP A C 4
ATOM 8656 O O . ASP A 1 179 ? -14.590 -9.007 -6.056 1.00 23.42 179 ASP A O 4
ATOM 8664 N N . ILE A 1 180 ? -13.997 -8.614 -3.921 1.00 70.41 180 ILE A N 4
ATOM 8665 C CA . ILE A 1 180 ? -13.148 -7.475 -4.251 1.00 3.21 180 ILE A CA 4
ATOM 8666 C C . ILE A 1 180 ? -11.898 -7.921 -5.001 1.00 41.21 180 ILE A C 4
ATOM 8667 O O . ILE A 1 180 ? -11.436 -9.055 -4.870 1.00 61.23 180 ILE A O 4
ATOM 8682 N N . PRO A 1 181 ? -11.334 -7.008 -5.806 1.00 63.24 181 PRO A N 4
ATOM 8683 C CA . PRO A 1 181 ? -10.127 -7.282 -6.591 1.00 50.41 181 PRO A CA 4
ATOM 8684 C C . PRO A 1 181 ? -8.885 -7.422 -5.717 1.00 43.13 181 PRO A C 4
ATOM 8685 O O . PRO A 1 181 ? -8.113 -6.476 -5.565 1.00 30.23 181 PRO A O 4
ATOM 8693 N N . ALA A 1 182 ? -8.701 -8.607 -5.145 1.00 54.34 182 ALA A N 4
ATOM 8694 C CA . ALA A 1 182 ? -7.551 -8.871 -4.288 1.00 33.32 182 ALA A CA 4
ATOM 8695 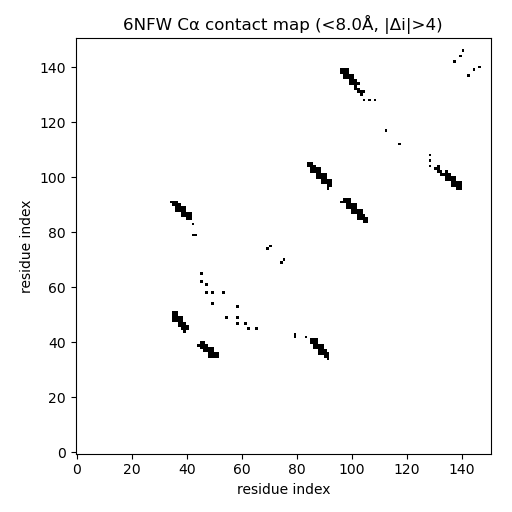C C . ALA A 1 182 ? -6.453 -9.602 -5.052 1.00 32.12 182 ALA A C 4
ATOM 8696 O O . ALA A 1 182 ? -6.609 -9.916 -6.232 1.00 61.52 182 ALA A O 4
ATOM 8703 N N . GLN A 1 183 ? -5.342 -9.871 -4.371 1.00 45.22 183 GLN A N 4
ATOM 8704 C CA . GLN A 1 183 ? -4.219 -10.564 -4.988 1.00 33.34 183 GLN A CA 4
ATOM 8705 C C . GLN A 1 183 ? -4.336 -12.072 -4.793 1.00 11.21 183 GLN A C 4
ATOM 8706 O O . GLN A 1 183 ? -3.983 -12.601 -3.741 1.00 24.54 183 GLN A O 4
ATOM 8718 N N . GLU A 1 184 ? -4.835 -12.759 -5.816 1.00 54.43 184 GLU A N 4
ATOM 8719 C CA . GLU A 1 184 ? -5.000 -14.206 -5.757 1.00 1.24 184 GLU A CA 4
ATOM 8720 C C . GLU A 1 184 ? -3.778 -14.918 -6.328 1.00 75.31 184 GLU A C 4
ATOM 8721 O O . GLU A 1 184 ? -2.910 -14.293 -6.940 1.00 23.13 184 GLU A O 4
ATOM 8731 N N . VAL A 1 185 ? -3.713 -16.230 -6.123 1.00 45.12 185 VAL A N 4
ATOM 8732 C CA . VAL A 1 185 ? -2.598 -17.027 -6.617 1.00 13.22 185 VAL A CA 4
ATOM 8733 C C . VAL A 1 185 ? -2.365 -16.785 -8.105 1.00 32.44 185 VAL A C 4
ATOM 8734 O O . VAL A 1 185 ? -3.298 -16.838 -8.905 1.00 21.43 185 VAL A O 4
ATOM 8747 N N . GLU A 1 186 ? -1.113 -16.520 -8.467 1.00 24.13 186 GLU A N 4
ATOM 8748 C CA . GLU A 1 186 ? -0.759 -16.270 -9.859 1.00 32.43 186 GLU A CA 4
ATOM 8749 C C . GLU A 1 186 ? 0.080 -17.413 -10.420 1.00 55.22 186 GLU A C 4
ATOM 8750 O O . GLU A 1 186 ? 1.298 -17.453 -10.238 1.00 62.34 186 GLU A O 4
ATOM 8760 N N . HIS A 1 187 ? -0.579 -18.344 -11.104 1.00 21.41 187 HIS A N 4
ATOM 8761 C CA . HIS A 1 187 ? 0.107 -19.489 -11.693 1.00 10.20 187 HIS A CA 4
ATOM 8762 C C . HIS A 1 187 ? 0.865 -19.080 -12.951 1.00 74.35 187 HIS A C 4
ATOM 8763 O O . HIS A 1 187 ? 0.547 -18.069 -13.578 1.00 55.13 187 HIS A O 4
ATOM 8776 N N . GLU A 1 188 ? 1.871 -19.871 -13.315 1.00 24.13 188 GLU A N 4
ATOM 8777 C CA . GLU A 1 188 ? 2.675 -19.588 -14.498 1.00 31.25 188 GLU A CA 4
ATOM 8778 C C . GLU A 1 188 ? 1.898 -19.906 -15.772 1.00 34.10 188 GLU A C 4
ATOM 8779 O O . GLU A 1 188 ? 2.361 -19.630 -16.878 1.00 61.33 188 GLU A O 4
ATOM 8789 N N . SER A 1 38 ? 26.636 19.418 93.793 1.00 34.43 38 SER A N 5
ATOM 8790 C CA . SER A 1 38 ? 25.870 20.171 92.809 1.00 64.34 38 SER A CA 5
ATOM 8791 C C . SER A 1 38 ? 26.532 20.103 91.436 1.00 4.30 38 SER A C 5
ATOM 8792 O O . SER A 1 38 ? 27.587 20.694 91.214 1.00 21.20 38 SER A O 5
ATOM 8799 N N . ALA A 1 39 ? 25.903 19.375 90.519 1.00 61.11 39 ALA A N 5
ATOM 8800 C CA . ALA A 1 39 ? 26.429 19.230 89.167 1.00 64.41 39 ALA A CA 5
ATOM 8801 C C . ALA A 1 39 ? 25.601 20.030 88.167 1.00 13.42 39 ALA A C 5
ATOM 8802 O O . ALA A 1 39 ? 24.416 20.282 88.387 1.00 20.22 39 ALA A O 5
ATOM 8809 N N . TYR A 1 40 ? 26.232 20.427 87.067 1.00 33.41 40 TYR A N 5
ATOM 8810 C CA . TYR A 1 40 ? 25.554 21.202 86.035 1.00 32.01 40 TYR A CA 5
ATOM 8811 C C . TYR A 1 40 ? 25.709 20.540 84.669 1.00 62.25 40 TYR A C 5
ATOM 8812 O O . TYR A 1 40 ? 26.764 19.994 84.346 1.00 24.23 40 TYR A O 5
ATOM 8829 N N . ARG A 1 41 ? 24.649 20.595 83.869 1.00 61.43 41 ARG A N 5
ATOM 8830 C CA . ARG A 1 41 ? 24.665 20.002 82.538 1.00 42.53 41 ARG A CA 5
ATOM 8831 C C . ARG A 1 41 ? 25.522 20.829 81.583 1.00 32.42 41 ARG A C 5
ATOM 8832 O O . ARG A 1 41 ? 25.427 22.057 81.552 1.00 14.43 41 ARG A O 5
ATOM 8850 N N . LYS A 1 42 ? 26.360 20.149 80.808 1.00 24.31 42 LYS A N 5
ATOM 8851 C CA . LYS A 1 42 ? 27.233 20.819 79.853 1.00 15.53 42 LYS A CA 5
ATOM 8852 C C . LYS A 1 42 ? 26.811 20.510 78.420 1.00 52.42 42 LYS A C 5
ATOM 8853 O O . LYS A 1 42 ? 27.249 19.522 77.832 1.00 14.24 42 LYS A O 5
ATOM 8868 N N . LYS A 1 43 ? 25.959 21.364 77.862 1.00 53.31 43 LYS A N 5
ATOM 8869 C CA . LYS A 1 43 ? 25.480 21.184 76.497 1.00 64.23 43 LYS A CA 5
ATOM 8870 C C . LYS A 1 43 ? 26.641 21.187 75.507 1.00 21.24 43 LYS A C 5
ATOM 8871 O O . LYS A 1 43 ? 27.399 22.152 75.427 1.00 43.44 43 LYS A O 5
ATOM 8886 N N . GLY A 1 44 ? 26.775 20.098 74.756 1.00 4.14 44 GLY A N 5
ATOM 8887 C CA . GLY A 1 44 ? 27.845 19.995 73.781 1.00 64.00 44 GLY A CA 5
ATOM 8888 C C . GLY A 1 44 ? 27.341 20.083 72.354 1.00 24.33 44 GLY A C 5
ATOM 8889 O O . GLY A 1 44 ? 26.509 19.279 71.932 1.00 42.33 44 GLY A O 5
ATOM 8893 N N . LYS A 1 45 ? 27.842 21.063 71.610 1.00 32.23 45 LYS A N 5
ATOM 8894 C CA . LYS A 1 45 ? 27.437 21.254 70.223 1.00 72.14 45 LYS A CA 5
ATOM 8895 C C . LYS A 1 45 ? 28.416 20.573 69.272 1.00 33.22 45 LYS A C 5
ATOM 8896 O O . LYS A 1 45 ? 29.578 20.353 69.614 1.00 3.24 45 LYS A O 5
ATOM 8911 N N . GLY A 1 46 ? 27.940 20.242 68.075 1.00 62.33 46 GLY A N 5
ATOM 8912 C CA . GLY A 1 46 ? 28.786 19.591 67.093 1.00 32.03 46 GLY A CA 5
ATOM 8913 C C . GLY A 1 46 ? 28.251 19.730 65.682 1.00 1.23 46 GLY A C 5
ATOM 8914 O O . GLY A 1 46 ? 27.238 19.123 65.333 1.00 50.42 46 GLY A O 5
ATOM 8918 N N . LYS A 1 47 ? 28.930 20.532 64.869 1.00 11.35 47 LYS A N 5
ATOM 8919 C CA . LYS A 1 47 ? 28.516 20.748 63.488 1.00 62.23 47 LYS A CA 5
ATOM 8920 C C . LYS A 1 47 ? 29.624 20.347 62.519 1.00 23.00 47 LYS A C 5
ATOM 8921 O O . LYS A 1 47 ? 30.674 19.856 62.931 1.00 11.20 47 LYS A O 5
ATOM 8936 N N . GLY A 1 48 ? 29.381 20.559 61.229 1.00 52.24 48 GLY A N 5
ATOM 8937 C CA . GLY A 1 48 ? 30.368 20.214 60.222 1.00 61.22 48 GLY A CA 5
ATOM 8938 C C . GLY A 1 48 ? 29.859 20.436 58.812 1.00 3.32 48 GLY A C 5
ATOM 8939 O O . GLY A 1 48 ? 28.695 20.166 58.513 1.00 61.41 48 GLY A O 5
ATOM 8943 N N . THR A 1 49 ? 30.732 20.931 57.940 1.00 50.01 49 THR A N 5
ATOM 8944 C CA . THR A 1 49 ? 30.365 21.191 56.553 1.00 23.21 49 THR A CA 5
ATOM 8945 C C . THR A 1 49 ? 30.470 19.926 55.710 1.00 72.23 49 THR A C 5
ATOM 8946 O O . THR A 1 49 ? 31.074 18.937 56.127 1.00 4.33 49 THR A O 5
ATOM 8957 N N . THR A 1 50 ? 29.879 19.963 54.519 1.00 74.10 50 THR A N 5
ATOM 8958 C CA . THR A 1 50 ? 29.907 18.820 53.616 1.00 51.22 50 THR A CA 5
ATOM 8959 C C . THR A 1 50 ? 29.870 19.268 52.160 1.00 53.23 50 THR A C 5
ATOM 8960 O O . THR A 1 50 ? 29.192 20.235 51.814 1.00 63.50 50 THR A O 5
ATOM 8971 N N . VAL A 1 51 ? 30.604 18.558 51.309 1.00 41.15 51 VAL A N 5
ATOM 8972 C CA . VAL A 1 51 ? 30.653 18.883 49.887 1.00 32.02 51 VAL A CA 5
ATOM 8973 C C . VAL A 1 51 ? 30.902 17.634 49.048 1.00 72.44 51 VAL A C 5
ATOM 8974 O O . VAL A 1 51 ? 31.721 16.788 49.403 1.00 1.43 51 VAL A O 5
ATOM 8987 N N . GLY A 1 52 ? 30.190 17.528 47.930 1.00 5.12 52 GLY A N 5
ATOM 8988 C CA . GLY A 1 52 ? 30.348 16.380 47.056 1.00 63.23 52 GLY A CA 5
ATOM 8989 C C . GLY A 1 52 ? 30.408 16.771 45.592 1.00 30.33 52 GLY A C 5
ATOM 8990 O O . GLY A 1 52 ? 29.512 17.446 45.086 1.00 40.45 52 GLY A O 5
ATOM 8994 N N . MET A 1 53 ? 31.468 16.346 44.911 1.00 25.30 53 MET A N 5
ATOM 8995 C CA . MET A 1 53 ? 31.641 16.656 43.496 1.00 23.34 53 MET A CA 5
ATOM 8996 C C . MET A 1 53 ? 32.081 15.419 42.720 1.00 52.32 53 MET A C 5
ATOM 8997 O O . MET A 1 53 ? 32.684 14.505 43.280 1.00 1.44 53 MET A O 5
ATOM 9009 N N . GLY A 1 54 ? 31.776 15.398 41.426 1.00 61.34 54 GLY A N 5
ATOM 9010 C CA . GLY A 1 54 ? 32.148 14.269 40.593 1.00 73.31 54 GLY A CA 5
ATOM 9011 C C . GLY A 1 54 ? 31.681 14.427 39.160 1.00 4.15 54 GLY A C 5
ATOM 9012 O O . GLY A 1 54 ? 31.345 15.529 38.726 1.00 43.25 54 GLY A O 5
ATOM 9016 N N . LYS A 1 55 ? 31.660 13.322 38.422 1.00 62.24 55 LYS A N 5
ATOM 9017 C CA . LYS A 1 55 ? 31.231 13.341 37.028 1.00 43.30 55 LYS A CA 5
ATOM 9018 C C . LYS A 1 55 ? 30.453 12.076 36.682 1.00 50.02 55 LYS A C 5
ATOM 9019 O O . LYS A 1 55 ? 30.276 11.194 37.523 1.00 43.11 55 LYS A O 5
ATOM 9034 N N . SER A 1 56 ? 29.992 11.993 35.438 1.00 5.34 56 SER A N 5
ATOM 9035 C CA . SER A 1 56 ? 29.230 10.836 34.981 1.00 43.40 56 SER A CA 5
ATOM 9036 C C . SER A 1 56 ? 29.634 10.446 33.562 1.00 11.34 56 SER A C 5
ATOM 9037 O O . SER A 1 56 ? 30.164 11.263 32.809 1.00 2.12 56 SER A O 5
ATOM 9044 N N . SER A 1 57 ? 29.379 9.191 33.205 1.00 1.43 57 SER A N 5
ATOM 9045 C CA . SER A 1 57 ? 29.719 8.690 31.879 1.00 15.34 57 SER A CA 5
ATOM 9046 C C . SER A 1 57 ? 28.460 8.437 31.054 1.00 70.24 57 SER A C 5
ATOM 9047 O O . SER A 1 57 ? 27.345 8.489 31.572 1.00 21.33 57 SER A O 5
ATOM 9054 N N . ARG A 1 58 ? 28.648 8.163 29.768 1.00 44.43 58 ARG A N 5
ATOM 9055 C CA . ARG A 1 58 ? 27.529 7.904 28.870 1.00 21.12 58 ARG A CA 5
ATOM 9056 C C . ARG A 1 58 ? 27.897 6.846 27.834 1.00 62.03 58 ARG A C 5
ATOM 9057 O O . ARG A 1 58 ? 28.829 7.028 27.051 1.00 1.30 58 ARG A O 5
ATOM 9075 N N . ARG A 1 59 ? 27.159 5.741 27.836 1.00 42.11 59 ARG A N 5
ATOM 9076 C CA . ARG A 1 59 ? 27.408 4.654 26.897 1.00 21.20 59 ARG A CA 5
ATOM 9077 C C . ARG A 1 59 ? 26.351 3.562 27.036 1.00 71.30 59 ARG A C 5
ATOM 9078 O O . ARG A 1 59 ? 26.297 2.861 28.046 1.00 12.31 59 ARG A O 5
ATOM 9096 N N . PHE A 1 60 ? 25.512 3.425 26.015 1.00 63.11 60 PHE A N 5
ATOM 9097 C CA . PHE A 1 60 ? 24.455 2.421 26.024 1.00 41.40 60 PHE A CA 5
ATOM 9098 C C . PHE A 1 60 ? 24.121 1.970 24.604 1.00 11.10 60 PHE A C 5
ATOM 9099 O O . PHE A 1 60 ? 23.939 2.794 23.707 1.00 11.13 60 PHE A O 5
ATOM 9115 N N . ILE A 1 61 ? 24.044 0.658 24.410 1.00 42.33 61 ILE A N 5
ATOM 9116 C CA . ILE A 1 61 ? 23.732 0.098 23.101 1.00 43.42 61 ILE A CA 5
ATOM 9117 C C . ILE A 1 61 ? 22.820 -1.118 23.226 1.00 44.11 61 ILE A C 5
ATOM 9118 O O . ILE A 1 61 ? 22.792 -1.782 24.260 1.00 61.53 61 ILE A O 5
ATOM 9133 N N . ASN A 1 62 ? 22.074 -1.403 22.163 1.00 32.14 62 ASN A N 5
ATOM 9134 C CA . ASN A 1 62 ? 21.161 -2.540 22.154 1.00 43.22 62 ASN A CA 5
ATOM 9135 C C . ASN A 1 62 ? 20.889 -3.007 20.727 1.00 11.04 62 ASN A C 5
ATOM 9136 O O . ASN A 1 62 ? 21.403 -2.434 19.767 1.00 2.04 62 ASN A O 5
ATOM 9146 N N . MET A 1 63 ? 20.077 -4.052 20.596 1.00 75.22 63 MET A N 5
ATOM 9147 C CA . MET A 1 63 ? 19.736 -4.595 19.287 1.00 1.23 63 MET A CA 5
ATOM 9148 C C . MET A 1 63 ? 18.656 -5.666 19.407 1.00 44.04 63 MET A C 5
ATOM 9149 O O . MET A 1 63 ? 18.612 -6.409 20.387 1.00 31.25 63 MET A O 5
ATOM 9161 N N . TYR A 1 64 ? 17.786 -5.737 18.405 1.00 34.35 64 TYR A N 5
ATOM 9162 C CA . TYR A 1 64 ? 16.704 -6.715 18.401 1.00 11.01 64 TYR A CA 5
ATOM 9163 C C . TYR A 1 64 ? 15.920 -6.654 17.093 1.00 75.40 64 TYR A C 5
ATOM 9164 O O . TYR A 1 64 ? 16.220 -5.847 16.214 1.00 4.32 64 TYR A O 5
ATOM 9181 N N . GLY A 1 65 ? 14.913 -7.514 16.975 1.00 64.25 65 GLY A N 5
ATOM 9182 C CA . GLY A 1 65 ? 14.099 -7.541 15.773 1.00 74.21 65 GLY A CA 5
ATOM 9183 C C . GLY A 1 65 ? 13.335 -8.841 15.621 1.00 45.24 65 GLY A C 5
ATOM 9184 O O . GLY A 1 65 ? 13.744 -9.876 16.148 1.00 42.30 65 GLY A O 5
ATOM 9188 N N . PHE A 1 66 ? 12.220 -8.789 14.899 1.00 74.50 66 PHE A N 5
ATOM 9189 C CA . PHE A 1 66 ? 11.394 -9.971 14.681 1.00 73.44 66 PHE A CA 5
ATOM 9190 C C . PHE A 1 66 ? 10.512 -9.798 13.449 1.00 52.04 66 PHE A C 5
ATOM 9191 O O . PHE A 1 66 ? 10.389 -8.699 12.909 1.00 44.14 66 PHE A O 5
ATOM 9207 N N . ASP A 1 67 ? 9.901 -10.893 13.008 1.00 73.01 67 ASP A N 5
ATOM 9208 C CA . ASP A 1 67 ? 9.030 -10.863 11.838 1.00 11.34 67 ASP A CA 5
ATOM 9209 C C . ASP A 1 67 ? 7.847 -11.809 12.019 1.00 62.03 67 ASP A C 5
ATOM 9210 O O . ASP A 1 67 ? 7.768 -12.870 11.400 1.00 24.25 67 ASP A O 5
ATOM 9218 N N . PRO A 1 68 ? 6.903 -11.417 12.889 1.00 74.13 68 PRO A N 5
ATOM 9219 C CA . PRO A 1 68 ? 5.707 -12.215 13.172 1.00 11.10 68 PRO A CA 5
ATOM 9220 C C . PRO A 1 68 ? 4.742 -12.253 11.992 1.00 62.24 68 PRO A C 5
ATOM 9221 O O . PRO A 1 68 ? 4.976 -11.613 10.965 1.00 22.15 68 PRO A O 5
ATOM 9229 N N . THR A 1 69 ? 3.656 -13.004 12.143 1.00 34.34 69 THR A N 5
ATOM 9230 C CA . THR A 1 69 ? 2.656 -13.126 11.090 1.00 74.51 69 THR A CA 5
ATOM 9231 C C . THR A 1 69 ? 1.262 -13.311 11.676 1.00 0.54 69 THR A C 5
ATOM 9232 O O . THR A 1 69 ? 1.109 -13.783 12.802 1.00 0.33 69 THR A O 5
ATOM 9243 N N . GLU A 1 70 ? 0.247 -12.937 10.903 1.00 23.11 70 GLU A N 5
ATOM 9244 C CA . GLU A 1 70 ? -1.137 -13.063 11.347 1.00 43.15 70 GLU A CA 5
ATOM 9245 C C . GLU A 1 70 ? -2.077 -13.232 10.157 1.00 12.31 70 GLU A C 5
ATOM 9246 O O . GLU A 1 70 ? -1.635 -13.320 9.011 1.00 50.22 70 GLU A O 5
ATOM 9256 N N . TYR A 1 71 ? -3.374 -13.279 10.437 1.00 3.24 71 TYR A N 5
ATOM 9257 C CA . TYR A 1 71 ? -4.377 -13.442 9.392 1.00 41.34 71 TYR A CA 5
ATOM 9258 C C . TYR A 1 71 ? -5.745 -12.964 9.870 1.00 51.30 71 TYR A C 5
ATOM 9259 O O . TYR A 1 71 ? -6.015 -12.920 11.070 1.00 52.21 71 TYR A O 5
ATOM 9276 N N . SER A 1 72 ? -6.606 -12.610 8.921 1.00 41.35 72 SER A N 5
ATOM 9277 C CA . SER A 1 72 ? -7.946 -12.132 9.244 1.00 14.41 72 SER A CA 5
ATOM 9278 C C . SER A 1 72 ? -7.884 -10.943 10.196 1.00 20.32 72 SER A C 5
ATOM 9279 O O . SER A 1 72 ? -8.387 -11.005 11.318 1.00 24.11 72 SER A O 5
ATOM 9286 N N . PHE A 1 73 ? -7.262 -9.860 9.742 1.00 10.33 73 PHE A N 5
ATOM 9287 C CA . PHE A 1 73 ? -7.132 -8.656 10.554 1.00 64.10 73 PHE A CA 5
ATOM 9288 C C . PHE A 1 73 ? -7.466 -7.411 9.737 1.00 32.44 73 PHE A C 5
ATOM 9289 O O . PHE A 1 73 ? -7.894 -7.507 8.586 1.00 75.44 73 PHE A O 5
ATOM 9305 N N . ILE A 1 74 ? -7.267 -6.244 10.341 1.00 60.14 74 ILE A N 5
ATOM 9306 C CA . ILE A 1 74 ? -7.546 -4.980 9.670 1.00 41.24 74 ILE A CA 5
ATOM 9307 C C . ILE A 1 74 ? -6.263 -4.338 9.153 1.00 45.52 74 ILE A C 5
ATOM 9308 O O . ILE A 1 74 ? -5.271 -4.244 9.874 1.00 75.25 74 ILE A O 5
ATOM 9323 N N . GLN A 1 75 ? -6.293 -3.896 7.899 1.00 14.34 75 GLN A N 5
ATOM 9324 C CA . GLN A 1 75 ? -5.132 -3.262 7.286 1.00 75.20 75 GLN A CA 5
ATOM 9325 C C . GLN A 1 75 ? -5.186 -1.747 7.458 1.00 51.54 75 GLN A C 5
ATOM 9326 O O . GLN A 1 75 ? -6.029 -1.075 6.862 1.00 73.42 75 GLN A O 5
ATOM 9338 N N . PHE A 1 76 ? -4.283 -1.217 8.274 1.00 74.43 76 PHE A N 5
ATOM 9339 C CA . PHE A 1 76 ? -4.227 0.219 8.525 1.00 65.21 76 PHE A CA 5
ATOM 9340 C C . PHE A 1 76 ? -3.371 0.923 7.475 1.00 31.54 76 PHE A C 5
ATOM 9341 O O . PHE A 1 76 ? -2.216 0.559 7.256 1.00 20.33 76 PHE A O 5
ATOM 9357 N N . VAL A 1 77 ? -3.947 1.932 6.831 1.00 52.54 77 VAL A N 5
ATOM 9358 C CA . VAL A 1 77 ? -3.238 2.687 5.805 1.00 73.41 77 VAL A CA 5
ATOM 9359 C C . VAL A 1 77 ? -3.664 4.150 5.807 1.00 44.24 77 VAL A C 5
ATOM 9360 O O . VAL A 1 77 ? -4.830 4.468 6.044 1.00 21.24 77 VAL A O 5
ATOM 9373 N N . ASP A 1 78 ? -2.714 5.039 5.537 1.00 22.03 78 ASP A N 5
ATOM 9374 C CA . ASP A 1 78 ? -2.992 6.471 5.506 1.00 11.54 78 ASP A CA 5
ATOM 9375 C C . ASP A 1 78 ? -3.707 6.856 4.215 1.00 42.42 78 ASP A C 5
ATOM 9376 O O . ASP A 1 78 ? -3.696 6.122 3.226 1.00 62.31 78 ASP A O 5
ATOM 9384 N N . PRO A 1 79 ? -4.346 8.036 4.222 1.00 74.12 79 PRO A N 5
ATOM 9385 C CA . PRO A 1 79 ? -5.078 8.546 3.059 1.00 2.32 79 PRO A CA 5
ATOM 9386 C C . PRO A 1 79 ? -4.150 8.945 1.918 1.00 41.40 79 PRO A C 5
ATOM 9387 O O . PRO A 1 79 ? -4.452 8.710 0.746 1.00 31.14 79 PRO A O 5
ATOM 9395 N N . LEU A 1 80 ? -3.018 9.548 2.265 1.00 44.40 80 LEU A N 5
ATOM 9396 C CA . LEU A 1 80 ? -2.044 9.979 1.268 1.00 1.32 80 LEU A CA 5
ATOM 9397 C C . LEU A 1 80 ? -0.651 9.456 1.606 1.00 61.43 80 LEU A C 5
ATOM 9398 O O . LEU A 1 80 ? 0.115 9.077 0.720 1.00 43.44 80 LEU A O 5
ATOM 9413 N N . THR A 1 81 ? -0.330 9.437 2.895 1.00 35.42 81 THR A N 5
ATOM 9414 C CA . THR A 1 81 ? 0.970 8.960 3.352 1.00 73.40 81 THR A CA 5
ATOM 9415 C C . THR A 1 81 ? 1.299 7.599 2.751 1.00 10.52 81 THR A C 5
ATOM 9416 O O . THR A 1 81 ? 2.462 7.279 2.510 1.00 64.15 81 THR A O 5
ATOM 9427 N N . GLY A 1 82 ? 0.264 6.799 2.509 1.00 14.25 82 GLY A N 5
ATOM 9428 C CA . GLY A 1 82 ? 0.464 5.480 1.936 1.00 34.12 82 GLY A CA 5
ATOM 9429 C C . GLY A 1 82 ? 1.164 4.533 2.891 1.00 21.11 82 GLY A C 5
ATOM 9430 O O . GLY A 1 82 ? 1.871 3.620 2.465 1.00 62.42 82 GLY A O 5
ATOM 9434 N N . ALA A 1 83 ? 0.969 4.751 4.188 1.00 61.35 83 ALA A N 5
ATOM 9435 C CA . ALA A 1 83 ? 1.586 3.910 5.206 1.00 50.45 83 ALA A CA 5
ATOM 9436 C C . ALA A 1 83 ? 0.912 2.543 5.270 1.00 72.51 83 ALA A C 5
ATOM 9437 O O . ALA A 1 83 ? -0.143 2.334 4.674 1.00 11.02 83 ALA A O 5
ATOM 9444 N N . GLN A 1 84 ? 1.531 1.618 5.998 1.00 41.23 84 GLN A N 5
ATOM 9445 C CA . GLN A 1 84 ? 0.991 0.272 6.139 1.00 52.54 84 GLN A CA 5
ATOM 9446 C C . GLN A 1 84 ? 1.211 -0.258 7.552 1.00 3.02 84 GLN A C 5
ATOM 9447 O O . GLN A 1 84 ? 2.328 -0.227 8.070 1.00 10.32 84 GLN A O 5
ATOM 9459 N N . ILE A 1 85 ? 0.139 -0.742 8.171 1.00 64.12 85 ILE A N 5
ATOM 9460 C CA . ILE A 1 85 ? 0.216 -1.279 9.524 1.00 71.23 85 ILE A CA 5
ATOM 9461 C C . ILE A 1 85 ? -0.864 -2.329 9.761 1.00 54.35 85 ILE A C 5
ATOM 9462 O O . ILE A 1 85 ? -1.967 -2.231 9.225 1.00 54.33 85 ILE A O 5
ATOM 9477 N N . GLU A 1 86 ? -0.538 -3.333 10.568 1.00 61.31 86 GLU A N 5
ATOM 9478 C CA . GLU A 1 86 ? -1.482 -4.402 10.877 1.00 73.14 86 GLU A CA 5
ATOM 9479 C C . GLU A 1 86 ? -2.213 -4.121 12.186 1.00 72.41 86 GLU A C 5
ATOM 9480 O O . GLU A 1 86 ? -1.643 -4.261 13.269 1.00 65.25 86 GLU A O 5
ATOM 9490 N N . GLU A 1 87 ? -3.476 -3.724 12.078 1.00 64.34 87 GLU A N 5
ATOM 9491 C CA . GLU A 1 87 ? -4.285 -3.421 13.254 1.00 32.15 87 GLU A CA 5
ATOM 9492 C C . GLU A 1 87 ? -5.418 -4.431 13.409 1.00 62.22 87 GLU A C 5
ATOM 9493 O O . GLU A 1 87 ? -5.792 -5.113 12.456 1.00 53.24 87 GLU A O 5
ATOM 9503 N N . ASN A 1 88 ? -5.961 -4.521 14.619 1.00 12.53 88 ASN A N 5
ATOM 9504 C CA . ASN A 1 88 ? -7.051 -5.449 14.901 1.00 51.11 88 ASN A CA 5
ATOM 9505 C C . ASN A 1 88 ? -8.262 -4.710 15.462 1.00 72.43 88 ASN A C 5
ATOM 9506 O O . ASN A 1 88 ? -8.256 -3.484 15.579 1.00 53.53 88 ASN A O 5
ATOM 9516 N N . VAL A 1 89 ? -9.299 -5.464 15.811 1.00 14.32 89 VAL A N 5
ATOM 9517 C CA . VAL A 1 89 ? -10.517 -4.883 16.362 1.00 22.12 89 VAL A CA 5
ATOM 9518 C C . VAL A 1 89 ? -10.219 -4.076 17.622 1.00 55.04 89 VAL A C 5
ATOM 9519 O O . VAL A 1 89 ? -10.837 -3.040 17.868 1.00 25.25 89 VAL A O 5
ATOM 9532 N N . TYR A 1 90 ? -9.267 -4.557 18.414 1.00 62.14 90 TYR A N 5
ATOM 9533 C CA . TYR A 1 90 ? -8.888 -3.881 19.649 1.00 12.32 90 TYR A CA 5
ATOM 9534 C C . TYR A 1 90 ? -7.583 -3.111 19.471 1.00 14.32 90 TYR A C 5
ATOM 9535 O O . TYR A 1 90 ? -6.819 -2.934 20.419 1.00 32.43 90 TYR A O 5
ATOM 9552 N N . ALA A 1 91 ? -7.336 -2.656 18.247 1.00 74.11 91 ALA A N 5
ATOM 9553 C CA . ALA A 1 91 ? -6.125 -1.902 17.943 1.00 55.40 91 ALA A CA 5
ATOM 9554 C C . ALA A 1 91 ? -5.938 -0.745 18.919 1.00 12.44 91 ALA A C 5
ATOM 9555 O O . ALA A 1 91 ? -6.838 0.074 19.104 1.00 42.30 91 ALA A O 5
ATOM 9562 N N . ASP A 1 92 ? -4.766 -0.687 19.541 1.00 63.25 92 ASP A N 5
ATOM 9563 C CA . ASP A 1 92 ? -4.461 0.371 20.499 1.00 4.24 92 ASP A CA 5
ATOM 9564 C C . ASP A 1 92 ? -3.543 1.418 19.877 1.00 35.45 92 ASP A C 5
ATOM 9565 O O . ASP A 1 92 ? -2.501 1.085 19.310 1.00 2.10 92 ASP A O 5
ATOM 9573 N N . ILE A 1 93 ? -3.934 2.683 19.990 1.00 1.03 93 ILE A N 5
ATOM 9574 C CA . ILE A 1 93 ? -3.145 3.777 19.439 1.00 4.20 93 ILE A CA 5
ATOM 9575 C C . ILE A 1 93 ? -1.693 3.693 19.898 1.00 41.01 93 ILE A C 5
ATOM 9576 O O . ILE A 1 93 ? -0.776 4.037 19.152 1.00 72.41 93 ILE A O 5
ATOM 9591 N N . ARG A 1 94 ? -1.493 3.232 21.128 1.00 53.14 94 ARG A N 5
ATOM 9592 C CA . ARG A 1 94 ? -0.151 3.102 21.685 1.00 1.15 94 ARG A CA 5
ATOM 9593 C C . ARG A 1 94 ? 0.755 2.316 20.743 1.00 40.00 94 ARG A C 5
ATOM 9594 O O . ARG A 1 94 ? 1.946 2.606 20.626 1.00 12.10 94 ARG A O 5
ATOM 9612 N N . ASP A 1 95 ? 0.184 1.320 20.075 1.00 55.31 95 ASP A N 5
ATOM 9613 C CA . ASP A 1 95 ? 0.940 0.493 19.142 1.00 40.41 95 ASP A CA 5
ATOM 9614 C C . ASP A 1 95 ? 1.231 1.253 17.852 1.00 20.41 95 ASP A C 5
ATOM 9615 O O . ASP A 1 95 ? 2.385 1.392 17.448 1.00 74.32 95 ASP A O 5
ATOM 9623 N N . ILE A 1 96 ? 0.176 1.743 17.210 1.00 24.31 96 ILE A N 5
ATOM 9624 C CA . ILE A 1 96 ? 0.318 2.490 15.966 1.00 25.24 96 ILE A CA 5
ATOM 9625 C C . ILE A 1 96 ? 1.326 3.624 16.118 1.00 13.31 96 ILE A C 5
ATOM 9626 O O . ILE A 1 96 ? 2.062 3.941 15.183 1.00 33.22 96 ILE A O 5
ATOM 9641 N N . GLN A 1 97 ? 1.355 4.229 17.301 1.00 40.30 97 GLN A N 5
ATOM 9642 C CA . GLN A 1 97 ? 2.275 5.327 17.575 1.00 11.44 97 GLN A CA 5
ATOM 9643 C C . GLN A 1 97 ? 3.720 4.894 17.353 1.00 13.40 97 GLN A C 5
ATOM 9644 O O . GLN A 1 97 ? 4.540 5.666 16.858 1.00 63.12 97 GLN A O 5
ATOM 9656 N N . GLU A 1 98 ? 4.025 3.654 17.723 1.00 11.02 98 GLU A N 5
ATOM 9657 C CA . GLU A 1 98 ? 5.373 3.119 17.565 1.00 63.51 98 GLU A CA 5
ATOM 9658 C C . GLU A 1 98 ? 5.748 3.017 16.090 1.00 54.21 98 GLU A C 5
ATOM 9659 O O . GLU A 1 98 ? 6.710 3.639 15.638 1.00 64.03 98 GLU A O 5
ATOM 9669 N N . ARG A 1 99 ? 4.983 2.226 15.344 1.00 63.03 99 ARG A N 5
ATOM 9670 C CA . ARG A 1 99 ? 5.236 2.040 13.921 1.00 44.43 99 ARG A CA 5
ATOM 9671 C C . ARG A 1 99 ? 5.296 3.383 13.199 1.00 61.25 99 ARG A C 5
ATOM 9672 O O . ARG A 1 99 ? 6.051 3.552 12.241 1.00 2.42 99 ARG A O 5
ATOM 9690 N N . PHE A 1 100 ? 4.495 4.336 13.665 1.00 53.32 100 PHE A N 5
ATOM 9691 C CA . PHE A 1 100 ? 4.456 5.664 13.063 1.00 14.22 100 PHE A CA 5
ATOM 9692 C C . PHE A 1 100 ? 5.862 6.241 12.927 1.00 35.50 100 PHE A C 5
ATOM 9693 O O . PHE A 1 100 ? 6.154 6.977 11.985 1.00 54.12 100 PHE A O 5
ATOM 9709 N N . SER A 1 101 ? 6.728 5.901 13.876 1.00 55.03 101 SER A N 5
ATOM 9710 C CA . SER A 1 101 ? 8.103 6.388 13.865 1.00 73.01 101 SER A CA 5
ATOM 9711 C C . SER A 1 101 ? 8.787 6.059 12.542 1.00 11.41 101 SER A C 5
ATOM 9712 O O . SER A 1 101 ? 9.580 6.847 12.028 1.00 13.43 101 SER A O 5
ATOM 9719 N N . GLU A 1 102 ? 8.472 4.888 11.995 1.00 24.42 102 GLU A N 5
ATOM 9720 C CA . GLU A 1 102 ? 9.055 4.454 10.731 1.00 21.42 102 GLU A CA 5
ATOM 9721 C C . GLU A 1 102 ? 8.596 5.347 9.585 1.00 41.53 102 GLU A C 5
ATOM 9722 O O . GLU A 1 102 ? 9.408 5.991 8.919 1.00 64.12 102 GLU A O 5
ATOM 9732 N N . VAL A 1 103 ? 7.286 5.382 9.357 1.00 43.34 103 VAL A N 5
ATOM 9733 C CA . VAL A 1 103 ? 6.716 6.197 8.289 1.00 33.35 103 VAL A CA 5
ATOM 9734 C C . VAL A 1 103 ? 7.101 7.662 8.452 1.00 74.32 103 VAL A C 5
ATOM 9735 O O . VAL A 1 103 ? 7.331 8.367 7.470 1.00 73.13 103 VAL A O 5
ATOM 9748 N N . ARG A 1 104 ? 7.171 8.115 9.700 1.00 62.30 104 ARG A N 5
ATOM 9749 C CA . ARG A 1 104 ? 7.527 9.499 9.993 1.00 53.43 104 ARG A CA 5
ATOM 9750 C C . ARG A 1 104 ? 8.966 9.789 9.571 1.00 24.32 104 ARG A C 5
ATOM 9751 O O . ARG A 1 104 ? 9.228 10.740 8.835 1.00 52.24 104 ARG A O 5
ATOM 9769 N N . LYS A 1 105 ? 9.893 8.965 10.045 1.00 63.20 105 LYS A N 5
ATOM 9770 C CA . LYS A 1 105 ? 11.304 9.132 9.720 1.00 41.32 105 LYS A CA 5
ATOM 9771 C C . LYS A 1 105 ? 11.517 9.137 8.208 1.00 62.32 105 LYS A C 5
ATOM 9772 O O . LYS A 1 105 ? 12.210 10.002 7.672 1.00 44.25 105 LYS A O 5
ATOM 9787 N N . LYS A 1 106 ? 10.915 8.168 7.527 1.00 62.33 106 LYS A N 5
ATOM 9788 C CA . LYS A 1 106 ? 11.035 8.063 6.078 1.00 12.43 106 LYS A CA 5
ATOM 9789 C C . LYS A 1 106 ? 10.402 9.269 5.391 1.00 14.33 106 LYS A C 5
ATOM 9790 O O . LYS A 1 106 ? 10.935 9.785 4.409 1.00 52.42 106 LYS A O 5
ATOM 9805 N N . MET A 1 107 ? 9.264 9.713 5.914 1.00 51.40 107 MET A N 5
ATOM 9806 C CA . MET A 1 107 ? 8.561 10.860 5.350 1.00 30.53 107 MET A CA 5
ATOM 9807 C C . MET A 1 107 ? 9.457 12.094 5.339 1.00 50.10 107 MET A C 5
ATOM 9808 O O . MET A 1 107 ? 9.669 12.710 4.295 1.00 40.31 107 MET A O 5
ATOM 9820 N N . VAL A 1 108 ? 9.980 12.452 6.508 1.00 31.43 108 VAL A N 5
ATOM 9821 C CA . VAL A 1 108 ? 10.853 13.612 6.632 1.00 50.42 108 VAL A CA 5
ATOM 9822 C C . VAL A 1 108 ? 12.154 13.406 5.863 1.00 51.02 108 VAL A C 5
ATOM 9823 O O . VAL A 1 108 ? 12.700 14.346 5.286 1.00 14.23 108 VAL A O 5
ATOM 9836 N N . GLU A 1 109 ? 12.643 12.170 5.860 1.00 61.20 109 GLU A N 5
ATOM 9837 C CA . GLU A 1 109 ? 13.880 11.841 5.163 1.00 53.51 109 GLU A CA 5
ATOM 9838 C C . GLU A 1 109 ? 13.750 12.114 3.666 1.00 32.14 109 GLU A C 5
ATOM 9839 O O . GLU A 1 109 ? 14.679 12.614 3.033 1.00 12.22 109 GLU A O 5
ATOM 9849 N N . ASN A 1 110 ? 12.591 11.780 3.109 1.00 33.11 110 ASN A N 5
ATOM 9850 C CA . ASN A 1 110 ? 12.338 11.987 1.688 1.00 74.11 110 ASN A CA 5
ATOM 9851 C C . ASN A 1 110 ? 12.655 13.424 1.283 1.00 20.11 110 ASN A C 5
ATOM 9852 O O . ASN A 1 110 ? 13.057 13.686 0.149 1.00 13.40 110 ASN A O 5
ATOM 9862 N N . ASP A 1 111 ? 12.471 14.350 2.217 1.00 72.02 111 ASP A N 5
ATOM 9863 C CA . ASP A 1 111 ? 12.739 15.760 1.959 1.00 50.02 111 ASP A CA 5
ATOM 9864 C C . ASP A 1 111 ? 11.778 16.312 0.911 1.00 72.32 111 ASP A C 5
ATOM 9865 O O . ASP A 1 111 ? 12.180 16.625 -0.210 1.00 1.23 111 ASP A O 5
ATOM 9873 N N . ASP A 1 112 ? 10.508 16.430 1.283 1.00 12.35 112 ASP A N 5
ATOM 9874 C CA . ASP A 1 112 ? 9.490 16.944 0.375 1.00 15.12 112 ASP A CA 5
ATOM 9875 C C . ASP A 1 112 ? 8.593 17.955 1.081 1.00 61.03 112 ASP A C 5
ATOM 9876 O O . ASP A 1 112 ? 8.249 18.995 0.517 1.00 1.32 112 ASP A O 5
ATOM 9884 N N . ILE A 1 113 ? 8.218 17.643 2.317 1.00 65.24 113 ILE A N 5
ATOM 9885 C CA . ILE A 1 113 ? 7.361 18.526 3.100 1.00 3.42 113 ILE A CA 5
ATOM 9886 C C . ILE A 1 113 ? 7.973 18.817 4.465 1.00 71.42 113 ILE A C 5
ATOM 9887 O O . ILE A 1 113 ? 9.085 18.382 4.763 1.00 12.11 113 ILE A O 5
ATOM 9902 N N . GLU A 1 114 ? 7.240 19.556 5.292 1.00 3.24 114 GLU A N 5
ATOM 9903 C CA . GLU A 1 114 ? 7.711 19.905 6.627 1.00 4.15 114 GLU A CA 5
ATOM 9904 C C . GLU A 1 114 ? 6.691 19.499 7.687 1.00 24.25 114 GLU A C 5
ATOM 9905 O O . GLU A 1 114 ? 6.992 18.713 8.585 1.00 12.24 114 GLU A O 5
ATOM 9915 N N . MET A 1 115 ? 5.483 20.043 7.577 1.00 71.22 115 MET A N 5
ATOM 9916 C CA . MET A 1 115 ? 4.419 19.738 8.525 1.00 63.11 115 MET A CA 5
ATOM 9917 C C . MET A 1 115 ? 3.076 19.608 7.813 1.00 0.24 115 MET A C 5
ATOM 9918 O O . MET A 1 115 ? 2.026 19.870 8.397 1.00 23.31 115 MET A O 5
ATOM 9930 N N . GLN A 1 116 ? 3.120 19.201 6.548 1.00 43.12 116 GLN A N 5
ATOM 9931 C CA . GLN A 1 116 ? 1.906 19.038 5.756 1.00 23.31 116 GLN A CA 5
ATOM 9932 C C . GLN A 1 116 ? 1.251 17.689 6.037 1.00 41.22 116 GLN A C 5
ATOM 9933 O O . GLN A 1 116 ? 0.035 17.601 6.199 1.00 65.12 116 GLN A O 5
ATOM 9945 N N . ALA A 1 117 ? 2.066 16.642 6.092 1.00 14.52 117 ALA A N 5
ATOM 9946 C CA . ALA A 1 117 ? 1.566 15.297 6.353 1.00 22.52 117 ALA A CA 5
ATOM 9947 C C . ALA A 1 117 ? 1.037 15.177 7.779 1.00 42.53 117 ALA A C 5
ATOM 9948 O O . ALA A 1 117 ? 0.023 14.520 8.022 1.00 32.02 117 ALA A O 5
ATOM 9955 N N . LEU A 1 118 ? 1.728 15.814 8.717 1.00 12.24 118 LEU A N 5
ATOM 9956 C CA . LEU A 1 118 ? 1.328 15.777 10.120 1.00 51.45 118 LEU A CA 5
ATOM 9957 C C . LEU A 1 118 ? 0.320 16.880 10.427 1.00 11.31 118 LEU A C 5
ATOM 9958 O O . LEU A 1 118 ? -0.677 16.651 11.111 1.00 55.41 118 LEU A O 5
ATOM 9973 N N . GLY A 1 119 ? 0.585 18.077 9.915 1.00 74.25 119 GLY A N 5
ATOM 9974 C CA . GLY A 1 119 ? -0.308 19.198 10.144 1.00 0.13 119 GLY A CA 5
ATOM 9975 C C . GLY A 1 119 ? -1.702 18.948 9.602 1.00 15.11 119 GLY A C 5
ATOM 9976 O O . GLY A 1 119 ? -2.690 19.405 10.175 1.00 72.34 119 GLY A O 5
ATOM 9980 N N . SER A 1 120 ? -1.781 18.220 8.492 1.00 15.15 120 SER A N 5
ATOM 9981 C CA . SER A 1 120 ? -3.064 17.913 7.870 1.00 54.23 120 SER A CA 5
ATOM 9982 C C . SER A 1 120 ? -3.198 16.416 7.610 1.00 54.41 120 SER A C 5
ATOM 9983 O O . SER A 1 120 ? -2.386 15.619 8.077 1.00 10.43 120 SER A O 5
ATOM 9990 N N . ASN A 1 121 ? -4.230 16.043 6.859 1.00 33.24 121 ASN A N 5
ATOM 9991 C CA . ASN A 1 121 ? -4.472 14.641 6.537 1.00 71.01 121 ASN A CA 5
ATOM 9992 C C . ASN A 1 121 ? -4.219 13.752 7.750 1.00 33.21 121 ASN A C 5
ATOM 9993 O O . ASN A 1 121 ? -3.661 12.660 7.629 1.00 31.00 121 ASN A O 5
ATOM 10003 N N . THR A 1 122 ? -4.633 14.225 8.921 1.00 4.23 122 THR A N 5
ATOM 10004 C CA . THR A 1 122 ? -4.451 13.474 10.157 1.00 70.02 122 THR A CA 5
ATOM 10005 C C . THR A 1 122 ? -5.288 12.200 10.154 1.00 31.31 122 THR A C 5
ATOM 10006 O O . THR A 1 122 ? -4.880 11.176 10.703 1.00 42.32 122 THR A O 5
ATOM 10017 N N . THR A 1 123 ? -6.461 12.269 9.533 1.00 42.42 123 THR A N 5
ATOM 10018 C CA . THR A 1 123 ? -7.356 11.121 9.460 1.00 44.43 123 THR A CA 5
ATOM 10019 C C . THR A 1 123 ? -6.647 9.909 8.869 1.00 15.24 123 THR A C 5
ATOM 10020 O O . THR A 1 123 ? -5.771 10.045 8.015 1.00 54.11 123 THR A O 5
ATOM 10031 N N . ILE A 1 124 ? -7.031 8.722 9.328 1.00 62.23 124 ILE A N 5
ATOM 10032 C CA . ILE A 1 124 ? -6.432 7.485 8.843 1.00 71.42 124 ILE A CA 5
ATOM 10033 C C . ILE A 1 124 ? -7.457 6.630 8.106 1.00 1.31 124 ILE A C 5
ATOM 10034 O O . ILE A 1 124 ? -8.656 6.710 8.374 1.00 22.25 124 ILE A O 5
ATOM 10049 N N . HIS A 1 125 ? -6.977 5.810 7.176 1.00 11.10 125 HIS A N 5
ATOM 10050 C CA . HIS A 1 125 ? -7.852 4.938 6.401 1.00 12.43 125 HIS A CA 5
ATOM 10051 C C . HIS A 1 125 ? -7.809 3.509 6.938 1.00 55.34 125 HIS A C 5
ATOM 10052 O O . HIS A 1 125 ? -6.740 2.908 7.044 1.00 41.14 125 HIS A O 5
ATOM 10065 N N . ALA A 1 126 ? -8.977 2.973 7.275 1.00 72.44 126 ALA A N 5
ATOM 10066 C CA . ALA A 1 126 ? -9.073 1.616 7.799 1.00 74.42 126 ALA A CA 5
ATOM 10067 C C . ALA A 1 126 ? -9.565 0.649 6.729 1.00 3.43 126 ALA A C 5
ATOM 10068 O O . ALA A 1 126 ? -10.703 0.745 6.268 1.00 42.42 126 ALA A O 5
ATOM 10075 N N . TYR A 1 127 ? -8.703 -0.284 6.338 1.00 62.50 127 TYR A N 5
ATOM 10076 C CA . TYR A 1 127 ? -9.050 -1.267 5.320 1.00 3.23 127 TYR A CA 5
ATOM 10077 C C . TYR A 1 127 ? -9.372 -2.617 5.954 1.00 32.10 127 TYR A C 5
ATOM 10078 O O . TYR A 1 127 ? -8.474 -3.408 6.248 1.00 21.21 127 TYR A O 5
ATOM 10095 N N . PHE A 1 128 ? -10.659 -2.875 6.162 1.00 62.30 128 PHE A N 5
ATOM 10096 C CA . PHE A 1 128 ? -11.100 -4.129 6.761 1.00 63.13 128 PHE A CA 5
ATOM 10097 C C . PHE A 1 128 ? -11.217 -5.225 5.706 1.00 70.41 128 PHE A C 5
ATOM 10098 O O . PHE A 1 128 ? -11.827 -5.028 4.655 1.00 61.21 128 PHE A O 5
ATOM 10114 N N . ARG A 1 129 ? -10.626 -6.380 5.994 1.00 22.15 129 ARG A N 5
ATOM 10115 C CA . ARG A 1 129 ? -10.661 -7.507 5.071 1.00 4.50 129 ARG A CA 5
ATOM 10116 C C . ARG A 1 129 ? -11.528 -8.635 5.622 1.00 15.23 129 ARG A C 5
ATOM 10117 O O . ARG A 1 129 ? -11.779 -8.709 6.826 1.00 13.12 129 ARG A O 5
ATOM 10135 N N . LYS A 1 130 ? -11.983 -9.514 4.735 1.00 50.14 130 LYS A N 5
ATOM 10136 C CA . LYS A 1 130 ? -12.820 -10.640 5.132 1.00 43.43 130 LYS A CA 5
ATOM 10137 C C . LYS A 1 130 ? -12.386 -11.190 6.485 1.00 33.55 130 LYS A C 5
ATOM 10138 O O . LYS A 1 130 ? -11.332 -11.817 6.602 1.00 20.10 130 LYS A O 5
ATOM 10153 N N . ASP A 1 131 ? -13.204 -10.954 7.505 1.00 31.43 131 ASP A N 5
ATOM 10154 C CA . ASP A 1 131 ? -12.905 -11.430 8.851 1.00 75.32 131 ASP A CA 5
ATOM 10155 C C . ASP A 1 131 ? -13.768 -12.637 9.205 1.00 75.20 131 ASP A C 5
ATOM 10156 O O . ASP A 1 131 ? -13.300 -13.580 9.844 1.00 53.12 131 ASP A O 5
ATOM 10164 N N . TRP A 1 132 ? -15.027 -12.600 8.787 1.00 22.13 132 TRP A N 5
ATOM 10165 C CA . TRP A 1 132 ? -15.955 -13.691 9.061 1.00 23.33 132 TRP A CA 5
ATOM 10166 C C . TRP A 1 132 ? -16.522 -14.262 7.767 1.00 12.14 132 TRP A C 5
ATOM 10167 O O . TRP A 1 132 ? -16.776 -15.462 7.665 1.00 61.12 132 TRP A O 5
ATOM 10187 N N . SER A 1 133 ? -16.719 -13.395 6.779 1.00 52.43 133 SER A N 5
ATOM 10188 C CA . SER A 1 133 ? -17.260 -13.813 5.491 1.00 73.13 133 SER A CA 5
ATOM 10189 C C . SER A 1 133 ? -16.364 -13.344 4.347 1.00 64.31 133 SER A C 5
ATOM 10190 O O . SER A 1 133 ? -15.467 -12.524 4.543 1.00 62.32 133 SER A O 5
ATOM 10197 N N . ASP A 1 134 ? -16.616 -13.871 3.154 1.00 72.53 134 ASP A N 5
ATOM 10198 C CA . ASP A 1 134 ? -15.834 -13.505 1.978 1.00 10.45 134 ASP A CA 5
ATOM 10199 C C . ASP A 1 134 ? -16.208 -12.111 1.488 1.00 63.41 134 ASP A C 5
ATOM 10200 O O . ASP A 1 134 ? -16.878 -11.958 0.465 1.00 12.04 134 ASP A O 5
ATOM 10208 N N . LYS A 1 135 ? -15.774 -11.093 2.224 1.00 15.35 135 LYS A N 5
ATOM 10209 C CA . LYS A 1 135 ? -16.062 -9.710 1.866 1.00 44.52 135 LYS A CA 5
ATOM 10210 C C . LYS A 1 135 ? -14.917 -8.791 2.276 1.00 31.23 135 LYS A C 5
ATOM 10211 O O . LYS A 1 135 ? -13.969 -9.221 2.933 1.00 60.31 135 LYS A O 5
ATOM 10226 N N . ALA A 1 136 ? -15.011 -7.525 1.886 1.00 62.32 136 ALA A N 5
ATOM 10227 C CA . ALA A 1 136 ? -13.985 -6.545 2.217 1.00 72.53 136 ALA A CA 5
ATOM 10228 C C . ALA A 1 136 ? -14.598 -5.174 2.483 1.00 71.31 136 ALA A C 5
ATOM 10229 O O . ALA A 1 136 ? -15.283 -4.613 1.628 1.00 42.15 136 ALA A O 5
ATOM 10236 N N . LEU A 1 137 ? -14.350 -4.641 3.674 1.00 61.50 137 LEU A N 5
ATOM 10237 C CA . LEU A 1 137 ? -14.878 -3.335 4.055 1.00 44.52 137 LEU A CA 5
ATOM 10238 C C . LEU A 1 137 ? -13.790 -2.268 3.996 1.00 1.13 137 LEU A C 5
ATOM 10239 O O . LEU A 1 137 ? -12.640 -2.519 4.355 1.00 34.24 137 LEU A O 5
ATOM 10254 N N . LYS A 1 138 ? -14.162 -1.076 3.542 1.00 34.24 138 LYS A N 5
ATOM 10255 C CA . LYS A 1 138 ? -13.218 0.031 3.440 1.00 44.23 138 LYS A CA 5
ATOM 10256 C C . LYS A 1 138 ? -13.806 1.304 4.042 1.00 50.41 138 LYS A C 5
ATOM 10257 O O . LYS A 1 138 ? -14.687 1.931 3.453 1.00 14.30 138 LYS A O 5
ATOM 10272 N N . ILE A 1 139 ? -13.312 1.679 5.216 1.00 22.44 139 ILE A N 5
ATOM 10273 C CA . ILE A 1 139 ? -13.786 2.878 5.897 1.00 2.31 139 ILE A CA 5
ATOM 10274 C C . ILE A 1 139 ? -12.639 3.612 6.582 1.00 62.05 139 ILE A C 5
ATOM 10275 O O . ILE A 1 139 ? -11.707 2.990 7.092 1.00 40.30 139 ILE A O 5
ATOM 10290 N N . ASP A 1 140 ? -12.715 4.938 6.591 1.00 34.22 140 ASP A N 5
ATOM 10291 C CA . ASP A 1 140 ? -11.683 5.758 7.216 1.00 24.11 140 ASP A CA 5
ATOM 10292 C C . ASP A 1 140 ? -12.101 6.177 8.622 1.00 22.21 140 ASP A C 5
ATOM 10293 O O . ASP A 1 140 ? -13.285 6.383 8.895 1.00 33.40 140 ASP A O 5
ATOM 10301 N N . LEU A 1 141 ? -11.122 6.300 9.512 1.00 61.31 141 LEU A N 5
ATOM 10302 C CA . LEU A 1 141 ? -11.388 6.693 10.892 1.00 71.50 141 LEU A CA 5
ATOM 10303 C C . LEU A 1 141 ? -10.650 7.981 11.243 1.00 54.30 141 LEU A C 5
ATOM 10304 O O . LEU A 1 141 ? -9.556 8.237 10.741 1.00 73.24 141 LEU A O 5
ATOM 10319 N N . MET A 1 142 ? -11.256 8.787 12.109 1.00 70.25 142 MET A N 5
ATOM 10320 C CA . MET A 1 142 ? -10.653 10.047 12.530 1.00 43.44 142 MET A CA 5
ATOM 10321 C C . MET A 1 142 ? -10.509 10.100 14.047 1.00 21.12 142 MET A C 5
ATOM 10322 O O . MET A 1 142 ? -11.204 9.403 14.786 1.00 43.14 142 MET A O 5
ATOM 10334 N N . PRO A 1 143 ? -9.584 10.946 14.525 1.00 52.31 143 PRO A N 5
ATOM 10335 C CA . PRO A 1 143 ? -9.326 11.110 15.959 1.00 43.12 143 PRO A CA 5
ATOM 10336 C C . PRO A 1 143 ? -10.476 11.807 16.678 1.00 25.11 143 PRO A C 5
ATOM 10337 O O . PRO A 1 143 ? -10.408 13.002 16.969 1.00 31.24 143 PRO A O 5
ATOM 10345 N N . HIS A 1 144 ? -11.534 11.054 16.962 1.00 1.24 144 HIS A N 5
ATOM 10346 C CA . HIS A 1 144 ? -12.700 11.599 17.648 1.00 33.43 144 HIS A CA 5
ATOM 10347 C C . HIS A 1 144 ? -12.297 12.250 18.969 1.00 54.11 144 HIS A C 5
ATOM 10348 O O . HIS A 1 144 ? -11.280 11.894 19.562 1.00 30.50 144 HIS A O 5
ATOM 10361 N N . ASN A 1 145 ? -13.102 13.206 19.421 1.00 41.10 145 ASN A N 5
ATOM 10362 C CA . ASN A 1 145 ? -12.828 13.908 20.670 1.00 45.42 145 ASN A CA 5
ATOM 10363 C C . ASN A 1 145 ? -13.977 14.846 21.029 1.00 21.52 145 ASN A C 5
ATOM 10364 O O . ASN A 1 145 ? -13.843 16.070 21.005 1.00 22.11 145 ASN A O 5
ATOM 10374 N N . PRO A 1 146 ? -15.134 14.260 21.372 1.00 53.44 146 PRO A N 5
ATOM 10375 C CA . PRO A 1 146 ? -16.328 15.024 21.744 1.00 63.42 146 PRO A CA 5
ATOM 10376 C C . PRO A 1 146 ? -16.172 15.725 23.090 1.00 40.22 146 PRO A C 5
ATOM 10377 O O . PRO A 1 146 ? -15.321 15.354 23.899 1.00 11.51 146 PRO A O 5
ATOM 10385 N N . LEU A 1 147 ? -16.997 16.739 23.323 1.00 3.45 147 LEU A N 5
ATOM 10386 C CA . LEU A 1 147 ? -16.952 17.491 24.572 1.00 53.55 147 LEU A CA 5
ATOM 10387 C C . LEU A 1 147 ? -18.356 17.731 25.115 1.00 64.32 147 LEU A C 5
ATOM 10388 O O . LEU A 1 147 ? -19.349 17.353 24.491 1.00 72.12 147 LEU A O 5
ATOM 10403 N N . LYS A 1 148 ? -18.435 18.364 26.281 1.00 53.42 148 LYS A N 5
ATOM 10404 C CA . LYS A 1 148 ? -19.718 18.658 26.908 1.00 51.44 148 LYS A CA 5
ATOM 10405 C C . LYS A 1 148 ? -19.790 20.120 27.338 1.00 0.23 148 LYS A C 5
ATOM 10406 O O . LYS A 1 148 ? -18.771 20.808 27.408 1.00 31.14 148 LYS A O 5
ATOM 10421 N N . VAL A 1 149 ? -21.000 20.587 27.628 1.00 60.41 149 VAL A N 5
ATOM 10422 C CA . VAL A 1 149 ? -21.204 21.967 28.055 1.00 43.51 149 VAL A CA 5
ATOM 10423 C C . VAL A 1 149 ? -22.553 22.133 28.747 1.00 61.53 149 VAL A C 5
ATOM 10424 O O . VAL A 1 149 ? -23.570 21.618 28.281 1.00 71.32 149 VAL A O 5
ATOM 10437 N N . CYS A 1 150 ? -22.553 22.856 29.862 1.00 50.34 150 CYS A N 5
ATOM 10438 C CA . CYS A 1 150 ? -23.777 23.092 30.619 1.00 33.34 150 CYS A CA 5
ATOM 10439 C C . CYS A 1 150 ? -24.017 24.585 30.814 1.00 24.53 150 CYS A C 5
ATOM 10440 O O . CYS A 1 150 ? -25.122 25.080 30.591 1.00 33.32 150 CYS A O 5
ATOM 10447 N N . ASP A 1 151 ? -22.976 25.296 31.234 1.00 4.21 151 ASP A N 5
ATOM 10448 C CA . ASP A 1 151 ? -23.075 26.733 31.460 1.00 55.24 151 ASP A CA 5
ATOM 10449 C C . ASP A 1 151 ? -23.251 27.480 30.142 1.00 52.04 151 ASP A C 5
ATOM 10450 O O . ASP A 1 151 ? -22.980 26.941 29.069 1.00 52.45 151 ASP A O 5
ATOM 10458 N N . LYS A 1 152 ? -23.709 28.725 30.229 1.00 12.40 152 LYS A N 5
ATOM 10459 C CA . LYS A 1 152 ? -23.922 29.547 29.044 1.00 32.12 152 LYS A CA 5
ATOM 10460 C C . LYS A 1 152 ? -22.591 29.945 28.411 1.00 5.33 152 LYS A C 5
ATOM 10461 O O . LYS A 1 152 ? -21.532 29.782 29.015 1.00 15.32 152 LYS A O 5
ATOM 10476 N N . THR A 1 153 ? -22.655 30.468 27.191 1.00 64.21 153 THR A N 5
ATOM 10477 C CA . THR A 1 153 ? -21.457 30.890 26.476 1.00 20.42 153 THR A CA 5
ATOM 10478 C C . THR A 1 153 ? -20.827 32.113 27.133 1.00 45.24 153 THR A C 5
ATOM 10479 O O . THR A 1 153 ? -21.518 33.078 27.459 1.00 71.12 153 THR A O 5
ATOM 10490 N N . ASN A 1 154 ? -19.513 32.067 27.322 1.00 44.44 154 ASN A N 5
ATOM 10491 C CA . ASN A 1 154 ? -18.790 33.174 27.939 1.00 4.21 154 ASN A CA 5
ATOM 10492 C C . ASN A 1 154 ? -18.598 34.318 26.948 1.00 31.32 154 ASN A C 5
ATOM 10493 O O . ASN A 1 154 ? -18.430 34.094 25.750 1.00 54.23 154 ASN A O 5
ATOM 10503 N N . GLY A 1 155 ? -18.625 35.546 27.457 1.00 30.43 155 GLY A N 5
ATOM 10504 C CA . GLY A 1 155 ? -18.453 36.707 26.604 1.00 33.21 155 GLY A CA 5
ATOM 10505 C C . GLY A 1 155 ? -17.803 37.868 27.331 1.00 43.31 155 GLY A C 5
ATOM 10506 O O . GLY A 1 155 ? -16.885 38.500 26.808 1.00 41.12 155 GLY A O 5
ATOM 10510 N N . ILE A 1 156 ? -18.282 38.152 28.538 1.00 51.22 156 ILE A N 5
ATOM 10511 C CA . ILE A 1 156 ? -17.741 39.245 29.336 1.00 44.41 156 ILE A CA 5
ATOM 10512 C C . ILE A 1 156 ? -16.224 39.146 29.449 1.00 43.11 156 ILE A C 5
ATOM 10513 O O . ILE A 1 156 ? -15.529 40.160 29.522 1.00 2.13 156 ILE A O 5
ATOM 10528 N N . ALA A 1 157 ? -15.716 37.917 29.461 1.00 64.44 157 ALA A N 5
ATOM 10529 C CA . ALA A 1 157 ? -14.281 37.686 29.561 1.00 72.43 157 ALA A CA 5
ATOM 10530 C C . ALA A 1 157 ? -13.764 36.914 28.352 1.00 63.14 157 ALA A C 5
ATOM 10531 O O . ALA A 1 157 ? -14.541 36.344 27.588 1.00 42.43 157 ALA A O 5
ATOM 10538 N N . LYS A 1 158 ? -12.445 36.903 28.183 1.00 25.24 158 LYS A N 5
ATOM 10539 C CA . LYS A 1 158 ? -11.823 36.200 27.067 1.00 65.24 158 LYS A CA 5
ATOM 10540 C C . LYS A 1 158 ? -11.493 34.761 27.446 1.00 40.34 158 LYS A C 5
ATOM 10541 O O . LYS A 1 158 ? -10.625 34.512 28.284 1.00 22.30 158 LYS A O 5
ATOM 10556 N N . PHE A 1 159 ? -12.188 33.816 26.822 1.00 34.34 159 PHE A N 5
ATOM 10557 C CA . PHE A 1 159 ? -11.967 32.399 27.094 1.00 42.25 159 PHE A CA 5
ATOM 10558 C C . PHE A 1 159 ? -11.746 31.625 25.798 1.00 1.50 159 PHE A C 5
ATOM 10559 O O . PHE A 1 159 ? -12.609 30.877 25.337 1.00 31.31 159 PHE A O 5
ATOM 10575 N N . PRO A 1 160 ? -10.563 31.808 25.194 1.00 74.33 160 PRO A N 5
ATOM 10576 C CA . PRO A 1 160 ? -10.201 31.136 23.943 1.00 53.51 160 PRO A CA 5
ATOM 10577 C C . PRO A 1 160 ? -9.983 29.638 24.131 1.00 62.02 160 PRO A C 5
ATOM 10578 O O . PRO A 1 160 ? -8.863 29.190 24.371 1.00 75.11 160 PRO A O 5
ATOM 10586 N N . GLU A 1 161 ? -11.062 28.870 24.019 1.00 3.12 161 GLU A N 5
ATOM 10587 C CA . GLU A 1 161 ? -10.988 27.423 24.178 1.00 34.24 161 GLU A CA 5
ATOM 10588 C C . GLU A 1 161 ? -11.449 26.711 22.909 1.00 3.32 161 GLU A C 5
ATOM 10589 O O . GLU A 1 161 ? -12.162 25.709 22.970 1.00 32.54 161 GLU A O 5
ATOM 10599 N N . ARG A 1 162 ? -11.039 27.239 21.760 1.00 14.04 162 ARG A N 5
ATOM 10600 C CA . ARG A 1 162 ? -11.410 26.656 20.476 1.00 0.22 162 ARG A CA 5
ATOM 10601 C C . ARG A 1 162 ? -10.446 25.539 20.086 1.00 43.22 162 ARG A C 5
ATOM 10602 O O . ARG A 1 162 ? -9.268 25.786 19.833 1.00 54.10 162 ARG A O 5
ATOM 10620 N N . GLU A 1 163 ? -10.957 24.313 20.040 1.00 11.34 163 GLU A N 5
ATOM 10621 C CA . GLU A 1 163 ? -10.139 23.160 19.681 1.00 4.22 163 GLU A CA 5
ATOM 10622 C C . GLU A 1 163 ? -10.318 22.803 18.208 1.00 61.52 163 GLU A C 5
ATOM 10623 O O . GLU A 1 163 ? -11.369 23.056 17.619 1.00 45.44 163 GLU A O 5
ATOM 10633 N N . LEU A 1 164 ? -9.282 22.216 17.619 1.00 22.31 164 LEU A N 5
ATOM 10634 C CA . LEU A 1 164 ? -9.323 21.824 16.214 1.00 53.03 164 LEU A CA 5
ATOM 10635 C C . LEU A 1 164 ? -10.397 20.769 15.973 1.00 61.44 164 LEU A C 5
ATOM 10636 O O . LEU A 1 164 ? -10.294 19.643 16.456 1.00 21.23 164 LEU A O 5
ATOM 10651 N N . GLU A 1 165 ? -11.428 21.144 15.220 1.00 14.54 165 GLU A N 5
ATOM 10652 C CA . GLU A 1 165 ? -12.520 20.228 14.914 1.00 44.12 165 GLU A CA 5
ATOM 10653 C C . GLU A 1 165 ? -12.248 19.469 13.618 1.00 32.11 165 GLU A C 5
ATOM 10654 O O . GLU A 1 165 ? -11.724 20.030 12.655 1.00 72.44 165 GLU A O 5
ATOM 10664 N N . LEU A 1 166 ? -12.608 18.191 13.602 1.00 54.11 166 LEU A N 5
ATOM 10665 C CA . LEU A 1 166 ? -12.403 17.353 12.425 1.00 62.55 166 LEU A CA 5
ATOM 10666 C C . LEU A 1 166 ? -13.516 17.566 11.404 1.00 1.01 166 LEU A C 5
ATOM 10667 O O . LEU A 1 166 ? -14.587 18.074 11.736 1.00 0.21 166 LEU A O 5
ATOM 10682 N N . ARG A 1 167 ? -13.255 17.173 10.162 1.00 2.33 167 ARG A N 5
ATOM 10683 C CA . ARG A 1 167 ? -14.235 17.320 9.092 1.00 73.10 167 ARG A CA 5
ATOM 10684 C C . ARG A 1 167 ? -14.938 15.995 8.814 1.00 5.42 167 ARG A C 5
ATOM 10685 O O . ARG A 1 167 ? -14.307 14.939 8.791 1.00 61.25 167 ARG A O 5
ATOM 10703 N N . GLN A 1 168 ? -16.250 16.060 8.605 1.00 51.33 168 GLN A N 5
ATOM 10704 C CA . GLN A 1 168 ? -17.039 14.865 8.329 1.00 22.02 168 GLN A CA 5
ATOM 10705 C C . GLN A 1 168 ? -16.433 14.065 7.180 1.00 24.04 168 GLN A C 5
ATOM 10706 O O . GLN A 1 168 ? -16.408 14.522 6.036 1.00 24.33 168 GLN A O 5
ATOM 10718 N N . THR A 1 169 ? -15.946 12.868 7.491 1.00 31.42 169 THR A N 5
ATOM 10719 C CA . THR A 1 169 ? -15.339 12.006 6.485 1.00 33.03 169 THR A CA 5
ATOM 10720 C C . THR A 1 169 ? -16.402 11.256 5.690 1.00 60.12 169 THR A C 5
ATOM 10721 O O . THR A 1 169 ? -17.573 11.238 6.065 1.00 5.14 169 THR A O 5
ATOM 10732 N N . GLY A 1 170 ? -15.985 10.637 4.590 1.00 73.22 170 GLY A N 5
ATOM 10733 C CA . GLY A 1 170 ? -16.914 9.894 3.759 1.00 31.24 170 GLY A CA 5
ATOM 10734 C C . GLY A 1 170 ? -17.381 8.611 4.418 1.00 42.33 170 GLY A C 5
ATOM 10735 O O . GLY A 1 170 ? -16.811 8.153 5.408 1.00 33.12 170 GLY A O 5
ATOM 10739 N N . PRO A 1 171 ? -18.445 8.010 3.864 1.00 54.23 171 PRO A N 5
ATOM 10740 C CA . PRO A 1 171 ? -19.012 6.764 4.388 1.00 51.10 171 PRO A CA 5
ATOM 10741 C C . PRO A 1 171 ? -18.094 5.568 4.161 1.00 42.40 171 PRO A C 5
ATOM 10742 O O . PRO A 1 171 ? -16.946 5.725 3.748 1.00 32.14 171 PRO A O 5
ATOM 10750 N N . ALA A 1 172 ? -18.609 4.373 4.433 1.00 62.20 172 ALA A N 5
ATOM 10751 C CA . ALA A 1 172 ? -17.836 3.150 4.255 1.00 24.51 172 ALA A CA 5
ATOM 10752 C C . ALA A 1 172 ? -18.169 2.478 2.928 1.00 75.04 172 ALA A C 5
ATOM 10753 O O . ALA A 1 172 ? -19.192 2.773 2.311 1.00 2.32 172 ALA A O 5
ATOM 10760 N N . VAL A 1 173 ? -17.297 1.574 2.493 1.00 2.33 173 VAL A N 5
ATOM 10761 C CA . VAL A 1 173 ? -17.499 0.859 1.239 1.00 10.11 173 VAL A CA 5
ATOM 10762 C C . VAL A 1 173 ? -17.436 -0.650 1.449 1.00 60.02 173 VAL A C 5
ATOM 10763 O O . VAL A 1 173 ? -16.407 -1.187 1.858 1.00 20.21 173 VAL A O 5
ATOM 10776 N N . GLU A 1 174 ? -18.544 -1.328 1.167 1.00 50.33 174 GLU A N 5
ATOM 10777 C CA . GLU A 1 174 ? -18.614 -2.775 1.325 1.00 11.24 174 GLU A CA 5
ATOM 10778 C C . GLU A 1 174 ? -18.600 -3.474 -0.032 1.00 72.33 174 GLU A C 5
ATOM 10779 O O . GLU A 1 174 ? -19.521 -3.316 -0.833 1.00 4.31 174 GLU A O 5
ATOM 10789 N N . VAL A 1 175 ? -17.548 -4.245 -0.283 1.00 73.01 175 VAL A N 5
ATOM 10790 C CA . VAL A 1 175 ? -17.412 -4.968 -1.542 1.00 61.21 175 VAL A CA 5
ATOM 10791 C C . VAL A 1 175 ? -16.684 -6.293 -1.340 1.00 52.24 175 VAL A C 5
ATOM 10792 O O . VAL A 1 175 ? -15.811 -6.408 -0.480 1.00 74.34 175 VAL A O 5
ATOM 10805 N N . ASP A 1 176 ? -17.049 -7.289 -2.138 1.00 72.10 176 ASP A N 5
ATOM 10806 C CA . ASP A 1 176 ? -16.430 -8.606 -2.049 1.00 12.33 176 ASP A CA 5
ATOM 10807 C C . ASP A 1 176 ? -14.941 -8.531 -2.376 1.00 64.22 176 ASP A C 5
ATOM 10808 O O . ASP A 1 176 ? -14.526 -7.776 -3.255 1.00 61.33 176 ASP A O 5
ATOM 10816 N N . VAL A 1 177 ? -14.143 -9.317 -1.661 1.00 50.02 177 VAL A N 5
ATOM 10817 C CA . VAL A 1 177 ? -12.700 -9.339 -1.875 1.00 44.23 177 VAL A CA 5
ATOM 10818 C C . VAL A 1 177 ? -12.363 -9.747 -3.305 1.00 43.24 177 VAL A C 5
ATOM 10819 O O . VAL A 1 177 ? -11.406 -9.247 -3.896 1.00 72.21 177 VAL A O 5
ATOM 10832 N N . LYS A 1 178 ? -13.157 -10.657 -3.858 1.00 43.30 178 LYS A N 5
ATOM 10833 C CA . LYS A 1 178 ? -12.946 -11.133 -5.220 1.00 64.53 178 LYS A CA 5
ATOM 10834 C C . LYS A 1 178 ? -13.269 -10.038 -6.234 1.00 1.43 178 LYS A C 5
ATOM 10835 O O . LYS A 1 178 ? -12.615 -9.929 -7.272 1.00 25.04 178 LYS A O 5
ATOM 10850 N N . ASP A 1 179 ? -14.279 -9.232 -5.925 1.00 54.33 179 ASP A N 5
ATOM 10851 C CA . ASP A 1 179 ? -14.686 -8.146 -6.809 1.00 11.13 179 ASP A CA 5
ATOM 10852 C C . ASP A 1 179 ? -13.627 -7.048 -6.845 1.00 1.15 179 ASP A C 5
ATOM 10853 O O . ASP A 1 179 ? -13.187 -6.633 -7.917 1.00 42.13 179 ASP A O 5
ATOM 10861 N N . ILE A 1 180 ? -13.224 -6.584 -5.668 1.00 24.43 180 ILE A N 5
ATOM 10862 C CA . ILE A 1 180 ? -12.217 -5.535 -5.565 1.00 44.14 180 ILE A CA 5
ATOM 10863 C C . ILE A 1 180 ? -10.838 -6.057 -5.953 1.00 31.31 180 ILE A C 5
ATOM 10864 O O . ILE A 1 180 ? -10.545 -7.248 -5.844 1.00 15.43 180 ILE A O 5
ATOM 10879 N N . PRO A 1 181 ? -9.968 -5.147 -6.413 1.00 73.24 181 PRO A N 5
ATOM 10880 C CA . PRO A 1 181 ? -8.603 -5.492 -6.823 1.00 44.41 181 PRO A CA 5
ATOM 10881 C C . PRO A 1 181 ? -7.723 -5.878 -5.640 1.00 13.13 181 PRO A C 5
ATOM 10882 O O . PRO A 1 181 ? -6.959 -5.059 -5.129 1.00 24.45 181 PRO A O 5
ATOM 10890 N N . ALA A 1 182 ? -7.834 -7.130 -5.209 1.00 13.22 182 ALA A N 5
ATOM 10891 C CA . ALA A 1 182 ? -7.046 -7.625 -4.087 1.00 53.32 182 ALA A CA 5
ATOM 10892 C C . ALA A 1 182 ? -6.043 -8.680 -4.545 1.00 32.43 182 ALA A C 5
ATOM 10893 O O . ALA A 1 182 ? -5.938 -8.974 -5.734 1.00 11.02 182 ALA A O 5
ATOM 10900 N N . GLN A 1 183 ? -5.308 -9.243 -3.590 1.00 52.31 183 GLN A N 5
ATOM 10901 C CA . GLN A 1 183 ? -4.313 -10.264 -3.896 1.00 51.42 183 GLN A CA 5
ATOM 10902 C C . GLN A 1 183 ? -4.927 -11.659 -3.836 1.00 5.12 183 GLN A C 5
ATOM 10903 O O . GLN A 1 183 ? -5.086 -12.230 -2.757 1.00 64.34 183 GLN A O 5
ATOM 10915 N N . GLU A 1 184 ? -5.270 -12.200 -5.000 1.00 15.34 184 GLU A N 5
ATOM 10916 C CA . GLU A 1 184 ? -5.868 -13.529 -5.078 1.00 63.31 184 GLU A CA 5
ATOM 10917 C C . GLU A 1 184 ? -4.821 -14.611 -4.835 1.00 20.34 184 GLU A C 5
ATOM 10918 O O . GLU A 1 184 ? -4.374 -15.278 -5.768 1.00 13.04 184 GLU A O 5
ATOM 10928 N N . VAL A 1 185 ? -4.434 -14.780 -3.574 1.00 72.42 185 VAL A N 5
ATOM 10929 C CA . VAL A 1 185 ? -3.440 -15.782 -3.207 1.00 34.11 185 VAL A CA 5
ATOM 10930 C C . VAL A 1 185 ? -3.981 -17.193 -3.411 1.00 22.53 185 VAL A C 5
ATOM 10931 O O . VAL A 1 185 ? -5.165 -17.451 -3.195 1.00 35.40 185 VAL A O 5
ATOM 10944 N N . GLU A 1 186 ? -3.104 -18.102 -3.826 1.00 45.40 186 GLU A N 5
ATOM 10945 C CA . GLU A 1 186 ? -3.495 -19.487 -4.058 1.00 1.24 186 GLU A CA 5
ATOM 10946 C C . GLU A 1 186 ? -2.675 -20.437 -3.191 1.00 50.20 186 GLU A C 5
ATOM 10947 O O . GLU A 1 186 ? -1.617 -20.070 -2.678 1.00 23.42 186 GLU A O 5
ATOM 10957 N N . HIS A 1 187 ? -3.170 -21.661 -3.030 1.00 50.41 187 HIS A N 5
ATOM 10958 C CA . HIS A 1 187 ? -2.483 -22.664 -2.225 1.00 43.41 187 HIS A CA 5
ATOM 10959 C C . HIS A 1 187 ? -2.763 -24.068 -2.752 1.00 3.22 187 HIS A C 5
ATOM 10960 O O . HIS A 1 187 ? -3.735 -24.287 -3.475 1.00 11.11 187 HIS A O 5
ATOM 10973 N N . GLU A 1 188 ? -1.905 -25.015 -2.385 1.00 4.23 188 GLU A N 5
ATOM 10974 C CA . GLU A 1 188 ? -2.060 -26.397 -2.823 1.00 23.10 188 GLU A CA 5
ATOM 10975 C C . GLU A 1 188 ? -3.259 -27.052 -2.142 1.00 32.45 188 GLU A C 5
ATOM 10976 O O . GLU A 1 188 ? -3.318 -28.274 -2.010 1.00 25.45 188 GLU A O 5
ATOM 10986 N N . SER A 1 38 ? 58.711 -39.696 -10.935 1.00 50.04 38 SER A N 6
ATOM 10987 C CA . SER A 1 38 ? 59.561 -38.570 -11.301 1.00 61.43 38 SER A CA 6
ATOM 10988 C C . SER A 1 38 ? 59.463 -38.276 -12.795 1.00 13.00 38 SER A C 6
ATOM 10989 O O . SER A 1 38 ? 59.283 -39.183 -13.606 1.00 14.02 38 SER A O 6
ATOM 10996 N N . ALA A 1 39 ? 59.582 -37.001 -13.150 1.00 2.21 39 ALA A N 6
ATOM 10997 C CA . ALA A 1 39 ? 59.508 -36.587 -14.545 1.00 63.14 39 ALA A CA 6
ATOM 10998 C C . ALA A 1 39 ? 59.810 -35.100 -14.694 1.00 24.55 39 ALA A C 6
ATOM 10999 O O . ALA A 1 39 ? 59.109 -34.255 -14.136 1.00 25.14 39 ALA A O 6
ATOM 11006 N N . TYR A 1 40 ? 60.858 -34.785 -15.447 1.00 14.21 40 TYR A N 6
ATOM 11007 C CA . TYR A 1 40 ? 61.255 -33.400 -15.665 1.00 22.01 40 TYR A CA 6
ATOM 11008 C C . TYR A 1 40 ? 61.587 -33.152 -17.133 1.00 52.34 40 TYR A C 6
ATOM 11009 O O . TYR A 1 40 ? 62.400 -33.862 -17.726 1.00 11.11 40 TYR A O 6
ATOM 11026 N N . ARG A 1 41 ? 60.952 -32.141 -17.714 1.00 63.04 41 ARG A N 6
ATOM 11027 C CA . ARG A 1 41 ? 61.177 -31.799 -19.114 1.00 64.14 41 ARG A CA 6
ATOM 11028 C C . ARG A 1 41 ? 60.565 -30.442 -19.448 1.00 42.11 41 ARG A C 6
ATOM 11029 O O . ARG A 1 41 ? 59.482 -30.102 -18.970 1.00 62.40 41 ARG A O 6
ATOM 11047 N N . LYS A 1 42 ? 61.264 -29.668 -20.271 1.00 34.41 42 LYS A N 6
ATOM 11048 C CA . LYS A 1 42 ? 60.791 -28.349 -20.670 1.00 73.40 42 LYS A CA 6
ATOM 11049 C C . LYS A 1 42 ? 59.437 -28.444 -21.365 1.00 45.21 42 LYS A C 6
ATOM 11050 O O . LYS A 1 42 ? 59.293 -29.130 -22.377 1.00 41.01 42 LYS A O 6
ATOM 11065 N N . LYS A 1 43 ? 58.445 -27.750 -20.816 1.00 1.42 43 LYS A N 6
ATOM 11066 C CA . LYS A 1 43 ? 57.102 -27.754 -21.383 1.00 60.33 43 LYS A CA 6
ATOM 11067 C C . LYS A 1 43 ? 57.126 -27.308 -22.841 1.00 63.20 43 LYS A C 6
ATOM 11068 O O . LYS A 1 43 ? 56.936 -28.114 -23.751 1.00 62.31 43 LYS A O 6
ATOM 11083 N N . GLY A 1 44 ? 57.363 -26.016 -23.057 1.00 14.23 44 GLY A N 6
ATOM 11084 C CA . GLY A 1 44 ? 57.410 -25.487 -24.407 1.00 45.32 44 GLY A CA 6
ATOM 11085 C C . GLY A 1 44 ? 56.718 -24.142 -24.526 1.00 13.33 44 GLY A C 6
ATOM 11086 O O . GLY A 1 44 ? 56.637 -23.389 -23.556 1.00 11.12 44 GLY A O 6
ATOM 11090 N N . LYS A 1 45 ? 56.218 -23.840 -25.719 1.00 14.40 45 LYS A N 6
ATOM 11091 C CA . LYS A 1 45 ? 55.530 -22.578 -25.964 1.00 12.43 45 LYS A CA 6
ATOM 11092 C C . LYS A 1 45 ? 54.906 -22.559 -27.356 1.00 24.43 45 LYS A C 6
ATOM 11093 O O . LYS A 1 45 ? 55.455 -23.123 -28.301 1.00 12.15 45 LYS A O 6
ATOM 11108 N N . GLY A 1 46 ? 53.755 -21.905 -27.474 1.00 64.24 46 GLY A N 6
ATOM 11109 C CA . GLY A 1 46 ? 53.076 -21.823 -28.755 1.00 70.31 46 GLY A CA 6
ATOM 11110 C C . GLY A 1 46 ? 52.588 -20.421 -29.064 1.00 33.54 46 GLY A C 6
ATOM 11111 O O . GLY A 1 46 ? 52.619 -19.541 -28.204 1.00 1.22 46 GLY A O 6
ATOM 11115 N N . LYS A 1 47 ? 52.138 -20.212 -30.297 1.00 4.31 47 LYS A N 6
ATOM 11116 C CA . LYS A 1 47 ? 51.640 -18.908 -30.719 1.00 34.11 47 LYS A CA 6
ATOM 11117 C C . LYS A 1 47 ? 50.250 -19.030 -31.335 1.00 73.35 47 LYS A C 6
ATOM 11118 O O . LYS A 1 47 ? 50.111 -19.329 -32.521 1.00 13.52 47 LYS A O 6
ATOM 11133 N N . GLY A 1 48 ? 49.224 -18.793 -30.523 1.00 13.00 48 GLY A N 6
ATOM 11134 C CA . GLY A 1 48 ? 47.859 -18.880 -31.008 1.00 32.53 48 GLY A CA 6
ATOM 11135 C C . GLY A 1 48 ? 46.846 -18.450 -29.966 1.00 52.23 48 GLY A C 6
ATOM 11136 O O . GLY A 1 48 ? 46.840 -18.962 -28.846 1.00 40.24 48 GLY A O 6
ATOM 11140 N N . THR A 1 49 ? 45.985 -17.505 -30.334 1.00 12.42 49 THR A N 6
ATOM 11141 C CA . THR A 1 49 ? 44.965 -17.005 -29.422 1.00 1.32 49 THR A CA 6
ATOM 11142 C C . THR A 1 49 ? 43.576 -17.113 -30.039 1.00 44.54 49 THR A C 6
ATOM 11143 O O . THR A 1 49 ? 43.415 -17.017 -31.256 1.00 14.10 49 THR A O 6
ATOM 11154 N N . THR A 1 50 ? 42.570 -17.313 -29.192 1.00 62.42 50 THR A N 6
ATOM 11155 C CA . THR A 1 50 ? 41.193 -17.434 -29.656 1.00 22.54 50 THR A CA 6
ATOM 11156 C C . THR A 1 50 ? 40.295 -16.399 -28.986 1.00 14.33 50 THR A C 6
ATOM 11157 O O . THR A 1 50 ? 40.702 -15.730 -28.037 1.00 1.12 50 THR A O 6
ATOM 11168 N N . VAL A 1 51 ? 39.070 -16.275 -29.487 1.00 22.33 51 VAL A N 6
ATOM 11169 C CA . VAL A 1 51 ? 38.112 -15.322 -28.936 1.00 73.41 51 VAL A CA 6
ATOM 11170 C C . VAL A 1 51 ? 36.858 -16.030 -28.438 1.00 54.20 51 VAL A C 6
ATOM 11171 O O . VAL A 1 51 ? 36.320 -15.695 -27.384 1.00 33.11 51 VAL A O 6
ATOM 11184 N N . GLY A 1 52 ? 36.396 -17.013 -29.205 1.00 13.15 52 GLY A N 6
ATOM 11185 C CA . GLY A 1 52 ? 35.207 -17.754 -28.825 1.00 53.11 52 GLY A CA 6
ATOM 11186 C C . GLY A 1 52 ? 34.189 -17.830 -29.945 1.00 41.22 52 GLY A C 6
ATOM 11187 O O . GLY A 1 52 ? 34.007 -16.871 -30.694 1.00 35.11 52 GLY A O 6
ATOM 11191 N N . MET A 1 53 ? 33.523 -18.975 -30.061 1.00 53.21 53 MET A N 6
ATOM 11192 C CA . MET A 1 53 ? 32.519 -19.172 -31.099 1.00 45.32 53 MET A CA 6
ATOM 11193 C C . MET A 1 53 ? 31.273 -19.844 -30.529 1.00 70.25 53 MET A C 6
ATOM 11194 O O . MET A 1 53 ? 31.348 -20.584 -29.550 1.00 34.45 53 MET A O 6
ATOM 11206 N N . GLY A 1 54 ? 30.127 -19.579 -31.149 1.00 40.11 54 GLY A N 6
ATOM 11207 C CA . GLY A 1 54 ? 28.881 -20.166 -30.689 1.00 64.33 54 GLY A CA 6
ATOM 11208 C C . GLY A 1 54 ? 28.123 -19.250 -29.748 1.00 40.23 54 GLY A C 6
ATOM 11209 O O . GLY A 1 54 ? 28.572 -18.980 -28.635 1.00 2.32 54 GLY A O 6
ATOM 11213 N N . LYS A 1 55 ? 26.969 -18.769 -30.198 1.00 44.33 55 LYS A N 6
ATOM 11214 C CA . LYS A 1 55 ? 26.144 -17.877 -29.390 1.00 12.13 55 LYS A CA 6
ATOM 11215 C C . LYS A 1 55 ? 25.229 -18.672 -28.464 1.00 21.15 55 LYS A C 6
ATOM 11216 O O . LYS A 1 55 ? 25.076 -19.884 -28.618 1.00 43.34 55 LYS A O 6
ATOM 11231 N N . SER A 1 56 ? 24.623 -17.983 -27.503 1.00 34.41 56 SER A N 6
ATOM 11232 C CA . SER A 1 56 ? 23.726 -18.625 -26.550 1.00 53.23 56 SER A CA 6
ATOM 11233 C C . SER A 1 56 ? 22.789 -17.604 -25.913 1.00 10.51 56 SER A C 6
ATOM 11234 O O . SER A 1 56 ? 23.233 -16.598 -25.362 1.00 64.10 56 SER A O 6
ATOM 11241 N N . SER A 1 57 ? 21.489 -17.872 -25.993 1.00 22.23 57 SER A N 6
ATOM 11242 C CA . SER A 1 57 ? 20.488 -16.975 -25.427 1.00 1.14 57 SER A CA 6
ATOM 11243 C C . SER A 1 57 ? 19.430 -17.759 -24.655 1.00 15.03 57 SER A C 6
ATOM 11244 O O . SER A 1 57 ? 18.807 -18.676 -25.191 1.00 51.02 57 SER A O 6
ATOM 11251 N N . ARG A 1 58 ? 19.234 -17.392 -23.393 1.00 14.34 58 ARG A N 6
ATOM 11252 C CA . ARG A 1 58 ? 18.254 -18.061 -22.546 1.00 52.44 58 ARG A CA 6
ATOM 11253 C C . ARG A 1 58 ? 17.444 -17.045 -21.746 1.00 32.30 58 ARG A C 6
ATOM 11254 O O . ARG A 1 58 ? 17.981 -16.047 -21.267 1.00 74.15 58 ARG A O 6
ATOM 11272 N N . ARG A 1 59 ? 16.148 -17.308 -21.606 1.00 31.31 59 ARG A N 6
ATOM 11273 C CA . ARG A 1 59 ? 15.264 -16.416 -20.865 1.00 74.31 59 ARG A CA 6
ATOM 11274 C C . ARG A 1 59 ? 14.224 -17.210 -20.082 1.00 5.14 59 ARG A C 6
ATOM 11275 O O . ARG A 1 59 ? 13.392 -17.907 -20.663 1.00 20.42 59 ARG A O 6
ATOM 11293 N N . PHE A 1 60 ? 14.277 -17.100 -18.758 1.00 44.42 60 PHE A N 6
ATOM 11294 C CA . PHE A 1 60 ? 13.339 -17.808 -17.895 1.00 20.14 60 PHE A CA 6
ATOM 11295 C C . PHE A 1 60 ? 13.221 -17.119 -16.538 1.00 63.42 60 PHE A C 6
ATOM 11296 O O . PHE A 1 60 ? 14.141 -16.426 -16.100 1.00 54.23 60 PHE A O 6
ATOM 11312 N N . ILE A 1 61 ? 12.084 -17.311 -15.879 1.00 52.43 61 ILE A N 6
ATOM 11313 C CA . ILE A 1 61 ? 11.846 -16.709 -14.574 1.00 4.30 61 ILE A CA 6
ATOM 11314 C C . ILE A 1 61 ? 10.772 -17.472 -13.804 1.00 71.35 61 ILE A C 6
ATOM 11315 O O . ILE A 1 61 ? 9.730 -17.823 -14.356 1.00 21.34 61 ILE A O 6
ATOM 11330 N N . ASN A 1 62 ? 11.035 -17.723 -12.526 1.00 64.21 62 ASN A N 6
ATOM 11331 C CA . ASN A 1 62 ? 10.090 -18.442 -11.679 1.00 13.02 62 ASN A CA 6
ATOM 11332 C C . ASN A 1 62 ? 10.159 -17.941 -10.240 1.00 23.30 62 ASN A C 6
ATOM 11333 O O . ASN A 1 62 ? 11.243 -17.730 -9.696 1.00 73.53 62 ASN A O 6
ATOM 11343 N N . MET A 1 63 ? 8.994 -17.753 -9.628 1.00 12.13 63 MET A N 6
ATOM 11344 C CA . MET A 1 63 ? 8.922 -17.279 -8.250 1.00 74.12 63 MET A CA 6
ATOM 11345 C C . MET A 1 63 ? 7.984 -18.152 -7.423 1.00 74.44 63 MET A C 6
ATOM 11346 O O . MET A 1 63 ? 6.829 -18.363 -7.793 1.00 64.34 63 MET A O 6
ATOM 11358 N N . TYR A 1 64 ? 8.488 -18.657 -6.303 1.00 20.12 64 TYR A N 6
ATOM 11359 C CA . TYR A 1 64 ? 7.695 -19.509 -5.424 1.00 33.14 64 TYR A CA 6
ATOM 11360 C C . TYR A 1 64 ? 6.467 -18.766 -4.907 1.00 32.41 64 TYR A C 6
ATOM 11361 O O . TYR A 1 64 ? 6.420 -17.537 -4.921 1.00 64.23 64 TYR A O 6
ATOM 11378 N N . GLY A 1 65 ? 5.474 -19.523 -4.451 1.00 12.33 65 GLY A N 6
ATOM 11379 C CA . GLY A 1 65 ? 4.259 -18.921 -3.935 1.00 4.34 65 GLY A CA 6
ATOM 11380 C C . GLY A 1 65 ? 3.630 -19.741 -2.826 1.00 52.21 65 GLY A C 6
ATOM 11381 O O . GLY A 1 65 ? 3.397 -20.939 -2.987 1.00 14.52 65 GLY A O 6
ATOM 11385 N N . PHE A 1 66 ? 3.357 -19.097 -1.697 1.00 74.31 66 PHE A N 6
ATOM 11386 C CA . PHE A 1 66 ? 2.755 -19.776 -0.555 1.00 64.54 66 PHE A CA 6
ATOM 11387 C C . PHE A 1 66 ? 1.603 -18.956 0.018 1.00 5.04 66 PHE A C 6
ATOM 11388 O O . PHE A 1 66 ? 1.719 -17.744 0.201 1.00 71.44 66 PHE A O 6
ATOM 11404 N N . ASP A 1 67 ? 0.491 -19.626 0.299 1.00 64.02 67 ASP A N 6
ATOM 11405 C CA . ASP A 1 67 ? -0.684 -18.961 0.852 1.00 12.45 67 ASP A CA 6
ATOM 11406 C C . ASP A 1 67 ? -0.441 -18.546 2.300 1.00 32.11 67 ASP A C 6
ATOM 11407 O O . ASP A 1 67 ? 0.390 -19.117 3.005 1.00 75.12 67 ASP A O 6
ATOM 11415 N N . PRO A 1 68 ? -1.184 -17.525 2.755 1.00 13.24 68 PRO A N 6
ATOM 11416 C CA . PRO A 1 68 ? -1.067 -17.010 4.123 1.00 72.33 68 PRO A CA 6
ATOM 11417 C C . PRO A 1 68 ? -1.603 -17.991 5.160 1.00 53.45 68 PRO A C 6
ATOM 11418 O O . PRO A 1 68 ? -2.102 -19.063 4.816 1.00 33.05 68 PRO A O 6
ATOM 11426 N N . THR A 1 69 ? -1.497 -17.617 6.431 1.00 1.33 69 THR A N 6
ATOM 11427 C CA . THR A 1 69 ? -1.971 -18.465 7.519 1.00 71.04 69 THR A CA 6
ATOM 11428 C C . THR A 1 69 ? -3.172 -17.840 8.220 1.00 52.44 69 THR A C 6
ATOM 11429 O O . THR A 1 69 ? -4.117 -18.536 8.587 1.00 1.34 69 THR A O 6
ATOM 11440 N N . GLU A 1 70 ? -3.127 -16.524 8.400 1.00 3.33 70 GLU A N 6
ATOM 11441 C CA . GLU A 1 70 ? -4.214 -15.807 9.057 1.00 1.14 70 GLU A CA 6
ATOM 11442 C C . GLU A 1 70 ? -4.615 -14.572 8.255 1.00 72.32 70 GLU A C 6
ATOM 11443 O O . GLU A 1 70 ? -3.915 -13.558 8.264 1.00 53.41 70 GLU A O 6
ATOM 11453 N N . TYR A 1 71 ? -5.743 -14.665 7.561 1.00 2.43 71 TYR A N 6
ATOM 11454 C CA . TYR A 1 71 ? -6.237 -13.558 6.751 1.00 30.41 71 TYR A CA 6
ATOM 11455 C C . TYR A 1 71 ? -7.468 -12.921 7.389 1.00 33.33 71 TYR A C 6
ATOM 11456 O O . TYR A 1 71 ? -8.413 -12.542 6.698 1.00 31.12 71 TYR A O 6
ATOM 11473 N N . SER A 1 72 ? -7.448 -12.808 8.714 1.00 54.53 72 SER A N 6
ATOM 11474 C CA . SER A 1 72 ? -8.564 -12.222 9.446 1.00 22.34 72 SER A CA 6
ATOM 11475 C C . SER A 1 72 ? -8.094 -11.048 10.301 1.00 2.33 72 SER A C 6
ATOM 11476 O O . SER A 1 72 ? -8.270 -11.043 11.521 1.00 74.14 72 SER A O 6
ATOM 11483 N N . PHE A 1 73 ? -7.496 -10.055 9.653 1.00 25.31 73 PHE A N 6
ATOM 11484 C CA . PHE A 1 73 ? -6.999 -8.875 10.352 1.00 1.04 73 PHE A CA 6
ATOM 11485 C C . PHE A 1 73 ? -7.377 -7.600 9.604 1.00 33.30 73 PHE A C 6
ATOM 11486 O O . PHE A 1 73 ? -7.958 -7.653 8.520 1.00 11.23 73 PHE A O 6
ATOM 11502 N N . ILE A 1 74 ? -7.041 -6.455 10.190 1.00 14.20 74 ILE A N 6
ATOM 11503 C CA . ILE A 1 74 ? -7.343 -5.167 9.579 1.00 31.32 74 ILE A CA 6
ATOM 11504 C C . ILE A 1 74 ? -6.069 -4.461 9.125 1.00 3.45 74 ILE A C 6
ATOM 11505 O O . ILE A 1 74 ? -5.078 -4.421 9.854 1.00 51.33 74 ILE A O 6
ATOM 11520 N N . GLN A 1 75 ? -6.106 -3.906 7.919 1.00 22.41 75 GLN A N 6
ATOM 11521 C CA . GLN A 1 75 ? -4.954 -3.200 7.370 1.00 52.23 75 GLN A CA 6
ATOM 11522 C C . GLN A 1 75 ? -5.131 -1.690 7.491 1.00 45.34 75 GLN A C 6
ATOM 11523 O O . GLN A 1 75 ? -5.932 -1.089 6.773 1.00 13.14 75 GLN A O 6
ATOM 11535 N N . PHE A 1 76 ? -4.381 -1.083 8.403 1.00 65.31 76 PHE A N 6
ATOM 11536 C CA . PHE A 1 76 ? -4.457 0.358 8.619 1.00 32.44 76 PHE A CA 6
ATOM 11537 C C . PHE A 1 76 ? -3.540 1.102 7.653 1.00 22.52 76 PHE A C 6
ATOM 11538 O O . PHE A 1 76 ? -2.366 0.760 7.505 1.00 4.11 76 PHE A O 6
ATOM 11554 N N . VAL A 1 77 ? -4.084 2.122 6.996 1.00 2.32 77 VAL A N 6
ATOM 11555 C CA . VAL A 1 77 ? -3.316 2.915 6.045 1.00 43.34 77 VAL A CA 6
ATOM 11556 C C . VAL A 1 77 ? -3.641 4.399 6.179 1.00 75.33 77 VAL A C 6
ATOM 11557 O O . VAL A 1 77 ? -4.788 4.775 6.418 1.00 32.32 77 VAL A O 6
ATOM 11570 N N . ASP A 1 78 ? -2.622 5.238 6.021 1.00 32.15 78 ASP A N 6
ATOM 11571 C CA . ASP A 1 78 ? -2.798 6.682 6.123 1.00 52.04 78 ASP A CA 6
ATOM 11572 C C . ASP A 1 78 ? -2.976 7.306 4.743 1.00 43.21 78 ASP A C 6
ATOM 11573 O O . ASP A 1 78 ? -2.376 6.876 3.757 1.00 12.44 78 ASP A O 6
ATOM 11581 N N . PRO A 1 79 ? -3.822 8.344 4.667 1.00 73.01 79 PRO A N 6
ATOM 11582 C CA . PRO A 1 79 ? -4.099 9.049 3.412 1.00 43.14 79 PRO A CA 6
ATOM 11583 C C . PRO A 1 79 ? -2.903 9.862 2.927 1.00 12.31 79 PRO A C 6
ATOM 11584 O O . PRO A 1 79 ? -2.738 10.088 1.727 1.00 0.34 79 PRO A O 6
ATOM 11592 N N . LEU A 1 80 ? -2.070 10.298 3.865 1.00 1.25 80 LEU A N 6
ATOM 11593 C CA . LEU A 1 80 ? -0.888 11.085 3.534 1.00 62.22 80 LEU A CA 6
ATOM 11594 C C . LEU A 1 80 ? -0.117 10.449 2.382 1.00 73.55 80 LEU A C 6
ATOM 11595 O O . LEU A 1 80 ? -0.034 11.013 1.289 1.00 13.24 80 LEU A O 6
ATOM 11610 N N . THR A 1 81 ? 0.446 9.271 2.632 1.00 23.54 81 THR A N 6
ATOM 11611 C CA . THR A 1 81 ? 1.210 8.559 1.616 1.00 21.14 81 THR A CA 6
ATOM 11612 C C . THR A 1 81 ? 0.631 7.171 1.366 1.00 70.54 81 THR A C 6
ATOM 11613 O O . THR A 1 81 ? 0.551 6.718 0.224 1.00 4.33 81 THR A O 6
ATOM 11624 N N . GLY A 1 82 ? 0.227 6.500 2.441 1.00 74.11 82 GLY A N 6
ATOM 11625 C CA . GLY A 1 82 ? -0.341 5.171 2.315 1.00 54.11 82 GLY A CA 6
ATOM 11626 C C . GLY A 1 82 ? 0.296 4.176 3.265 1.00 72.04 82 GLY A C 6
ATOM 11627 O O . GLY A 1 82 ? 0.794 3.133 2.841 1.00 42.21 82 GLY A O 6
ATOM 11631 N N . ALA A 1 83 ? 0.283 4.499 4.554 1.00 63.10 83 ALA A N 6
ATOM 11632 C CA . ALA A 1 83 ? 0.864 3.626 5.566 1.00 22.21 83 ALA A CA 6
ATOM 11633 C C . ALA A 1 83 ? 0.323 2.207 5.442 1.00 2.54 83 ALA A C 6
ATOM 11634 O O . ALA A 1 83 ? -0.702 1.978 4.800 1.00 14.30 83 ALA A O 6
ATOM 11641 N N . GLN A 1 84 ? 1.017 1.257 6.062 1.00 72.15 84 GLN A N 6
ATOM 11642 C CA . GLN A 1 84 ? 0.606 -0.141 6.018 1.00 1.43 84 GLN A CA 6
ATOM 11643 C C . GLN A 1 84 ? 0.888 -0.833 7.348 1.00 53.11 84 GLN A C 6
ATOM 11644 O O . GLN A 1 84 ? 2.044 -0.992 7.743 1.00 52.52 84 GLN A O 6
ATOM 11656 N N . ILE A 1 85 ? -0.175 -1.241 8.034 1.00 34.22 85 ILE A N 6
ATOM 11657 C CA . ILE A 1 85 ? -0.040 -1.917 9.318 1.00 32.53 85 ILE A CA 6
ATOM 11658 C C . ILE A 1 85 ? -1.182 -2.901 9.544 1.00 62.13 85 ILE A C 6
ATOM 11659 O O . ILE A 1 85 ? -2.311 -2.666 9.112 1.00 14.03 85 ILE A O 6
ATOM 11674 N N . GLU A 1 86 ? -0.882 -4.002 10.227 1.00 75.22 86 GLU A N 6
ATOM 11675 C CA . GLU A 1 86 ? -1.885 -5.021 10.511 1.00 61.24 86 GLU A CA 6
ATOM 11676 C C . GLU A 1 86 ? -2.354 -4.934 11.960 1.00 54.40 86 GLU A C 6
ATOM 11677 O O . GLU A 1 86 ? -1.645 -5.349 12.877 1.00 64.14 86 GLU A O 6
ATOM 11687 N N . GLU A 1 87 ? -3.551 -4.392 12.158 1.00 42.42 87 GLU A N 6
ATOM 11688 C CA . GLU A 1 87 ? -4.113 -4.250 13.495 1.00 63.30 87 GLU A CA 6
ATOM 11689 C C . GLU A 1 87 ? -5.391 -5.071 13.639 1.00 42.53 87 GLU A C 6
ATOM 11690 O O . GLU A 1 87 ? -6.059 -5.377 12.652 1.00 23.52 87 GLU A O 6
ATOM 11700 N N . ASN A 1 88 ? -5.725 -5.424 14.876 1.00 20.22 88 ASN A N 6
ATOM 11701 C CA . ASN A 1 88 ? -6.922 -6.211 15.150 1.00 61.24 88 ASN A CA 6
ATOM 11702 C C . ASN A 1 88 ? -8.109 -5.305 15.461 1.00 65.35 88 ASN A C 6
ATOM 11703 O O . ASN A 1 88 ? -8.010 -4.081 15.375 1.00 74.43 88 ASN A O 6
ATOM 11713 N N . VAL A 1 89 ? -9.232 -5.915 15.825 1.00 5.23 89 VAL A N 6
ATOM 11714 C CA . VAL A 1 89 ? -10.439 -5.164 16.151 1.00 5.13 89 VAL A CA 6
ATOM 11715 C C . VAL A 1 89 ? -10.192 -4.202 17.308 1.00 23.54 89 VAL A C 6
ATOM 11716 O O . VAL A 1 89 ? -10.741 -3.100 17.343 1.00 52.40 89 VAL A O 6
ATOM 11729 N N . TYR A 1 90 ? -9.360 -4.625 18.255 1.00 1.23 90 TYR A N 6
ATOM 11730 C CA . TYR A 1 90 ? -9.041 -3.802 19.415 1.00 2.22 90 TYR A CA 6
ATOM 11731 C C . TYR A 1 90 ? -7.762 -3.005 19.182 1.00 64.15 90 TYR A C 6
ATOM 11732 O O . TYR A 1 90 ? -6.962 -2.811 20.097 1.00 64.31 90 TYR A O 6
ATOM 11749 N N . ALA A 1 91 ? -7.577 -2.543 17.950 1.00 61.13 91 ALA A N 6
ATOM 11750 C CA . ALA A 1 91 ? -6.398 -1.762 17.595 1.00 11.41 91 ALA A CA 6
ATOM 11751 C C . ALA A 1 91 ? -6.172 -0.626 18.586 1.00 74.12 91 ALA A C 6
ATOM 11752 O O . ALA A 1 91 ? -7.021 0.250 18.744 1.00 44.05 91 ALA A O 6
ATOM 11759 N N . ASP A 1 92 ? -5.023 -0.648 19.252 1.00 32.24 92 ASP A N 6
ATOM 11760 C CA . ASP A 1 92 ? -4.686 0.381 20.228 1.00 32.35 92 ASP A CA 6
ATOM 11761 C C . ASP A 1 92 ? -3.693 1.381 19.643 1.00 4.52 92 ASP A C 6
ATOM 11762 O O . ASP A 1 92 ? -2.628 1.000 19.155 1.00 43.34 92 ASP A O 6
ATOM 11770 N N . ILE A 1 93 ? -4.050 2.660 19.695 1.00 0.40 93 ILE A N 6
ATOM 11771 C CA . ILE A 1 93 ? -3.191 3.714 19.170 1.00 25.10 93 ILE A CA 6
ATOM 11772 C C . ILE A 1 93 ? -1.778 3.601 19.730 1.00 31.23 93 ILE A C 6
ATOM 11773 O O . ILE A 1 93 ? -0.804 3.943 19.059 1.00 34.42 93 ILE A O 6
ATOM 11788 N N . ARG A 1 94 ? -1.673 3.119 20.964 1.00 33.33 94 ARG A N 6
ATOM 11789 C CA . ARG A 1 94 ? -0.378 2.960 21.615 1.00 72.22 94 ARG A CA 6
ATOM 11790 C C . ARG A 1 94 ? 0.565 2.127 20.753 1.00 33.00 94 ARG A C 6
ATOM 11791 O O . ARG A 1 94 ? 1.772 2.367 20.725 1.00 33.13 94 ARG A O 6
ATOM 11809 N N . ASP A 1 95 ? 0.007 1.146 20.052 1.00 23.13 95 ASP A N 6
ATOM 11810 C CA . ASP A 1 95 ? 0.798 0.277 19.189 1.00 65.12 95 ASP A CA 6
ATOM 11811 C C . ASP A 1 95 ? 1.148 0.982 17.882 1.00 33.13 95 ASP A C 6
ATOM 11812 O O . ASP A 1 95 ? 2.322 1.133 17.543 1.00 72.43 95 ASP A O 6
ATOM 11820 N N . ILE A 1 96 ? 0.123 1.411 17.153 1.00 0.20 96 ILE A N 6
ATOM 11821 C CA . ILE A 1 96 ? 0.324 2.100 15.884 1.00 12.53 96 ILE A CA 6
ATOM 11822 C C . ILE A 1 96 ? 1.270 3.284 16.045 1.00 64.11 96 ILE A C 6
ATOM 11823 O O . ILE A 1 96 ? 2.053 3.591 15.147 1.00 2.11 96 ILE A O 6
ATOM 11838 N N . GLN A 1 97 ? 1.193 3.943 17.196 1.00 22.44 97 GLN A N 6
ATOM 11839 C CA . GLN A 1 97 ? 2.044 5.094 17.476 1.00 74.42 97 GLN A CA 6
ATOM 11840 C C . GLN A 1 97 ? 3.515 4.747 17.266 1.00 10.20 97 GLN A C 6
ATOM 11841 O O . GLN A 1 97 ? 4.296 5.575 16.800 1.00 33.14 97 GLN A O 6
ATOM 11853 N N . GLU A 1 98 ? 3.884 3.518 17.613 1.00 45.32 98 GLU A N 6
ATOM 11854 C CA . GLU A 1 98 ? 5.260 3.063 17.463 1.00 33.35 98 GLU A CA 6
ATOM 11855 C C . GLU A 1 98 ? 5.637 2.943 15.989 1.00 41.41 98 GLU A C 6
ATOM 11856 O O . GLU A 1 98 ? 6.555 3.612 15.515 1.00 61.22 98 GLU A O 6
ATOM 11866 N N . ARG A 1 99 ? 4.920 2.085 15.270 1.00 43.10 99 ARG A N 6
ATOM 11867 C CA . ARG A 1 99 ? 5.179 1.875 13.850 1.00 60.22 99 ARG A CA 6
ATOM 11868 C C . ARG A 1 99 ? 5.144 3.198 13.090 1.00 14.23 99 ARG A C 6
ATOM 11869 O O . ARG A 1 99 ? 5.892 3.395 12.132 1.00 31.20 99 ARG A O 6
ATOM 11887 N N . PHE A 1 100 ? 4.270 4.101 13.523 1.00 21.05 100 PHE A N 6
ATOM 11888 C CA . PHE A 1 100 ? 4.137 5.404 12.883 1.00 64.03 100 PHE A CA 6
ATOM 11889 C C . PHE A 1 100 ? 5.495 6.086 12.750 1.00 73.34 100 PHE A C 6
ATOM 11890 O O . PHE A 1 100 ? 5.742 6.823 11.795 1.00 52.41 100 PHE A O 6
ATOM 11906 N N . SER A 1 101 ? 6.374 5.837 13.716 1.00 14.41 101 SER A N 6
ATOM 11907 C CA . SER A 1 101 ? 7.706 6.430 13.710 1.00 0.32 101 SER A CA 6
ATOM 11908 C C . SER A 1 101 ? 8.424 6.139 12.396 1.00 30.11 101 SER A C 6
ATOM 11909 O O . SER A 1 101 ? 9.176 6.972 11.891 1.00 70.32 101 SER A O 6
ATOM 11916 N N . GLU A 1 102 ? 8.185 4.952 11.849 1.00 52.15 102 GLU A N 6
ATOM 11917 C CA . GLU A 1 102 ? 8.810 4.551 10.593 1.00 71.30 102 GLU A CA 6
ATOM 11918 C C . GLU A 1 102 ? 8.295 5.399 9.434 1.00 35.13 102 GLU A C 6
ATOM 11919 O O . GLU A 1 102 ? 9.064 6.095 8.770 1.00 1.15 102 GLU A O 6
ATOM 11929 N N . VAL A 1 103 ? 6.989 5.334 9.196 1.00 62.34 103 VAL A N 6
ATOM 11930 C CA . VAL A 1 103 ? 6.370 6.097 8.117 1.00 32.21 103 VAL A CA 6
ATOM 11931 C C . VAL A 1 103 ? 6.641 7.589 8.274 1.00 42.34 103 VAL A C 6
ATOM 11932 O O . VAL A 1 103 ? 6.844 8.299 7.289 1.00 42.24 103 VAL A O 6
ATOM 11945 N N . ARG A 1 104 ? 6.642 8.057 9.517 1.00 1.00 104 ARG A N 6
ATOM 11946 C CA . ARG A 1 104 ? 6.887 9.466 9.803 1.00 51.35 104 ARG A CA 6
ATOM 11947 C C . ARG A 1 104 ? 8.341 9.833 9.522 1.00 11.00 104 ARG A C 6
ATOM 11948 O O . ARG A 1 104 ? 8.624 10.779 8.787 1.00 64.14 104 ARG A O 6
ATOM 11966 N N . LYS A 1 105 ? 9.261 9.077 10.113 1.00 64.25 105 LYS A N 6
ATOM 11967 C CA . LYS A 1 105 ? 10.686 9.321 9.926 1.00 12.03 105 LYS A CA 6
ATOM 11968 C C . LYS A 1 105 ? 11.038 9.389 8.443 1.00 5.25 105 LYS A C 6
ATOM 11969 O O . LYS A 1 105 ? 11.783 10.269 8.011 1.00 3.04 105 LYS A O 6
ATOM 11984 N N . LYS A 1 106 ? 10.496 8.456 7.668 1.00 21.13 106 LYS A N 6
ATOM 11985 C CA . LYS A 1 106 ? 10.750 8.411 6.234 1.00 51.33 106 LYS A CA 6
ATOM 11986 C C . LYS A 1 106 ? 10.104 9.600 5.529 1.00 13.54 106 LYS A C 6
ATOM 11987 O O . LYS A 1 106 ? 10.730 10.253 4.695 1.00 43.43 106 LYS A O 6
ATOM 12002 N N . MET A 1 107 ? 8.849 9.875 5.872 1.00 54.30 107 MET A N 6
ATOM 12003 C CA . MET A 1 107 ? 8.120 10.987 5.273 1.00 13.14 107 MET A CA 6
ATOM 12004 C C . MET A 1 107 ? 8.930 12.276 5.359 1.00 31.01 107 MET A C 6
ATOM 12005 O O . MET A 1 107 ? 9.073 12.998 4.373 1.00 33.32 107 MET A O 6
ATOM 12017 N N . VAL A 1 108 ? 9.458 12.560 6.545 1.00 25.14 108 VAL A N 6
ATOM 12018 C CA . VAL A 1 108 ? 10.254 13.763 6.760 1.00 13.01 108 VAL A CA 6
ATOM 12019 C C . VAL A 1 108 ? 11.664 13.594 6.205 1.00 62.41 108 VAL A C 6
ATOM 12020 O O . VAL A 1 108 ? 12.262 14.547 5.706 1.00 35.42 108 VAL A O 6
ATOM 12033 N N . GLU A 1 109 ? 12.188 12.376 6.293 1.00 23.24 109 GLU A N 6
ATOM 12034 C CA . GLU A 1 109 ? 13.529 12.084 5.800 1.00 10.33 109 GLU A CA 6
ATOM 12035 C C . GLU A 1 109 ? 13.651 12.431 4.319 1.00 0.41 109 GLU A C 6
ATOM 12036 O O . GLU A 1 109 ? 14.698 12.886 3.862 1.00 50.22 109 GLU A O 6
ATOM 12046 N N . ASN A 1 110 ? 12.572 12.210 3.575 1.00 50.13 110 ASN A N 6
ATOM 12047 C CA . ASN A 1 110 ? 12.557 12.498 2.146 1.00 71.44 110 ASN A CA 6
ATOM 12048 C C . ASN A 1 110 ? 13.032 13.922 1.872 1.00 34.34 110 ASN A C 6
ATOM 12049 O O . ASN A 1 110 ? 13.610 14.204 0.822 1.00 53.44 110 ASN A O 6
ATOM 12059 N N . ASP A 1 111 ? 12.788 14.815 2.826 1.00 54.54 111 ASP A N 6
ATOM 12060 C CA . ASP A 1 111 ? 13.193 16.209 2.689 1.00 52.42 111 ASP A CA 6
ATOM 12061 C C . ASP A 1 111 ? 12.531 16.851 1.474 1.00 55.14 111 ASP A C 6
ATOM 12062 O O . ASP A 1 111 ? 13.208 17.276 0.538 1.00 60.53 111 ASP A O 6
ATOM 12070 N N . ASP A 1 112 ? 11.204 16.915 1.494 1.00 53.21 112 ASP A N 6
ATOM 12071 C CA . ASP A 1 112 ? 10.450 17.504 0.394 1.00 62.32 112 ASP A CA 6
ATOM 12072 C C . ASP A 1 112 ? 9.445 18.528 0.911 1.00 42.21 112 ASP A C 6
ATOM 12073 O O . ASP A 1 112 ? 9.249 19.582 0.304 1.00 32.14 112 ASP A O 6
ATOM 12081 N N . ILE A 1 113 ? 8.809 18.211 2.034 1.00 55.42 113 ILE A N 6
ATOM 12082 C CA . ILE A 1 113 ? 7.824 19.103 2.632 1.00 11.02 113 ILE A CA 6
ATOM 12083 C C . ILE A 1 113 ? 8.142 19.367 4.100 1.00 1.34 113 ILE A C 6
ATOM 12084 O O . ILE A 1 113 ? 9.152 18.895 4.622 1.00 42.54 113 ILE A O 6
ATOM 12099 N N . GLU A 1 114 ? 7.271 20.123 4.762 1.00 0.34 114 GLU A N 6
ATOM 12100 C CA . GLU A 1 114 ? 7.458 20.448 6.171 1.00 71.31 114 GLU A CA 6
ATOM 12101 C C . GLU A 1 114 ? 6.127 20.424 6.916 1.00 22.21 114 GLU A C 6
ATOM 12102 O O . GLU A 1 114 ? 6.051 19.971 8.058 1.00 14.14 114 GLU A O 6
ATOM 12112 N N . MET A 1 115 ? 5.080 20.918 6.263 1.00 11.11 115 MET A N 6
ATOM 12113 C CA . MET A 1 115 ? 3.751 20.953 6.863 1.00 32.45 115 MET A CA 6
ATOM 12114 C C . MET A 1 115 ? 2.783 20.063 6.092 1.00 13.34 115 MET A C 6
ATOM 12115 O O . MET A 1 115 ? 1.783 19.599 6.640 1.00 31.11 115 MET A O 6
ATOM 12127 N N . GLN A 1 116 ? 3.086 19.828 4.820 1.00 32.41 116 GLN A N 6
ATOM 12128 C CA . GLN A 1 116 ? 2.241 18.994 3.974 1.00 42.30 116 GLN A CA 6
ATOM 12129 C C . GLN A 1 116 ? 1.894 17.685 4.675 1.00 0.41 116 GLN A C 6
ATOM 12130 O O . GLN A 1 116 ? 0.800 17.148 4.502 1.00 11.04 116 GLN A O 6
ATOM 12142 N N . ALA A 1 117 ? 2.833 17.175 5.466 1.00 70.12 117 ALA A N 6
ATOM 12143 C CA . ALA A 1 117 ? 2.625 15.929 6.194 1.00 62.22 117 ALA A CA 6
ATOM 12144 C C . ALA A 1 117 ? 1.520 16.078 7.233 1.00 43.54 117 ALA A C 6
ATOM 12145 O O . ALA A 1 117 ? 0.542 15.330 7.225 1.00 2.43 117 ALA A O 6
ATOM 12152 N N . LEU A 1 118 ? 1.680 17.049 8.126 1.00 13.31 118 LEU A N 6
ATOM 12153 C CA . LEU A 1 118 ? 0.694 17.296 9.173 1.00 71.31 118 LEU A CA 6
ATOM 12154 C C . LEU A 1 118 ? -0.670 17.620 8.572 1.00 74.13 118 LEU A C 6
ATOM 12155 O O . LEU A 1 118 ? -1.706 17.259 9.126 1.00 12.34 118 LEU A O 6
ATOM 12170 N N . GLY A 1 119 ? -0.660 18.303 7.430 1.00 44.20 119 GLY A N 6
ATOM 12171 C CA . GLY A 1 119 ? -1.902 18.663 6.771 1.00 73.15 119 GLY A CA 6
ATOM 12172 C C . GLY A 1 119 ? -2.828 17.477 6.592 1.00 53.33 119 GLY A C 6
ATOM 12173 O O . GLY A 1 119 ? -4.050 17.628 6.601 1.00 12.53 119 GLY A O 6
ATOM 12177 N N . SER A 1 120 ? -2.246 16.293 6.427 1.00 23.31 120 SER A N 6
ATOM 12178 C CA . SER A 1 120 ? -3.028 15.077 6.239 1.00 44.51 120 SER A CA 6
ATOM 12179 C C . SER A 1 120 ? -2.379 13.897 6.957 1.00 61.22 120 SER A C 6
ATOM 12180 O O . SER A 1 120 ? -1.975 12.920 6.328 1.00 40.04 120 SER A O 6
ATOM 12187 N N . ASN A 1 121 ? -2.281 13.997 8.279 1.00 63.42 121 ASN A N 6
ATOM 12188 C CA . ASN A 1 121 ? -1.680 12.940 9.083 1.00 72.24 121 ASN A CA 6
ATOM 12189 C C . ASN A 1 121 ? -2.675 12.405 10.109 1.00 73.13 121 ASN A C 6
ATOM 12190 O O . ASN A 1 121 ? -2.718 11.204 10.381 1.00 32.21 121 ASN A O 6
ATOM 12200 N N . THR A 1 122 ? -3.475 13.303 10.674 1.00 33.21 122 THR A N 6
ATOM 12201 C CA . THR A 1 122 ? -4.468 12.922 11.669 1.00 24.03 122 THR A CA 6
ATOM 12202 C C . THR A 1 122 ? -5.442 11.892 11.109 1.00 62.22 122 THR A C 6
ATOM 12203 O O . THR A 1 122 ? -5.568 10.787 11.639 1.00 65.25 122 THR A O 6
ATOM 12214 N N . THR A 1 123 ? -6.129 12.259 10.031 1.00 0.04 123 THR A N 6
ATOM 12215 C CA . THR A 1 123 ? -7.092 11.367 9.398 1.00 23.02 123 THR A CA 6
ATOM 12216 C C . THR A 1 123 ? -6.438 10.050 8.994 1.00 63.41 123 THR A C 6
ATOM 12217 O O . THR A 1 123 ? -5.353 10.039 8.410 1.00 10.54 123 THR A O 6
ATOM 12228 N N . ILE A 1 124 ? -7.105 8.944 9.306 1.00 71.22 124 ILE A N 6
ATOM 12229 C CA . ILE A 1 124 ? -6.588 7.622 8.973 1.00 61.25 124 ILE A CA 6
ATOM 12230 C C . ILE A 1 124 ? -7.716 6.674 8.581 1.00 52.13 124 ILE A C 6
ATOM 12231 O O . ILE A 1 124 ? -8.847 6.811 9.048 1.00 3.23 124 ILE A O 6
ATOM 12246 N N . HIS A 1 125 ? -7.400 5.711 7.720 1.00 64.21 125 HIS A N 6
ATOM 12247 C CA . HIS A 1 125 ? -8.387 4.737 7.267 1.00 4.11 125 HIS A CA 6
ATOM 12248 C C . HIS A 1 125 ? -7.831 3.319 7.357 1.00 63.05 125 HIS A C 6
ATOM 12249 O O . HIS A 1 125 ? -6.653 3.086 7.089 1.00 45.50 125 HIS A O 6
ATOM 12262 N N . ALA A 1 126 ? -8.688 2.376 7.734 1.00 22.11 126 ALA A N 6
ATOM 12263 C CA . ALA A 1 126 ? -8.283 0.981 7.858 1.00 2.30 126 ALA A CA 6
ATOM 12264 C C . ALA A 1 126 ? -9.175 0.075 7.015 1.00 15.15 126 ALA A C 6
ATOM 12265 O O . ALA A 1 126 ? -10.401 0.126 7.116 1.00 72.12 126 ALA A O 6
ATOM 12272 N N . TYR A 1 127 ? -8.550 -0.754 6.185 1.00 3.11 127 TYR A N 6
ATOM 12273 C CA . TYR A 1 127 ? -9.288 -1.669 5.322 1.00 13.35 127 TYR A CA 6
ATOM 12274 C C . TYR A 1 127 ? -9.603 -2.972 6.054 1.00 64.14 127 TYR A C 6
ATOM 12275 O O . TYR A 1 127 ? -8.704 -3.743 6.389 1.00 43.03 127 TYR A O 6
ATOM 12292 N N . PHE A 1 128 ? -10.888 -3.209 6.297 1.00 54.34 128 PHE A N 6
ATOM 12293 C CA . PHE A 1 128 ? -11.324 -4.416 6.987 1.00 2.41 128 PHE A CA 6
ATOM 12294 C C . PHE A 1 128 ? -11.579 -5.549 5.997 1.00 71.34 128 PHE A C 6
ATOM 12295 O O . PHE A 1 128 ? -12.214 -5.351 4.961 1.00 60.31 128 PHE A O 6
ATOM 12311 N N . ARG A 1 129 ? -11.077 -6.735 6.323 1.00 55.02 129 ARG A N 6
ATOM 12312 C CA . ARG A 1 129 ? -11.247 -7.900 5.461 1.00 63.24 129 ARG A CA 6
ATOM 12313 C C . ARG A 1 129 ? -12.242 -8.885 6.069 1.00 73.41 129 ARG A C 6
ATOM 12314 O O . ARG A 1 129 ? -12.231 -9.130 7.275 1.00 74.10 129 ARG A O 6
ATOM 12332 N N . LYS A 1 130 ? -13.101 -9.446 5.224 1.00 23.04 130 LYS A N 6
ATOM 12333 C CA . LYS A 1 130 ? -14.102 -10.405 5.677 1.00 42.31 130 LYS A CA 6
ATOM 12334 C C . LYS A 1 130 ? -13.442 -11.607 6.345 1.00 23.41 130 LYS A C 6
ATOM 12335 O O . LYS A 1 130 ? -12.229 -11.622 6.557 1.00 70.01 130 LYS A O 6
ATOM 12350 N N . ASP A 1 131 ? -14.247 -12.611 6.673 1.00 54.51 131 ASP A N 6
ATOM 12351 C CA . ASP A 1 131 ? -13.740 -13.819 7.314 1.00 42.12 131 ASP A CA 6
ATOM 12352 C C . ASP A 1 131 ? -13.955 -15.039 6.424 1.00 3.22 131 ASP A C 6
ATOM 12353 O O . ASP A 1 131 ? -12.997 -15.655 5.957 1.00 52.32 131 ASP A O 6
ATOM 12361 N N . TRP A 1 132 ? -15.217 -15.382 6.195 1.00 62.20 132 TRP A N 6
ATOM 12362 C CA . TRP A 1 132 ? -15.558 -16.529 5.362 1.00 40.34 132 TRP A CA 6
ATOM 12363 C C . TRP A 1 132 ? -15.911 -16.088 3.945 1.00 33.24 132 TRP A C 6
ATOM 12364 O O . TRP A 1 132 ? -15.424 -16.658 2.969 1.00 52.44 132 TRP A O 6
ATOM 12384 N N . SER A 1 133 ? -16.758 -15.069 3.840 1.00 12.34 133 SER A N 6
ATOM 12385 C CA . SER A 1 133 ? -17.177 -14.554 2.542 1.00 2.24 133 SER A CA 6
ATOM 12386 C C . SER A 1 133 ? -15.984 -14.015 1.761 1.00 21.11 133 SER A C 6
ATOM 12387 O O . SER A 1 133 ? -14.833 -14.325 2.070 1.00 61.42 133 SER A O 6
ATOM 12394 N N . ASP A 1 134 ? -16.267 -13.205 0.746 1.00 21.41 134 ASP A N 6
ATOM 12395 C CA . ASP A 1 134 ? -15.218 -12.620 -0.081 1.00 22.42 134 ASP A CA 6
ATOM 12396 C C . ASP A 1 134 ? -15.484 -11.138 -0.330 1.00 14.52 134 ASP A C 6
ATOM 12397 O O . ASP A 1 134 ? -15.814 -10.735 -1.445 1.00 30.22 134 ASP A O 6
ATOM 12405 N N . LYS A 1 135 ? -15.340 -10.333 0.717 1.00 45.23 135 LYS A N 6
ATOM 12406 C CA . LYS A 1 135 ? -15.565 -8.897 0.613 1.00 64.42 135 LYS A CA 6
ATOM 12407 C C . LYS A 1 135 ? -14.639 -8.131 1.554 1.00 53.20 135 LYS A C 6
ATOM 12408 O O . LYS A 1 135 ? -13.974 -8.724 2.404 1.00 41.42 135 LYS A O 6
ATOM 12423 N N . ALA A 1 136 ? -14.600 -6.812 1.395 1.00 1.21 136 ALA A N 6
ATOM 12424 C CA . ALA A 1 136 ? -13.757 -5.967 2.232 1.00 45.22 136 ALA A CA 6
ATOM 12425 C C . ALA A 1 136 ? -14.457 -4.653 2.564 1.00 4.15 136 ALA A C 6
ATOM 12426 O O . ALA A 1 136 ? -14.931 -3.947 1.673 1.00 71.14 136 ALA A O 6
ATOM 12433 N N . LEU A 1 137 ? -14.519 -4.330 3.852 1.00 74.13 137 LEU A N 6
ATOM 12434 C CA . LEU A 1 137 ? -15.162 -3.100 4.302 1.00 20.32 137 LEU A CA 6
ATOM 12435 C C . LEU A 1 137 ? -14.123 -2.068 4.729 1.00 33.45 137 LEU A C 6
ATOM 12436 O O . LEU A 1 137 ? -13.369 -2.285 5.679 1.00 41.33 137 LEU A O 6
ATOM 12451 N N . LYS A 1 138 ? -14.088 -0.943 4.023 1.00 50.15 138 LYS A N 6
ATOM 12452 C CA . LYS A 1 138 ? -13.145 0.125 4.330 1.00 41.25 138 LYS A CA 6
ATOM 12453 C C . LYS A 1 138 ? -13.746 1.112 5.325 1.00 3.32 138 LYS A C 6
ATOM 12454 O O . LYS A 1 138 ? -14.745 1.771 5.035 1.00 72.34 138 LYS A O 6
ATOM 12469 N N . ILE A 1 139 ? -13.132 1.210 6.500 1.00 12.22 139 ILE A N 6
ATOM 12470 C CA . ILE A 1 139 ? -13.605 2.118 7.537 1.00 72.33 139 ILE A CA 6
ATOM 12471 C C . ILE A 1 139 ? -12.635 3.277 7.736 1.00 21.25 139 ILE A C 6
ATOM 12472 O O . ILE A 1 139 ? -11.424 3.119 7.582 1.00 71.44 139 ILE A O 6
ATOM 12487 N N . ASP A 1 140 ? -13.175 4.440 8.083 1.00 64.51 140 ASP A N 6
ATOM 12488 C CA . ASP A 1 140 ? -12.356 5.626 8.308 1.00 1.31 140 ASP A CA 6
ATOM 12489 C C . ASP A 1 140 ? -12.408 6.052 9.772 1.00 63.42 140 ASP A C 6
ATOM 12490 O O . ASP A 1 140 ? -13.464 6.011 10.405 1.00 32.03 140 ASP A O 6
ATOM 12498 N N . LEU A 1 141 ? -11.262 6.461 10.304 1.00 14.13 141 LEU A N 6
ATOM 12499 C CA . LEU A 1 141 ? -11.175 6.893 11.695 1.00 62.45 141 LEU A CA 6
ATOM 12500 C C . LEU A 1 141 ? -10.361 8.178 11.816 1.00 12.00 141 LEU A C 6
ATOM 12501 O O . LEU A 1 141 ? -9.552 8.496 10.945 1.00 13.14 141 LEU A O 6
ATOM 12516 N N . MET A 1 142 ? -10.581 8.911 12.902 1.00 71.43 142 MET A N 6
ATOM 12517 C CA . MET A 1 142 ? -9.865 10.160 13.138 1.00 54.00 142 MET A CA 6
ATOM 12518 C C . MET A 1 142 ? -9.607 10.365 14.628 1.00 44.13 142 MET A C 6
ATOM 12519 O O . MET A 1 142 ? -10.289 9.801 15.483 1.00 5.21 142 MET A O 6
ATOM 12531 N N . PRO A 1 143 ? -8.599 11.190 14.946 1.00 3.12 143 PRO A N 6
ATOM 12532 C CA . PRO A 1 143 ? -8.228 11.489 16.332 1.00 12.15 143 PRO A CA 6
ATOM 12533 C C . PRO A 1 143 ? -9.278 12.337 17.043 1.00 33.50 143 PRO A C 6
ATOM 12534 O O . PRO A 1 143 ? -10.342 12.617 16.491 1.00 1.24 143 PRO A O 6
ATOM 12542 N N . HIS A 1 144 ? -8.970 12.744 18.271 1.00 63.43 144 HIS A N 6
ATOM 12543 C CA . HIS A 1 144 ? -9.887 13.563 19.057 1.00 14.13 144 HIS A CA 6
ATOM 12544 C C . HIS A 1 144 ? -10.334 14.789 18.267 1.00 40.12 144 HIS A C 6
ATOM 12545 O O . HIS A 1 144 ? -9.516 15.482 17.663 1.00 41.04 144 HIS A O 6
ATOM 12558 N N . ASN A 1 145 ? -11.637 15.050 18.276 1.00 34.03 145 ASN A N 6
ATOM 12559 C CA . ASN A 1 145 ? -12.193 16.192 17.559 1.00 53.00 145 ASN A CA 6
ATOM 12560 C C . ASN A 1 145 ? -13.684 16.342 17.847 1.00 33.03 145 ASN A C 6
ATOM 12561 O O . ASN A 1 145 ? -14.532 16.132 16.981 1.00 43.34 145 ASN A O 6
ATOM 12571 N N . PRO A 1 146 ? -14.011 16.713 19.094 1.00 64.03 146 PRO A N 6
ATOM 12572 C CA . PRO A 1 146 ? -15.399 16.901 19.524 1.00 3.43 146 PRO A CA 6
ATOM 12573 C C . PRO A 1 146 ? -16.045 18.126 18.884 1.00 0.02 146 PRO A C 6
ATOM 12574 O O . PRO A 1 146 ? -15.353 19.035 18.422 1.00 4.42 146 PRO A O 6
ATOM 12582 N N . LEU A 1 147 ? -17.374 18.144 18.860 1.00 34.30 147 LEU A N 6
ATOM 12583 C CA . LEU A 1 147 ? -18.113 19.258 18.277 1.00 72.31 147 LEU A CA 6
ATOM 12584 C C . LEU A 1 147 ? -19.121 19.823 19.272 1.00 61.21 147 LEU A C 6
ATOM 12585 O O . LEU A 1 147 ? -19.232 19.343 20.401 1.00 33.41 147 LEU A O 6
ATOM 12600 N N . LYS A 1 148 ? -19.856 20.845 18.847 1.00 73.05 148 LYS A N 6
ATOM 12601 C CA . LYS A 1 148 ? -20.858 21.475 19.698 1.00 12.33 148 LYS A CA 6
ATOM 12602 C C . LYS A 1 148 ? -22.233 21.434 19.040 1.00 62.33 148 LYS A C 6
ATOM 12603 O O . LYS A 1 148 ? -22.375 20.991 17.900 1.00 61.32 148 LYS A O 6
ATOM 12618 N N . VAL A 1 149 ? -23.246 21.900 19.766 1.00 30.32 149 VAL A N 6
ATOM 12619 C CA . VAL A 1 149 ? -24.609 21.919 19.252 1.00 50.42 149 VAL A CA 6
ATOM 12620 C C . VAL A 1 149 ? -24.920 23.245 18.565 1.00 32.24 149 VAL A C 6
ATOM 12621 O O . VAL A 1 149 ? -24.797 24.311 19.169 1.00 41.11 149 VAL A O 6
ATOM 12634 N N . CYS A 1 150 ? -25.321 23.170 17.302 1.00 35.10 150 CYS A N 6
ATOM 12635 C CA . CYS A 1 150 ? -25.649 24.365 16.531 1.00 4.12 150 CYS A CA 6
ATOM 12636 C C . CYS A 1 150 ? -26.789 25.137 17.187 1.00 53.34 150 CYS A C 6
ATOM 12637 O O . CYS A 1 150 ? -27.357 24.697 18.186 1.00 64.14 150 CYS A O 6
ATOM 12644 N N . ASP A 1 151 ? -27.119 26.291 16.617 1.00 51.13 151 ASP A N 6
ATOM 12645 C CA . ASP A 1 151 ? -28.191 27.126 17.145 1.00 2.40 151 ASP A CA 6
ATOM 12646 C C . ASP A 1 151 ? -29.441 27.019 16.277 1.00 45.23 151 ASP A C 6
ATOM 12647 O O . ASP A 1 151 ? -29.481 26.247 15.318 1.00 33.22 151 ASP A O 6
ATOM 12655 N N . LYS A 1 152 ? -30.462 27.798 16.619 1.00 31.45 152 LYS A N 6
ATOM 12656 C CA . LYS A 1 152 ? -31.714 27.792 15.872 1.00 14.40 152 LYS A CA 6
ATOM 12657 C C . LYS A 1 152 ? -31.460 28.010 14.384 1.00 42.42 152 LYS A C 6
ATOM 12658 O O . LYS A 1 152 ? -30.365 28.403 13.981 1.00 52.52 152 LYS A O 6
ATOM 12673 N N . THR A 1 153 ? -32.480 27.754 13.571 1.00 43.13 153 THR A N 6
ATOM 12674 C CA . THR A 1 153 ? -32.368 27.923 12.127 1.00 63.20 153 THR A CA 6
ATOM 12675 C C . THR A 1 153 ? -32.051 29.369 11.766 1.00 64.30 153 THR A C 6
ATOM 12676 O O . THR A 1 153 ? -32.935 30.224 11.752 1.00 23.20 153 THR A O 6
ATOM 12687 N N . ASN A 1 154 ? -30.782 29.638 11.474 1.00 11.41 154 ASN A N 6
ATOM 12688 C CA . ASN A 1 154 ? -30.348 30.982 11.113 1.00 10.03 154 ASN A CA 6
ATOM 12689 C C . ASN A 1 154 ? -31.188 31.535 9.966 1.00 75.02 154 ASN A C 6
ATOM 12690 O O . ASN A 1 154 ? -31.840 30.784 9.241 1.00 11.15 154 ASN A O 6
ATOM 12700 N N . GLY A 1 155 ? -31.166 32.854 9.806 1.00 64.42 155 GLY A N 6
ATOM 12701 C CA . GLY A 1 155 ? -31.930 33.486 8.745 1.00 23.43 155 GLY A CA 6
ATOM 12702 C C . GLY A 1 155 ? -31.613 32.908 7.381 1.00 73.14 155 GLY A C 6
ATOM 12703 O O . GLY A 1 155 ? -32.238 31.939 6.949 1.00 32.20 155 GLY A O 6
ATOM 12707 N N . ILE A 1 156 ? -30.641 33.506 6.699 1.00 54.34 156 ILE A N 6
ATOM 12708 C CA . ILE A 1 156 ? -30.243 33.044 5.374 1.00 42.13 156 ILE A CA 6
ATOM 12709 C C . ILE A 1 156 ? -28.763 32.680 5.340 1.00 10.13 156 ILE A C 6
ATOM 12710 O O . ILE A 1 156 ? -28.313 31.951 4.457 1.00 14.13 156 ILE A O 6
ATOM 12725 N N . ALA A 1 157 ? -28.011 33.193 6.308 1.00 2.13 157 ALA A N 6
ATOM 12726 C CA . ALA A 1 157 ? -26.582 32.919 6.392 1.00 13.01 157 ALA A CA 6
ATOM 12727 C C . ALA A 1 157 ? -25.968 33.571 7.627 1.00 3.51 157 ALA A C 6
ATOM 12728 O O . ALA A 1 157 ? -26.323 34.693 7.990 1.00 12.21 157 ALA A O 6
ATOM 12735 N N . LYS A 1 158 ? -25.048 32.861 8.270 1.00 12.53 158 LYS A N 6
ATOM 12736 C CA . LYS A 1 158 ? -24.385 33.370 9.464 1.00 21.52 158 LYS A CA 6
ATOM 12737 C C . LYS A 1 158 ? -22.972 33.845 9.142 1.00 33.52 158 LYS A C 6
ATOM 12738 O O . LYS A 1 158 ? -21.995 33.348 9.704 1.00 45.53 158 LYS A O 6
ATOM 12753 N N . PHE A 1 159 ? -22.869 34.809 8.234 1.00 62.24 159 PHE A N 6
ATOM 12754 C CA . PHE A 1 159 ? -21.575 35.352 7.836 1.00 22.31 159 PHE A CA 6
ATOM 12755 C C . PHE A 1 159 ? -20.699 34.268 7.216 1.00 73.30 159 PHE A C 6
ATOM 12756 O O . PHE A 1 159 ? -20.924 33.072 7.399 1.00 11.32 159 PHE A O 6
ATOM 12772 N N . PRO A 1 160 ? -19.675 34.695 6.462 1.00 21.22 160 PRO A N 6
ATOM 12773 C CA . PRO A 1 160 ? -18.743 33.778 5.799 1.00 43.43 160 PRO A CA 6
ATOM 12774 C C . PRO A 1 160 ? -17.840 33.052 6.789 1.00 24.32 160 PRO A C 6
ATOM 12775 O O . PRO A 1 160 ? -17.434 33.620 7.803 1.00 22.25 160 PRO A O 6
ATOM 12783 N N . GLU A 1 161 ? -17.528 31.796 6.489 1.00 34.10 161 GLU A N 6
ATOM 12784 C CA . GLU A 1 161 ? -16.672 30.994 7.355 1.00 15.02 161 GLU A CA 6
ATOM 12785 C C . GLU A 1 161 ? -15.684 30.172 6.532 1.00 13.10 161 GLU A C 6
ATOM 12786 O O . GLU A 1 161 ? -16.038 29.610 5.496 1.00 52.02 161 GLU A O 6
ATOM 12796 N N . ARG A 1 162 ? -14.443 30.105 7.002 1.00 31.22 162 ARG A N 6
ATOM 12797 C CA . ARG A 1 162 ? -13.402 29.354 6.310 1.00 21.25 162 ARG A CA 6
ATOM 12798 C C . ARG A 1 162 ? -12.403 28.768 7.304 1.00 33.01 162 ARG A C 6
ATOM 12799 O O . ARG A 1 162 ? -11.971 29.445 8.237 1.00 55.43 162 ARG A O 6
ATOM 12817 N N . GLU A 1 163 ? -12.041 27.506 7.096 1.00 61.12 163 GLU A N 6
ATOM 12818 C CA . GLU A 1 163 ? -11.094 26.829 7.975 1.00 53.02 163 GLU A CA 6
ATOM 12819 C C . GLU A 1 163 ? -10.797 25.419 7.472 1.00 11.22 163 GLU A C 6
ATOM 12820 O O . GLU A 1 163 ? -11.506 24.892 6.613 1.00 22.11 163 GLU A O 6
ATOM 12830 N N . LEU A 1 164 ? -9.745 24.814 8.012 1.00 42.04 164 LEU A N 6
ATOM 12831 C CA . LEU A 1 164 ? -9.353 23.465 7.618 1.00 21.25 164 LEU A CA 6
ATOM 12832 C C . LEU A 1 164 ? -9.314 22.535 8.827 1.00 62.41 164 LEU A C 6
ATOM 12833 O O . LEU A 1 164 ? -8.450 21.664 8.923 1.00 1.53 164 LEU A O 6
ATOM 12848 N N . GLU A 1 165 ? -10.255 22.727 9.745 1.00 2.22 165 GLU A N 6
ATOM 12849 C CA . GLU A 1 165 ? -10.328 21.903 10.947 1.00 64.25 165 GLU A CA 6
ATOM 12850 C C . GLU A 1 165 ? -10.715 20.469 10.601 1.00 55.44 165 GLU A C 6
ATOM 12851 O O . GLU A 1 165 ? -11.318 20.211 9.558 1.00 4.22 165 GLU A O 6
ATOM 12861 N N . LEU A 1 166 ? -10.364 19.539 11.482 1.00 42.11 166 LEU A N 6
ATOM 12862 C CA . LEU A 1 166 ? -10.673 18.129 11.271 1.00 54.00 166 LEU A CA 6
ATOM 12863 C C . LEU A 1 166 ? -12.174 17.921 11.101 1.00 52.55 166 LEU A C 6
ATOM 12864 O O . LEU A 1 166 ? -12.955 18.175 12.018 1.00 22.31 166 LEU A O 6
ATOM 12879 N N . ARG A 1 167 ? -12.572 17.454 9.921 1.00 54.31 167 ARG A N 6
ATOM 12880 C CA . ARG A 1 167 ? -13.979 17.210 9.631 1.00 54.23 167 ARG A CA 6
ATOM 12881 C C . ARG A 1 167 ? -14.367 15.776 9.982 1.00 22.35 167 ARG A C 6
ATOM 12882 O O . ARG A 1 167 ? -13.507 14.904 10.104 1.00 21.13 167 ARG A O 6
ATOM 12900 N N . GLN A 1 168 ? -15.665 15.543 10.146 1.00 54.03 168 GLN A N 6
ATOM 12901 C CA . GLN A 1 168 ? -16.165 14.216 10.485 1.00 20.34 168 GLN A CA 6
ATOM 12902 C C . GLN A 1 168 ? -15.792 13.202 9.408 1.00 10.13 168 GLN A C 6
ATOM 12903 O O . GLN A 1 168 ? -15.628 13.552 8.240 1.00 61.23 168 GLN A O 6
ATOM 12915 N N . THR A 1 169 ? -15.661 11.941 9.810 1.00 35.32 169 THR A N 6
ATOM 12916 C CA . THR A 1 169 ? -15.306 10.876 8.880 1.00 2.13 169 THR A CA 6
ATOM 12917 C C . THR A 1 169 ? -16.355 10.731 7.784 1.00 73.43 169 THR A C 6
ATOM 12918 O O . THR A 1 169 ? -17.379 11.412 7.798 1.00 24.00 169 THR A O 6
ATOM 12929 N N . GLY A 1 170 ? -16.092 9.839 6.833 1.00 22.10 170 GLY A N 6
ATOM 12930 C CA . GLY A 1 170 ? -17.024 9.621 5.743 1.00 72.43 170 GLY A CA 6
ATOM 12931 C C . GLY A 1 170 ? -17.640 8.237 5.774 1.00 3.43 170 GLY A C 6
ATOM 12932 O O . GLY A 1 170 ? -17.360 7.430 6.660 1.00 10.55 170 GLY A O 6
ATOM 12936 N N . PRO A 1 171 ? -18.502 7.947 4.789 1.00 51.44 171 PRO A N 6
ATOM 12937 C CA . PRO A 1 171 ? -19.179 6.651 4.685 1.00 13.35 171 PRO A CA 6
ATOM 12938 C C . PRO A 1 171 ? -18.221 5.524 4.313 1.00 40.12 171 PRO A C 6
ATOM 12939 O O . PRO A 1 171 ? -17.342 5.698 3.469 1.00 40.31 171 PRO A O 6
ATOM 12947 N N . ALA A 1 172 ? -18.396 4.369 4.947 1.00 63.23 172 ALA A N 6
ATOM 12948 C CA . ALA A 1 172 ? -17.549 3.214 4.679 1.00 74.24 172 ALA A CA 6
ATOM 12949 C C . ALA A 1 172 ? -17.605 2.822 3.206 1.00 12.44 172 ALA A C 6
ATOM 12950 O O . ALA A 1 172 ? -18.546 3.174 2.495 1.00 31.10 172 ALA A O 6
ATOM 12957 N N . VAL A 1 173 ? -16.592 2.089 2.755 1.00 32.41 173 VAL A N 6
ATOM 12958 C CA . VAL A 1 173 ? -16.527 1.648 1.367 1.00 32.32 173 VAL A CA 6
ATOM 12959 C C . VAL A 1 173 ? -16.456 0.127 1.276 1.00 23.42 173 VAL A C 6
ATOM 12960 O O . VAL A 1 173 ? -15.456 -0.481 1.657 1.00 40.04 173 VAL A O 6
ATOM 12973 N N . GLU A 1 174 ? -17.525 -0.480 0.770 1.00 52.12 174 GLU A N 6
ATOM 12974 C CA . GLU A 1 174 ? -17.584 -1.930 0.629 1.00 3.23 174 GLU A CA 6
ATOM 12975 C C . GLU A 1 174 ? -17.214 -2.355 -0.788 1.00 74.42 174 GLU A C 6
ATOM 12976 O O . GLU A 1 174 ? -17.776 -1.859 -1.764 1.00 61.42 174 GLU A O 6
ATOM 12986 N N . VAL A 1 175 ? -16.262 -3.278 -0.893 1.00 50.44 175 VAL A N 6
ATOM 12987 C CA . VAL A 1 175 ? -15.816 -3.771 -2.192 1.00 24.43 175 VAL A CA 6
ATOM 12988 C C . VAL A 1 175 ? -15.288 -5.197 -2.085 1.00 62.04 175 VAL A C 6
ATOM 12989 O O . VAL A 1 175 ? -14.698 -5.578 -1.074 1.00 2.10 175 VAL A O 6
ATOM 13002 N N . ASP A 1 176 ? -15.503 -5.981 -3.135 1.00 73.13 176 ASP A N 6
ATOM 13003 C CA . ASP A 1 176 ? -15.046 -7.366 -3.161 1.00 45.44 176 ASP A CA 6
ATOM 13004 C C . ASP A 1 176 ? -13.524 -7.436 -3.242 1.00 3.32 176 ASP A C 6
ATOM 13005 O O . ASP A 1 176 ? -12.917 -6.917 -4.179 1.00 3.43 176 ASP A O 6
ATOM 13013 N N . VAL A 1 177 ? -12.914 -8.079 -2.253 1.00 21.13 177 VAL A N 6
ATOM 13014 C CA . VAL A 1 177 ? -11.462 -8.217 -2.211 1.00 62.11 177 VAL A CA 6
ATOM 13015 C C . VAL A 1 177 ? -10.924 -8.758 -3.531 1.00 4.11 177 VAL A C 6
ATOM 13016 O O . VAL A 1 177 ? -9.840 -8.378 -3.974 1.00 54.20 177 VAL A O 6
ATOM 13029 N N . LYS A 1 178 ? -11.689 -9.648 -4.155 1.00 32.40 178 LYS A N 6
ATOM 13030 C CA . LYS A 1 178 ? -11.291 -10.242 -5.426 1.00 35.55 178 LYS A CA 6
ATOM 13031 C C . LYS A 1 178 ? -11.391 -9.223 -6.557 1.00 53.21 178 LYS A C 6
ATOM 13032 O O . LYS A 1 178 ? -10.583 -9.233 -7.487 1.00 24.41 178 LYS A O 6
ATOM 13047 N N . ASP A 1 179 ? -12.385 -8.347 -6.472 1.00 23.23 179 ASP A N 6
ATOM 13048 C CA . ASP A 1 179 ? -12.589 -7.321 -7.487 1.00 44.31 179 ASP A CA 6
ATOM 13049 C C . ASP A 1 179 ? -11.448 -6.309 -7.474 1.00 14.31 179 ASP A C 6
ATOM 13050 O O . ASP A 1 179 ? -10.849 -6.021 -8.511 1.00 4.12 179 ASP A O 6
ATOM 13058 N N . ILE A 1 180 ? -11.153 -5.773 -6.295 1.00 31.54 180 ILE A N 6
ATOM 13059 C CA . ILE A 1 180 ? -10.082 -4.793 -6.148 1.00 51.41 180 ILE A CA 6
ATOM 13060 C C . ILE A 1 180 ? -8.742 -5.374 -6.587 1.00 43.24 180 ILE A C 6
ATOM 13061 O O . ILE A 1 180 ? -8.524 -6.585 -6.564 1.00 2.35 180 ILE A O 6
ATOM 13076 N N . PRO A 1 181 ? -7.820 -4.490 -6.996 1.00 63.32 181 PRO A N 6
ATOM 13077 C CA . PRO A 1 181 ? -6.484 -4.889 -7.445 1.00 51.13 181 PRO A CA 6
ATOM 13078 C C . PRO A 1 181 ? -5.620 -5.411 -6.302 1.00 75.14 181 PRO A C 6
ATOM 13079 O O . PRO A 1 181 ? -4.806 -4.676 -5.741 1.00 45.55 181 PRO A O 6
ATOM 13087 N N . ALA A 1 182 ? -5.800 -6.683 -5.963 1.00 25.50 182 ALA A N 6
ATOM 13088 C CA . ALA A 1 182 ? -5.034 -7.302 -4.888 1.00 52.55 182 ALA A CA 6
ATOM 13089 C C . ALA A 1 182 ? -3.676 -7.782 -5.388 1.00 13.43 182 ALA A C 6
ATOM 13090 O O . ALA A 1 182 ? -3.522 -8.125 -6.561 1.00 10.35 182 ALA A O 6
ATOM 13097 N N . GLN A 1 183 ? -2.695 -7.805 -4.492 1.00 71.51 183 GLN A N 6
ATOM 13098 C CA . GLN A 1 183 ? -1.349 -8.242 -4.844 1.00 41.23 183 GLN A CA 6
ATOM 13099 C C . GLN A 1 183 ? -1.152 -9.717 -4.513 1.00 62.00 183 GLN A C 6
ATOM 13100 O O . GLN A 1 183 ? -1.022 -10.089 -3.347 1.00 53.25 183 GLN A O 6
ATOM 13112 N N . GLU A 1 184 ? -1.131 -10.553 -5.546 1.00 74.34 184 GLU A N 6
ATOM 13113 C CA . GLU A 1 184 ? -0.951 -11.989 -5.363 1.00 51.13 184 GLU A CA 6
ATOM 13114 C C . GLU A 1 184 ? 0.057 -12.543 -6.366 1.00 72.33 184 GLU A C 6
ATOM 13115 O O . GLU A 1 184 ? -0.005 -12.241 -7.559 1.00 3.35 184 GLU A O 6
ATOM 13125 N N . VAL A 1 185 ? 0.987 -13.355 -5.874 1.00 32.13 185 VAL A N 6
ATOM 13126 C CA . VAL A 1 185 ? 2.009 -13.952 -6.726 1.00 12.23 185 VAL A CA 6
ATOM 13127 C C . VAL A 1 185 ? 1.493 -15.222 -7.395 1.00 45.22 185 VAL A C 6
ATOM 13128 O O . VAL A 1 185 ? 0.799 -16.025 -6.774 1.00 21.25 185 VAL A O 6
ATOM 13141 N N . GLU A 1 186 ? 1.838 -15.395 -8.667 1.00 35.12 186 GLU A N 6
ATOM 13142 C CA . GLU A 1 186 ? 1.410 -16.568 -9.421 1.00 62.12 186 GLU A CA 6
ATOM 13143 C C . GLU A 1 186 ? 2.609 -17.309 -10.003 1.00 60.53 186 GLU A C 6
ATOM 13144 O O . GLU A 1 186 ? 3.726 -16.791 -10.015 1.00 75.22 186 GLU A O 6
ATOM 13154 N N . HIS A 1 187 ? 2.370 -18.525 -10.484 1.00 21.20 187 HIS A N 6
ATOM 13155 C CA . HIS A 1 187 ? 3.430 -19.339 -11.068 1.00 20.13 187 HIS A CA 6
ATOM 13156 C C . HIS A 1 187 ? 3.336 -19.343 -12.591 1.00 61.22 187 HIS A C 6
ATOM 13157 O O . HIS A 1 187 ? 2.303 -18.988 -13.159 1.00 30.43 187 HIS A O 6
ATOM 13170 N N . GLU A 1 188 ? 4.420 -19.747 -13.245 1.00 60.42 188 GLU A N 6
ATOM 13171 C CA . GLU A 1 188 ? 4.459 -19.796 -14.701 1.00 71.13 188 GLU A CA 6
ATOM 13172 C C . GLU A 1 188 ? 3.629 -20.962 -15.230 1.00 34.15 188 GLU A C 6
ATOM 13173 O O . GLU A 1 188 ? 3.666 -21.274 -16.419 1.00 4.31 188 GLU A O 6
ATOM 13183 N N . SER A 1 38 ? 75.742 -29.895 -11.955 1.00 41.40 38 SER A N 7
ATOM 13184 C CA . SER A 1 38 ? 75.712 -28.635 -11.222 1.00 53.21 38 SER A CA 7
ATOM 13185 C C . SER A 1 38 ? 74.590 -28.633 -10.190 1.00 1.02 38 SER A C 7
ATOM 13186 O O . SER A 1 38 ? 74.792 -28.250 -9.038 1.00 30.33 38 SER A O 7
ATOM 13193 N N . ALA A 1 39 ? 73.406 -29.064 -10.612 1.00 4.13 39 ALA A N 7
ATOM 13194 C CA . ALA A 1 39 ? 72.250 -29.114 -9.724 1.00 35.25 39 ALA A CA 7
ATOM 13195 C C . ALA A 1 39 ? 72.013 -27.765 -9.055 1.00 3.33 39 ALA A C 7
ATOM 13196 O O . ALA A 1 39 ? 71.845 -27.685 -7.838 1.00 43.44 39 ALA A O 7
ATOM 13203 N N . TYR A 1 40 ? 72.000 -26.706 -9.857 1.00 74.41 40 TYR A N 7
ATOM 13204 C CA . TYR A 1 40 ? 71.786 -25.358 -9.343 1.00 15.52 40 TYR A CA 7
ATOM 13205 C C . TYR A 1 40 ? 70.297 -25.059 -9.205 1.00 60.21 40 TYR A C 7
ATOM 13206 O O . TYR A 1 40 ? 69.493 -25.449 -10.052 1.00 33.01 40 TYR A O 7
ATOM 13223 N N . ARG A 1 41 ? 69.937 -24.362 -8.132 1.00 21.12 41 ARG A N 7
ATOM 13224 C CA . ARG A 1 41 ? 68.545 -24.009 -7.882 1.00 24.15 41 ARG A CA 7
ATOM 13225 C C . ARG A 1 41 ? 68.311 -22.520 -8.120 1.00 1.23 41 ARG A C 7
ATOM 13226 O O . ARG A 1 41 ? 69.236 -21.712 -8.030 1.00 10.30 41 ARG A O 7
ATOM 13244 N N . LYS A 1 42 ? 67.067 -22.163 -8.423 1.00 33.53 42 LYS A N 7
ATOM 13245 C CA . LYS A 1 42 ? 66.709 -20.772 -8.672 1.00 54.43 42 LYS A CA 7
ATOM 13246 C C . LYS A 1 42 ? 65.520 -20.354 -7.815 1.00 43.21 42 LYS A C 7
ATOM 13247 O O . LYS A 1 42 ? 64.371 -20.656 -8.139 1.00 42.21 42 LYS A O 7
ATOM 13262 N N . LYS A 1 43 ? 65.801 -19.656 -6.720 1.00 73.50 43 LYS A N 7
ATOM 13263 C CA . LYS A 1 43 ? 64.755 -19.193 -5.817 1.00 23.40 43 LYS A CA 7
ATOM 13264 C C . LYS A 1 43 ? 64.587 -17.679 -5.908 1.00 14.44 43 LYS A C 7
ATOM 13265 O O . LYS A 1 43 ? 65.519 -16.963 -6.269 1.00 72.42 43 LYS A O 7
ATOM 13280 N N . GLY A 1 44 ? 63.392 -17.200 -5.578 1.00 45.12 44 GLY A N 7
ATOM 13281 C CA . GLY A 1 44 ? 63.125 -15.774 -5.628 1.00 63.13 44 GLY A CA 7
ATOM 13282 C C . GLY A 1 44 ? 61.673 -15.466 -5.939 1.00 73.24 44 GLY A C 7
ATOM 13283 O O . GLY A 1 44 ? 61.355 -14.964 -7.017 1.00 12.30 44 GLY A O 7
ATOM 13287 N N . LYS A 1 45 ? 60.791 -15.770 -4.994 1.00 3.31 45 LYS A N 7
ATOM 13288 C CA . LYS A 1 45 ? 59.365 -15.523 -5.172 1.00 4.33 45 LYS A CA 7
ATOM 13289 C C . LYS A 1 45 ? 58.949 -14.221 -4.495 1.00 23.24 45 LYS A C 7
ATOM 13290 O O . LYS A 1 45 ? 59.711 -13.640 -3.723 1.00 33.11 45 LYS A O 7
ATOM 13305 N N . GLY A 1 46 ? 57.733 -13.769 -4.787 1.00 74.40 46 GLY A N 7
ATOM 13306 C CA . GLY A 1 46 ? 57.238 -12.539 -4.197 1.00 43.21 46 GLY A CA 7
ATOM 13307 C C . GLY A 1 46 ? 55.761 -12.323 -4.463 1.00 31.01 46 GLY A C 7
ATOM 13308 O O . GLY A 1 46 ? 55.325 -12.305 -5.614 1.00 12.25 46 GLY A O 7
ATOM 13312 N N . LYS A 1 47 ? 54.987 -12.159 -3.395 1.00 22.14 47 LYS A N 7
ATOM 13313 C CA . LYS A 1 47 ? 53.550 -11.944 -3.517 1.00 30.42 47 LYS A CA 7
ATOM 13314 C C . LYS A 1 47 ? 53.074 -10.880 -2.532 1.00 71.34 47 LYS A C 7
ATOM 13315 O O . LYS A 1 47 ? 53.759 -10.572 -1.558 1.00 65.14 47 LYS A O 7
ATOM 13330 N N . GLY A 1 48 ? 51.896 -10.323 -2.794 1.00 24.42 48 GLY A N 7
ATOM 13331 C CA . GLY A 1 48 ? 51.348 -9.301 -1.921 1.00 60.42 48 GLY A CA 7
ATOM 13332 C C . GLY A 1 48 ? 50.402 -8.364 -2.646 1.00 55.34 48 GLY A C 7
ATOM 13333 O O . GLY A 1 48 ? 50.809 -7.641 -3.557 1.00 41.15 48 GLY A O 7
ATOM 13337 N N . THR A 1 49 ? 49.136 -8.377 -2.245 1.00 64.11 49 THR A N 7
ATOM 13338 C CA . THR A 1 49 ? 48.129 -7.524 -2.865 1.00 1.54 49 THR A CA 7
ATOM 13339 C C . THR A 1 49 ? 47.519 -6.565 -1.849 1.00 74.33 49 THR A C 7
ATOM 13340 O O . THR A 1 49 ? 47.382 -6.897 -0.671 1.00 23.42 49 THR A O 7
ATOM 13351 N N . THR A 1 50 ? 47.154 -5.373 -2.312 1.00 14.53 50 THR A N 7
ATOM 13352 C CA . THR A 1 50 ? 46.560 -4.365 -1.443 1.00 52.41 50 THR A CA 7
ATOM 13353 C C . THR A 1 50 ? 45.528 -3.532 -2.194 1.00 53.44 50 THR A C 7
ATOM 13354 O O . THR A 1 50 ? 45.752 -3.128 -3.335 1.00 51.10 50 THR A O 7
ATOM 13365 N N . VAL A 1 51 ? 44.394 -3.277 -1.547 1.00 74.12 51 VAL A N 7
ATOM 13366 C CA . VAL A 1 51 ? 43.328 -2.491 -2.155 1.00 25.42 51 VAL A CA 7
ATOM 13367 C C . VAL A 1 51 ? 42.628 -1.621 -1.115 1.00 60.44 51 VAL A C 7
ATOM 13368 O O . VAL A 1 51 ? 42.335 -2.070 -0.009 1.00 34.14 51 VAL A O 7
ATOM 13381 N N . GLY A 1 52 ? 42.361 -0.370 -1.482 1.00 33.53 52 GLY A N 7
ATOM 13382 C CA . GLY A 1 52 ? 41.698 0.544 -0.570 1.00 52.24 52 GLY A CA 7
ATOM 13383 C C . GLY A 1 52 ? 40.300 0.907 -1.030 1.00 72.54 52 GLY A C 7
ATOM 13384 O O . GLY A 1 52 ? 39.814 0.383 -2.032 1.00 24.41 52 GLY A O 7
ATOM 13388 N N . MET A 1 53 ? 39.652 1.807 -0.296 1.00 14.33 53 MET A N 7
ATOM 13389 C CA . MET A 1 53 ? 38.301 2.239 -0.635 1.00 14.55 53 MET A CA 7
ATOM 13390 C C . MET A 1 53 ? 38.297 3.042 -1.931 1.00 51.21 53 MET A C 7
ATOM 13391 O O . MET A 1 53 ? 38.741 4.189 -1.964 1.00 3.53 53 MET A O 7
ATOM 13403 N N . GLY A 1 54 ? 37.792 2.430 -2.999 1.00 65.11 54 GLY A N 7
ATOM 13404 C CA . GLY A 1 54 ? 37.740 3.104 -4.283 1.00 44.33 54 GLY A CA 7
ATOM 13405 C C . GLY A 1 54 ? 36.395 2.950 -4.965 1.00 2.13 54 GLY A C 7
ATOM 13406 O O . GLY A 1 54 ? 35.377 3.430 -4.463 1.00 33.01 54 GLY A O 7
ATOM 13410 N N . LYS A 1 55 ? 36.388 2.281 -6.112 1.00 55.55 55 LYS A N 7
ATOM 13411 C CA . LYS A 1 55 ? 35.158 2.065 -6.866 1.00 3.13 55 LYS A CA 7
ATOM 13412 C C . LYS A 1 55 ? 34.674 0.626 -6.715 1.00 12.44 55 LYS A C 7
ATOM 13413 O O . LYS A 1 55 ? 34.197 0.018 -7.673 1.00 1.13 55 LYS A O 7
ATOM 13428 N N . SER A 1 56 ? 34.799 0.087 -5.506 1.00 63.24 56 SER A N 7
ATOM 13429 C CA . SER A 1 56 ? 34.376 -1.280 -5.232 1.00 1.24 56 SER A CA 7
ATOM 13430 C C . SER A 1 56 ? 32.875 -1.441 -5.454 1.00 2.22 56 SER A C 7
ATOM 13431 O O . SER A 1 56 ? 32.091 -0.545 -5.140 1.00 2.45 56 SER A O 7
ATOM 13438 N N . SER A 1 57 ? 32.483 -2.588 -5.998 1.00 13.10 57 SER A N 7
ATOM 13439 C CA . SER A 1 57 ? 31.076 -2.865 -6.267 1.00 75.24 57 SER A CA 7
ATOM 13440 C C . SER A 1 57 ? 30.799 -4.364 -6.212 1.00 25.25 57 SER A C 7
ATOM 13441 O O . SER A 1 57 ? 31.428 -5.150 -6.920 1.00 42.11 57 SER A O 7
ATOM 13448 N N . ARG A 1 58 ? 29.852 -4.752 -5.364 1.00 4.35 58 ARG A N 7
ATOM 13449 C CA . ARG A 1 58 ? 29.489 -6.157 -5.213 1.00 63.43 58 ARG A CA 7
ATOM 13450 C C . ARG A 1 58 ? 27.975 -6.323 -5.139 1.00 1.42 58 ARG A C 7
ATOM 13451 O O . ARG A 1 58 ? 27.245 -5.359 -4.904 1.00 21.42 58 ARG A O 7
ATOM 13469 N N . ARG A 1 59 ? 27.509 -7.551 -5.342 1.00 4.14 59 ARG A N 7
ATOM 13470 C CA . ARG A 1 59 ? 26.080 -7.843 -5.299 1.00 53.11 59 ARG A CA 7
ATOM 13471 C C . ARG A 1 59 ? 25.837 -9.328 -5.046 1.00 43.54 59 ARG A C 7
ATOM 13472 O O . ARG A 1 59 ? 26.751 -10.145 -5.154 1.00 54.44 59 ARG A O 7
ATOM 13490 N N . PHE A 1 60 ? 24.598 -9.669 -4.708 1.00 1.01 60 PHE A N 7
ATOM 13491 C CA . PHE A 1 60 ? 24.233 -11.055 -4.438 1.00 53.04 60 PHE A CA 7
ATOM 13492 C C . PHE A 1 60 ? 22.722 -11.201 -4.289 1.00 30.15 60 PHE A C 7
ATOM 13493 O O . PHE A 1 60 ? 21.999 -10.209 -4.188 1.00 0.32 60 PHE A O 7
ATOM 13509 N N . ILE A 1 61 ? 22.252 -12.444 -4.276 1.00 4.42 61 ILE A N 7
ATOM 13510 C CA . ILE A 1 61 ? 20.827 -12.720 -4.137 1.00 74.35 61 ILE A CA 7
ATOM 13511 C C . ILE A 1 61 ? 20.423 -12.807 -2.670 1.00 70.51 61 ILE A C 7
ATOM 13512 O O . ILE A 1 61 ? 21.173 -13.318 -1.838 1.00 62.44 61 ILE A O 7
ATOM 13527 N N . ASN A 1 62 ? 19.233 -12.306 -2.358 1.00 61.13 62 ASN A N 7
ATOM 13528 C CA . ASN A 1 62 ? 18.728 -12.329 -0.990 1.00 62.41 62 ASN A CA 7
ATOM 13529 C C . ASN A 1 62 ? 17.563 -13.304 -0.856 1.00 44.11 62 ASN A C 7
ATOM 13530 O O . ASN A 1 62 ? 17.096 -13.870 -1.845 1.00 22.35 62 ASN A O 7
ATOM 13540 N N . MET A 1 63 ? 17.098 -13.497 0.374 1.00 74.24 63 MET A N 7
ATOM 13541 C CA . MET A 1 63 ? 15.986 -14.403 0.638 1.00 52.22 63 MET A CA 7
ATOM 13542 C C . MET A 1 63 ? 15.163 -13.922 1.829 1.00 34.33 63 MET A C 7
ATOM 13543 O O . MET A 1 63 ? 15.686 -13.269 2.733 1.00 51.23 63 MET A O 7
ATOM 13555 N N . TYR A 1 64 ? 13.877 -14.250 1.824 1.00 45.12 64 TYR A N 7
ATOM 13556 C CA . TYR A 1 64 ? 12.982 -13.849 2.903 1.00 3.41 64 TYR A CA 7
ATOM 13557 C C . TYR A 1 64 ? 11.890 -14.892 3.121 1.00 21.21 64 TYR A C 7
ATOM 13558 O O . TYR A 1 64 ? 11.872 -15.935 2.468 1.00 53.13 64 TYR A O 7
ATOM 13575 N N . GLY A 1 65 ? 10.979 -14.602 4.045 1.00 54.32 65 GLY A N 7
ATOM 13576 C CA . GLY A 1 65 ? 9.895 -15.523 4.333 1.00 25.30 65 GLY A CA 7
ATOM 13577 C C . GLY A 1 65 ? 10.112 -16.287 5.624 1.00 2.14 65 GLY A C 7
ATOM 13578 O O . GLY A 1 65 ? 10.873 -15.854 6.490 1.00 1.33 65 GLY A O 7
ATOM 13582 N N . PHE A 1 66 ? 9.440 -17.427 5.755 1.00 23.52 66 PHE A N 7
ATOM 13583 C CA . PHE A 1 66 ? 9.561 -18.252 6.952 1.00 74.44 66 PHE A CA 7
ATOM 13584 C C . PHE A 1 66 ? 9.101 -17.488 8.189 1.00 62.43 66 PHE A C 7
ATOM 13585 O O . PHE A 1 66 ? 9.732 -17.555 9.244 1.00 44.30 66 PHE A O 7
ATOM 13601 N N . ASP A 1 67 ? 7.999 -16.759 8.051 1.00 45.14 67 ASP A N 7
ATOM 13602 C CA . ASP A 1 67 ? 7.453 -15.980 9.156 1.00 32.03 67 ASP A CA 7
ATOM 13603 C C . ASP A 1 67 ? 5.927 -15.979 9.119 1.00 35.05 67 ASP A C 7
ATOM 13604 O O . ASP A 1 67 ? 5.291 -14.976 8.800 1.00 11.03 67 ASP A O 7
ATOM 13612 N N . PRO A 1 68 ? 5.326 -17.131 9.453 1.00 14.34 68 PRO A N 7
ATOM 13613 C CA . PRO A 1 68 ? 3.869 -17.290 9.465 1.00 74.53 68 PRO A CA 7
ATOM 13614 C C . PRO A 1 68 ? 3.211 -16.505 10.594 1.00 4.12 68 PRO A C 7
ATOM 13615 O O . PRO A 1 68 ? 3.804 -16.304 11.654 1.00 33.11 68 PRO A O 7
ATOM 13623 N N . THR A 1 69 ? 1.978 -16.064 10.361 1.00 24.24 69 THR A N 7
ATOM 13624 C CA . THR A 1 69 ? 1.239 -15.300 11.359 1.00 1.55 69 THR A CA 7
ATOM 13625 C C . THR A 1 69 ? -0.261 -15.545 11.238 1.00 15.21 69 THR A C 7
ATOM 13626 O O . THR A 1 69 ? -0.700 -16.384 10.453 1.00 4.11 69 THR A O 7
ATOM 13637 N N . GLU A 1 70 ? -1.042 -14.806 12.021 1.00 75.34 70 GLU A N 7
ATOM 13638 C CA . GLU A 1 70 ? -2.492 -14.944 11.999 1.00 4.43 70 GLU A CA 7
ATOM 13639 C C . GLU A 1 70 ? -3.044 -14.686 10.601 1.00 55.14 70 GLU A C 7
ATOM 13640 O O . GLU A 1 70 ? -2.440 -13.963 9.807 1.00 31.31 70 GLU A O 7
ATOM 13650 N N . TYR A 1 71 ? -4.194 -15.281 10.305 1.00 12.02 71 TYR A N 7
ATOM 13651 C CA . TYR A 1 71 ? -4.825 -15.118 9.001 1.00 45.40 71 TYR A CA 7
ATOM 13652 C C . TYR A 1 71 ? -6.182 -14.431 9.135 1.00 52.31 71 TYR A C 7
ATOM 13653 O O . TYR A 1 71 ? -7.167 -14.856 8.530 1.00 21.23 71 TYR A O 7
ATOM 13670 N N . SER A 1 72 ? -6.222 -13.367 9.929 1.00 1.13 72 SER A N 7
ATOM 13671 C CA . SER A 1 72 ? -7.457 -12.622 10.146 1.00 72.25 72 SER A CA 7
ATOM 13672 C C . SER A 1 72 ? -7.218 -11.429 11.066 1.00 72.55 72 SER A C 7
ATOM 13673 O O . SER A 1 72 ? -6.971 -11.591 12.261 1.00 62.22 72 SER A O 7
ATOM 13680 N N . PHE A 1 73 ? -7.290 -10.229 10.499 1.00 40.02 73 PHE A N 7
ATOM 13681 C CA . PHE A 1 73 ? -7.080 -9.007 11.267 1.00 65.14 73 PHE A CA 7
ATOM 13682 C C . PHE A 1 73 ? -7.515 -7.781 10.468 1.00 53.30 73 PHE A C 7
ATOM 13683 O O . PHE A 1 73 ? -8.049 -7.903 9.366 1.00 54.35 73 PHE A O 7
ATOM 13699 N N . ILE A 1 74 ? -7.283 -6.601 11.033 1.00 74.34 74 ILE A N 7
ATOM 13700 C CA . ILE A 1 74 ? -7.649 -5.354 10.374 1.00 5.22 74 ILE A CA 7
ATOM 13701 C C . ILE A 1 74 ? -6.412 -4.594 9.907 1.00 2.23 74 ILE A C 7
ATOM 13702 O O . ILE A 1 74 ? -5.495 -4.343 10.689 1.00 32.12 74 ILE A O 7
ATOM 13717 N N . GLN A 1 75 ? -6.395 -4.230 8.629 1.00 3.04 75 GLN A N 7
ATOM 13718 C CA . GLN A 1 75 ? -5.270 -3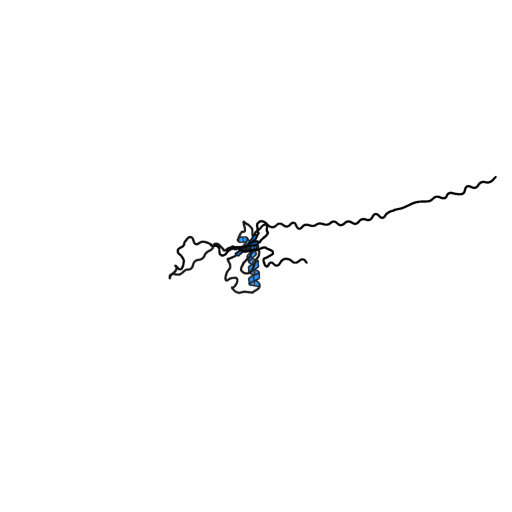.497 8.059 1.00 60.00 75 GLN A CA 7
ATOM 13719 C C . GLN A 1 75 ? -5.453 -1.994 8.240 1.00 74.31 75 GLN A C 7
ATOM 13720 O O . GLN A 1 75 ? -6.323 -1.384 7.618 1.00 11.53 75 GLN A O 7
ATOM 13732 N N . PHE A 1 76 ? -4.626 -1.401 9.095 1.00 14.10 76 PHE A N 7
ATOM 13733 C CA . PHE A 1 76 ? -4.696 0.032 9.358 1.00 51.42 76 PHE A CA 7
ATOM 13734 C C . PHE A 1 76 ? -3.837 0.810 8.365 1.00 43.25 76 PHE A C 7
ATOM 13735 O O . PHE A 1 76 ? -2.671 0.484 8.147 1.00 64.44 76 PHE A O 7
ATOM 13751 N N . VAL A 1 77 ? -4.425 1.840 7.765 1.00 42.25 77 VAL A N 7
ATOM 13752 C CA . VAL A 1 77 ? -3.716 2.666 6.796 1.00 64.15 77 VAL A CA 7
ATOM 13753 C C . VAL A 1 77 ? -4.080 4.139 6.957 1.00 1.42 77 VAL A C 7
ATOM 13754 O O . VAL A 1 77 ? -5.182 4.472 7.394 1.00 73.03 77 VAL A O 7
ATOM 13767 N N . ASP A 1 78 ? -3.148 5.015 6.600 1.00 32.51 78 ASP A N 7
ATOM 13768 C CA . ASP A 1 78 ? -3.370 6.453 6.703 1.00 11.44 78 ASP A CA 7
ATOM 13769 C C . ASP A 1 78 ? -3.469 7.088 5.320 1.00 12.42 78 ASP A C 7
ATOM 13770 O O . ASP A 1 78 ? -2.663 6.821 4.428 1.00 3.25 78 ASP A O 7
ATOM 13778 N N . PRO A 1 79 ? -4.482 7.948 5.135 1.00 13.31 79 PRO A N 7
ATOM 13779 C CA . PRO A 1 79 ? -4.711 8.639 3.863 1.00 53.54 79 PRO A CA 7
ATOM 13780 C C . PRO A 1 79 ? -3.639 9.684 3.569 1.00 43.51 79 PRO A C 7
ATOM 13781 O O . PRO A 1 79 ? -3.362 9.995 2.410 1.00 45.12 79 PRO A O 7
ATOM 13789 N N . LEU A 1 80 ? -3.039 10.221 4.625 1.00 45.04 80 LEU A N 7
ATOM 13790 C CA . LEU A 1 80 ? -1.997 11.232 4.481 1.00 61.21 80 LEU A CA 7
ATOM 13791 C C . LEU A 1 80 ? -0.953 10.795 3.458 1.00 72.11 80 LEU A C 7
ATOM 13792 O O . LEU A 1 80 ? -0.885 11.336 2.353 1.00 4.32 80 LEU A O 7
ATOM 13807 N N . THR A 1 81 ? -0.142 9.811 3.832 1.00 13.01 81 THR A N 7
ATOM 13808 C CA . THR A 1 81 ? 0.898 9.300 2.948 1.00 73.24 81 THR A CA 7
ATOM 13809 C C . THR A 1 81 ? 0.623 7.853 2.553 1.00 43.10 81 THR A C 7
ATOM 13810 O O . THR A 1 81 ? 0.790 7.473 1.395 1.00 63.10 81 THR A O 7
ATOM 13821 N N . GLY A 1 82 ? 0.200 7.050 3.524 1.00 23.33 82 GLY A N 7
ATOM 13822 C CA . GLY A 1 82 ? -0.092 5.653 3.258 1.00 25.53 82 GLY A CA 7
ATOM 13823 C C . GLY A 1 82 ? 0.564 4.723 4.259 1.00 24.52 82 GLY A C 7
ATOM 13824 O O . GLY A 1 82 ? 1.143 3.705 3.882 1.00 35.23 82 GLY A O 7
ATOM 13828 N N . ALA A 1 83 ? 0.475 5.074 5.538 1.00 3.51 83 ALA A N 7
ATOM 13829 C CA . ALA A 1 83 ? 1.063 4.262 6.596 1.00 32.12 83 ALA A CA 7
ATOM 13830 C C . ALA A 1 83 ? 0.634 2.804 6.473 1.00 64.23 83 ALA A C 7
ATOM 13831 O O . ALA A 1 83 ? -0.258 2.475 5.692 1.00 72.35 83 ALA A O 7
ATOM 13838 N N . GLN A 1 84 ? 1.273 1.936 7.250 1.00 73.32 84 GLN A N 7
ATOM 13839 C CA . GLN A 1 84 ? 0.957 0.513 7.226 1.00 63.14 84 GLN A CA 7
ATOM 13840 C C . GLN A 1 84 ? 1.041 -0.087 8.625 1.00 21.43 84 GLN A C 7
ATOM 13841 O O . GLN A 1 84 ? 2.113 -0.129 9.230 1.00 43.23 84 GLN A O 7
ATOM 13853 N N . ILE A 1 85 ? -0.095 -0.549 9.135 1.00 5.43 85 ILE A N 7
ATOM 13854 C CA . ILE A 1 85 ? -0.150 -1.147 10.464 1.00 43.42 85 ILE A CA 7
ATOM 13855 C C . ILE A 1 85 ? -1.138 -2.308 10.504 1.00 61.24 85 ILE A C 7
ATOM 13856 O O . ILE A 1 85 ? -2.142 -2.306 9.793 1.00 74.25 85 ILE A O 7
ATOM 13871 N N . GLU A 1 86 ? -0.846 -3.297 11.343 1.00 53.24 86 GLU A N 7
ATOM 13872 C CA . GLU A 1 86 ? -1.710 -4.464 11.476 1.00 14.40 86 GLU A CA 7
ATOM 13873 C C . GLU A 1 86 ? -2.304 -4.544 12.880 1.00 75.42 86 GLU A C 7
ATOM 13874 O O . GLU A 1 86 ? -1.619 -4.910 13.834 1.00 74.41 86 GLU A O 7
ATOM 13884 N N . GLU A 1 87 ? -3.581 -4.197 12.996 1.00 44.23 87 GLU A N 7
ATOM 13885 C CA . GLU A 1 87 ? -4.267 -4.228 14.282 1.00 5.02 87 GLU A CA 7
ATOM 13886 C C . GLU A 1 87 ? -5.630 -4.902 14.157 1.00 71.23 87 GLU A C 7
ATOM 13887 O O . GLU A 1 87 ? -6.069 -5.238 13.058 1.00 73.23 87 GLU A O 7
ATOM 13897 N N . ASN A 1 88 ? -6.295 -5.097 15.291 1.00 31.54 88 ASN A N 7
ATOM 13898 C CA . ASN A 1 88 ? -7.607 -5.732 15.309 1.00 34.43 88 ASN A CA 7
ATOM 13899 C C . ASN A 1 88 ? -8.701 -4.711 15.609 1.00 14.42 88 ASN A C 7
ATOM 13900 O O . ASN A 1 88 ? -8.460 -3.504 15.593 1.00 53.42 88 ASN A O 7
ATOM 13910 N N . VAL A 1 89 ? -9.904 -5.205 15.883 1.00 13.43 89 VAL A N 7
ATOM 13911 C CA . VAL A 1 89 ? -11.035 -4.338 16.189 1.00 52.25 89 VAL A CA 7
ATOM 13912 C C . VAL A 1 89 ? -10.678 -3.332 17.277 1.00 21.45 89 VAL A C 7
ATOM 13913 O O . VAL A 1 89 ? -11.131 -2.187 17.252 1.00 1.31 89 VAL A O 7
ATOM 13926 N N . TYR A 1 90 ? -9.862 -3.766 18.230 1.00 22.44 90 TYR A N 7
ATOM 13927 C CA . TYR A 1 90 ? -9.444 -2.904 19.331 1.00 43.45 90 TYR A CA 7
ATOM 13928 C C . TYR A 1 90 ? -8.101 -2.248 19.028 1.00 33.21 90 TYR A C 7
ATOM 13929 O O . TYR A 1 90 ? -7.291 -2.023 19.927 1.00 31.22 90 TYR A O 7
ATOM 13946 N N . ALA A 1 91 ? -7.871 -1.943 17.755 1.00 71.30 91 ALA A N 7
ATOM 13947 C CA . ALA A 1 91 ? -6.627 -1.311 17.333 1.00 45.13 91 ALA A CA 7
ATOM 13948 C C . ALA A 1 91 ? -6.293 -0.113 18.216 1.00 22.12 91 ALA A C 7
ATOM 13949 O O . ALA A 1 91 ? -7.097 0.808 18.359 1.00 12.30 91 ALA A O 7
ATOM 13956 N N . ASP A 1 92 ? -5.103 -0.132 18.805 1.00 20.14 92 ASP A N 7
ATOM 13957 C CA . ASP A 1 92 ? -4.662 0.953 19.675 1.00 41.12 92 ASP A CA 7
ATOM 13958 C C . ASP A 1 92 ? -3.655 1.847 18.959 1.00 53.11 92 ASP A C 7
ATOM 13959 O O . ASP A 1 92 ? -2.740 1.359 18.295 1.00 44.05 92 ASP A O 7
ATOM 13967 N N . ILE A 1 93 ? -3.830 3.156 19.098 1.00 22.44 93 ILE A N 7
ATOM 13968 C CA . ILE A 1 93 ? -2.935 4.118 18.466 1.00 45.42 93 ILE A CA 7
ATOM 13969 C C . ILE A 1 93 ? -1.508 3.960 18.976 1.00 34.31 93 ILE A C 7
ATOM 13970 O O . ILE A 1 93 ? -0.547 4.212 18.249 1.00 33.14 93 ILE A O 7
ATOM 13985 N N . ARG A 1 94 ? -1.377 3.538 20.230 1.00 60.41 94 ARG A N 7
ATOM 13986 C CA . ARG A 1 94 ? -0.066 3.346 20.837 1.00 33.44 94 ARG A CA 7
ATOM 13987 C C . ARG A 1 94 ? 0.837 2.513 19.931 1.00 42.50 94 ARG A C 7
ATOM 13988 O O . ARG A 1 94 ? 2.035 2.773 19.823 1.00 72.11 94 ARG A O 7
ATOM 14006 N N . ASP A 1 95 ? 0.253 1.512 19.282 1.00 2.33 95 ASP A N 7
ATOM 14007 C CA . ASP A 1 95 ? 1.002 0.641 18.384 1.00 73.42 95 ASP A CA 7
ATOM 14008 C C . ASP A 1 95 ? 1.218 1.313 17.031 1.00 13.44 95 ASP A C 7
ATOM 14009 O O . ASP A 1 95 ? 2.238 1.096 16.376 1.00 55.12 95 ASP A O 7
ATOM 14017 N N . ILE A 1 96 ? 0.252 2.125 16.619 1.00 62.42 96 ILE A N 7
ATOM 14018 C CA . ILE A 1 96 ? 0.336 2.828 15.345 1.00 35.14 96 ILE A CA 7
ATOM 14019 C C . ILE A 1 96 ? 1.563 3.732 15.295 1.00 31.35 96 ILE A C 7
ATOM 14020 O O . ILE A 1 96 ? 2.412 3.594 14.416 1.00 74.43 96 ILE A O 7
ATOM 14035 N N . GLN A 1 97 ? 1.651 4.655 16.247 1.00 3.22 97 GLN A N 7
ATOM 14036 C CA . GLN A 1 97 ? 2.774 5.581 16.313 1.00 73.40 97 GLN A CA 7
ATOM 14037 C C . GLN A 1 97 ? 4.099 4.827 16.363 1.00 1.33 97 GLN A C 7
ATOM 14038 O O . GLN A 1 97 ? 5.107 5.289 15.831 1.00 71.13 97 GLN A O 7
ATOM 14050 N N . GLU A 1 98 ? 4.088 3.665 17.008 1.00 15.23 98 GLU A N 7
ATOM 14051 C CA . GLU A 1 98 ? 5.289 2.847 17.128 1.00 72.41 98 GLU A CA 7
ATOM 14052 C C . GLU A 1 98 ? 5.948 2.644 15.766 1.00 24.23 98 GLU A C 7
ATOM 14053 O O . GLU A 1 98 ? 7.094 3.041 15.554 1.00 43.34 98 GLU A O 7
ATOM 14063 N N . ARG A 1 99 ? 5.215 2.022 14.849 1.00 34.32 99 ARG A N 7
ATOM 14064 C CA . ARG A 1 99 ? 5.728 1.764 13.509 1.00 35.11 99 ARG A CA 7
ATOM 14065 C C . ARG A 1 99 ? 5.674 3.026 12.654 1.00 54.34 99 ARG A C 7
ATOM 14066 O O . ARG A 1 99 ? 6.490 3.213 11.750 1.00 12.53 99 ARG A O 7
ATOM 14084 N N . PHE A 1 100 ? 4.708 3.890 12.945 1.00 65.15 100 PHE A N 7
ATOM 14085 C CA . PHE A 1 100 ? 4.546 5.135 12.201 1.00 22.44 100 PHE A CA 7
ATOM 14086 C C . PHE A 1 100 ? 5.871 5.885 12.101 1.00 2.41 100 PHE A C 7
ATOM 14087 O O . PHE A 1 100 ? 6.112 6.614 11.139 1.00 14.14 100 PHE A O 7
ATOM 14103 N N . SER A 1 101 ? 6.726 5.701 13.102 1.00 45.31 101 SER A N 7
ATOM 14104 C CA . SER A 1 101 ? 8.025 6.362 13.130 1.00 63.11 101 SER A CA 7
ATOM 14105 C C . SER A 1 101 ? 8.791 6.111 11.835 1.00 40.31 101 SER A C 7
ATOM 14106 O O . SER A 1 101 ? 9.506 6.983 11.346 1.00 54.34 101 SER A O 7
ATOM 14113 N N . GLU A 1 102 ? 8.633 4.910 11.286 1.00 72.30 102 GLU A N 7
ATOM 14114 C CA . GLU A 1 102 ? 9.311 4.542 10.049 1.00 54.03 102 GLU A CA 7
ATOM 14115 C C . GLU A 1 102 ? 8.789 5.368 8.876 1.00 61.12 102 GLU A C 7
ATOM 14116 O O . GLU A 1 102 ? 9.544 5.734 7.975 1.00 22.21 102 GLU A O 7
ATOM 14126 N N . VAL A 1 103 ? 7.492 5.657 8.895 1.00 62.23 103 VAL A N 7
ATOM 14127 C CA . VAL A 1 103 ? 6.868 6.441 7.835 1.00 5.41 103 VAL A CA 7
ATOM 14128 C C . VAL A 1 103 ? 7.301 7.901 7.902 1.00 0.45 103 VAL A C 7
ATOM 14129 O O . VAL A 1 103 ? 7.784 8.461 6.918 1.00 24.35 103 VAL A O 7
ATOM 14142 N N . ARG A 1 104 ? 7.125 8.511 9.070 1.00 12.41 104 ARG A N 7
ATOM 14143 C CA . ARG A 1 104 ? 7.497 9.907 9.266 1.00 31.42 104 ARG A CA 7
ATOM 14144 C C . ARG A 1 104 ? 8.987 10.114 9.008 1.00 51.24 104 ARG A C 7
ATOM 14145 O O . ARG A 1 104 ? 9.397 11.138 8.460 1.00 41.10 104 ARG A O 7
ATOM 14163 N N . LYS A 1 105 ? 9.793 9.135 9.407 1.00 41.23 105 LYS A N 7
ATOM 14164 C CA . LYS A 1 105 ? 11.237 9.208 9.218 1.00 23.02 105 LYS A CA 7
ATOM 14165 C C . LYS A 1 105 ? 11.597 9.134 7.738 1.00 41.44 105 LYS A C 7
ATOM 14166 O O . LYS A 1 105 ? 12.351 9.963 7.229 1.00 53.21 105 LYS A O 7
ATOM 14181 N N . LYS A 1 106 ? 11.052 8.135 7.051 1.00 62.20 106 LYS A N 7
ATOM 14182 C CA . LYS A 1 106 ? 11.313 7.952 5.628 1.00 21.42 106 LYS A CA 7
ATOM 14183 C C . LYS A 1 106 ? 10.778 9.131 4.821 1.00 3.24 106 LYS A C 7
ATOM 14184 O O . LYS A 1 106 ? 11.370 9.529 3.819 1.00 71.23 106 LYS A O 7
ATOM 14199 N N . MET A 1 107 ? 9.654 9.684 5.266 1.00 42.15 107 MET A N 7
ATOM 14200 C CA . MET A 1 107 ? 9.041 10.820 4.585 1.00 13.42 107 MET A CA 7
ATOM 14201 C C . MET A 1 107 ? 9.927 12.057 4.685 1.00 24.14 107 MET A C 7
ATOM 14202 O O . MET A 1 107 ? 10.367 12.602 3.673 1.00 44.10 107 MET A O 7
ATOM 14214 N N . VAL A 1 108 ? 10.186 12.496 5.913 1.00 62.21 108 VAL A N 7
ATOM 14215 C CA . VAL A 1 108 ? 11.020 13.669 6.145 1.00 22.33 108 VAL A CA 7
ATOM 14216 C C . VAL A 1 108 ? 12.417 13.474 5.566 1.00 1.23 108 VAL A C 7
ATOM 14217 O O . VAL A 1 108 ? 13.050 14.426 5.115 1.00 64.54 108 VAL A O 7
ATOM 14230 N N . GLU A 1 109 ? 12.890 12.231 5.582 1.00 12.04 109 GLU A N 7
ATOM 14231 C CA . GLU A 1 109 ? 14.212 11.911 5.058 1.00 50.13 109 GLU A CA 7
ATOM 14232 C C . GLU A 1 109 ? 14.220 11.965 3.532 1.00 0.55 109 GLU A C 7
ATOM 14233 O O . GLU A 1 109 ? 15.200 12.387 2.921 1.00 75.32 109 GLU A O 7
ATOM 14243 N N . ASN A 1 110 ? 13.120 11.531 2.926 1.00 51.25 110 ASN A N 7
ATOM 14244 C CA . ASN A 1 110 ? 13.000 11.528 1.472 1.00 61.02 110 ASN A CA 7
ATOM 14245 C C . ASN A 1 110 ? 12.983 12.952 0.925 1.00 50.23 110 ASN A C 7
ATOM 14246 O O . ASN A 1 110 ? 13.361 13.191 -0.222 1.00 51.44 110 ASN A O 7
ATOM 14256 N N . ASP A 1 111 ? 12.542 13.892 1.752 1.00 72.44 111 ASP A N 7
ATOM 14257 C CA . ASP A 1 111 ? 12.477 15.294 1.352 1.00 53.02 111 ASP A CA 7
ATOM 14258 C C . ASP A 1 111 ? 11.435 15.498 0.256 1.00 23.30 111 ASP A C 7
ATOM 14259 O O . ASP A 1 111 ? 11.776 15.671 -0.914 1.00 71.44 111 ASP A O 7
ATOM 14267 N N . ASP A 1 112 ? 10.165 15.475 0.643 1.00 4.13 112 ASP A N 7
ATOM 14268 C CA . ASP A 1 112 ? 9.073 15.658 -0.306 1.00 23.02 112 ASP A CA 7
ATOM 14269 C C . ASP A 1 112 ? 8.118 16.750 0.168 1.00 14.03 112 ASP A C 7
ATOM 14270 O O . ASP A 1 112 ? 7.642 17.560 -0.628 1.00 72.31 112 ASP A O 7
ATOM 14278 N N . ILE A 1 113 ? 7.842 16.763 1.468 1.00 61.01 113 ILE A N 7
ATOM 14279 C CA . ILE A 1 113 ? 6.944 17.755 2.047 1.00 42.13 113 ILE A CA 7
ATOM 14280 C C . ILE A 1 113 ? 7.609 18.488 3.207 1.00 13.20 113 ILE A C 7
ATOM 14281 O O . ILE A 1 113 ? 8.780 18.260 3.508 1.00 11.21 113 ILE A O 7
ATOM 14296 N N . GLU A 1 114 ? 6.853 19.368 3.855 1.00 25.12 114 GLU A N 7
ATOM 14297 C CA . GLU A 1 114 ? 7.370 20.134 4.983 1.00 1.55 114 GLU A CA 7
ATOM 14298 C C . GLU A 1 114 ? 6.446 20.010 6.193 1.00 72.45 114 GLU A C 7
ATOM 14299 O O . GLU A 1 114 ? 6.867 19.582 7.267 1.00 54.45 114 GLU A O 7
ATOM 14309 N N . MET A 1 115 ? 5.187 20.391 6.010 1.00 51.24 115 MET A N 7
ATOM 14310 C CA . MET A 1 115 ? 4.204 20.323 7.085 1.00 44.42 115 MET A CA 7
ATOM 14311 C C . MET A 1 115 ? 2.866 19.809 6.566 1.00 42.43 115 MET A C 7
ATOM 14312 O O . MET A 1 115 ? 1.812 20.121 7.122 1.00 73.51 115 MET A O 7
ATOM 14324 N N . GLN A 1 116 ? 2.914 19.019 5.498 1.00 42.31 116 GLN A N 7
ATOM 14325 C CA . GLN A 1 116 ? 1.704 18.462 4.904 1.00 25.42 116 GLN A CA 7
ATOM 14326 C C . GLN A 1 116 ? 1.233 17.235 5.677 1.00 13.13 116 GLN A C 7
ATOM 14327 O O . GLN A 1 116 ? 0.035 17.023 5.856 1.00 65.13 116 GLN A O 7
ATOM 14339 N N . ALA A 1 117 ? 2.187 16.427 6.132 1.00 63.22 117 ALA A N 7
ATOM 14340 C CA . ALA A 1 117 ? 1.870 15.221 6.886 1.00 13.04 117 ALA A CA 7
ATOM 14341 C C . ALA A 1 117 ? 1.586 15.547 8.349 1.00 40.42 117 ALA A C 7
ATOM 14342 O O . ALA A 1 117 ? 0.736 14.918 8.982 1.00 71.32 117 ALA A O 7
ATOM 14349 N N . LEU A 1 118 ? 2.301 16.532 8.880 1.00 43.21 118 LEU A N 7
ATOM 14350 C CA . LEU A 1 118 ? 2.125 16.942 10.270 1.00 70.33 118 LEU A CA 7
ATOM 14351 C C . LEU A 1 118 ? 1.015 17.980 10.395 1.00 62.23 118 LEU A C 7
ATOM 14352 O O . LEU A 1 118 ? 0.268 17.991 11.372 1.00 33.34 118 LEU A O 7
ATOM 14367 N N . GLY A 1 119 ? 0.911 18.853 9.396 1.00 32.42 119 GLY A N 7
ATOM 14368 C CA . GLY A 1 119 ? -0.111 19.882 9.414 1.00 51.42 119 GLY A CA 7
ATOM 14369 C C . GLY A 1 119 ? -1.497 19.319 9.659 1.00 72.11 119 GLY A C 7
ATOM 14370 O O . GLY A 1 119 ? -2.336 19.966 10.284 1.00 24.44 119 GLY A O 7
ATOM 14374 N N . SER A 1 120 ? -1.738 18.109 9.164 1.00 30.32 120 SER A N 7
ATOM 14375 C CA . SER A 1 120 ? -3.033 17.461 9.329 1.00 13.50 120 SER A CA 7
ATOM 14376 C C . SER A 1 120 ? -2.864 15.965 9.581 1.00 12.23 120 SER A C 7
ATOM 14377 O O . SER A 1 120 ? -2.841 15.166 8.647 1.00 53.51 120 SER A O 7
ATOM 14384 N N . ASN A 1 121 ? -2.746 15.596 10.853 1.00 4.21 121 ASN A N 7
ATOM 14385 C CA . ASN A 1 121 ? -2.579 14.197 11.230 1.00 61.20 121 ASN A CA 7
ATOM 14386 C C . ASN A 1 121 ? -3.511 13.829 12.380 1.00 3.32 121 ASN A C 7
ATOM 14387 O O . ASN A 1 121 ? -3.235 14.134 13.542 1.00 41.15 121 ASN A O 7
ATOM 14397 N N . THR A 1 122 ? -4.617 13.169 12.050 1.00 22.02 122 THR A N 7
ATOM 14398 C CA . THR A 1 122 ? -5.591 12.759 13.055 1.00 43.24 122 THR A CA 7
ATOM 14399 C C . THR A 1 122 ? -6.417 11.574 12.567 1.00 22.31 122 THR A C 7
ATOM 14400 O O . THR A 1 122 ? -6.281 10.460 13.072 1.00 0.52 122 THR A O 7
ATOM 14411 N N . THR A 1 123 ? -7.274 11.822 11.582 1.00 42.05 123 THR A N 7
ATOM 14412 C CA . THR A 1 123 ? -8.123 10.776 11.026 1.00 0.40 123 THR A CA 7
ATOM 14413 C C . THR A 1 123 ? -7.288 9.663 10.403 1.00 51.05 123 THR A C 7
ATOM 14414 O O . THR A 1 123 ? -6.158 9.892 9.970 1.00 31.12 123 THR A O 7
ATOM 14425 N N . ILE A 1 124 ? -7.852 8.460 10.358 1.00 65.44 124 ILE A N 7
ATOM 14426 C CA . ILE A 1 124 ? -7.159 7.314 9.784 1.00 21.41 124 ILE A CA 7
ATOM 14427 C C . ILE A 1 124 ? -8.112 6.448 8.966 1.00 33.54 124 ILE A C 7
ATOM 14428 O O . ILE A 1 124 ? -9.322 6.456 9.192 1.00 42.34 124 ILE A O 7
ATOM 14443 N N . HIS A 1 125 ? -7.556 5.701 8.018 1.00 30.20 125 HIS A N 7
ATOM 14444 C CA . HIS A 1 125 ? -8.356 4.826 7.168 1.00 63.24 125 HIS A CA 7
ATOM 14445 C C . HIS A 1 125 ? -8.280 3.382 7.650 1.00 2.44 125 HIS A C 7
ATOM 14446 O O . HIS A 1 125 ? -7.194 2.839 7.850 1.00 70.33 125 HIS A O 7
ATOM 14459 N N . ALA A 1 126 ? -9.442 2.763 7.837 1.00 53.43 126 ALA A N 7
ATOM 14460 C CA . ALA A 1 126 ? -9.507 1.380 8.293 1.00 21.54 126 ALA A CA 7
ATOM 14461 C C . ALA A 1 126 ? -9.839 0.436 7.144 1.00 21.11 126 ALA A C 7
ATOM 14462 O O . ALA A 1 126 ? -10.858 0.597 6.470 1.00 0.05 126 ALA A O 7
ATOM 14469 N N . TYR A 1 127 ? -8.975 -0.547 6.923 1.00 31.53 127 TYR A N 7
ATOM 14470 C CA . TYR A 1 127 ? -9.175 -1.516 5.852 1.00 41.22 127 TYR A CA 7
ATOM 14471 C C . TYR A 1 127 ? -9.435 -2.909 6.418 1.00 72.33 127 TYR A C 7
ATOM 14472 O O . TYR A 1 127 ? -8.511 -3.597 6.852 1.00 21.00 127 TYR A O 7
ATOM 14489 N N . PHE A 1 128 ? -10.699 -3.317 6.409 1.00 10.21 128 PHE A N 7
ATOM 14490 C CA . PHE A 1 128 ? -11.083 -4.627 6.922 1.00 11.44 128 PHE A CA 7
ATOM 14491 C C . PHE A 1 128 ? -11.043 -5.677 5.815 1.00 42.30 128 PHE A C 7
ATOM 14492 O O . PHE A 1 128 ? -11.431 -5.410 4.677 1.00 61.41 128 PHE A O 7
ATOM 14508 N N . ARG A 1 129 ? -10.573 -6.872 6.157 1.00 64.34 129 ARG A N 7
ATOM 14509 C CA . ARG A 1 129 ? -10.481 -7.961 5.193 1.00 50.22 129 ARG A CA 7
ATOM 14510 C C . ARG A 1 129 ? -11.527 -9.035 5.483 1.00 24.54 129 ARG A C 7
ATOM 14511 O O . ARG A 1 129 ? -11.517 -9.653 6.547 1.00 1.44 129 ARG A O 7
ATOM 14529 N N . LYS A 1 130 ? -12.428 -9.248 4.531 1.00 74.34 130 LYS A N 7
ATOM 14530 C CA . LYS A 1 130 ? -13.480 -10.246 4.683 1.00 44.14 130 LYS A CA 7
ATOM 14531 C C . LYS A 1 130 ? -14.016 -10.259 6.111 1.00 32.32 130 LYS A C 7
ATOM 14532 O O . LYS A 1 130 ? -14.202 -11.321 6.704 1.00 2.15 130 LYS A O 7
ATOM 14547 N N . ASP A 1 131 ? -14.262 -9.073 6.656 1.00 32.05 131 ASP A N 7
ATOM 14548 C CA . ASP A 1 131 ? -14.778 -8.948 8.014 1.00 11.12 131 ASP A CA 7
ATOM 14549 C C . ASP A 1 131 ? -16.016 -9.819 8.207 1.00 12.40 131 ASP A C 7
ATOM 14550 O O . ASP A 1 131 ? -16.226 -10.388 9.278 1.00 64.20 131 ASP A O 7
ATOM 14558 N N . TRP A 1 132 ? -16.831 -9.918 7.163 1.00 24.02 132 TRP A N 7
ATOM 14559 C CA . TRP A 1 132 ? -18.049 -10.718 7.219 1.00 3.41 132 TRP A CA 7
ATOM 14560 C C . TRP A 1 132 ? -18.017 -11.830 6.176 1.00 42.35 132 TRP A C 7
ATOM 14561 O O . TRP A 1 132 ? -17.978 -13.012 6.516 1.00 51.45 132 TRP A O 7
ATOM 14581 N N . SER A 1 133 ? -18.035 -11.442 4.904 1.00 12.42 133 SER A N 7
ATOM 14582 C CA . SER A 1 133 ? -18.012 -12.407 3.810 1.00 1.42 133 SER A CA 7
ATOM 14583 C C . SER A 1 133 ? -16.700 -12.319 3.037 1.00 15.53 133 SER A C 7
ATOM 14584 O O . SER A 1 133 ? -15.758 -11.652 3.464 1.00 1.22 133 SER A O 7
ATOM 14591 N N . ASP A 1 134 ? -16.648 -12.999 1.896 1.00 51.01 134 ASP A N 7
ATOM 14592 C CA . ASP A 1 134 ? -15.452 -12.999 1.061 1.00 61.43 134 ASP A CA 7
ATOM 14593 C C . ASP A 1 134 ? -15.357 -11.711 0.249 1.00 63.41 134 ASP A C 7
ATOM 14594 O O . ASP A 1 134 ? -15.437 -11.730 -0.979 1.00 1.11 134 ASP A O 7
ATOM 14602 N N . LYS A 1 135 ? -15.186 -10.591 0.944 1.00 24.13 135 LYS A N 7
ATOM 14603 C CA . LYS A 1 135 ? -15.081 -9.292 0.290 1.00 73.41 135 LYS A CA 7
ATOM 14604 C C . LYS A 1 135 ? -14.129 -8.375 1.051 1.00 34.33 135 LYS A C 7
ATOM 14605 O O . LYS A 1 135 ? -13.685 -8.702 2.152 1.00 34.32 135 LYS A O 7
ATOM 14620 N N . ALA A 1 136 ? -13.821 -7.226 0.460 1.00 64.41 136 ALA A N 7
ATOM 14621 C CA . ALA A 1 136 ? -12.926 -6.260 1.085 1.00 0.21 136 ALA A CA 7
ATOM 14622 C C . ALA A 1 136 ? -13.683 -5.010 1.518 1.00 64.24 136 ALA A C 7
ATOM 14623 O O . ALA A 1 136 ? -14.415 -4.410 0.729 1.00 3.04 136 ALA A O 7
ATOM 14630 N N . LEU A 1 137 ? -13.504 -4.620 2.775 1.00 31.11 137 LEU A N 7
ATOM 14631 C CA . LEU A 1 137 ? -14.171 -3.4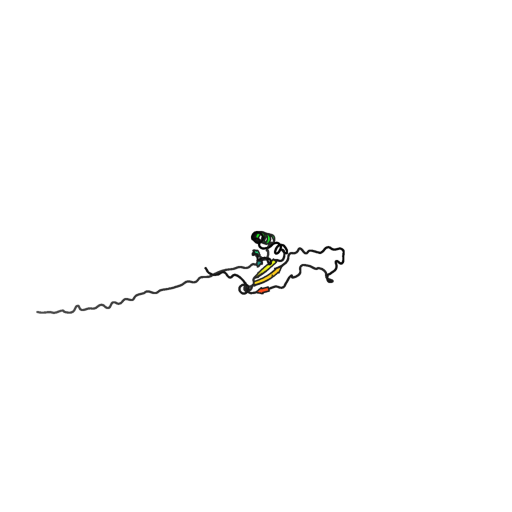40 3.314 1.00 74.21 137 LEU A CA 7
ATOM 14632 C C . LEU A 1 137 ? -13.170 -2.317 3.569 1.00 52.52 137 LEU A C 7
ATOM 14633 O O . LEU A 1 137 ? -12.151 -2.517 4.231 1.00 71.34 137 LEU A O 7
ATOM 14648 N N . LYS A 1 138 ? -13.468 -1.135 3.040 1.00 3.00 138 LYS A N 7
ATOM 14649 C CA . LYS A 1 138 ? -12.597 0.022 3.212 1.00 4.12 138 LYS A CA 7
ATOM 14650 C C . LYS A 1 138 ? -13.398 1.246 3.648 1.00 54.51 138 LYS A C 7
ATOM 14651 O O . LYS A 1 138 ? -14.249 1.738 2.906 1.00 14.21 138 LYS A O 7
ATOM 14666 N N . ILE A 1 139 ? -13.118 1.731 4.853 1.00 4.31 139 ILE A N 7
ATOM 14667 C CA . ILE A 1 139 ? -13.812 2.898 5.385 1.00 54.24 139 ILE A CA 7
ATOM 14668 C C . ILE A 1 139 ? -12.850 3.812 6.136 1.00 72.30 139 ILE A C 7
ATOM 14669 O O . ILE A 1 139 ? -11.902 3.348 6.770 1.00 5.12 139 ILE A O 7
ATOM 14684 N N . ASP A 1 140 ? -13.101 5.115 6.061 1.00 21.11 140 ASP A N 7
ATOM 14685 C CA . ASP A 1 140 ? -12.260 6.096 6.737 1.00 52.21 140 ASP A CA 7
ATOM 14686 C C . ASP A 1 140 ? -12.822 6.437 8.114 1.00 72.14 140 ASP A C 7
ATOM 14687 O O . ASP A 1 140 ? -13.930 6.961 8.231 1.00 41.01 140 ASP A O 7
ATOM 14695 N N . LEU A 1 141 ? -12.050 6.137 9.152 1.00 10.42 141 LEU A N 7
ATOM 14696 C CA . LEU A 1 141 ? -12.470 6.411 10.522 1.00 44.12 141 LEU A CA 7
ATOM 14697 C C . LEU A 1 141 ? -11.888 7.731 11.017 1.00 62.31 141 LEU A C 7
ATOM 14698 O O . LEU A 1 141 ? -10.740 8.062 10.724 1.00 24.42 141 LEU A O 7
ATOM 14713 N N . MET A 1 142 ? -12.688 8.480 11.769 1.00 72.54 142 MET A N 7
ATOM 14714 C CA . MET A 1 142 ? -12.250 9.763 12.307 1.00 33.30 142 MET A CA 7
ATOM 14715 C C . MET A 1 142 ? -12.767 9.961 13.729 1.00 73.20 142 MET A C 7
ATOM 14716 O O . MET A 1 142 ? -13.754 9.355 14.146 1.00 32.45 142 MET A O 7
ATOM 14728 N N . PRO A 1 143 ? -12.086 10.829 14.491 1.00 34.32 143 PRO A N 7
ATOM 14729 C CA . PRO A 1 143 ? -12.459 11.126 15.878 1.00 64.33 143 PRO A CA 7
ATOM 14730 C C . PRO A 1 143 ? -13.761 11.915 15.971 1.00 23.12 143 PRO A C 7
ATOM 14731 O O . PRO A 1 143 ? -14.446 12.122 14.969 1.00 73.44 143 PRO A O 7
ATOM 14739 N N . HIS A 1 144 ? -14.097 12.353 17.180 1.00 71.44 144 HIS A N 7
ATOM 14740 C CA . HIS A 1 144 ? -15.317 13.120 17.404 1.00 73.20 144 HIS A CA 7
ATOM 14741 C C . HIS A 1 144 ? -15.079 14.606 17.150 1.00 14.22 144 HIS A C 7
ATOM 14742 O O . HIS A 1 144 ? -14.202 15.216 17.760 1.00 63.34 144 HIS A O 7
ATOM 14755 N N . ASN A 1 145 ? -15.865 15.180 16.246 1.00 64.14 145 ASN A N 7
ATOM 14756 C CA . ASN A 1 145 ? -15.739 16.594 15.911 1.00 72.03 145 ASN A CA 7
ATOM 14757 C C . ASN A 1 145 ? -16.959 17.080 15.133 1.00 35.41 145 ASN A C 7
ATOM 14758 O O . ASN A 1 145 ? -16.884 17.394 13.945 1.00 10.43 145 ASN A O 7
ATOM 14768 N N . PRO A 1 146 ? -18.110 17.146 15.820 1.00 53.14 146 PRO A N 7
ATOM 14769 C CA . PRO A 1 146 ? -19.367 17.594 15.214 1.00 11.53 146 PRO A CA 7
ATOM 14770 C C . PRO A 1 146 ? -19.358 19.085 14.895 1.00 5.15 146 PRO A C 7
ATOM 14771 O O . PRO A 1 146 ? -18.844 19.893 15.670 1.00 10.32 146 PRO A O 7
ATOM 14779 N N . LEU A 1 147 ? -19.930 19.444 13.752 1.00 64.11 147 LEU A N 7
ATOM 14780 C CA . LEU A 1 147 ? -19.989 20.840 13.331 1.00 72.34 147 LEU A CA 7
ATOM 14781 C C . LEU A 1 147 ? -21.420 21.250 13.001 1.00 12.42 147 LEU A C 7
ATOM 14782 O O . LEU A 1 147 ? -22.312 20.406 12.901 1.00 70.32 147 LEU A O 7
ATOM 14797 N N . LYS A 1 148 ? -21.634 22.550 12.830 1.00 75.15 148 LYS A N 7
ATOM 14798 C CA . LYS A 1 148 ? -22.956 23.073 12.507 1.00 10.11 148 LYS A CA 7
ATOM 14799 C C . LYS A 1 148 ? -23.549 22.349 11.302 1.00 15.55 148 LYS A C 7
ATOM 14800 O O . LYS A 1 148 ? -22.829 21.714 10.532 1.00 72.05 148 LYS A O 7
ATOM 14815 N N . VAL A 1 149 ? -24.865 22.449 11.146 1.00 41.13 149 VAL A N 7
ATOM 14816 C CA . VAL A 1 149 ? -25.554 21.806 10.033 1.00 74.41 149 VAL A CA 7
ATOM 14817 C C . VAL A 1 149 ? -25.493 22.667 8.777 1.00 61.41 149 VAL A C 7
ATOM 14818 O O . VAL A 1 149 ? -24.899 22.276 7.772 1.00 60.13 149 VAL A O 7
ATOM 14831 N N . CYS A 1 150 ? -26.110 23.842 8.841 1.00 4.14 150 CYS A N 7
ATOM 14832 C CA . CYS A 1 150 ? -26.127 24.761 7.709 1.00 53.50 150 CYS A CA 7
ATOM 14833 C C . CYS A 1 150 ? -26.031 26.207 8.181 1.00 53.15 150 CYS A C 7
ATOM 14834 O O . CYS A 1 150 ? -26.070 26.484 9.379 1.00 31.00 150 CYS A O 7
ATOM 14841 N N . ASP A 1 151 ? -25.905 27.127 7.230 1.00 2.43 151 ASP A N 7
ATOM 14842 C CA . ASP A 1 151 ? -25.804 28.546 7.548 1.00 61.41 151 ASP A CA 7
ATOM 14843 C C . ASP A 1 151 ? -27.134 29.253 7.308 1.00 0.00 151 ASP A C 7
ATOM 14844 O O . ASP A 1 151 ? -27.632 29.297 6.184 1.00 64.05 151 ASP A O 7
ATOM 14852 N N . LYS A 1 152 ? -27.705 29.805 8.373 1.00 1.33 152 LYS A N 7
ATOM 14853 C CA . LYS A 1 152 ? -28.977 30.511 8.280 1.00 0.34 152 LYS A CA 7
ATOM 14854 C C . LYS A 1 152 ? -28.804 31.855 7.581 1.00 22.13 152 LYS A C 7
ATOM 14855 O O . LYS A 1 152 ? -27.824 32.564 7.809 1.00 21.30 152 LYS A O 7
ATOM 14870 N N . THR A 1 153 ? -29.764 32.202 6.730 1.00 72.34 153 THR A N 7
ATOM 14871 C CA . THR A 1 153 ? -29.718 33.462 5.997 1.00 14.44 153 THR A CA 7
ATOM 14872 C C . THR A 1 153 ? -29.817 34.651 6.945 1.00 43.25 153 THR A C 7
ATOM 14873 O O . THR A 1 153 ? -30.004 34.484 8.149 1.00 41.13 153 THR A O 7
ATOM 14884 N N . ASN A 1 154 ? -29.693 35.854 6.392 1.00 60.15 154 ASN A N 7
ATOM 14885 C CA . ASN A 1 154 ? -29.770 37.073 7.188 1.00 32.02 154 ASN A CA 7
ATOM 14886 C C . ASN A 1 154 ? -29.853 38.305 6.291 1.00 34.41 154 ASN A C 7
ATOM 14887 O O . ASN A 1 154 ? -29.237 38.353 5.227 1.00 23.24 154 ASN A O 7
ATOM 14897 N N . GLY A 1 155 ? -30.619 39.299 6.730 1.00 52.11 155 GLY A N 7
ATOM 14898 C CA . GLY A 1 155 ? -30.769 40.517 5.955 1.00 51.01 155 GLY A CA 7
ATOM 14899 C C . GLY A 1 155 ? -29.436 41.116 5.553 1.00 73.42 155 GLY A C 7
ATOM 14900 O O . GLY A 1 155 ? -28.935 40.855 4.458 1.00 21.15 155 GLY A O 7
ATOM 14904 N N . ILE A 1 156 ? -28.860 41.921 6.439 1.00 70.21 156 ILE A N 7
ATOM 14905 C CA . ILE A 1 156 ? -27.576 42.559 6.169 1.00 10.35 156 ILE A CA 7
ATOM 14906 C C . ILE A 1 156 ? -26.541 41.539 5.709 1.00 50.53 156 ILE A C 7
ATOM 14907 O O . ILE A 1 156 ? -26.778 40.332 5.762 1.00 73.12 156 ILE A O 7
ATOM 14922 N N . ALA A 1 157 ? -25.393 42.031 5.257 1.00 24.24 157 ALA A N 7
ATOM 14923 C CA . ALA A 1 157 ? -24.320 41.162 4.791 1.00 61.34 157 ALA A CA 7
ATOM 14924 C C . ALA A 1 157 ? -23.086 41.287 5.680 1.00 43.22 157 ALA A C 7
ATOM 14925 O O . ALA A 1 157 ? -22.624 42.391 5.966 1.00 3.13 157 ALA A O 7
ATOM 14932 N N . LYS A 1 158 ? -22.559 40.147 6.114 1.00 24.13 158 LYS A N 7
ATOM 14933 C CA . LYS A 1 158 ? -21.380 40.127 6.971 1.00 72.31 158 LYS A CA 7
ATOM 14934 C C . LYS A 1 158 ? -20.219 39.416 6.282 1.00 42.55 158 LYS A C 7
ATOM 14935 O O . LYS A 1 158 ? -20.393 38.794 5.233 1.00 22.03 158 LYS A O 7
ATOM 14950 N N . PHE A 1 159 ? -19.035 39.511 6.878 1.00 4.41 159 PHE A N 7
ATOM 14951 C CA . PHE A 1 159 ? -17.846 38.877 6.322 1.00 14.54 159 PHE A CA 7
ATOM 14952 C C . PHE A 1 159 ? -17.048 38.168 7.412 1.00 15.05 159 PHE A C 7
ATOM 14953 O O . PHE A 1 159 ? -15.939 38.569 7.765 1.00 73.53 159 PHE A O 7
ATOM 14969 N N . PRO A 1 160 ? -17.624 37.088 7.960 1.00 12.43 160 PRO A N 7
ATOM 14970 C CA . PRO A 1 160 ? -16.985 36.300 9.018 1.00 13.01 160 PRO A CA 7
ATOM 14971 C C . PRO A 1 160 ? -15.779 35.519 8.511 1.00 75.55 160 PRO A C 7
ATOM 14972 O O . PRO A 1 160 ? -15.476 35.533 7.317 1.00 21.55 160 PRO A O 7
ATOM 14980 N N . GLU A 1 161 ? -15.092 34.839 9.424 1.00 53.41 161 GLU A N 7
ATOM 14981 C CA . GLU A 1 161 ? -13.918 34.052 9.066 1.00 31.25 161 GLU A CA 7
ATOM 14982 C C . GLU A 1 161 ? -14.272 32.573 8.936 1.00 3.34 161 GLU A C 7
ATOM 14983 O O . GLU A 1 161 ? -15.144 32.068 9.644 1.00 52.30 161 GLU A O 7
ATOM 14993 N N . ARG A 1 162 ? -13.590 31.885 8.026 1.00 44.43 162 ARG A N 7
ATOM 14994 C CA . ARG A 1 162 ? -13.834 30.466 7.801 1.00 13.14 162 ARG A CA 7
ATOM 14995 C C . ARG A 1 162 ? -12.651 29.629 8.279 1.00 31.15 162 ARG A C 7
ATOM 14996 O O . ARG A 1 162 ? -11.497 30.034 8.144 1.00 44.21 162 ARG A O 7
ATOM 15014 N N . GLU A 1 163 ? -12.948 28.459 8.839 1.00 74.24 163 GLU A N 7
ATOM 15015 C CA . GLU A 1 163 ? -11.908 27.567 9.338 1.00 31.42 163 GLU A CA 7
ATOM 15016 C C . GLU A 1 163 ? -12.239 26.112 9.016 1.00 21.24 163 GLU A C 7
ATOM 15017 O O . GLU A 1 163 ? -13.355 25.795 8.605 1.00 41.30 163 GLU A O 7
ATOM 15027 N N . LEU A 1 164 ? -11.262 25.233 9.207 1.00 30.54 164 LEU A N 7
ATOM 15028 C CA . LEU A 1 164 ? -11.448 23.812 8.937 1.00 0.41 164 LEU A CA 7
ATOM 15029 C C . LEU A 1 164 ? -10.221 23.011 9.363 1.00 71.13 164 LEU A C 7
ATOM 15030 O O . LEU A 1 164 ? -9.093 23.496 9.278 1.00 21.03 164 LEU A O 7
ATOM 15045 N N . GLU A 1 165 ? -10.450 21.784 9.818 1.00 14.31 165 GLU A N 7
ATOM 15046 C CA . GLU A 1 165 ? -9.363 20.917 10.254 1.00 13.25 165 GLU A CA 7
ATOM 15047 C C . GLU A 1 165 ? -9.485 19.531 9.626 1.00 63.24 165 GLU A C 7
ATOM 15048 O O . GLU A 1 165 ? -8.720 19.174 8.729 1.00 44.33 165 GLU A O 7
ATOM 15058 N N . LEU A 1 166 ? -10.452 18.755 10.104 1.00 51.24 166 LEU A N 7
ATOM 15059 C CA . LEU A 1 166 ? -10.676 17.408 9.590 1.00 53.24 166 LEU A CA 7
ATOM 15060 C C . LEU A 1 166 ? -11.836 17.389 8.599 1.00 72.43 166 LEU A C 7
ATOM 15061 O O . LEU A 1 166 ? -12.866 18.023 8.822 1.00 24.43 166 LEU A O 7
ATOM 15076 N N . ARG A 1 167 ? -11.660 16.655 7.504 1.00 12.35 167 ARG A N 7
ATOM 15077 C CA . ARG A 1 167 ? -12.693 16.552 6.480 1.00 62.11 167 ARG A CA 7
ATOM 15078 C C . ARG A 1 167 ? -13.653 15.408 6.790 1.00 42.21 167 ARG A C 7
ATOM 15079 O O . ARG A 1 167 ? -13.256 14.385 7.347 1.00 63.25 167 ARG A O 7
ATOM 15097 N N . GLN A 1 168 ? -14.919 15.589 6.425 1.00 52.35 168 GLN A N 7
ATOM 15098 C CA . GLN A 1 168 ? -15.936 14.572 6.665 1.00 40.24 168 GLN A CA 7
ATOM 15099 C C . GLN A 1 168 ? -15.558 13.255 5.995 1.00 31.42 168 GLN A C 7
ATOM 15100 O O . GLN A 1 168 ? -14.848 13.239 4.989 1.00 44.23 168 GLN A O 7
ATOM 15112 N N . THR A 1 169 ? -16.035 12.151 6.561 1.00 55.02 169 THR A N 7
ATOM 15113 C CA . THR A 1 169 ? -15.746 10.829 6.020 1.00 40.02 169 THR A CA 7
ATOM 15114 C C . THR A 1 169 ? -16.973 10.232 5.340 1.00 32.23 169 THR A C 7
ATOM 15115 O O . THR A 1 169 ? -18.102 10.439 5.783 1.00 33.14 169 THR A O 7
ATOM 15126 N N . GLY A 1 170 ? -16.744 9.490 4.262 1.00 32.00 170 GLY A N 7
ATOM 15127 C CA . GLY A 1 170 ? -17.841 8.874 3.538 1.00 3.21 170 GLY A CA 7
ATOM 15128 C C . GLY A 1 170 ? -18.196 7.504 4.081 1.00 71.00 170 GLY A C 7
ATOM 15129 O O . GLY A 1 170 ? -17.560 6.993 5.002 1.00 33.15 170 GLY A O 7
ATOM 15133 N N . PRO A 1 171 ? -19.237 6.886 3.503 1.00 51.43 171 PRO A N 7
ATOM 15134 C CA . PRO A 1 171 ? -19.700 5.559 3.919 1.00 13.31 171 PRO A CA 7
ATOM 15135 C C . PRO A 1 171 ? -18.714 4.457 3.545 1.00 64.40 171 PRO A C 7
ATOM 15136 O O . PRO A 1 171 ? -17.910 4.616 2.628 1.00 62.55 171 PRO A O 7
ATOM 15144 N N . ALA A 1 172 ? -18.782 3.341 4.262 1.00 12.25 172 ALA A N 7
ATOM 15145 C CA . ALA A 1 172 ? -17.896 2.212 4.004 1.00 61.32 172 ALA A CA 7
ATOM 15146 C C . ALA A 1 172 ? -18.107 1.659 2.598 1.00 71.32 172 ALA A C 7
ATOM 15147 O O . ALA A 1 172 ? -19.234 1.590 2.110 1.00 3.50 172 ALA A O 7
ATOM 15154 N N . VAL A 1 173 ? -17.013 1.267 1.952 1.00 62.32 173 VAL A N 7
ATOM 15155 C CA . VAL A 1 173 ? -17.078 0.720 0.602 1.00 42.13 173 VAL A CA 7
ATOM 15156 C C . VAL A 1 173 ? -16.722 -0.762 0.592 1.00 52.20 173 VAL A C 7
ATOM 15157 O O . VAL A 1 173 ? -15.646 -1.155 1.041 1.00 22.51 173 VAL A O 7
ATOM 15170 N N . GLU A 1 174 ? -17.633 -1.581 0.076 1.00 65.45 174 GLU A N 7
ATOM 15171 C CA . GLU A 1 174 ? -17.415 -3.021 0.007 1.00 34.40 174 GLU A CA 7
ATOM 15172 C C . GLU A 1 174 ? -17.157 -3.465 -1.430 1.00 63.00 174 GLU A C 7
ATOM 15173 O O . GLU A 1 174 ? -17.954 -3.189 -2.328 1.00 54.13 174 GLU A O 7
ATOM 15183 N N . VAL A 1 175 ? -16.040 -4.153 -1.639 1.00 70.44 175 VAL A N 7
ATOM 15184 C CA . VAL A 1 175 ? -15.677 -4.636 -2.967 1.00 24.54 175 VAL A CA 7
ATOM 15185 C C . VAL A 1 175 ? -14.962 -5.980 -2.886 1.00 62.42 175 VAL A C 7
ATOM 15186 O O . VAL A 1 175 ? -13.977 -6.127 -2.163 1.00 10.11 175 VAL A O 7
ATOM 15199 N N . ASP A 1 176 ? -15.464 -6.956 -3.633 1.00 40.00 176 ASP A N 7
ATOM 15200 C CA . ASP A 1 176 ? -14.873 -8.289 -3.647 1.00 70.03 176 ASP A CA 7
ATOM 15201 C C . ASP A 1 176 ? -13.380 -8.218 -3.952 1.00 53.14 176 ASP A C 7
ATOM 15202 O O . ASP A 1 176 ? -12.952 -7.487 -4.846 1.00 51.12 176 ASP A O 7
ATOM 15210 N N . VAL A 1 177 ? -12.591 -8.981 -3.203 1.00 34.42 177 VAL A N 7
ATOM 15211 C CA . VAL A 1 177 ? -11.145 -9.004 -3.393 1.00 3.33 177 VAL A CA 7
ATOM 15212 C C . VAL A 1 177 ? -10.787 -9.247 -4.854 1.00 22.30 177 VAL A C 7
ATOM 15213 O O . VAL A 1 177 ? -9.817 -8.689 -5.368 1.00 62.20 177 VAL A O 7
ATOM 15226 N N . LYS A 1 178 ? -11.577 -10.082 -5.521 1.00 20.54 178 LYS A N 7
ATOM 15227 C CA . LYS A 1 178 ? -11.345 -10.399 -6.925 1.00 45.35 178 LYS A CA 7
ATOM 15228 C C . LYS A 1 178 ? -11.643 -9.193 -7.811 1.00 23.41 178 LYS A C 7
ATOM 15229 O O . LYS A 1 178 ? -10.977 -8.973 -8.822 1.00 51.50 178 LYS A O 7
ATOM 15244 N N . ASP A 1 179 ? -12.647 -8.413 -7.423 1.00 11.20 179 ASP A N 7
ATOM 15245 C CA . ASP A 1 179 ? -13.031 -7.228 -8.180 1.00 64.11 179 ASP A CA 7
ATOM 15246 C C . ASP A 1 179 ? -11.947 -6.158 -8.101 1.00 65.12 179 ASP A C 7
ATOM 15247 O O . ASP A 1 179 ? -11.508 -5.628 -9.122 1.00 51.42 179 ASP A O 7
ATOM 15255 N N . ILE A 1 180 ? -11.522 -5.842 -6.882 1.00 74.02 180 ILE A N 7
ATOM 15256 C CA . ILE A 1 180 ? -10.490 -4.835 -6.671 1.00 1.31 180 ILE A CA 7
ATOM 15257 C C . ILE A 1 180 ? -9.178 -5.246 -7.329 1.00 60.23 180 ILE A C 7
ATOM 15258 O O . ILE A 1 180 ? -8.901 -6.428 -7.534 1.00 21.43 180 ILE A O 7
ATOM 15273 N N . PRO A 1 181 ? -8.348 -4.248 -7.668 1.00 31.14 181 PRO A N 7
ATOM 15274 C CA . PRO A 1 181 ? -7.049 -4.480 -8.306 1.00 73.01 181 PRO A CA 7
ATOM 15275 C C . PRO A 1 181 ? -6.044 -5.125 -7.358 1.00 61.33 181 PRO A C 7
ATOM 15276 O O . PRO A 1 181 ? -5.168 -4.452 -6.816 1.00 1.42 181 PRO A O 7
ATOM 15284 N N . ALA A 1 182 ? -6.176 -6.433 -7.163 1.00 4.13 182 ALA A N 7
ATOM 15285 C CA . ALA A 1 182 ? -5.278 -7.169 -6.282 1.00 22.22 182 ALA A CA 7
ATOM 15286 C C . ALA A 1 182 ? -4.525 -8.252 -7.045 1.00 75.34 182 ALA A C 7
ATOM 15287 O O . ALA A 1 182 ? -5.087 -8.914 -7.916 1.00 11.43 182 ALA A O 7
ATOM 15294 N N . GLN A 1 183 ? -3.249 -8.425 -6.714 1.00 60.02 183 GLN A N 7
ATOM 15295 C CA . GLN A 1 183 ? -2.419 -9.426 -7.372 1.00 14.53 183 GLN A CA 7
ATOM 15296 C C . GLN A 1 183 ? -2.099 -10.576 -6.422 1.00 12.53 183 GLN A C 7
ATOM 15297 O O . GLN A 1 183 ? -0.934 -10.872 -6.161 1.00 20.34 183 GLN A O 7
ATOM 15309 N N . GLU A 1 184 ? -3.142 -11.223 -5.909 1.00 45.14 184 GLU A N 7
ATOM 15310 C CA . GLU A 1 184 ? -2.971 -12.339 -4.988 1.00 1.51 184 GLU A CA 7
ATOM 15311 C C . GLU A 1 184 ? -3.572 -13.618 -5.565 1.00 60.35 184 GLU A C 7
ATOM 15312 O O . GLU A 1 184 ? -4.425 -13.571 -6.451 1.00 54.33 184 GLU A O 7
ATOM 15322 N N . VAL A 1 185 ? -3.118 -14.759 -5.056 1.00 42.42 185 VAL A N 7
ATOM 15323 C CA . VAL A 1 185 ? -3.610 -16.051 -5.521 1.00 22.33 185 VAL A CA 7
ATOM 15324 C C . VAL A 1 185 ? -4.677 -16.602 -4.582 1.00 3.43 185 VAL A C 7
ATOM 15325 O O . VAL A 1 185 ? -4.590 -16.442 -3.365 1.00 15.42 185 VAL A O 7
ATOM 15338 N N . GLU A 1 186 ? -5.686 -17.251 -5.157 1.00 15.02 186 GLU A N 7
ATOM 15339 C CA . GLU A 1 186 ? -6.771 -17.826 -4.371 1.00 41.42 186 GLU A CA 7
ATOM 15340 C C . GLU A 1 186 ? -6.727 -19.350 -4.416 1.00 14.44 186 GLU A C 7
ATOM 15341 O O . GLU A 1 186 ? -6.069 -19.939 -5.275 1.00 0.43 186 GLU A O 7
ATOM 15351 N N . HIS A 1 187 ? -7.432 -19.985 -3.485 1.00 44.11 187 HIS A N 7
ATOM 15352 C CA . HIS A 1 187 ? -7.475 -21.441 -3.417 1.00 14.00 187 HIS A CA 7
ATOM 15353 C C . HIS A 1 187 ? -8.836 -21.967 -3.866 1.00 32.44 187 HIS A C 7
ATOM 15354 O O . HIS A 1 187 ? -9.858 -21.312 -3.669 1.00 44.52 187 HIS A O 7
ATOM 15367 N N . GLU A 1 188 ? -8.838 -23.151 -4.469 1.00 12.11 188 GLU A N 7
ATOM 15368 C CA . GLU A 1 188 ? -10.073 -23.762 -4.945 1.00 15.31 188 GLU A CA 7
ATOM 15369 C C . GLU A 1 188 ? -11.119 -23.815 -3.835 1.00 31.12 188 GLU A C 7
ATOM 15370 O O . GLU A 1 188 ? -12.254 -23.375 -4.016 1.00 34.33 188 GLU A O 7
ATOM 15380 N N . SER A 1 38 ? 12.289 -8.479 -86.068 1.00 73.11 38 SER A N 8
ATOM 15381 C CA . SER A 1 38 ? 13.202 -8.702 -84.953 1.00 23.54 38 SER A CA 8
ATOM 15382 C C . SER A 1 38 ? 13.584 -10.175 -84.848 1.00 53.21 38 SER A C 8
ATOM 15383 O O . SER A 1 38 ? 12.847 -11.052 -85.297 1.00 43.41 38 SER A O 8
ATOM 15390 N N . ALA A 1 39 ? 14.742 -10.439 -84.252 1.00 32.41 39 ALA A N 8
ATOM 15391 C CA . ALA A 1 39 ? 15.223 -11.804 -84.086 1.00 52.52 39 ALA A CA 8
ATOM 15392 C C . ALA A 1 39 ? 15.191 -12.223 -82.621 1.00 12.03 39 ALA A C 8
ATOM 15393 O O . ALA A 1 39 ? 15.269 -11.384 -81.724 1.00 24.54 39 ALA A O 8
ATOM 15400 N N . TYR A 1 40 ? 15.077 -13.525 -82.385 1.00 1.54 40 TYR A N 8
ATOM 15401 C CA . TYR A 1 40 ? 15.032 -14.055 -81.026 1.00 30.40 40 TYR A CA 8
ATOM 15402 C C . TYR A 1 40 ? 16.100 -15.125 -80.824 1.00 32.53 40 TYR A C 8
ATOM 15403 O O . TYR A 1 40 ? 15.876 -16.303 -81.102 1.00 60.12 40 TYR A O 8
ATOM 15420 N N . ARG A 1 41 ? 17.264 -14.706 -80.337 1.00 25.24 41 ARG A N 8
ATOM 15421 C CA . ARG A 1 41 ? 18.368 -15.627 -80.096 1.00 41.13 41 ARG A CA 8
ATOM 15422 C C . ARG A 1 41 ? 18.936 -15.439 -78.693 1.00 14.34 41 ARG A C 8
ATOM 15423 O O . ARG A 1 41 ? 20.089 -15.042 -78.525 1.00 62.21 41 ARG A O 8
ATOM 15441 N N . LYS A 1 42 ? 18.120 -15.730 -77.686 1.00 10.22 42 LYS A N 8
ATOM 15442 C CA . LYS A 1 42 ? 18.539 -15.595 -76.296 1.00 21.22 42 LYS A CA 8
ATOM 15443 C C . LYS A 1 42 ? 18.261 -16.876 -75.517 1.00 14.34 42 LYS A C 8
ATOM 15444 O O . LYS A 1 42 ? 17.866 -16.833 -74.351 1.00 13.33 42 LYS A O 8
ATOM 15459 N N . LYS A 1 43 ? 18.470 -18.016 -76.167 1.00 1.41 43 LYS A N 8
ATOM 15460 C CA . LYS A 1 43 ? 18.244 -19.311 -75.535 1.00 22.02 43 LYS A CA 8
ATOM 15461 C C . LYS A 1 43 ? 19.261 -19.559 -74.425 1.00 72.43 43 LYS A C 8
ATOM 15462 O O . LYS A 1 43 ? 20.464 -19.384 -74.621 1.00 40.14 43 LYS A O 8
ATOM 15477 N N . GLY A 1 44 ? 18.771 -19.969 -73.259 1.00 71.14 44 GLY A N 8
ATOM 15478 C CA . GLY A 1 44 ? 19.651 -20.237 -72.137 1.00 22.01 44 GLY A CA 8
ATOM 15479 C C . GLY A 1 44 ? 19.157 -19.606 -70.850 1.00 24.45 44 GLY A C 8
ATOM 15480 O O . GLY A 1 44 ? 19.378 -18.419 -70.607 1.00 43.33 44 GLY A O 8
ATOM 15484 N N . LYS A 1 45 ? 18.486 -20.400 -70.024 1.00 4.04 45 LYS A N 8
ATOM 15485 C CA . LYS A 1 45 ? 17.958 -19.913 -68.754 1.00 14.10 45 LYS A CA 8
ATOM 15486 C C . LYS A 1 45 ? 17.873 -21.042 -67.732 1.00 42.13 45 LYS A C 8
ATOM 15487 O O . LYS A 1 45 ? 17.994 -22.216 -68.078 1.00 41.33 45 LYS A O 8
ATOM 15502 N N . GLY A 1 46 ? 17.661 -20.678 -66.470 1.00 64.11 46 GLY A N 8
ATOM 15503 C CA . GLY A 1 46 ? 17.561 -21.673 -65.418 1.00 21.22 46 GLY A CA 8
ATOM 15504 C C . GLY A 1 46 ? 18.259 -21.241 -64.144 1.00 31.22 46 GLY A C 8
ATOM 15505 O O . GLY A 1 46 ? 19.467 -20.998 -64.141 1.00 43.14 46 GLY A O 8
ATOM 15509 N N . LYS A 1 47 ? 17.501 -21.143 -63.059 1.00 44.32 47 LYS A N 8
ATOM 15510 C CA . LYS A 1 47 ? 18.053 -20.737 -61.771 1.00 40.12 47 LYS A CA 8
ATOM 15511 C C . LYS A 1 47 ? 17.841 -21.824 -60.722 1.00 63.22 47 LYS A C 8
ATOM 15512 O O . LYS A 1 47 ? 16.936 -22.648 -60.840 1.00 72.53 47 LYS A O 8
ATOM 15527 N N . GLY A 1 48 ? 18.683 -21.817 -59.693 1.00 12.20 48 GLY A N 8
ATOM 15528 C CA . GLY A 1 48 ? 18.570 -22.806 -58.636 1.00 31.40 48 GLY A CA 8
ATOM 15529 C C . GLY A 1 48 ? 19.672 -22.679 -57.603 1.00 63.31 48 GLY A C 8
ATOM 15530 O O . GLY A 1 48 ? 20.738 -23.282 -57.743 1.00 64.12 48 GLY A O 8
ATOM 15534 N N . THR A 1 49 ? 19.418 -21.891 -56.563 1.00 13.30 49 THR A N 8
ATOM 15535 C CA . THR A 1 49 ? 20.398 -21.685 -55.504 1.00 4.33 49 THR A CA 8
ATOM 15536 C C . THR A 1 49 ? 19.731 -21.673 -54.133 1.00 22.43 49 THR A C 8
ATOM 15537 O O . THR A 1 49 ? 18.799 -20.905 -53.890 1.00 65.14 49 THR A O 8
ATOM 15548 N N . THR A 1 50 ? 20.214 -22.527 -53.237 1.00 15.54 50 THR A N 8
ATOM 15549 C CA . THR A 1 50 ? 19.665 -22.615 -51.890 1.00 2.41 50 THR A CA 8
ATOM 15550 C C . THR A 1 50 ? 20.750 -22.954 -50.874 1.00 22.20 50 THR A C 8
ATOM 15551 O O . THR A 1 50 ? 21.779 -23.535 -51.221 1.00 23.32 50 THR A O 8
ATOM 15562 N N . VAL A 1 51 ? 20.513 -22.590 -49.618 1.00 71.52 51 VAL A N 8
ATOM 15563 C CA . VAL A 1 51 ? 21.470 -22.857 -48.551 1.00 71.50 51 VAL A CA 8
ATOM 15564 C C . VAL A 1 51 ? 20.766 -23.015 -47.209 1.00 23.01 51 VAL A C 8
ATOM 15565 O O . VAL A 1 51 ? 19.541 -22.937 -47.125 1.00 51.43 51 VAL A O 8
ATOM 15578 N N . GLY A 1 52 ? 21.550 -23.237 -46.158 1.00 52.40 52 GLY A N 8
ATOM 15579 C CA . GLY A 1 52 ? 20.983 -23.404 -44.832 1.00 23.11 52 GLY A CA 8
ATOM 15580 C C . GLY A 1 52 ? 22.032 -23.329 -43.740 1.00 2.34 52 GLY A C 8
ATOM 15581 O O . GLY A 1 52 ? 23.229 -23.404 -44.015 1.00 13.32 52 GLY A O 8
ATOM 15585 N N . MET A 1 53 ? 21.583 -23.181 -42.498 1.00 54.35 53 MET A N 8
ATOM 15586 C CA . MET A 1 53 ? 22.491 -23.096 -41.361 1.00 34.13 53 MET A CA 8
ATOM 15587 C C . MET A 1 53 ? 21.726 -23.189 -40.045 1.00 33.33 53 MET A C 8
ATOM 15588 O O . MET A 1 53 ? 20.522 -22.947 -39.998 1.00 63.34 53 MET A O 8
ATOM 15600 N N . GLY A 1 54 ? 22.435 -23.542 -38.977 1.00 73.21 54 GLY A N 8
ATOM 15601 C CA . GLY A 1 54 ? 21.806 -23.661 -37.674 1.00 75.21 54 GLY A CA 8
ATOM 15602 C C . GLY A 1 54 ? 22.319 -24.852 -36.890 1.00 13.52 54 GLY A C 8
ATOM 15603 O O . GLY A 1 54 ? 22.713 -25.865 -37.468 1.00 51.12 54 GLY A O 8
ATOM 15607 N N . LYS A 1 55 ? 22.316 -24.732 -35.566 1.00 20.21 55 LYS A N 8
ATOM 15608 C CA . LYS A 1 55 ? 22.785 -25.806 -34.699 1.00 44.04 55 LYS A CA 8
ATOM 15609 C C . LYS A 1 55 ? 21.748 -26.133 -33.629 1.00 43.23 55 LYS A C 8
ATOM 15610 O O . LYS A 1 55 ? 21.070 -27.158 -33.702 1.00 42.42 55 LYS A O 8
ATOM 15625 N N . SER A 1 56 ? 21.629 -25.256 -32.638 1.00 41.14 56 SER A N 8
ATOM 15626 C CA . SER A 1 56 ? 20.675 -25.453 -31.552 1.00 34.54 56 SER A CA 8
ATOM 15627 C C . SER A 1 56 ? 20.663 -24.250 -30.615 1.00 61.31 56 SER A C 8
ATOM 15628 O O . SER A 1 56 ? 21.572 -23.420 -30.639 1.00 13.12 56 SER A O 8
ATOM 15635 N N . SER A 1 57 ? 19.625 -24.161 -29.789 1.00 70.32 57 SER A N 8
ATOM 15636 C CA . SER A 1 57 ? 19.490 -23.057 -28.846 1.00 53.20 57 SER A CA 8
ATOM 15637 C C . SER A 1 57 ? 18.306 -23.283 -27.912 1.00 43.42 57 SER A C 8
ATOM 15638 O O . SER A 1 57 ? 17.195 -23.574 -28.358 1.00 20.34 57 SER A O 8
ATOM 15645 N N . ARG A 1 58 ? 18.550 -23.147 -26.613 1.00 22.43 58 ARG A N 8
ATOM 15646 C CA . ARG A 1 58 ? 17.506 -23.337 -25.614 1.00 42.52 58 ARG A CA 8
ATOM 15647 C C . ARG A 1 58 ? 18.017 -22.993 -24.218 1.00 63.33 58 ARG A C 8
ATOM 15648 O O . ARG A 1 58 ? 19.201 -23.156 -23.923 1.00 63.41 58 ARG A O 8
ATOM 15666 N N . ARG A 1 59 ? 17.117 -22.515 -23.365 1.00 23.44 59 ARG A N 8
ATOM 15667 C CA . ARG A 1 59 ? 17.479 -22.145 -22.002 1.00 42.30 59 ARG A CA 8
ATOM 15668 C C . ARG A 1 59 ? 16.232 -21.930 -21.148 1.00 60.25 59 ARG A C 8
ATOM 15669 O O . ARG A 1 59 ? 15.195 -21.491 -21.646 1.00 52.14 59 ARG A O 8
ATOM 15687 N N . PHE A 1 60 ? 16.342 -22.240 -19.861 1.00 52.44 60 PHE A N 8
ATOM 15688 C CA . PHE A 1 60 ? 15.223 -22.082 -18.939 1.00 5.41 60 PHE A CA 8
ATOM 15689 C C . PHE A 1 60 ? 15.717 -21.728 -17.540 1.00 11.14 60 PHE A C 8
ATOM 15690 O O . PHE A 1 60 ? 16.897 -21.893 -17.227 1.00 71.50 60 PHE A O 8
ATOM 15706 N N . ILE A 1 61 ? 14.808 -21.242 -16.702 1.00 74.23 61 ILE A N 8
ATOM 15707 C CA . ILE A 1 61 ? 15.151 -20.866 -15.337 1.00 22.12 61 ILE A CA 8
ATOM 15708 C C . ILE A 1 61 ? 14.109 -21.376 -14.348 1.00 3.23 61 ILE A C 8
ATOM 15709 O O . ILE A 1 61 ? 12.932 -21.506 -14.682 1.00 15.34 61 ILE A O 8
ATOM 15724 N N . ASN A 1 62 ? 14.550 -21.661 -13.126 1.00 60.21 62 ASN A N 8
ATOM 15725 C CA . ASN A 1 62 ? 13.655 -22.156 -12.087 1.00 51.51 62 ASN A CA 8
ATOM 15726 C C . ASN A 1 62 ? 12.909 -21.005 -11.417 1.00 33.25 62 ASN A C 8
ATOM 15727 O O . ASN A 1 62 ? 13.032 -19.852 -11.827 1.00 30.21 62 ASN A O 8
ATOM 15737 N N . MET A 1 63 ? 12.140 -21.329 -10.384 1.00 65.14 63 MET A N 8
ATOM 15738 C CA . MET A 1 63 ? 11.376 -20.321 -9.656 1.00 33.12 63 MET A CA 8
ATOM 15739 C C . MET A 1 63 ? 10.924 -20.856 -8.301 1.00 23.01 63 MET A C 8
ATOM 15740 O O . MET A 1 63 ? 10.733 -22.060 -8.130 1.00 54.22 63 MET A O 8
ATOM 15752 N N . TYR A 1 64 ? 10.756 -19.954 -7.341 1.00 4.02 64 TYR A N 8
ATOM 15753 C CA . TYR A 1 64 ? 10.329 -20.336 -5.999 1.00 72.34 64 TYR A CA 8
ATOM 15754 C C . TYR A 1 64 ? 8.988 -19.698 -5.651 1.00 63.53 64 TYR A C 8
ATOM 15755 O O . TYR A 1 64 ? 8.365 -19.041 -6.485 1.00 61.34 64 TYR A O 8
ATOM 15772 N N . GLY A 1 65 ? 8.549 -19.895 -4.412 1.00 43.42 65 GLY A N 8
ATOM 15773 C CA . GLY A 1 65 ? 7.284 -19.332 -3.974 1.00 74.23 65 GLY A CA 8
ATOM 15774 C C . GLY A 1 65 ? 7.330 -18.856 -2.536 1.00 1.51 65 GLY A C 8
ATOM 15775 O O . GLY A 1 65 ? 8.402 -18.578 -1.999 1.00 54.35 65 GLY A O 8
ATOM 15779 N N . PHE A 1 66 ? 6.161 -18.759 -1.909 1.00 53.14 66 PHE A N 8
ATOM 15780 C CA . PHE A 1 66 ? 6.071 -18.310 -0.526 1.00 1.15 66 PHE A CA 8
ATOM 15781 C C . PHE A 1 66 ? 5.126 -19.202 0.275 1.00 43.14 66 PHE A C 8
ATOM 15782 O O . PHE A 1 66 ? 4.629 -20.210 -0.229 1.00 30.50 66 PHE A O 8
ATOM 15798 N N . ASP A 1 67 ? 4.882 -18.823 1.524 1.00 10.35 67 ASP A N 8
ATOM 15799 C CA . ASP A 1 67 ? 3.996 -19.587 2.396 1.00 21.21 67 ASP A CA 8
ATOM 15800 C C . ASP A 1 67 ? 2.721 -18.805 2.694 1.00 1.40 67 ASP A C 8
ATOM 15801 O O . ASP A 1 67 ? 2.663 -17.584 2.550 1.00 34.53 67 ASP A O 8
ATOM 15809 N N . PRO A 1 68 ? 1.671 -19.524 3.120 1.00 20.21 68 PRO A N 8
ATOM 15810 C CA . PRO A 1 68 ? 0.378 -18.918 3.448 1.00 53.35 68 PRO A CA 8
ATOM 15811 C C . PRO A 1 68 ? 0.437 -18.073 4.715 1.00 31.21 68 PRO A C 8
ATOM 15812 O O . PRO A 1 68 ? 1.492 -17.940 5.337 1.00 40.34 68 PRO A O 8
ATOM 15820 N N . THR A 1 69 ? -0.702 -17.501 5.094 1.00 74.43 69 THR A N 8
ATOM 15821 C CA . THR A 1 69 ? -0.779 -16.667 6.286 1.00 51.55 69 THR A CA 8
ATOM 15822 C C . THR A 1 69 ? -2.211 -16.576 6.801 1.00 2.01 69 THR A C 8
ATOM 15823 O O . THR A 1 69 ? -3.154 -16.957 6.109 1.00 4.21 69 THR A O 8
ATOM 15834 N N . GLU A 1 70 ? -2.365 -16.068 8.021 1.00 72.14 70 GLU A N 8
ATOM 15835 C CA . GLU A 1 70 ? -3.683 -15.928 8.628 1.00 44.14 70 GLU A CA 8
ATOM 15836 C C . GLU A 1 70 ? -4.283 -14.560 8.315 1.00 60.43 70 GLU A C 8
ATOM 15837 O O . GLU A 1 70 ? -3.605 -13.537 8.405 1.00 45.22 70 GLU A O 8
ATOM 15847 N N . TYR A 1 71 ? -5.559 -14.552 7.944 1.00 65.50 71 TYR A N 8
ATOM 15848 C CA . TYR A 1 71 ? -6.251 -13.312 7.613 1.00 22.41 71 TYR A CA 8
ATOM 15849 C C . TYR A 1 71 ? -7.356 -13.019 8.623 1.00 63.22 71 TYR A C 8
ATOM 15850 O O . TYR A 1 71 ? -8.481 -12.687 8.250 1.00 63.33 71 TYR A O 8
ATOM 15867 N N . SER A 1 72 ? -7.028 -13.144 9.905 1.00 33.51 72 SER A N 8
ATOM 15868 C CA . SER A 1 72 ? -7.992 -12.896 10.969 1.00 13.32 72 SER A CA 8
ATOM 15869 C C . SER A 1 72 ? -7.620 -11.645 11.760 1.00 71.13 72 SER A C 8
ATOM 15870 O O . SER A 1 72 ? -7.480 -11.688 12.982 1.00 31.11 72 SER A O 8
ATOM 15877 N N . PHE A 1 73 ? -7.461 -10.531 11.052 1.00 3.40 73 PHE A N 8
ATOM 15878 C CA . PHE A 1 73 ? -7.104 -9.267 11.686 1.00 12.21 73 PHE A CA 8
ATOM 15879 C C . PHE A 1 73 ? -7.573 -8.085 10.844 1.00 14.30 73 PHE A C 8
ATOM 15880 O O . PHE A 1 73 ? -8.324 -8.254 9.882 1.00 43.02 73 PHE A O 8
ATOM 15896 N N . ILE A 1 74 ? -7.125 -6.889 11.212 1.00 54.34 74 ILE A N 8
ATOM 15897 C CA . ILE A 1 74 ? -7.498 -5.679 10.491 1.00 75.32 74 ILE A CA 8
ATOM 15898 C C . ILE A 1 74 ? -6.272 -4.989 9.902 1.00 53.40 74 ILE A C 8
ATOM 15899 O O . ILE A 1 74 ? -5.205 -4.972 10.515 1.00 75.32 74 ILE A O 8
ATOM 15914 N N . GLN A 1 75 ? -6.434 -4.423 8.711 1.00 33.53 75 GLN A N 8
ATOM 15915 C CA . GLN A 1 75 ? -5.339 -3.731 8.040 1.00 10.04 75 GLN A CA 8
ATOM 15916 C C . GLN A 1 75 ? -5.503 -2.218 8.147 1.00 4.54 75 GLN A C 8
ATOM 15917 O O . GLN A 1 75 ? -6.466 -1.650 7.632 1.00 63.24 75 GLN A O 8
ATOM 15929 N N . PHE A 1 76 ? -4.558 -1.571 8.823 1.00 41.35 76 PHE A N 8
ATOM 15930 C CA . PHE A 1 76 ? -4.600 -0.125 8.999 1.00 43.43 76 PHE A CA 8
ATOM 15931 C C . PHE A 1 76 ? -3.870 0.583 7.862 1.00 62.55 76 PHE A C 8
ATOM 15932 O O . PHE A 1 76 ? -2.769 0.190 7.476 1.00 42.05 76 PHE A O 8
ATOM 15948 N N . VAL A 1 77 ? -4.493 1.630 7.329 1.00 73.42 77 VAL A N 8
ATOM 15949 C CA . VAL A 1 77 ? -3.903 2.394 6.235 1.00 3.53 77 VAL A CA 8
ATOM 15950 C C . VAL A 1 77 ? -4.219 3.879 6.370 1.00 1.10 77 VAL A C 8
ATOM 15951 O O . VAL A 1 77 ? -5.298 4.256 6.830 1.00 74.51 77 VAL A O 8
ATOM 15964 N N . ASP A 1 78 ? -3.272 4.719 5.966 1.00 54.32 78 ASP A N 8
ATOM 15965 C CA . ASP A 1 78 ? -3.450 6.164 6.040 1.00 22.45 78 ASP A CA 8
ATOM 15966 C C . ASP A 1 78 ? -3.944 6.720 4.708 1.00 13.04 78 ASP A C 8
ATOM 15967 O O . ASP A 1 78 ? -3.499 6.314 3.634 1.00 13.24 78 ASP A O 8
ATOM 15975 N N . PRO A 1 79 ? -4.888 7.670 4.777 1.00 60.33 79 PRO A N 8
ATOM 15976 C CA . PRO A 1 79 ? -5.464 8.301 3.586 1.00 62.41 79 PRO A CA 8
ATOM 15977 C C . PRO A 1 79 ? -4.466 9.206 2.869 1.00 23.40 79 PRO A C 8
ATOM 15978 O O . PRO A 1 79 ? -4.538 9.386 1.653 1.00 23.21 79 PRO A O 8
ATOM 15986 N N . LEU A 1 80 ? -3.537 9.773 3.630 1.00 13.22 80 LEU A N 8
ATOM 15987 C CA . LEU A 1 80 ? -2.523 10.659 3.067 1.00 10.23 80 LEU A CA 8
ATOM 15988 C C . LEU A 1 80 ? -1.865 10.027 1.845 1.00 42.22 80 LEU A C 8
ATOM 15989 O O . LEU A 1 80 ? -2.094 10.454 0.712 1.00 25.11 80 LEU A O 8
ATOM 16004 N N . THR A 1 81 ? -1.049 9.004 2.080 1.00 42.12 81 THR A N 8
ATOM 16005 C CA . THR A 1 81 ? -0.359 8.313 0.998 1.00 1.21 81 THR A CA 8
ATOM 16006 C C . THR A 1 81 ? -0.811 6.861 0.898 1.00 50.41 81 THR A C 8
ATOM 16007 O O . THR A 1 81 ? -1.059 6.351 -0.194 1.00 3.24 81 THR A O 8
ATOM 16018 N N . GLY A 1 82 ? -0.917 6.198 2.046 1.00 32.05 82 GLY A N 8
ATOM 16019 C CA . GLY A 1 82 ? -1.340 4.809 2.065 1.00 32.41 82 GLY A CA 8
ATOM 16020 C C . GLY A 1 82 ? -0.483 3.955 2.977 1.00 44.50 82 GLY A C 8
ATOM 16021 O O . GLY A 1 82 ? -0.087 2.848 2.613 1.00 73.13 82 GLY A O 8
ATOM 16025 N N . ALA A 1 83 ? -0.194 4.469 4.169 1.00 53.24 83 ALA A N 8
ATOM 16026 C CA . ALA A 1 83 ? 0.620 3.746 5.136 1.00 15.32 83 ALA A CA 8
ATOM 16027 C C . ALA A 1 83 ? 0.089 2.333 5.354 1.00 41.23 83 ALA A C 8
ATOM 16028 O O . ALA A 1 83 ? -1.008 1.997 4.908 1.00 61.33 83 ALA A O 8
ATOM 16035 N N . GLN A 1 84 ? 0.875 1.510 6.042 1.00 41.24 84 GLN A N 8
ATOM 16036 C CA . GLN A 1 84 ? 0.482 0.133 6.316 1.00 11.34 84 GLN A CA 8
ATOM 16037 C C . GLN A 1 84 ? 0.808 -0.249 7.757 1.00 10.11 84 GLN A C 8
ATOM 16038 O O . GLN A 1 84 ? 1.941 -0.086 8.211 1.00 32.11 84 GLN A O 8
ATOM 16050 N N . ILE A 1 85 ? -0.191 -0.758 8.470 1.00 45.04 85 ILE A N 8
ATOM 16051 C CA . ILE A 1 85 ? -0.009 -1.162 9.858 1.00 1.51 85 ILE A CA 8
ATOM 16052 C C . ILE A 1 85 ? -0.988 -2.269 10.240 1.00 33.35 85 ILE A C 8
ATOM 16053 O O . ILE A 1 85 ? -2.121 -2.301 9.762 1.00 34.23 85 ILE A O 8
ATOM 16068 N N . GLU A 1 86 ? -0.540 -3.172 11.108 1.00 40.25 86 GLU A N 8
ATOM 16069 C CA . GLU A 1 86 ? -1.377 -4.280 11.554 1.00 44.53 86 GLU A CA 8
ATOM 16070 C C . GLU A 1 86 ? -2.262 -3.856 12.723 1.00 10.22 86 GLU A C 8
ATOM 16071 O O . GLU A 1 86 ? -1.783 -3.671 13.842 1.00 60.42 86 GLU A O 8
ATOM 16081 N N . GLU A 1 87 ? -3.555 -3.704 12.455 1.00 4.30 87 GLU A N 8
ATOM 16082 C CA . GLU A 1 87 ? -4.506 -3.300 13.484 1.00 52.42 87 GLU A CA 8
ATOM 16083 C C . GLU A 1 87 ? -5.437 -4.453 13.847 1.00 53.23 87 GLU A C 8
ATOM 16084 O O . GLU A 1 87 ? -5.670 -5.354 13.041 1.00 75.51 87 GLU A O 8
ATOM 16094 N N . ASN A 1 88 ? -5.968 -4.418 15.065 1.00 33.44 88 ASN A N 8
ATOM 16095 C CA . ASN A 1 88 ? -6.873 -5.460 15.535 1.00 20.21 88 ASN A CA 8
ATOM 16096 C C . ASN A 1 88 ? -8.105 -4.852 16.197 1.00 51.55 88 ASN A C 8
ATOM 16097 O O . ASN A 1 88 ? -8.293 -3.636 16.185 1.00 23.42 88 ASN A O 8
ATOM 16107 N N . VAL A 1 89 ? -8.943 -5.707 16.775 1.00 55.41 89 VAL A N 8
ATOM 16108 C CA . VAL A 1 89 ? -10.156 -5.255 17.445 1.00 65.43 89 VAL A CA 8
ATOM 16109 C C . VAL A 1 89 ? -9.829 -4.317 18.601 1.00 53.31 89 VAL A C 8
ATOM 16110 O O . VAL A 1 89 ? -10.565 -3.367 18.870 1.00 31.34 89 VAL A O 8
ATOM 16123 N N . TYR A 1 90 ? -8.722 -4.591 19.282 1.00 72.30 90 TYR A N 8
ATOM 16124 C CA . TYR A 1 90 ? -8.298 -3.773 20.412 1.00 33.34 90 TYR A CA 8
ATOM 16125 C C . TYR A 1 90 ? -7.030 -2.994 20.075 1.00 12.13 90 TYR A C 8
ATOM 16126 O O . TYR A 1 90 ? -6.168 -2.790 20.930 1.00 74.13 90 TYR A O 8
ATOM 16143 N N . ALA A 1 91 ? -6.925 -2.561 18.823 1.00 21.44 91 ALA A N 8
ATOM 16144 C CA . ALA A 1 91 ? -5.765 -1.802 18.373 1.00 61.44 91 ALA A CA 8
ATOM 16145 C C . ALA A 1 91 ? -5.585 -0.533 19.197 1.00 31.24 91 ALA A C 8
ATOM 16146 O O . ALA A 1 91 ? -6.511 0.265 19.337 1.00 40.24 91 ALA A O 8
ATOM 16153 N N . ASP A 1 92 ? -4.387 -0.351 19.742 1.00 11.52 92 ASP A N 8
ATOM 16154 C CA . ASP A 1 92 ? -4.085 0.822 20.554 1.00 11.42 92 ASP A CA 8
ATOM 16155 C C . ASP A 1 92 ? -3.259 1.832 19.763 1.00 44.44 92 ASP A C 8
ATOM 16156 O O . ASP A 1 92 ? -2.306 1.466 19.076 1.00 60.40 92 ASP A O 8
ATOM 16164 N N . ILE A 1 93 ? -3.634 3.102 19.865 1.00 64.03 93 ILE A N 8
ATOM 16165 C CA . ILE A 1 93 ? -2.929 4.165 19.158 1.00 3.53 93 ILE A CA 8
ATOM 16166 C C . ILE A 1 93 ? -1.429 4.102 19.428 1.00 74.02 93 ILE A C 8
ATOM 16167 O O . ILE A 1 93 ? -0.617 4.362 18.539 1.00 42.35 93 ILE A O 8
ATOM 16182 N N . ARG A 1 94 ? -1.068 3.753 20.658 1.00 63.55 94 ARG A N 8
ATOM 16183 C CA . ARG A 1 94 ? 0.335 3.656 21.044 1.00 52.14 94 ARG A CA 8
ATOM 16184 C C . ARG A 1 94 ? 1.063 2.627 20.185 1.00 35.32 94 ARG A C 8
ATOM 16185 O O . ARG A 1 94 ? 2.227 2.813 19.828 1.00 20.24 94 ARG A O 8
ATOM 16203 N N . ASP A 1 95 ? 0.373 1.541 19.858 1.00 42.15 95 ASP A N 8
ATOM 16204 C CA . ASP A 1 95 ? 0.954 0.482 19.040 1.00 52.31 95 ASP A CA 8
ATOM 16205 C C . ASP A 1 95 ? 1.056 0.916 17.582 1.00 74.04 95 ASP A C 8
ATOM 16206 O O . ASP A 1 95 ? 2.010 0.569 16.886 1.00 35.44 95 ASP A O 8
ATOM 16214 N N . ILE A 1 96 ? 0.066 1.674 17.125 1.00 71.25 96 ILE A N 8
ATOM 16215 C CA . ILE A 1 96 ? 0.045 2.155 15.748 1.00 64.23 96 ILE A CA 8
ATOM 16216 C C . ILE A 1 96 ? 1.131 3.200 15.514 1.00 44.33 96 ILE A C 8
ATOM 16217 O O . ILE A 1 96 ? 1.715 3.271 14.433 1.00 42.32 96 ILE A O 8
ATOM 16232 N N . GLN A 1 97 ? 1.397 4.007 16.536 1.00 64.45 97 GLN A N 8
ATOM 16233 C CA . GLN A 1 97 ? 2.414 5.048 16.441 1.00 24.21 97 GLN A CA 8
ATOM 16234 C C . GLN A 1 97 ? 3.788 4.443 16.179 1.00 34.43 97 GLN A C 8
ATOM 16235 O O . GLN A 1 97 ? 4.603 5.019 15.458 1.00 60.11 97 GLN A O 8
ATOM 16247 N N . GLU A 1 98 ? 4.041 3.279 16.769 1.00 41.23 98 GLU A N 8
ATOM 16248 C CA . GLU A 1 98 ? 5.318 2.597 16.600 1.00 32.31 98 GLU A CA 8
ATOM 16249 C C . GLU A 1 98 ? 5.666 2.454 15.120 1.00 4.04 98 GLU A C 8
ATOM 16250 O O . GLU A 1 98 ? 6.684 2.970 14.658 1.00 24.13 98 GLU A O 8
ATOM 16260 N N . ARG A 1 99 ? 4.814 1.748 14.383 1.00 23.24 99 ARG A N 8
ATOM 16261 C CA . ARG A 1 99 ? 5.032 1.536 12.958 1.00 3.22 99 ARG A CA 8
ATOM 16262 C C . ARG A 1 99 ? 5.038 2.863 12.205 1.00 74.35 99 ARG A C 8
ATOM 16263 O O . ARG A 1 99 ? 5.788 3.039 11.244 1.00 64.31 99 ARG A O 8
ATOM 16281 N N . PHE A 1 100 ? 4.197 3.791 12.647 1.00 64.44 100 PHE A N 8
ATOM 16282 C CA . PHE A 1 100 ? 4.104 5.102 12.014 1.00 62.02 100 PHE A CA 8
ATOM 16283 C C . PHE A 1 100 ? 5.466 5.790 11.984 1.00 12.22 100 PHE A C 8
ATOM 16284 O O . PHE A 1 100 ? 5.786 6.519 11.045 1.00 5.54 100 PHE A O 8
ATOM 16300 N N . SER A 1 101 ? 6.265 5.552 13.020 1.00 51.33 101 SER A N 8
ATOM 16301 C CA . SER A 1 101 ? 7.592 6.151 13.116 1.00 44.44 101 SER A CA 8
ATOM 16302 C C . SER A 1 101 ? 8.389 5.912 11.837 1.00 23.13 101 SER A C 8
ATOM 16303 O O . SER A 1 101 ? 9.083 6.805 11.352 1.00 13.31 101 SER A O 8
ATOM 16310 N N . GLU A 1 102 ? 8.283 4.702 11.298 1.00 52.41 102 GLU A N 8
ATOM 16311 C CA . GLU A 1 102 ? 8.995 4.345 10.077 1.00 1.11 102 GLU A CA 8
ATOM 16312 C C . GLU A 1 102 ? 8.617 5.283 8.933 1.00 51.41 102 GLU A C 8
ATOM 16313 O O . GLU A 1 102 ? 9.469 5.974 8.375 1.00 22.31 102 GLU A O 8
ATOM 16323 N N . VAL A 1 103 ? 7.333 5.300 8.590 1.00 41.11 103 VAL A N 8
ATOM 16324 C CA . VAL A 1 103 ? 6.840 6.152 7.514 1.00 22.13 103 VAL A CA 8
ATOM 16325 C C . VAL A 1 103 ? 7.217 7.610 7.752 1.00 44.31 103 VAL A C 8
ATOM 16326 O O . VAL A 1 103 ? 7.882 8.233 6.925 1.00 20.21 103 VAL A O 8
ATOM 16339 N N . ARG A 1 104 ? 6.785 8.149 8.889 1.00 75.44 104 ARG A N 8
ATOM 16340 C CA . ARG A 1 104 ? 7.076 9.535 9.235 1.00 72.02 104 ARG A CA 8
ATOM 16341 C C . ARG A 1 104 ? 8.570 9.821 9.122 1.00 74.42 104 ARG A C 8
ATOM 16342 O O . ARG A 1 104 ? 8.976 10.883 8.647 1.00 50.21 104 ARG A O 8
ATOM 16360 N N . LYS A 1 105 ? 9.386 8.869 9.562 1.00 72.14 105 LYS A N 8
ATOM 16361 C CA . LYS A 1 105 ? 10.836 9.017 9.509 1.00 42.35 105 LYS A CA 8
ATOM 16362 C C . LYS A 1 105 ? 11.312 9.205 8.072 1.00 13.21 105 LYS A C 8
ATOM 16363 O O . LYS A 1 105 ? 12.054 10.140 7.770 1.00 11.02 105 LYS A O 8
ATOM 16378 N N . LYS A 1 106 ? 10.879 8.311 7.188 1.00 25.34 106 LYS A N 8
ATOM 16379 C CA . LYS A 1 106 ? 11.259 8.380 5.782 1.00 24.11 106 LYS A CA 8
ATOM 16380 C C . LYS A 1 106 ? 10.788 9.689 5.155 1.00 30.12 106 LYS A C 8
ATOM 16381 O O . LYS A 1 106 ? 11.468 10.257 4.301 1.00 24.44 106 LYS A O 8
ATOM 16396 N N . MET A 1 107 ? 9.623 10.161 5.585 1.00 3.13 107 MET A N 8
ATOM 16397 C CA . MET A 1 107 ? 9.064 11.404 5.066 1.00 33.24 107 MET A CA 8
ATOM 16398 C C . MET A 1 107 ? 9.964 12.588 5.407 1.00 23.11 107 MET A C 8
ATOM 16399 O O . MET A 1 107 ? 10.425 13.306 4.519 1.00 54.43 107 MET A O 8
ATOM 16411 N N . VAL A 1 108 ? 10.209 12.787 6.698 1.00 34.35 108 VAL A N 8
ATOM 16412 C CA . VAL A 1 108 ? 11.055 13.884 7.155 1.00 15.41 108 VAL A CA 8
ATOM 16413 C C . VAL A 1 108 ? 12.479 13.734 6.633 1.00 14.44 108 VAL A C 8
ATOM 16414 O O . VAL A 1 108 ? 13.145 14.721 6.327 1.00 61.13 108 VAL A O 8
ATOM 16427 N N . GLU A 1 109 ? 12.940 12.490 6.536 1.00 24.42 109 GLU A N 8
ATOM 16428 C CA . GLU A 1 109 ? 14.286 12.212 6.051 1.00 35.02 109 GLU A CA 8
ATOM 16429 C C . GLU A 1 109 ? 14.430 12.607 4.584 1.00 63.31 109 GLU A C 8
ATOM 16430 O O . GLU A 1 109 ? 15.457 13.145 4.174 1.00 72.43 109 GLU A O 8
ATOM 16440 N N . ASN A 1 110 ? 13.392 12.335 3.800 1.00 22.53 110 ASN A N 8
ATOM 16441 C CA . ASN A 1 110 ? 13.402 12.662 2.379 1.00 53.33 110 ASN A CA 8
ATOM 16442 C C . ASN A 1 110 ? 13.715 14.139 2.162 1.00 11.14 110 ASN A C 8
ATOM 16443 O O . ASN A 1 110 ? 14.306 14.516 1.149 1.00 64.43 110 ASN A O 8
ATOM 16453 N N . ASP A 1 111 ? 13.318 14.970 3.120 1.00 53.12 111 ASP A N 8
ATOM 16454 C CA . ASP A 1 111 ? 13.558 16.406 3.035 1.00 52.11 111 ASP A CA 8
ATOM 16455 C C . ASP A 1 111 ? 12.815 17.011 1.848 1.00 5.12 111 ASP A C 8
ATOM 16456 O O . ASP A 1 111 ? 13.431 17.529 0.916 1.00 73.23 111 ASP A O 8
ATOM 16464 N N . ASP A 1 112 ? 11.489 16.943 1.890 1.00 11.54 112 ASP A N 8
ATOM 16465 C CA . ASP A 1 112 ? 10.661 17.485 0.819 1.00 71.31 112 ASP A CA 8
ATOM 16466 C C . ASP A 1 112 ? 9.664 18.503 1.365 1.00 54.33 112 ASP A C 8
ATOM 16467 O O . ASP A 1 112 ? 9.389 19.520 0.727 1.00 12.13 112 ASP A O 8
ATOM 16475 N N . ILE A 1 113 ? 9.125 18.220 2.546 1.00 40.12 113 ILE A N 8
ATOM 16476 C CA . ILE A 1 113 ? 8.158 19.110 3.176 1.00 34.11 113 ILE A CA 8
ATOM 16477 C C . ILE A 1 113 ? 8.580 19.459 4.599 1.00 64.30 113 ILE A C 8
ATOM 16478 O O . ILE A 1 113 ? 9.645 19.051 5.059 1.00 24.13 113 ILE A O 8
ATOM 16493 N N . GLU A 1 114 ? 7.735 20.218 5.291 1.00 21.24 114 GLU A N 8
ATOM 16494 C CA . GLU A 1 114 ? 8.020 20.622 6.663 1.00 74.41 114 GLU A CA 8
ATOM 16495 C C . GLU A 1 114 ? 6.880 20.227 7.595 1.00 42.40 114 GLU A C 8
ATOM 16496 O O . GLU A 1 114 ? 7.091 19.550 8.600 1.00 0.34 114 GLU A O 8
ATOM 16506 N N . MET A 1 115 ? 5.668 20.656 7.254 1.00 20.22 115 MET A N 8
ATOM 16507 C CA . MET A 1 115 ? 4.493 20.347 8.060 1.00 71.14 115 MET A CA 8
ATOM 16508 C C . MET A 1 115 ? 3.308 19.980 7.173 1.00 5.42 115 MET A C 8
ATOM 16509 O O . MET A 1 115 ? 2.153 20.142 7.568 1.00 12.33 115 MET A O 8
ATOM 16521 N N . GLN A 1 116 ? 3.601 19.486 5.975 1.00 31.40 116 GLN A N 8
ATOM 16522 C CA . GLN A 1 116 ? 2.557 19.098 5.033 1.00 75.31 116 GLN A CA 8
ATOM 16523 C C . GLN A 1 116 ? 2.041 17.697 5.341 1.00 54.11 116 GLN A C 8
ATOM 16524 O O . GLN A 1 116 ? 0.835 17.451 5.321 1.00 10.25 116 GLN A O 8
ATOM 16536 N N . ALA A 1 117 ? 2.961 16.780 5.624 1.00 44.01 117 ALA A N 8
ATOM 16537 C CA . ALA A 1 117 ? 2.598 15.404 5.938 1.00 43.11 117 ALA A CA 8
ATOM 16538 C C . ALA A 1 117 ? 1.862 15.321 7.271 1.00 15.14 117 ALA A C 8
ATOM 16539 O O . ALA A 1 117 ? 0.949 14.512 7.438 1.00 43.01 117 ALA A O 8
ATOM 16546 N N . LEU A 1 118 ? 2.265 16.161 8.218 1.00 35.53 118 LEU A N 8
ATOM 16547 C CA . LEU A 1 118 ? 1.645 16.182 9.538 1.00 12.11 118 LEU A CA 8
ATOM 16548 C C . LEU A 1 118 ? 0.425 17.098 9.552 1.00 34.14 118 LEU A C 8
ATOM 16549 O O . LEU A 1 118 ? -0.623 16.744 10.090 1.00 72.15 118 LEU A O 8
ATOM 16564 N N . GLY A 1 119 ? 0.571 18.277 8.954 1.00 43.42 119 GLY A N 8
ATOM 16565 C CA . GLY A 1 119 ? -0.528 19.224 8.907 1.00 23.55 119 GLY A CA 8
ATOM 16566 C C . GLY A 1 119 ? -1.796 18.615 8.342 1.00 31.21 119 GLY A C 8
ATOM 16567 O O . GLY A 1 119 ? -2.900 18.977 8.747 1.00 13.14 119 GLY A O 8
ATOM 16571 N N . SER A 1 120 ? -1.637 17.688 7.402 1.00 65.00 120 SER A N 8
ATOM 16572 C CA . SER A 1 120 ? -2.779 17.032 6.777 1.00 50.31 120 SER A CA 8
ATOM 16573 C C . SER A 1 120 ? -3.227 15.824 7.595 1.00 23.34 120 SER A C 8
ATOM 16574 O O . SER A 1 120 ? -4.419 15.546 7.708 1.00 52.33 120 SER A O 8
ATOM 16581 N N . ASN A 1 121 ? -2.260 15.112 8.165 1.00 24.24 121 ASN A N 8
ATOM 16582 C CA . ASN A 1 121 ? -2.554 13.935 8.974 1.00 23.10 121 ASN A CA 8
ATOM 16583 C C . ASN A 1 121 ? -3.595 14.254 10.042 1.00 40.13 121 ASN A C 8
ATOM 16584 O O . ASN A 1 121 ? -3.311 14.956 11.013 1.00 43.33 121 ASN A O 8
ATOM 16594 N N . THR A 1 122 ? -4.804 13.732 9.857 1.00 42.33 122 THR A N 8
ATOM 16595 C CA . THR A 1 122 ? -5.889 13.961 10.802 1.00 10.05 122 THR A CA 8
ATOM 16596 C C . THR A 1 122 ? -6.723 12.700 10.999 1.00 51.21 122 THR A C 8
ATOM 16597 O O . THR A 1 122 ? -6.900 12.228 12.123 1.00 44.01 122 THR A O 8
ATOM 16608 N N . THR A 1 123 ? -7.233 12.156 9.899 1.00 73.14 123 THR A N 8
ATOM 16609 C CA . THR A 1 123 ? -8.048 10.949 9.949 1.00 2.23 123 THR A CA 8
ATOM 16610 C C . THR A 1 123 ? -7.296 9.752 9.378 1.00 4.10 123 THR A C 8
ATOM 16611 O O . THR A 1 123 ? -6.378 9.911 8.574 1.00 72.01 123 THR A O 8
ATOM 16622 N N . ILE A 1 124 ? -7.691 8.555 9.798 1.00 3.13 124 ILE A N 8
ATOM 16623 C CA . ILE A 1 124 ? -7.054 7.332 9.327 1.00 44.55 124 ILE A CA 8
ATOM 16624 C C . ILE A 1 124 ? -8.049 6.446 8.584 1.00 4.41 124 ILE A C 8
ATOM 16625 O O . ILE A 1 124 ? -9.260 6.545 8.790 1.00 12.13 124 ILE A O 8
ATOM 16640 N N . HIS A 1 125 ? -7.531 5.577 7.722 1.00 45.34 125 HIS A N 8
ATOM 16641 C CA . HIS A 1 125 ? -8.374 4.671 6.950 1.00 73.11 125 HIS A CA 8
ATOM 16642 C C . HIS A 1 125 ? -8.287 3.249 7.498 1.00 71.34 125 HIS A C 8
ATOM 16643 O O . HIS A 1 125 ? -7.196 2.720 7.705 1.00 24.15 125 HIS A O 8
ATOM 16656 N N . ALA A 1 126 ? -9.444 2.639 7.730 1.00 14.44 126 ALA A N 8
ATOM 16657 C CA . ALA A 1 126 ? -9.498 1.279 8.253 1.00 41.42 126 ALA A CA 8
ATOM 16658 C C . ALA A 1 126 ? -9.911 0.290 7.168 1.00 75.14 126 ALA A C 8
ATOM 16659 O O . ALA A 1 126 ? -10.950 0.453 6.527 1.00 4.01 126 ALA A O 8
ATOM 16666 N N . TYR A 1 127 ? -9.091 -0.736 6.965 1.00 4.11 127 TYR A N 8
ATOM 16667 C CA . TYR A 1 127 ? -9.370 -1.750 5.956 1.00 73.33 127 TYR A CA 8
ATOM 16668 C C . TYR A 1 127 ? -9.639 -3.104 6.603 1.00 51.32 127 TYR A C 8
ATOM 16669 O O . TYR A 1 127 ? -8.711 -3.828 6.965 1.00 45.32 127 TYR A O 8
ATOM 16686 N N . PHE A 1 128 ? -10.917 -3.442 6.745 1.00 31.53 128 PHE A N 8
ATOM 16687 C CA . PHE A 1 128 ? -11.310 -4.709 7.349 1.00 23.12 128 PHE A CA 8
ATOM 16688 C C . PHE A 1 128 ? -11.514 -5.780 6.282 1.00 32.23 128 PHE A C 8
ATOM 16689 O O . PHE A 1 128 ? -11.787 -5.472 5.122 1.00 42.11 128 PHE A O 8
ATOM 16705 N N . ARG A 1 129 ? -11.378 -7.040 6.682 1.00 25.14 129 ARG A N 8
ATOM 16706 C CA . ARG A 1 129 ? -11.545 -8.157 5.761 1.00 42.40 129 ARG A CA 8
ATOM 16707 C C . ARG A 1 129 ? -12.684 -9.067 6.211 1.00 4.22 129 ARG A C 8
ATOM 16708 O O . ARG A 1 129 ? -12.770 -9.443 7.381 1.00 31.43 129 ARG A O 8
ATOM 16726 N N . LYS A 1 130 ? -13.559 -9.419 5.274 1.00 64.23 130 LYS A N 8
ATOM 16727 C CA . LYS A 1 130 ? -14.694 -10.284 5.573 1.00 35.31 130 LYS A CA 8
ATOM 16728 C C . LYS A 1 130 ? -14.237 -11.554 6.285 1.00 25.51 130 LYS A C 8
ATOM 16729 O O . LYS A 1 130 ? -13.060 -11.911 6.242 1.00 53.23 130 LYS A O 8
ATOM 16744 N N . ASP A 1 131 ? -15.175 -12.229 6.939 1.00 12.52 131 ASP A N 8
ATOM 16745 C CA . ASP A 1 131 ? -14.869 -13.460 7.660 1.00 20.44 131 ASP A CA 8
ATOM 16746 C C . ASP A 1 131 ? -14.109 -14.437 6.768 1.00 61.31 131 ASP A C 8
ATOM 16747 O O . ASP A 1 131 ? -12.993 -14.846 7.089 1.00 12.42 131 ASP A O 8
ATOM 16755 N N . TRP A 1 132 ? -14.720 -14.806 5.649 1.00 63.34 132 TRP A N 8
ATOM 16756 C CA . TRP A 1 132 ? -14.101 -15.736 4.711 1.00 64.02 132 TRP A CA 8
ATOM 16757 C C . TRP A 1 132 ? -13.382 -14.986 3.595 1.00 73.22 132 TRP A C 8
ATOM 16758 O O . TRP A 1 132 ? -13.266 -15.483 2.475 1.00 14.20 132 TRP A O 8
ATOM 16778 N N . SER A 1 133 ? -12.902 -13.787 3.908 1.00 22.34 133 SER A N 8
ATOM 16779 C CA . SER A 1 133 ? -12.196 -12.966 2.930 1.00 13.10 133 SER A CA 8
ATOM 16780 C C . SER A 1 133 ? -12.978 -12.889 1.622 1.00 75.14 133 SER A C 8
ATOM 16781 O O . SER A 1 133 ? -12.395 -12.814 0.540 1.00 30.23 133 SER A O 8
ATOM 16788 N N . ASP A 1 134 ? -14.302 -12.907 1.729 1.00 31.24 134 ASP A N 8
ATOM 16789 C CA . ASP A 1 134 ? -15.165 -12.837 0.557 1.00 52.42 134 ASP A CA 8
ATOM 16790 C C . ASP A 1 134 ? -15.160 -11.433 -0.040 1.00 52.42 134 ASP A C 8
ATOM 16791 O O . ASP A 1 134 ? -15.217 -11.263 -1.258 1.00 55.32 134 ASP A O 8
ATOM 16799 N N . LYS A 1 135 ? -15.094 -10.428 0.827 1.00 11.04 135 LYS A N 8
ATOM 16800 C CA . LYS A 1 135 ? -15.081 -9.039 0.388 1.00 22.32 135 LYS A CA 8
ATOM 16801 C C . LYS A 1 135 ? -14.219 -8.183 1.312 1.00 14.01 135 LYS A C 8
ATOM 16802 O O . LYS A 1 135 ? -13.926 -8.575 2.441 1.00 32.12 135 LYS A O 8
ATOM 16817 N N . ALA A 1 136 ? -13.817 -7.014 0.825 1.00 11.11 136 ALA A N 8
ATOM 16818 C CA . ALA A 1 136 ? -12.992 -6.103 1.608 1.00 21.11 136 ALA A CA 8
ATOM 16819 C C . ALA A 1 136 ? -13.775 -4.855 2.002 1.00 73.43 136 ALA A C 8
ATOM 16820 O O . ALA A 1 136 ? -14.543 -4.314 1.206 1.00 52.34 136 ALA A O 8
ATOM 16827 N N . LEU A 1 137 ? -13.575 -4.401 3.234 1.00 54.20 137 LEU A N 8
ATOM 16828 C CA . LEU A 1 137 ? -14.263 -3.215 3.734 1.00 15.23 137 LEU A CA 8
ATOM 16829 C C . LEU A 1 137 ? -13.274 -2.086 4.003 1.00 20.23 137 LEU A C 8
ATOM 16830 O O . LEU A 1 137 ? -12.248 -2.285 4.654 1.00 73.21 137 LEU A O 8
ATOM 16845 N N . LYS A 1 138 ? -13.591 -0.897 3.500 1.00 11.40 138 LYS A N 8
ATOM 16846 C CA . LYS A 1 138 ? -12.733 0.267 3.688 1.00 2.12 138 LYS A CA 8
ATOM 16847 C C . LYS A 1 138 ? -13.546 1.471 4.155 1.00 72.11 138 LYS A C 8
ATOM 16848 O O . LYS A 1 138 ? -14.435 1.943 3.447 1.00 11.11 138 LYS A O 8
ATOM 16863 N N . ILE A 1 139 ? -13.233 1.963 5.348 1.00 1.25 139 ILE A N 8
ATOM 16864 C CA . ILE A 1 139 ? -13.932 3.114 5.908 1.00 32.23 139 ILE A CA 8
ATOM 16865 C C . ILE A 1 139 ? -12.955 4.087 6.559 1.00 5.14 139 ILE A C 8
ATOM 16866 O O . ILE A 1 139 ? -11.941 3.679 7.126 1.00 44.23 139 ILE A O 8
ATOM 16881 N N . ASP A 1 140 ? -13.269 5.375 6.475 1.00 0.13 140 ASP A N 8
ATOM 16882 C CA . ASP A 1 140 ? -12.421 6.408 7.060 1.00 51.53 140 ASP A CA 8
ATOM 16883 C C . ASP A 1 140 ? -12.782 6.644 8.522 1.00 21.02 140 ASP A C 8
ATOM 16884 O O . ASP A 1 140 ? -13.836 7.204 8.831 1.00 21.21 140 ASP A O 8
ATOM 16892 N N . LEU A 1 141 ? -11.903 6.214 9.420 1.00 45.32 141 LEU A N 8
ATOM 16893 C CA . LEU A 1 141 ? -12.129 6.377 10.853 1.00 62.12 141 LEU A CA 8
ATOM 16894 C C . LEU A 1 141 ? -11.401 7.609 11.382 1.00 44.14 141 LEU A C 8
ATOM 16895 O O . LEU A 1 141 ? -10.307 7.939 10.925 1.00 4.13 141 LEU A O 8
ATOM 16910 N N . MET A 1 142 ? -12.017 8.284 12.347 1.00 1.33 142 MET A N 8
ATOM 16911 C CA . MET A 1 142 ? -11.426 9.477 12.941 1.00 24.54 142 MET A CA 8
ATOM 16912 C C . MET A 1 142 ? -11.882 9.649 14.386 1.00 45.02 142 MET A C 8
ATOM 16913 O O . MET A 1 142 ? -12.884 9.079 14.817 1.00 20.11 142 MET A O 8
ATOM 16925 N N . PRO A 1 143 ? -11.132 10.455 15.153 1.00 1.42 143 PRO A N 8
ATOM 16926 C CA . PRO A 1 143 ? -11.441 10.720 16.561 1.00 14.24 143 PRO A CA 8
ATOM 16927 C C . PRO A 1 143 ? -12.697 11.569 16.729 1.00 11.20 143 PRO A C 8
ATOM 16928 O O . PRO A 1 143 ? -13.406 11.845 15.760 1.00 14.32 143 PRO A O 8
ATOM 16936 N N . HIS A 1 144 ? -12.967 11.980 17.964 1.00 22.22 144 HIS A N 8
ATOM 16937 C CA . HIS A 1 144 ? -14.137 12.799 18.257 1.00 25.21 144 HIS A CA 8
ATOM 16938 C C . HIS A 1 144 ? -13.818 14.282 18.094 1.00 41.34 144 HIS A C 8
ATOM 16939 O O . HIS A 1 144 ? -14.080 15.086 18.988 1.00 11.51 144 HIS A O 8
ATOM 16952 N N . ASN A 1 145 ? -13.250 14.637 16.946 1.00 1.32 145 ASN A N 8
ATOM 16953 C CA . ASN A 1 145 ? -12.893 16.023 16.666 1.00 3.11 145 ASN A CA 8
ATOM 16954 C C . ASN A 1 145 ? -14.006 16.970 17.103 1.00 5.31 145 ASN A C 8
ATOM 16955 O O . ASN A 1 145 ? -15.042 17.094 16.450 1.00 64.54 145 ASN A O 8
ATOM 16965 N N . PRO A 1 146 ? -13.790 17.655 18.236 1.00 20.32 146 PRO A N 8
ATOM 16966 C CA . PRO A 1 146 ? -14.763 18.604 18.786 1.00 54.12 146 PRO A CA 8
ATOM 16967 C C . PRO A 1 146 ? -14.891 19.862 17.934 1.00 53.34 146 PRO A C 8
ATOM 16968 O O . PRO A 1 146 ? -13.929 20.295 17.300 1.00 31.13 146 PRO A O 8
ATOM 16976 N N . LEU A 1 147 ? -16.085 20.445 17.924 1.00 55.25 147 LEU A N 8
ATOM 16977 C CA . LEU A 1 147 ? -16.339 21.655 17.150 1.00 71.32 147 LEU A CA 8
ATOM 16978 C C . LEU A 1 147 ? -17.059 22.701 17.994 1.00 2.25 147 LEU A C 8
ATOM 16979 O O . LEU A 1 147 ? -17.356 22.470 19.167 1.00 23.42 147 LEU A O 8
ATOM 16994 N N . LYS A 1 148 ? -17.341 23.850 17.391 1.00 71.40 148 LYS A N 8
ATOM 16995 C CA . LYS A 1 148 ? -18.030 24.931 18.085 1.00 21.41 148 LYS A CA 8
ATOM 16996 C C . LYS A 1 148 ? -18.749 25.842 17.095 1.00 61.35 148 LYS A C 8
ATOM 16997 O O . LYS A 1 148 ? -18.623 25.679 15.881 1.00 3.13 148 LYS A O 8
ATOM 17012 N N . VAL A 1 149 ? -19.502 26.803 17.621 1.00 0.30 149 VAL A N 8
ATOM 17013 C CA . VAL A 1 149 ? -20.239 27.741 16.784 1.00 65.14 149 VAL A CA 8
ATOM 17014 C C . VAL A 1 149 ? -19.353 28.903 16.347 1.00 13.40 149 VAL A C 8
ATOM 17015 O O . VAL A 1 149 ? -18.191 28.994 16.747 1.00 44.30 149 VAL A O 8
ATOM 17028 N N . CYS A 1 150 ? -19.908 29.787 15.527 1.00 71.14 150 CYS A N 8
ATOM 17029 C CA . CYS A 1 150 ? -19.167 30.944 15.035 1.00 51.33 150 CYS A CA 8
ATOM 17030 C C . CYS A 1 150 ? -19.817 32.243 15.501 1.00 53.33 150 CYS A C 8
ATOM 17031 O O . CYS A 1 150 ? -19.311 32.915 16.399 1.00 34.12 150 CYS A O 8
ATOM 17038 N N . ASP A 1 151 ? -20.940 32.591 14.882 1.00 72.30 151 ASP A N 8
ATOM 17039 C CA . ASP A 1 151 ? -21.659 33.810 15.231 1.00 3.15 151 ASP A CA 8
ATOM 17040 C C . ASP A 1 151 ? -22.987 33.891 14.487 1.00 73.45 151 ASP A C 8
ATOM 17041 O O . ASP A 1 151 ? -23.351 32.978 13.745 1.00 50.33 151 ASP A O 8
ATOM 17049 N N . LYS A 1 152 ? -23.708 34.988 14.690 1.00 43.31 152 LYS A N 8
ATOM 17050 C CA . LYS A 1 152 ? -24.997 35.189 14.038 1.00 1.42 152 LYS A CA 8
ATOM 17051 C C . LYS A 1 152 ? -24.812 35.673 12.603 1.00 13.03 152 LYS A C 8
ATOM 17052 O O . LYS A 1 152 ? -23.692 35.717 12.092 1.00 61.13 152 LYS A O 8
ATOM 17067 N N . THR A 1 153 ? -25.916 36.035 11.959 1.00 71.23 153 THR A N 8
ATOM 17068 C CA . THR A 1 153 ? -25.875 36.516 10.583 1.00 53.45 153 THR A CA 8
ATOM 17069 C C . THR A 1 153 ? -26.959 37.558 10.332 1.00 1.32 153 THR A C 8
ATOM 17070 O O . THR A 1 153 ? -28.004 37.548 10.982 1.00 62.43 153 THR A O 8
ATOM 17081 N N . ASN A 1 154 ? -26.704 38.455 9.384 1.00 0.52 154 ASN A N 8
ATOM 17082 C CA . ASN A 1 154 ? -27.660 39.503 9.048 1.00 74.33 154 ASN A CA 8
ATOM 17083 C C . ASN A 1 154 ? -28.740 38.974 8.110 1.00 73.05 154 ASN A C 8
ATOM 17084 O O . ASN A 1 154 ? -28.841 37.770 7.878 1.00 35.43 154 ASN A O 8
ATOM 17094 N N . GLY A 1 155 ? -29.546 39.884 7.571 1.00 40.01 155 GLY A N 8
ATOM 17095 C CA . GLY A 1 155 ? -30.608 39.490 6.664 1.00 73.40 155 GLY A CA 8
ATOM 17096 C C . GLY A 1 155 ? -30.109 38.609 5.536 1.00 42.32 155 GLY A C 8
ATOM 17097 O O . GLY A 1 155 ? -30.571 37.479 5.372 1.00 55.14 155 GLY A O 8
ATOM 17101 N N . ILE A 1 156 ? -29.166 39.125 4.756 1.00 13.21 156 ILE A N 8
ATOM 17102 C CA . ILE A 1 156 ? -28.605 38.377 3.638 1.00 34.21 156 ILE A CA 8
ATOM 17103 C C . ILE A 1 156 ? -27.083 38.476 3.617 1.00 45.03 156 ILE A C 8
ATOM 17104 O O . ILE A 1 156 ? -26.517 39.534 3.887 1.00 62.10 156 ILE A O 8
ATOM 17119 N N . ALA A 1 157 ? -26.428 37.366 3.294 1.00 63.32 157 ALA A N 8
ATOM 17120 C CA . ALA A 1 157 ? -24.972 37.329 3.234 1.00 32.33 157 ALA A CA 8
ATOM 17121 C C . ALA A 1 157 ? -24.484 36.089 2.493 1.00 52.34 157 ALA A C 8
ATOM 17122 O O . ALA A 1 157 ? -25.248 35.151 2.262 1.00 32.32 157 ALA A O 8
ATOM 17129 N N . LYS A 1 158 ? -23.209 36.091 2.121 1.00 34.22 158 LYS A N 8
ATOM 17130 C CA . LYS A 1 158 ? -22.618 34.966 1.405 1.00 54.12 158 LYS A CA 8
ATOM 17131 C C . LYS A 1 158 ? -21.904 34.023 2.368 1.00 22.41 158 LYS A C 8
ATOM 17132 O O . LYS A 1 158 ? -20.863 33.454 2.037 1.00 4.54 158 LYS A O 8
ATOM 17147 N N . PHE A 1 159 ? -22.470 33.862 3.560 1.00 74.40 159 PHE A N 8
ATOM 17148 C CA . PHE A 1 159 ? -21.887 32.988 4.571 1.00 53.42 159 PHE A CA 8
ATOM 17149 C C . PHE A 1 159 ? -20.419 33.331 4.807 1.00 64.31 159 PHE A C 8
ATOM 17150 O O . PHE A 1 159 ? -19.514 32.573 4.458 1.00 31.02 159 PHE A O 8
ATOM 17166 N N . PRO A 1 160 ? -20.177 34.503 5.412 1.00 11.20 160 PRO A N 8
ATOM 17167 C CA . PRO A 1 160 ? -18.820 34.975 5.709 1.00 44.25 160 PRO A CA 8
ATOM 17168 C C . PRO A 1 160 ? -18.149 34.157 6.806 1.00 65.43 160 PRO A C 8
ATOM 17169 O O . PRO A 1 160 ? -18.135 34.558 7.969 1.00 11.23 160 PRO A O 8
ATOM 17177 N N . GLU A 1 161 ? -17.594 33.011 6.427 1.00 21.14 161 GLU A N 8
ATOM 17178 C CA . GLU A 1 161 ? -16.921 32.137 7.381 1.00 33.33 161 GLU A CA 8
ATOM 17179 C C . GLU A 1 161 ? -16.240 30.973 6.666 1.00 21.32 161 GLU A C 8
ATOM 17180 O O . GLU A 1 161 ? -16.891 30.186 5.979 1.00 23.11 161 GLU A O 8
ATOM 17190 N N . ARG A 1 162 ? -14.925 30.871 6.834 1.00 72.30 162 ARG A N 8
ATOM 17191 C CA . ARG A 1 162 ? -14.156 29.806 6.203 1.00 13.33 162 ARG A CA 8
ATOM 17192 C C . ARG A 1 162 ? -13.194 29.166 7.201 1.00 4.42 162 ARG A C 8
ATOM 17193 O O . ARG A 1 162 ? -12.024 29.541 7.277 1.00 11.32 162 ARG A O 8
ATOM 17211 N N . GLU A 1 163 ? -13.696 28.201 7.965 1.00 61.03 163 GLU A N 8
ATOM 17212 C CA . GLU A 1 163 ? -12.883 27.511 8.958 1.00 34.54 163 GLU A CA 8
ATOM 17213 C C . GLU A 1 163 ? -13.232 26.027 9.014 1.00 52.01 163 GLU A C 8
ATOM 17214 O O . GLU A 1 163 ? -14.398 25.648 8.890 1.00 33.13 163 GLU A O 8
ATOM 17224 N N . LEU A 1 164 ? -12.216 25.193 9.201 1.00 12.12 164 LEU A N 8
ATOM 17225 C CA . LEU A 1 164 ? -12.415 23.749 9.273 1.00 21.34 164 LEU A CA 8
ATOM 17226 C C . LEU A 1 164 ? -11.376 23.101 10.183 1.00 71.32 164 LEU A C 8
ATOM 17227 O O . LEU A 1 164 ? -10.344 23.698 10.484 1.00 0.24 164 LEU A O 8
ATOM 17242 N N . GLU A 1 165 ? -11.657 21.875 10.614 1.00 74.15 165 GLU A N 8
ATOM 17243 C CA . GLU A 1 165 ? -10.745 21.146 11.486 1.00 0.54 165 GLU A CA 8
ATOM 17244 C C . GLU A 1 165 ? -10.383 19.791 10.886 1.00 14.01 165 GLU A C 8
ATOM 17245 O O . GLU A 1 165 ? -9.267 19.591 10.405 1.00 13.12 165 GLU A O 8
ATOM 17255 N N . LEU A 1 166 ? -11.333 18.863 10.918 1.00 53.31 166 LEU A N 8
ATOM 17256 C CA . LEU A 1 166 ? -11.115 17.525 10.377 1.00 42.10 166 LEU A CA 8
ATOM 17257 C C . LEU A 1 166 ? -11.775 17.377 9.010 1.00 30.32 166 LEU A C 8
ATOM 17258 O O . LEU A 1 166 ? -12.660 18.153 8.649 1.00 22.31 166 LEU A O 8
ATOM 17273 N N . ARG A 1 167 ? -11.340 16.373 8.255 1.00 64.43 167 ARG A N 8
ATOM 17274 C CA . ARG A 1 167 ? -11.890 16.122 6.928 1.00 1.43 167 ARG A CA 8
ATOM 17275 C C . ARG A 1 167 ? -13.097 15.191 7.006 1.00 21.15 167 ARG A C 8
ATOM 17276 O O . ARG A 1 167 ? -13.262 14.456 7.979 1.00 55.01 167 ARG A O 8
ATOM 17294 N N . GLN A 1 168 ? -13.935 15.231 5.977 1.00 63.02 168 GLN A N 8
ATOM 17295 C CA . GLN A 1 168 ? -15.127 14.392 5.930 1.00 23.22 168 GLN A CA 8
ATOM 17296 C C . GLN A 1 168 ? -14.753 12.921 5.784 1.00 30.34 168 GLN A C 8
ATOM 17297 O O . GLN A 1 168 ? -13.704 12.588 5.230 1.00 62.40 168 GLN A O 8
ATOM 17309 N N . THR A 1 169 ? -15.615 12.042 6.285 1.00 64.51 169 THR A N 8
ATOM 17310 C CA . THR A 1 169 ? -15.374 10.607 6.211 1.00 10.55 169 THR A CA 8
ATOM 17311 C C . THR A 1 169 ? -16.245 9.957 5.142 1.00 5.44 169 THR A C 8
ATOM 17312 O O . THR A 1 169 ? -15.761 9.588 4.074 1.00 33.11 169 THR A O 8
ATOM 17323 N N . GLY A 1 170 ? -17.534 9.820 5.439 1.00 51.43 170 GLY A N 8
ATOM 17324 C CA . GLY A 1 170 ? -18.453 9.214 4.493 1.00 22.32 170 GLY A CA 8
ATOM 17325 C C . GLY A 1 170 ? -18.785 7.778 4.845 1.00 73.31 170 GLY A C 8
ATOM 17326 O O . GLY A 1 170 ? -18.234 7.204 5.784 1.00 55.43 170 GLY A O 8
ATOM 17330 N N . PRO A 1 171 ? -19.707 7.175 4.080 1.00 21.40 171 PRO A N 8
ATOM 17331 C CA . PRO A 1 171 ? -20.133 5.790 4.298 1.00 63.24 171 PRO A CA 8
ATOM 17332 C C . PRO A 1 171 ? -19.042 4.785 3.944 1.00 2.13 171 PRO A C 8
ATOM 17333 O O . PRO A 1 171 ? -18.139 5.084 3.163 1.00 50.32 171 PRO A O 8
ATOM 17341 N N . ALA A 1 172 ? -19.131 3.592 4.525 1.00 64.44 172 ALA A N 8
ATOM 17342 C CA . ALA A 1 172 ? -18.152 2.543 4.268 1.00 24.11 172 ALA A CA 8
ATOM 17343 C C . ALA A 1 172 ? -18.283 2.006 2.848 1.00 61.34 172 ALA A C 8
ATOM 17344 O O . ALA A 1 172 ? -19.373 1.989 2.278 1.00 64.34 172 ALA A O 8
ATOM 17351 N N . VAL A 1 173 ? -17.163 1.567 2.281 1.00 62.13 173 VAL A N 8
ATOM 17352 C CA . VAL A 1 173 ? -17.153 1.029 0.926 1.00 42.10 173 VAL A CA 8
ATOM 17353 C C . VAL A 1 173 ? -16.696 -0.426 0.917 1.00 51.14 173 VAL A C 8
ATOM 17354 O O . VAL A 1 173 ? -15.646 -0.760 1.465 1.00 51.12 173 VAL A O 8
ATOM 17367 N N . GLU A 1 174 ? -17.492 -1.287 0.290 1.00 71.44 174 GLU A N 8
ATOM 17368 C CA . GLU A 1 174 ? -17.169 -2.706 0.210 1.00 62.34 174 GLU A CA 8
ATOM 17369 C C . GLU A 1 174 ? -16.834 -3.108 -1.224 1.00 71.14 174 GLU A C 8
ATOM 17370 O O . GLU A 1 174 ? -17.393 -2.568 -2.179 1.00 25.34 174 GLU A O 8
ATOM 17380 N N . VAL A 1 175 ? -15.918 -4.060 -1.368 1.00 65.12 175 VAL A N 8
ATOM 17381 C CA . VAL A 1 175 ? -15.509 -4.536 -2.683 1.00 60.23 175 VAL A CA 8
ATOM 17382 C C . VAL A 1 175 ? -15.095 -6.002 -2.634 1.00 64.21 175 VAL A C 8
ATOM 17383 O O . VAL A 1 175 ? -14.248 -6.392 -1.829 1.00 63.34 175 VAL A O 8
ATOM 17396 N N . ASP A 1 176 ? -15.697 -6.810 -3.499 1.00 31.12 176 ASP A N 8
ATOM 17397 C CA . ASP A 1 176 ? -15.390 -8.235 -3.556 1.00 41.53 176 ASP A CA 8
ATOM 17398 C C . ASP A 1 176 ? -13.891 -8.461 -3.720 1.00 14.45 176 ASP A C 8
ATOM 17399 O O . ASP A 1 176 ? -13.207 -7.697 -4.402 1.00 52.24 176 ASP A O 8
ATOM 17407 N N . VAL A 1 177 ? -13.384 -9.516 -3.090 1.00 13.45 177 VAL A N 8
ATOM 17408 C CA . VAL A 1 177 ? -11.965 -9.844 -3.165 1.00 62.12 177 VAL A CA 8
ATOM 17409 C C . VAL A 1 177 ? -11.488 -9.888 -4.613 1.00 43.22 177 VAL A C 8
ATOM 17410 O O . VAL A 1 177 ? -10.330 -9.592 -4.906 1.00 72.10 177 VAL A O 8
ATOM 17423 N N . LYS A 1 178 ? -12.389 -10.260 -5.515 1.00 52.35 178 LYS A N 8
ATOM 17424 C CA . LYS A 1 178 ? -12.063 -10.342 -6.935 1.00 24.32 178 LYS A CA 8
ATOM 17425 C C . LYS A 1 178 ? -12.161 -8.971 -7.596 1.00 1.04 178 LYS A C 8
ATOM 17426 O O . LYS A 1 178 ? -11.385 -8.647 -8.495 1.00 11.23 178 LYS A O 8
ATOM 17441 N N . ASP A 1 179 ? -13.118 -8.168 -7.143 1.00 31.05 179 ASP A N 8
ATOM 17442 C CA . ASP A 1 179 ? -13.315 -6.830 -7.689 1.00 1.51 179 ASP A CA 8
ATOM 17443 C C . ASP A 1 179 ? -12.087 -5.958 -7.447 1.00 32.32 179 ASP A C 8
ATOM 17444 O O . ASP A 1 179 ? -11.570 -5.328 -8.371 1.00 11.21 179 ASP A O 8
ATOM 17452 N N . ILE A 1 180 ? -11.626 -5.926 -6.202 1.00 23.14 180 ILE A N 8
ATOM 17453 C CA . ILE A 1 180 ? -10.458 -5.131 -5.840 1.00 75.53 180 ILE A CA 8
ATOM 17454 C C . ILE A 1 180 ? -9.270 -5.461 -6.737 1.00 32.33 180 ILE A C 8
ATOM 17455 O O . ILE A 1 180 ? -9.172 -6.549 -7.306 1.00 50.13 180 ILE A O 8
ATOM 17470 N N . PRO A 1 181 ? -8.341 -4.502 -6.865 1.00 53.41 181 PRO A N 8
ATOM 17471 C CA . PRO A 1 181 ? -7.140 -4.668 -7.689 1.00 31.12 181 PRO A CA 8
ATOM 17472 C C . PRO A 1 181 ? -6.161 -5.672 -7.090 1.00 30.22 181 PRO A C 8
ATOM 17473 O O . PRO A 1 181 ? -5.212 -5.295 -6.402 1.00 73.12 181 PRO A O 8
ATOM 17481 N N . ALA A 1 182 ? -6.397 -6.953 -7.356 1.00 75.32 182 ALA A N 8
ATOM 17482 C CA . ALA A 1 182 ? -5.533 -8.011 -6.846 1.00 43.34 182 ALA A CA 8
ATOM 17483 C C . ALA A 1 182 ? -5.579 -9.239 -7.748 1.00 34.31 182 ALA A C 8
ATOM 17484 O O . ALA A 1 182 ? -6.599 -9.523 -8.375 1.00 22.15 182 ALA A O 8
ATOM 17491 N N . GLN A 1 183 ? -4.465 -9.963 -7.811 1.00 3.05 183 GLN A N 8
ATOM 17492 C CA . GLN A 1 183 ? -4.378 -11.160 -8.639 1.00 44.21 183 GLN A CA 8
ATOM 17493 C C . GLN A 1 183 ? -4.309 -12.416 -7.775 1.00 64.25 183 GLN A C 8
ATOM 17494 O O . GLN A 1 183 ? -3.265 -12.731 -7.205 1.00 74.55 183 GLN A O 8
ATOM 17506 N N . GLU A 1 184 ? -5.429 -13.126 -7.683 1.00 33.13 184 GLU A N 8
ATOM 17507 C CA . GLU A 1 184 ? -5.493 -14.347 -6.887 1.00 43.32 184 GLU A CA 8
ATOM 17508 C C . GLU A 1 184 ? -6.030 -15.509 -7.717 1.00 10.12 184 GLU A C 8
ATOM 17509 O O . GLU A 1 184 ? -6.542 -16.489 -7.175 1.00 73.12 184 GLU A O 8
ATOM 17519 N N . VAL A 1 185 ? -5.910 -15.392 -9.035 1.00 54.14 185 VAL A N 8
ATOM 17520 C CA . VAL A 1 185 ? -6.382 -16.433 -9.942 1.00 13.14 185 VAL A CA 8
ATOM 17521 C C . VAL A 1 185 ? -5.235 -17.331 -10.392 1.00 1.45 185 VAL A C 8
ATOM 17522 O O . VAL A 1 185 ? -4.102 -16.876 -10.550 1.00 43.54 185 VAL A O 8
ATOM 17535 N N . GLU A 1 186 ? -5.538 -18.609 -10.596 1.00 13.14 186 GLU A N 8
ATOM 17536 C CA . GLU A 1 186 ? -4.531 -19.572 -11.027 1.00 35.42 186 GLU A CA 8
ATOM 17537 C C . GLU A 1 186 ? -4.881 -20.150 -12.395 1.00 61.53 186 GLU A C 8
ATOM 17538 O O . GLU A 1 186 ? -4.015 -20.302 -13.258 1.00 13.11 186 GLU A O 8
ATOM 17548 N N . HIS A 1 187 ? -6.157 -20.469 -12.588 1.00 4.24 187 HIS A N 8
ATOM 17549 C CA . HIS A 1 187 ? -6.624 -21.030 -13.851 1.00 32.43 187 HIS A CA 8
ATOM 17550 C C . HIS A 1 187 ? -7.917 -20.358 -14.298 1.00 63.24 187 HIS A C 8
ATOM 17551 O O . HIS A 1 187 ? -8.618 -19.744 -13.495 1.00 45.44 187 HIS A O 8
ATOM 17564 N N . GLU A 1 188 ? -8.226 -20.478 -15.586 1.00 43.12 188 GLU A N 8
ATOM 17565 C CA . GLU A 1 188 ? -9.436 -19.881 -16.139 1.00 64.13 188 GLU A CA 8
ATOM 17566 C C . GLU A 1 188 ? -10.683 -20.585 -15.610 1.00 22.43 188 GLU A C 8
ATOM 17567 O O . GLU A 1 188 ? -11.661 -20.765 -16.335 1.00 22.54 188 GLU A O 8
ATOM 17577 N N . SER A 1 38 ? 15.669 -0.338 35.101 1.00 31.14 38 SER A N 9
ATOM 17578 C CA . SER A 1 38 ? 15.922 0.046 33.718 1.00 60.15 38 SER A CA 9
ATOM 17579 C C . SER A 1 38 ? 17.408 0.302 33.489 1.00 51.43 38 SER A C 9
ATOM 17580 O O . SER A 1 38 ? 18.079 0.915 34.318 1.00 34.41 38 SER A O 9
ATOM 17587 N N . ALA A 1 39 ? 17.916 -0.174 32.356 1.00 64.04 39 ALA A N 9
ATOM 17588 C CA . ALA A 1 39 ? 19.321 0.004 32.014 1.00 64.41 39 ALA A CA 9
ATOM 17589 C C . ALA A 1 39 ? 19.484 0.417 30.555 1.00 13.04 39 ALA A C 9
ATOM 17590 O O . ALA A 1 39 ? 18.601 0.180 29.730 1.00 34.41 39 ALA A O 9
ATOM 17597 N N . TYR A 1 40 ? 20.618 1.035 30.244 1.00 40.12 40 TYR A N 9
ATOM 17598 C CA . TYR A 1 40 ? 20.895 1.483 28.883 1.00 25.44 40 TYR A CA 9
ATOM 17599 C C . TYR A 1 40 ? 22.159 0.824 28.339 1.00 25.21 40 TYR A C 9
ATOM 17600 O O . TYR A 1 40 ? 23.108 0.570 29.082 1.00 54.43 40 TYR A O 9
ATOM 17617 N N . ARG A 1 41 ? 22.163 0.552 27.039 1.00 42.35 41 ARG A N 9
ATOM 17618 C CA . ARG A 1 41 ? 23.309 -0.077 26.394 1.00 53.40 41 ARG A CA 9
ATOM 17619 C C . ARG A 1 41 ? 23.941 0.862 25.371 1.00 62.10 41 ARG A C 9
ATOM 17620 O O . ARG A 1 41 ? 23.253 1.669 24.744 1.00 35.22 41 ARG A O 9
ATOM 17638 N N . LYS A 1 42 ? 25.254 0.752 25.207 1.00 73.41 42 LYS A N 9
ATOM 17639 C CA . LYS A 1 42 ? 25.981 1.590 24.260 1.00 43.44 42 LYS A CA 9
ATOM 17640 C C . LYS A 1 42 ? 26.490 0.764 23.083 1.00 64.24 42 LYS A C 9
ATOM 17641 O O . LYS A 1 42 ? 27.032 -0.325 23.263 1.00 13.31 42 LYS A O 9
ATOM 17656 N N . LYS A 1 43 ? 26.313 1.292 21.875 1.00 22.52 43 LYS A N 9
ATOM 17657 C CA . LYS A 1 43 ? 26.757 0.607 20.668 1.00 52.34 43 LYS A CA 9
ATOM 17658 C C . LYS A 1 43 ? 27.695 1.492 19.853 1.00 12.52 43 LYS A C 9
ATOM 17659 O O . LYS A 1 43 ? 27.399 2.658 19.599 1.00 40.34 43 LYS A O 9
ATOM 17674 N N . GLY A 1 44 ? 28.829 0.928 19.447 1.00 11.43 44 GLY A N 9
ATOM 17675 C CA . GLY A 1 44 ? 29.792 1.680 18.664 1.00 32.25 44 GLY A CA 9
ATOM 17676 C C . GLY A 1 44 ? 29.658 1.422 17.176 1.00 21.43 44 GLY A C 9
ATOM 17677 O O . GLY A 1 44 ? 28.935 0.518 16.758 1.00 63.14 44 GLY A O 9
ATOM 17681 N N . LYS A 1 45 ? 30.355 2.221 16.375 1.00 41.33 45 LYS A N 9
ATOM 17682 C CA . LYS A 1 45 ? 30.311 2.077 14.924 1.00 3.10 45 LYS A CA 9
ATOM 17683 C C . LYS A 1 45 ? 31.468 1.217 14.427 1.00 34.14 45 LYS A C 9
ATOM 17684 O O . LYS A 1 45 ? 32.362 1.701 13.736 1.00 61.52 45 LYS A O 9
ATOM 17699 N N . GLY A 1 46 ? 31.443 -0.065 14.783 1.00 63.42 46 GLY A N 9
ATOM 17700 C CA . GLY A 1 46 ? 32.495 -0.971 14.363 1.00 50.33 46 GLY A CA 9
ATOM 17701 C C . GLY A 1 46 ? 32.538 -1.152 12.859 1.00 41.44 46 GLY A C 9
ATOM 17702 O O . GLY A 1 46 ? 31.523 -1.457 12.233 1.00 53.52 46 GLY A O 9
ATOM 17706 N N . LYS A 1 47 ? 33.717 -0.962 12.275 1.00 1.11 47 LYS A N 9
ATOM 17707 C CA . LYS A 1 47 ? 33.890 -1.106 10.835 1.00 64.15 47 LYS A CA 9
ATOM 17708 C C . LYS A 1 47 ? 34.145 -2.562 10.459 1.00 60.12 47 LYS A C 9
ATOM 17709 O O . LYS A 1 47 ? 34.740 -3.316 11.229 1.00 52.53 47 LYS A O 9
ATOM 17724 N N . GLY A 1 48 ? 33.693 -2.951 9.271 1.00 5.35 48 GLY A N 9
ATOM 17725 C CA . GLY A 1 48 ? 33.883 -4.315 8.815 1.00 72.02 48 GLY A CA 9
ATOM 17726 C C . GLY A 1 48 ? 35.110 -4.467 7.938 1.00 74.21 48 GLY A C 9
ATOM 17727 O O . GLY A 1 48 ? 36.218 -4.672 8.436 1.00 23.05 48 GLY A O 9
ATOM 17731 N N . THR A 1 49 ? 34.914 -4.368 6.626 1.00 14.14 49 THR A N 9
ATOM 17732 C CA . THR A 1 49 ? 36.013 -4.500 5.678 1.00 61.41 49 THR A CA 9
ATOM 17733 C C . THR A 1 49 ? 36.620 -5.896 5.729 1.00 10.13 49 THR A C 9
ATOM 17734 O O . THR A 1 49 ? 37.842 -6.055 5.735 1.00 25.04 49 THR A O 9
ATOM 17745 N N . THR A 1 50 ? 35.761 -6.910 5.763 1.00 4.42 50 THR A N 9
ATOM 17746 C CA . THR A 1 50 ? 36.212 -8.295 5.814 1.00 63.33 50 THR A CA 9
ATOM 17747 C C . THR A 1 50 ? 37.164 -8.604 4.664 1.00 22.04 50 THR A C 9
ATOM 17748 O O . THR A 1 50 ? 36.857 -8.342 3.502 1.00 24.11 50 THR A O 9
ATOM 17759 N N . VAL A 1 51 ? 38.322 -9.165 4.997 1.00 31.15 51 VAL A N 9
ATOM 17760 C CA . VAL A 1 51 ? 39.320 -9.513 3.992 1.00 14.40 51 VAL A CA 9
ATOM 17761 C C . VAL A 1 51 ? 39.980 -10.849 4.314 1.00 54.14 51 VAL A C 9
ATOM 17762 O O . VAL A 1 51 ? 39.842 -11.373 5.418 1.00 50.12 51 VAL A O 9
ATOM 17775 N N . GLY A 1 52 ? 40.701 -11.396 3.339 1.00 51.45 52 GLY A N 9
ATOM 17776 C CA . GLY A 1 52 ? 41.374 -12.666 3.537 1.00 2.31 52 GLY A CA 9
ATOM 17777 C C . GLY A 1 52 ? 42.176 -13.094 2.323 1.00 1.24 52 GLY A C 9
ATOM 17778 O O . GLY A 1 52 ? 41.973 -12.578 1.224 1.00 24.41 52 GLY A O 9
ATOM 17782 N N . MET A 1 53 ? 43.089 -14.038 2.523 1.00 53.43 53 MET A N 9
ATOM 17783 C CA . MET A 1 53 ? 43.925 -14.534 1.435 1.00 45.35 53 MET A CA 9
ATOM 17784 C C . MET A 1 53 ? 44.597 -15.848 1.821 1.00 45.13 53 MET A C 9
ATOM 17785 O O . MET A 1 53 ? 44.983 -16.044 2.972 1.00 4.44 53 MET A O 9
ATOM 17797 N N . GLY A 1 54 ? 44.732 -16.746 0.849 1.00 32.50 54 GLY A N 9
ATOM 17798 C CA . GLY A 1 54 ? 45.358 -18.030 1.108 1.00 23.40 54 GLY A CA 9
ATOM 17799 C C . GLY A 1 54 ? 44.891 -19.105 0.148 1.00 11.42 54 GLY A C 9
ATOM 17800 O O . GLY A 1 54 ? 45.286 -19.123 -1.017 1.00 54.33 54 GLY A O 9
ATOM 17804 N N . LYS A 1 55 ? 44.048 -20.008 0.638 1.00 5.55 55 LYS A N 9
ATOM 17805 C CA . LYS A 1 55 ? 43.525 -21.094 -0.183 1.00 0.12 55 LYS A CA 9
ATOM 17806 C C . LYS A 1 55 ? 42.001 -21.070 -0.210 1.00 3.22 55 LYS A C 9
ATOM 17807 O O . LYS A 1 55 ? 41.371 -20.230 0.433 1.00 12.55 55 LYS A O 9
ATOM 17822 N N . SER A 1 56 ? 41.412 -21.999 -0.959 1.00 65.32 56 SER A N 9
ATOM 17823 C CA . SER A 1 56 ? 39.960 -22.082 -1.072 1.00 30.24 56 SER A CA 9
ATOM 17824 C C . SER A 1 56 ? 39.375 -22.920 0.061 1.00 64.43 56 SER A C 9
ATOM 17825 O O . SER A 1 56 ? 40.107 -23.546 0.827 1.00 62.43 56 SER A O 9
ATOM 17832 N N . SER A 1 57 ? 38.050 -22.926 0.160 1.00 45.41 57 SER A N 9
ATOM 17833 C CA . SER A 1 57 ? 37.364 -23.683 1.201 1.00 20.50 57 SER A CA 9
ATOM 17834 C C . SER A 1 57 ? 35.968 -24.094 0.743 1.00 62.00 57 SER A C 9
ATOM 17835 O O . SER A 1 57 ? 35.129 -23.248 0.436 1.00 24.54 57 SER A O 9
ATOM 17842 N N . ARG A 1 58 ? 35.727 -25.401 0.701 1.00 72.45 58 ARG A N 9
ATOM 17843 C CA . ARG A 1 58 ? 34.434 -25.926 0.279 1.00 30.43 58 ARG A CA 9
ATOM 17844 C C . ARG A 1 58 ? 33.588 -26.320 1.487 1.00 73.13 58 ARG A C 9
ATOM 17845 O O . ARG A 1 58 ? 33.588 -27.477 1.906 1.00 34.13 58 ARG A O 9
ATOM 17863 N N . ARG A 1 59 ? 32.870 -25.349 2.041 1.00 41.44 59 ARG A N 9
ATOM 17864 C CA . ARG A 1 59 ? 32.021 -25.594 3.201 1.00 65.11 59 ARG A CA 9
ATOM 17865 C C . ARG A 1 59 ? 31.258 -24.331 3.593 1.00 75.11 59 ARG A C 9
ATOM 17866 O O . ARG A 1 59 ? 31.829 -23.241 3.651 1.00 53.51 59 ARG A O 9
ATOM 17884 N N . PHE A 1 60 ? 29.966 -24.486 3.860 1.00 25.30 60 PHE A N 9
ATOM 17885 C CA . PHE A 1 60 ? 29.125 -23.358 4.245 1.00 4.54 60 PHE A CA 9
ATOM 17886 C C . PHE A 1 60 ? 27.982 -23.815 5.147 1.00 22.52 60 PHE A C 9
ATOM 17887 O O . PHE A 1 60 ? 27.531 -24.958 5.064 1.00 70.01 60 PHE A O 9
ATOM 17903 N N . ILE A 1 61 ? 27.521 -22.915 6.009 1.00 2.44 61 ILE A N 9
ATOM 17904 C CA . ILE A 1 61 ? 26.432 -23.225 6.926 1.00 2.14 61 ILE A CA 9
ATOM 17905 C C . ILE A 1 61 ? 25.472 -22.047 7.058 1.00 51.40 61 ILE A C 9
ATOM 17906 O O . ILE A 1 61 ? 25.880 -20.935 7.388 1.00 63.12 61 ILE A O 9
ATOM 17921 N N . ASN A 1 62 ? 24.193 -22.301 6.799 1.00 73.01 62 ASN A N 9
ATOM 17922 C CA . ASN A 1 62 ? 23.173 -21.263 6.890 1.00 72.32 62 ASN A CA 9
ATOM 17923 C C . ASN A 1 62 ? 21.780 -21.848 6.682 1.00 13.01 62 ASN A C 9
ATOM 17924 O O . ASN A 1 62 ? 21.553 -22.619 5.750 1.00 42.13 62 ASN A O 9
ATOM 17934 N N . MET A 1 63 ? 20.852 -21.476 7.556 1.00 63.12 63 MET A N 9
ATOM 17935 C CA . MET A 1 63 ? 19.479 -21.962 7.467 1.00 33.20 63 MET A CA 9
ATOM 17936 C C . MET A 1 63 ? 18.596 -21.290 8.513 1.00 10.35 63 MET A C 9
ATOM 17937 O O . MET A 1 63 ? 18.837 -21.412 9.714 1.00 34.52 63 MET A O 9
ATOM 17949 N N . TYR A 1 64 ? 17.572 -20.583 8.049 1.00 61.41 64 TYR A N 9
ATOM 17950 C CA . TYR A 1 64 ? 16.653 -19.890 8.945 1.00 30.55 64 TYR A CA 9
ATOM 17951 C C . TYR A 1 64 ? 15.498 -19.268 8.167 1.00 23.43 64 TYR A C 9
ATOM 17952 O O . TYR A 1 64 ? 15.622 -18.971 6.980 1.00 13.03 64 TYR A O 9
ATOM 17969 N N . GLY A 1 65 ? 14.373 -19.073 8.847 1.00 4.32 65 GLY A N 9
ATOM 17970 C CA . GLY A 1 65 ? 13.210 -18.487 8.205 1.00 2.34 65 GLY A CA 9
ATOM 17971 C C . GLY A 1 65 ? 11.975 -18.539 9.083 1.00 75.03 65 GLY A C 9
ATOM 17972 O O . GLY A 1 65 ? 11.619 -19.597 9.603 1.00 11.01 65 GLY A O 9
ATOM 17976 N N . PHE A 1 66 ? 11.320 -17.396 9.249 1.00 63.23 66 PHE A N 9
ATOM 17977 C CA . PHE A 1 66 ? 10.119 -17.315 10.071 1.00 24.11 66 PHE A CA 9
ATOM 17978 C C . PHE A 1 66 ? 9.326 -16.049 9.754 1.00 33.41 66 PHE A C 9
ATOM 17979 O O . PHE A 1 66 ? 9.900 -14.978 9.558 1.00 2.03 66 PHE A O 9
ATOM 17995 N N . ASP A 1 67 ? 8.005 -16.183 9.706 1.00 74.33 67 ASP A N 9
ATOM 17996 C CA . ASP A 1 67 ? 7.133 -15.051 9.413 1.00 33.32 67 ASP A CA 9
ATOM 17997 C C . ASP A 1 67 ? 5.667 -15.445 9.557 1.00 23.23 67 ASP A C 9
ATOM 17998 O O . ASP A 1 67 ? 4.941 -15.603 8.575 1.00 63.54 67 ASP A O 9
ATOM 18006 N N . PRO A 1 68 ? 5.218 -15.608 10.811 1.00 34.00 68 PRO A N 9
ATOM 18007 C CA . PRO A 1 68 ? 3.834 -15.986 11.113 1.00 31.13 68 PRO A CA 9
ATOM 18008 C C . PRO A 1 68 ? 2.847 -14.867 10.802 1.00 64.44 68 PRO A C 9
ATOM 18009 O O . PRO A 1 68 ? 3.236 -13.711 10.628 1.00 4.21 68 PRO A O 9
ATOM 18017 N N . THR A 1 69 ? 1.566 -15.216 10.732 1.00 22.34 69 THR A N 9
ATOM 18018 C CA . THR A 1 69 ? 0.522 -14.241 10.441 1.00 72.12 69 THR A CA 9
ATOM 18019 C C . THR A 1 69 ? -0.828 -14.706 10.973 1.00 43.11 69 THR A C 9
ATOM 18020 O O . THR A 1 69 ? -0.944 -15.797 11.530 1.00 51.51 69 THR A O 9
ATOM 18031 N N . GLU A 1 70 ? -1.848 -13.871 10.799 1.00 75.32 70 GLU A N 9
ATOM 18032 C CA . GLU A 1 70 ? -3.191 -14.197 11.262 1.00 32.04 70 GLU A CA 9
ATOM 18033 C C . GLU A 1 70 ? -4.247 -13.526 10.388 1.00 24.24 70 GLU A C 9
ATOM 18034 O O . GLU A 1 70 ? -3.937 -12.638 9.593 1.00 14.25 70 GLU A O 9
ATOM 18044 N N . TYR A 1 71 ? -5.494 -13.955 10.544 1.00 70.53 71 TYR A N 9
ATOM 18045 C CA . TYR A 1 71 ? -6.596 -13.397 9.767 1.00 15.45 71 TYR A CA 9
ATOM 18046 C C . TYR A 1 71 ? -7.594 -12.685 10.674 1.00 50.04 71 TYR A C 9
ATOM 18047 O O . TYR A 1 71 ? -7.373 -12.551 11.877 1.00 15.55 71 TYR A O 9
ATOM 18064 N N . SER A 1 72 ? -8.695 -12.227 10.086 1.00 63.10 72 SER A N 9
ATOM 18065 C CA . SER A 1 72 ? -9.728 -11.524 10.839 1.00 53.24 72 SER A CA 9
ATOM 18066 C C . SER A 1 72 ? -9.137 -10.335 11.590 1.00 0.30 72 SER A C 9
ATOM 18067 O O . SER A 1 72 ? -9.098 -10.320 12.820 1.00 44.11 72 SER A O 9
ATOM 18074 N N . PHE A 1 73 ? -8.678 -9.338 10.840 1.00 11.51 73 PHE A N 9
ATOM 18075 C CA . PHE A 1 73 ? -8.089 -8.144 11.434 1.00 71.22 73 PHE A CA 9
ATOM 18076 C C . PHE A 1 73 ? -8.268 -6.936 10.518 1.00 55.21 73 PHE A C 9
ATOM 18077 O O . PHE A 1 73 ? -8.702 -7.071 9.374 1.00 54.33 73 PHE A O 9
ATOM 18093 N N . ILE A 1 74 ? -7.930 -5.758 11.031 1.00 10.31 74 ILE A N 9
ATOM 18094 C CA . ILE A 1 74 ? -8.053 -4.527 10.259 1.00 34.41 74 ILE A CA 9
ATOM 18095 C C . ILE A 1 74 ? -6.700 -4.086 9.709 1.00 24.25 74 ILE A C 9
ATOM 18096 O O . ILE A 1 74 ? -5.693 -4.116 10.417 1.00 71.33 74 ILE A O 9
ATOM 18111 N N . GLN A 1 75 ? -6.686 -3.676 8.446 1.00 44.14 75 GLN A N 9
ATOM 18112 C CA . GLN A 1 75 ? -5.458 -3.227 7.802 1.00 71.11 75 GLN A CA 9
ATOM 18113 C C . GLN A 1 75 ? -5.411 -1.704 7.720 1.00 72.03 75 GLN A C 9
ATOM 18114 O O . GLN A 1 75 ? -6.205 -1.086 7.011 1.00 44.22 75 GLN A O 9
ATOM 18126 N N . PHE A 1 76 ? -4.475 -1.106 8.448 1.00 62.43 76 PHE A N 9
ATOM 18127 C CA . PHE A 1 76 ? -4.325 0.344 8.459 1.00 64.43 76 PHE A CA 9
ATOM 18128 C C . PHE A 1 76 ? -3.428 0.807 7.315 1.00 55.20 76 PHE A C 9
ATOM 18129 O O . PHE A 1 76 ? -2.293 0.349 7.176 1.00 22.11 76 PHE A O 9
ATOM 18145 N N . VAL A 1 77 ? -3.945 1.718 6.495 1.00 1.31 77 VAL A N 9
ATOM 18146 C CA . VAL A 1 77 ? -3.192 2.244 5.363 1.00 15.34 77 VAL A CA 9
ATOM 18147 C C . VAL A 1 77 ? -3.441 3.736 5.183 1.00 53.14 77 VAL A C 9
ATOM 18148 O O . VAL A 1 77 ? -4.548 4.223 5.413 1.00 75.34 77 VAL A O 9
ATOM 18161 N N . ASP A 1 78 ? -2.404 4.457 4.770 1.00 21.12 78 ASP A N 9
ATOM 18162 C CA . ASP A 1 78 ? -2.510 5.896 4.557 1.00 41.42 78 ASP A CA 9
ATOM 18163 C C . ASP A 1 78 ? -2.118 6.265 3.129 1.00 2.25 78 ASP A C 9
ATOM 18164 O O . ASP A 1 78 ? -0.992 6.032 2.689 1.00 33.03 78 ASP A O 9
ATOM 18172 N N . PRO A 1 79 ? -3.069 6.853 2.387 1.00 15.15 79 PRO A N 9
ATOM 18173 C CA . PRO A 1 79 ? -2.846 7.264 0.998 1.00 25.50 79 PRO A CA 9
ATOM 18174 C C . PRO A 1 79 ? -1.891 8.449 0.891 1.00 12.23 79 PRO A C 9
ATOM 18175 O O . PRO A 1 79 ? -1.227 8.634 -0.130 1.00 4.24 79 PRO A O 9
ATOM 18183 N N . LEU A 1 80 ? -1.826 9.248 1.950 1.00 52.11 80 LEU A N 9
ATOM 18184 C CA . LEU A 1 80 ? -0.951 10.416 1.975 1.00 12.22 80 LEU A CA 9
ATOM 18185 C C . LEU A 1 80 ? 0.466 10.042 1.553 1.00 64.34 80 LEU A C 9
ATOM 18186 O O . LEU A 1 80 ? 0.953 10.488 0.512 1.00 33.10 80 LEU A O 9
ATOM 18201 N N . THR A 1 81 ? 1.124 9.221 2.364 1.00 32.52 81 THR A N 9
ATOM 18202 C CA . THR A 1 81 ? 2.485 8.788 2.075 1.00 5.32 81 THR A CA 9
ATOM 18203 C C . THR A 1 81 ? 2.512 7.337 1.608 1.00 44.33 81 THR A C 9
ATOM 18204 O O . THR A 1 81 ? 3.283 6.975 0.721 1.00 55.24 81 THR A O 9
ATOM 18215 N N . GLY A 1 82 ? 1.664 6.510 2.211 1.00 13.44 82 GLY A N 9
ATOM 18216 C CA . GLY A 1 82 ? 1.607 5.107 1.843 1.00 2.21 82 GLY A CA 9
ATOM 18217 C C . GLY A 1 82 ? 1.986 4.191 2.989 1.00 22.20 82 GLY A C 9
ATOM 18218 O O . GLY A 1 82 ? 2.865 3.341 2.849 1.00 45.44 82 GLY A O 9
ATOM 18222 N N . ALA A 1 83 ? 1.322 4.365 4.128 1.00 15.23 83 ALA A N 9
ATOM 18223 C CA . ALA A 1 83 ? 1.595 3.546 5.303 1.00 41.55 83 ALA A CA 9
ATOM 18224 C C . ALA A 1 83 ? 0.945 2.172 5.177 1.00 45.02 83 ALA A C 9
ATOM 18225 O O . ALA A 1 83 ? -0.088 2.022 4.525 1.00 64.24 83 ALA A O 9
ATOM 18232 N N . GLN A 1 84 ? 1.557 1.173 5.806 1.00 45.03 84 GLN A N 9
ATOM 18233 C CA . GLN A 1 84 ? 1.037 -0.188 5.762 1.00 11.14 84 GLN A CA 9
ATOM 18234 C C . GLN A 1 84 ? 1.234 -0.889 7.102 1.00 53.33 84 GLN A C 9
ATOM 18235 O O . GLN A 1 84 ? 2.364 -1.125 7.530 1.00 74.54 84 GLN A O 9
ATOM 18247 N N . ILE A 1 85 ? 0.128 -1.219 7.759 1.00 24.54 85 ILE A N 9
ATOM 18248 C CA . ILE A 1 85 ? 0.180 -1.893 9.051 1.00 1.10 85 ILE A CA 9
ATOM 18249 C C . ILE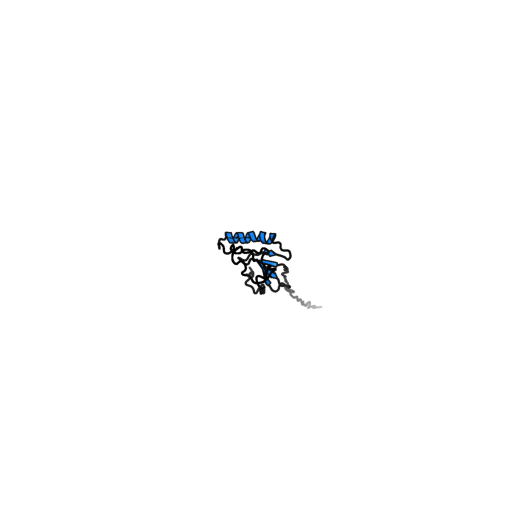 A 1 85 ? -1.051 -2.767 9.265 1.00 42.30 85 ILE A C 9
ATOM 18250 O O . ILE A 1 85 ? -2.136 -2.458 8.774 1.00 64.02 85 ILE A O 9
ATOM 18265 N N . GLU A 1 86 ? -0.875 -3.859 10.002 1.00 0.02 86 GLU A N 9
ATOM 18266 C CA . GLU A 1 86 ? -1.973 -4.777 10.282 1.00 2.12 86 GLU A CA 9
ATOM 18267 C C . GLU A 1 86 ? -2.339 -4.751 11.763 1.00 45.44 86 GLU A C 9
ATOM 18268 O O . GLU A 1 86 ? -1.627 -5.304 12.599 1.00 35.22 86 GLU A O 9
ATOM 18278 N N . GLU A 1 87 ? -3.458 -4.104 12.079 1.00 53.13 87 GLU A N 9
ATOM 18279 C CA . GLU A 1 87 ? -3.918 -4.005 13.459 1.00 53.30 87 GLU A CA 9
ATOM 18280 C C . GLU A 1 87 ? -5.180 -4.835 13.671 1.00 4.43 87 GLU A C 9
ATOM 18281 O O . GLU A 1 87 ? -5.791 -5.312 12.716 1.00 1.01 87 GLU A O 9
ATOM 18291 N N . ASN A 1 88 ? -5.565 -5.004 14.933 1.00 52.41 88 ASN A N 9
ATOM 18292 C CA . ASN A 1 88 ? -6.754 -5.778 15.272 1.00 73.11 88 ASN A CA 9
ATOM 18293 C C . ASN A 1 88 ? -7.933 -4.858 15.575 1.00 54.52 88 ASN A C 9
ATOM 18294 O O . ASN A 1 88 ? -7.848 -3.643 15.395 1.00 0.53 88 ASN A O 9
ATOM 18304 N N . VAL A 1 89 ? -9.033 -5.447 16.035 1.00 72.43 89 VAL A N 9
ATOM 18305 C CA . VAL A 1 89 ? -10.229 -4.681 16.363 1.00 14.24 89 VAL A CA 9
ATOM 18306 C C . VAL A 1 89 ? -9.899 -3.520 17.294 1.00 1.01 89 VAL A C 9
ATOM 18307 O O . VAL A 1 89 ? -10.425 -2.417 17.138 1.00 71.25 89 VAL A O 9
ATOM 18320 N N . TYR A 1 90 ? -9.026 -3.774 18.262 1.00 61.22 90 TYR A N 9
ATOM 18321 C CA . TYR A 1 90 ? -8.627 -2.750 19.219 1.00 24.22 90 TYR A CA 9
ATOM 18322 C C . TYR A 1 90 ? -8.174 -1.481 18.504 1.00 62.34 90 TYR A C 9
ATOM 18323 O O . TYR A 1 90 ? -8.561 -0.373 18.874 1.00 10.11 90 TYR A O 9
ATOM 18340 N N . ALA A 1 91 ? -7.350 -1.653 17.475 1.00 72.22 91 ALA A N 9
ATOM 18341 C CA . ALA A 1 91 ? -6.844 -0.523 16.704 1.00 21.14 91 ALA A CA 9
ATOM 18342 C C . ALA A 1 91 ? -6.244 0.540 17.617 1.00 4.22 91 ALA A C 9
ATOM 18343 O O . ALA A 1 91 ? -6.443 1.737 17.407 1.00 41.34 91 ALA A O 9
ATOM 18350 N N . ASP A 1 92 ? -5.510 0.097 18.631 1.00 14.23 92 ASP A N 9
ATOM 18351 C CA . ASP A 1 92 ? -4.879 1.011 19.576 1.00 3.44 92 ASP A CA 9
ATOM 18352 C C . ASP A 1 92 ? -3.894 1.933 18.867 1.00 52.33 92 ASP A C 9
ATOM 18353 O O . ASP A 1 92 ? -2.858 1.488 18.372 1.00 14.22 92 ASP A O 9
ATOM 18361 N N . ILE A 1 93 ? -4.224 3.219 18.818 1.00 3.45 93 ILE A N 9
ATOM 18362 C CA . ILE A 1 93 ? -3.368 4.204 18.168 1.00 2.24 93 ILE A CA 9
ATOM 18363 C C . ILE A 1 93 ? -1.947 4.146 18.718 1.00 2.44 93 ILE A C 9
ATOM 18364 O O . ILE A 1 93 ? -0.979 4.366 17.991 1.00 2.41 93 ILE A O 9
ATOM 18379 N N . ARG A 1 94 ? -1.830 3.846 20.008 1.00 1.34 94 ARG A N 9
ATOM 18380 C CA . ARG A 1 94 ? -0.527 3.757 20.656 1.00 23.43 94 ARG A CA 9
ATOM 18381 C C . ARG A 1 94 ? 0.408 2.839 19.876 1.00 41.23 94 ARG A C 9
ATOM 18382 O O . ARG A 1 94 ? 1.533 3.217 19.546 1.00 10.34 94 ARG A O 9
ATOM 18400 N N . ASP A 1 95 ? -0.065 1.633 19.583 1.00 52.15 95 ASP A N 9
ATOM 18401 C CA . ASP A 1 95 ? 0.729 0.661 18.839 1.00 3.31 95 ASP A CA 9
ATOM 18402 C C . ASP A 1 95 ? 1.122 1.212 17.472 1.00 15.12 95 ASP A C 9
ATOM 18403 O O . ASP A 1 95 ? 2.307 1.300 17.146 1.00 44.33 95 ASP A O 9
ATOM 18411 N N . ILE A 1 96 ? 0.122 1.579 16.678 1.00 14.32 96 ILE A N 9
ATOM 18412 C CA . ILE A 1 96 ? 0.365 2.121 15.347 1.00 51.33 96 ILE A CA 9
ATOM 18413 C C . ILE A 1 96 ? 1.348 3.286 15.398 1.00 2.01 96 ILE A C 9
ATOM 18414 O O . ILE A 1 96 ? 2.145 3.478 14.481 1.00 13.02 96 ILE A O 9
ATOM 18429 N N . GLN A 1 97 ? 1.285 4.059 16.477 1.00 43.00 97 GLN A N 9
ATOM 18430 C CA . GLN A 1 97 ? 2.170 5.205 16.649 1.00 15.13 97 GLN A CA 9
ATOM 18431 C C . GLN A 1 97 ? 3.629 4.792 16.494 1.00 75.41 97 GLN A C 9
ATOM 18432 O O . GLN A 1 97 ? 4.418 5.493 15.860 1.00 72.01 97 GLN A O 9
ATOM 18444 N N . GLU A 1 98 ? 3.983 3.652 17.079 1.00 30.11 98 GLU A N 9
ATOM 18445 C CA . GLU A 1 98 ? 5.349 3.148 17.006 1.00 54.10 98 GLU A CA 9
ATOM 18446 C C . GLU A 1 98 ? 5.809 3.030 15.555 1.00 12.23 98 GLU A C 9
ATOM 18447 O O . GLU A 1 98 ? 6.775 3.673 15.146 1.00 74.54 98 GLU A O 9
ATOM 18457 N N . ARG A 1 99 ? 5.110 2.202 14.785 1.00 61.51 99 ARG A N 9
ATOM 18458 C CA . ARG A 1 99 ? 5.448 1.998 13.381 1.00 24.24 99 ARG A CA 9
ATOM 18459 C C . ARG A 1 99 ? 5.407 3.317 12.615 1.00 70.34 99 ARG A C 9
ATOM 18460 O O . ARG A 1 99 ? 6.194 3.537 11.694 1.00 10.40 99 ARG A O 9
ATOM 18478 N N . PHE A 1 100 ? 4.485 4.193 13.002 1.00 51.11 100 PHE A N 9
ATOM 18479 C CA . PHE A 1 100 ? 4.341 5.490 12.350 1.00 32.03 100 PHE A CA 9
ATOM 18480 C C . PHE A 1 100 ? 5.683 6.211 12.271 1.00 12.14 100 PHE A C 9
ATOM 18481 O O . PHE A 1 100 ? 5.944 6.958 11.329 1.00 24.50 100 PHE A O 9
ATOM 18497 N N . SER A 1 101 ? 6.532 5.979 13.268 1.00 43.13 101 SER A N 9
ATOM 18498 C CA . SER A 1 101 ? 7.846 6.610 13.314 1.00 30.02 101 SER A CA 9
ATOM 18499 C C . SER A 1 101 ? 8.607 6.377 12.011 1.00 25.04 101 SER A C 9
ATOM 18500 O O . SER A 1 101 ? 9.351 7.243 11.552 1.00 30.44 101 SER A O 9
ATOM 18507 N N . GLU A 1 102 ? 8.412 5.202 11.422 1.00 12.33 102 GLU A N 9
ATOM 18508 C CA . GLU A 1 102 ? 9.080 4.855 10.173 1.00 50.23 102 GLU A CA 9
ATOM 18509 C C . GLU A 1 102 ? 8.580 5.729 9.027 1.00 70.12 102 GLU A C 9
ATOM 18510 O O . GLU A 1 102 ? 9.349 6.469 8.414 1.00 75.01 102 GLU A O 9
ATOM 18520 N N . VAL A 1 103 ? 7.284 5.639 8.744 1.00 72.13 103 VAL A N 9
ATOM 18521 C CA . VAL A 1 103 ? 6.680 6.422 7.672 1.00 13.22 103 VAL A CA 9
ATOM 18522 C C . VAL A 1 103 ? 6.902 7.914 7.889 1.00 30.22 103 VAL A C 9
ATOM 18523 O O . VAL A 1 103 ? 7.086 8.670 6.935 1.00 63.31 103 VAL A O 9
ATOM 18536 N N . ARG A 1 104 ? 6.885 8.332 9.151 1.00 21.14 104 ARG A N 9
ATOM 18537 C CA . ARG A 1 104 ? 7.085 9.735 9.494 1.00 45.50 104 ARG A CA 9
ATOM 18538 C C . ARG A 1 104 ? 8.527 10.158 9.239 1.00 15.10 104 ARG A C 9
ATOM 18539 O O . ARG A 1 104 ? 8.791 11.055 8.438 1.00 21.54 104 ARG A O 9
ATOM 18557 N N . LYS A 1 105 ? 9.460 9.504 9.925 1.00 61.53 105 LYS A N 9
ATOM 18558 C CA . LYS A 1 105 ? 10.877 9.811 9.774 1.00 1.32 105 LYS A CA 9
ATOM 18559 C C . LYS A 1 105 ? 11.282 9.801 8.303 1.00 11.31 105 LYS A C 9
ATOM 18560 O O . LYS A 1 105 ? 12.148 10.567 7.881 1.00 55.11 105 LYS A O 9
ATOM 18575 N N . LYS A 1 106 ? 10.649 8.928 7.526 1.00 22.13 106 LYS A N 9
ATOM 18576 C CA . LYS A 1 106 ? 10.940 8.819 6.102 1.00 34.01 106 LYS A CA 9
ATOM 18577 C C . LYS A 1 106 ? 10.409 10.030 5.343 1.00 25.40 106 LYS A C 9
ATOM 18578 O O . LYS A 1 106 ? 11.166 10.742 4.682 1.00 10.34 106 LYS A O 9
ATOM 18593 N N . MET A 1 107 ? 9.104 10.261 5.444 1.00 22.14 107 MET A N 9
ATOM 18594 C CA . MET A 1 107 ? 8.474 11.390 4.770 1.00 2.04 107 MET A CA 9
ATOM 18595 C C . MET A 1 107 ? 9.213 12.689 5.075 1.00 3.31 107 MET A C 9
ATOM 18596 O O . MET A 1 107 ? 9.327 13.566 4.219 1.00 43.11 107 MET A O 9
ATOM 18608 N N . VAL A 1 108 ? 9.715 12.805 6.301 1.00 12.33 108 VAL A N 9
ATOM 18609 C CA . VAL A 1 108 ? 10.443 13.996 6.719 1.00 74.25 108 VAL A CA 9
ATOM 18610 C C . VAL A 1 108 ? 11.880 13.969 6.207 1.00 45.20 108 VAL A C 9
ATOM 18611 O O . VAL A 1 108 ? 12.358 14.938 5.620 1.00 21.43 108 VAL A O 9
ATOM 18624 N N . GLU A 1 109 ? 12.562 12.851 6.435 1.00 3.20 109 GLU A N 9
ATOM 18625 C CA . GLU A 1 109 ? 13.944 12.698 5.997 1.00 31.13 109 GLU A CA 9
ATOM 18626 C C . GLU A 1 109 ? 14.085 13.027 4.514 1.00 53.50 109 GLU A C 9
ATOM 18627 O O . GLU A 1 109 ? 15.109 13.549 4.077 1.00 32.22 109 GLU A O 9
ATOM 18637 N N . ASN A 1 110 ? 13.047 12.715 3.744 1.00 73.40 110 ASN A N 9
ATOM 18638 C CA . ASN A 1 110 ? 13.055 12.976 2.309 1.00 2.41 110 ASN A CA 9
ATOM 18639 C C . ASN A 1 110 ? 13.342 14.447 2.024 1.00 21.54 110 ASN A C 9
ATOM 18640 O O . ASN A 1 110 ? 13.816 14.801 0.945 1.00 11.34 110 ASN A O 9
ATOM 18650 N N . ASP A 1 111 ? 13.053 15.300 3.001 1.00 23.14 111 ASP A N 9
ATOM 18651 C CA . ASP A 1 111 ? 13.282 16.732 2.858 1.00 65.52 111 ASP A CA 9
ATOM 18652 C C . ASP A 1 111 ? 12.325 17.336 1.834 1.00 75.11 111 ASP A C 9
ATOM 18653 O O . ASP A 1 111 ? 12.752 17.979 0.875 1.00 74.00 111 ASP A O 9
ATOM 18661 N N . ASP A 1 112 ? 11.031 17.124 2.044 1.00 61.31 112 ASP A N 9
ATOM 18662 C CA . ASP A 1 112 ? 10.014 17.646 1.138 1.00 24.42 112 ASP A CA 9
ATOM 18663 C C . ASP A 1 112 ? 9.008 18.510 1.893 1.00 63.33 112 ASP A C 9
ATOM 18664 O O . ASP A 1 112 ? 8.525 19.517 1.372 1.00 13.41 112 ASP A O 9
ATOM 18672 N N . ILE A 1 113 ? 8.696 18.111 3.122 1.00 75.45 113 ILE A N 9
ATOM 18673 C CA . ILE A 1 113 ? 7.748 18.849 3.947 1.00 50.41 113 ILE A CA 9
ATOM 18674 C C . ILE A 1 113 ? 8.335 19.151 5.321 1.00 65.14 113 ILE A C 9
ATOM 18675 O O . ILE A 1 113 ? 9.489 18.829 5.598 1.00 52.21 113 ILE A O 9
ATOM 18690 N N . GLU A 1 114 ? 7.531 19.773 6.178 1.00 4.42 114 GLU A N 9
ATOM 18691 C CA . GLU A 1 114 ? 7.971 20.119 7.524 1.00 10.21 114 GLU A CA 9
ATOM 18692 C C . GLU A 1 114 ? 6.851 19.895 8.536 1.00 2.04 114 GLU A C 9
ATOM 18693 O O . GLU A 1 114 ? 7.068 19.311 9.598 1.00 61.31 114 GLU A O 9
ATOM 18703 N N . MET A 1 115 ? 5.655 20.365 8.201 1.00 43.34 115 MET A N 9
ATOM 18704 C CA . MET A 1 115 ? 4.500 20.216 9.079 1.00 62.20 115 MET A CA 9
ATOM 18705 C C . MET A 1 115 ? 3.258 19.828 8.284 1.00 0.03 115 MET A C 9
ATOM 18706 O O . MET A 1 115 ? 2.134 20.115 8.695 1.00 62.11 115 MET A O 9
ATOM 18718 N N . GLN A 1 116 ? 3.468 19.175 7.146 1.00 71.22 116 GLN A N 9
ATOM 18719 C CA . GLN A 1 116 ? 2.365 18.749 6.294 1.00 22.33 116 GLN A CA 9
ATOM 18720 C C . GLN A 1 116 ? 1.768 17.437 6.792 1.00 62.14 116 GLN A C 9
ATOM 18721 O O . GLN A 1 116 ? 0.549 17.267 6.815 1.00 64.03 116 GLN A O 9
ATOM 18733 N N . ALA A 1 117 ? 2.634 16.511 7.189 1.00 74.00 117 ALA A N 9
ATOM 18734 C CA . ALA A 1 117 ? 2.193 15.215 7.687 1.00 21.14 117 ALA A CA 9
ATOM 18735 C C . ALA A 1 117 ? 1.497 15.354 9.037 1.00 41.50 117 ALA A C 9
ATOM 18736 O O . ALA A 1 117 ? 0.498 14.684 9.304 1.00 70.31 117 ALA A O 9
ATOM 18743 N N . LEU A 1 118 ? 2.030 16.226 9.885 1.00 63.33 118 LEU A N 9
ATOM 18744 C CA . LEU A 1 118 ? 1.460 16.453 11.209 1.00 33.32 118 LEU A CA 9
ATOM 18745 C C . LEU A 1 118 ? 0.365 17.512 11.156 1.00 3.02 118 LEU A C 9
ATOM 18746 O O . LEU A 1 118 ? -0.689 17.362 11.773 1.00 53.21 118 LEU A O 9
ATOM 18761 N N . GLY A 1 119 ? 0.621 18.584 10.413 1.00 63.22 119 GLY A N 9
ATOM 18762 C CA . GLY A 1 119 ? -0.354 19.654 10.291 1.00 54.40 119 GLY A CA 9
ATOM 18763 C C . GLY A 1 119 ? -1.705 19.154 9.819 1.00 45.14 119 GLY A C 9
ATOM 18764 O O . GLY A 1 119 ? -2.744 19.600 10.306 1.00 50.42 119 GLY A O 9
ATOM 18768 N N . SER A 1 120 ? -1.692 18.228 8.866 1.00 53.12 120 SER A N 9
ATOM 18769 C CA . SER A 1 120 ? -2.926 17.672 8.322 1.00 35.30 120 SER A CA 9
ATOM 18770 C C . SER A 1 120 ? -2.743 16.203 7.953 1.00 2.04 120 SER A C 9
ATOM 18771 O O . SER A 1 120 ? -1.735 15.586 8.294 1.00 73.24 120 SER A O 9
ATOM 18778 N N . ASN A 1 121 ? -3.728 15.648 7.253 1.00 60.14 121 ASN A N 9
ATOM 18779 C CA . ASN A 1 121 ? -3.677 14.251 6.837 1.00 23.40 121 ASN A CA 9
ATOM 18780 C C . ASN A 1 121 ? -3.667 13.323 8.047 1.00 24.31 121 ASN A C 9
ATOM 18781 O O . ASN A 1 121 ? -2.883 12.376 8.112 1.00 15.12 121 ASN A O 9
ATOM 18791 N N . THR A 1 122 ? -4.543 13.602 9.007 1.00 5.54 122 THR A N 9
ATOM 18792 C CA . THR A 1 122 ? -4.636 12.793 10.216 1.00 50.22 122 THR A CA 9
ATOM 18793 C C . THR A 1 122 ? -5.487 11.550 9.982 1.00 0.31 122 THR A C 9
ATOM 18794 O O . THR A 1 122 ? -5.222 10.488 10.547 1.00 31.12 122 THR A O 9
ATOM 18805 N N . THR A 1 123 ? -6.511 11.688 9.146 1.00 11.44 123 THR A N 9
ATOM 18806 C CA . THR A 1 123 ? -7.401 10.575 8.837 1.00 24.51 123 THR A CA 9
ATOM 18807 C C . THR A 1 123 ? -6.619 9.368 8.334 1.00 52.52 123 THR A C 9
ATOM 18808 O O . THR A 1 123 ? -5.524 9.510 7.787 1.00 5.11 123 THR A O 9
ATOM 18819 N N . ILE A 1 124 ? -7.186 8.181 8.521 1.00 54.53 124 ILE A N 9
ATOM 18820 C CA . ILE A 1 124 ? -6.541 6.949 8.082 1.00 42.34 124 ILE A CA 9
ATOM 18821 C C . ILE A 1 124 ? -7.552 5.988 7.467 1.00 4.44 124 ILE A C 9
ATOM 18822 O O . ILE A 1 124 ? -8.734 6.007 7.814 1.00 34.12 124 ILE A O 9
ATOM 18837 N N . HIS A 1 125 ? -7.080 5.147 6.553 1.00 42.12 125 HIS A N 9
ATOM 18838 C CA . HIS A 1 125 ? -7.944 4.175 5.890 1.00 74.52 125 HIS A CA 9
ATOM 18839 C C . HIS A 1 125 ? -7.822 2.804 6.548 1.00 3.51 125 HIS A C 9
ATOM 18840 O O . HIS A 1 125 ? -6.775 2.162 6.478 1.00 33.13 125 HIS A O 9
ATOM 18853 N N . ALA A 1 126 ? -8.901 2.361 7.186 1.00 63.51 126 ALA A N 9
ATOM 18854 C CA . ALA A 1 126 ? -8.916 1.066 7.855 1.00 63.25 126 ALA A CA 9
ATOM 18855 C C . ALA A 1 126 ? -9.662 0.027 7.024 1.00 64.34 126 ALA A C 9
ATOM 18856 O O . ALA A 1 126 ? -10.880 0.107 6.862 1.00 23.41 126 ALA A O 9
ATOM 18863 N N . TYR A 1 127 ? -8.925 -0.944 6.500 1.00 75.14 127 TYR A N 9
ATOM 18864 C CA . TYR A 1 127 ? -9.517 -1.997 5.683 1.00 71.45 127 TYR A CA 9
ATOM 18865 C C . TYR A 1 127 ? -9.951 -3.177 6.546 1.00 23.12 127 TYR A C 9
ATOM 18866 O O . TYR A 1 127 ? -9.124 -3.972 6.993 1.00 65.50 127 TYR A O 9
ATOM 18883 N N . PHE A 1 128 ? -11.256 -3.287 6.775 1.00 63.31 128 PHE A N 9
ATOM 18884 C CA . PHE A 1 128 ? -11.802 -4.369 7.584 1.00 22.23 128 PHE A CA 9
ATOM 18885 C C . PHE A 1 128 ? -12.219 -5.546 6.708 1.00 4.22 128 PHE A C 9
ATOM 18886 O O . PHE A 1 128 ? -13.128 -5.430 5.886 1.00 71.44 128 PHE A O 9
ATOM 18902 N N . ARG A 1 129 ? -11.549 -6.678 6.891 1.00 53.41 129 ARG A N 9
ATOM 18903 C CA . ARG A 1 129 ? -11.848 -7.877 6.117 1.00 53.24 129 ARG A CA 9
ATOM 18904 C C . ARG A 1 129 ? -12.818 -8.783 6.869 1.00 14.12 129 ARG A C 9
ATOM 18905 O O . ARG A 1 129 ? -12.902 -8.737 8.096 1.00 31.24 129 ARG A O 9
ATOM 18923 N N . LYS A 1 130 ? -13.549 -9.606 6.126 1.00 53.32 130 LYS A N 9
ATOM 18924 C CA . LYS A 1 130 ? -14.512 -10.524 6.721 1.00 0.21 130 LYS A CA 9
ATOM 18925 C C . LYS A 1 130 ? -13.877 -11.318 7.859 1.00 64.34 130 LYS A C 9
ATOM 18926 O O . LYS A 1 130 ? -12.658 -11.313 8.026 1.00 73.11 130 LYS A O 9
ATOM 18941 N N . ASP A 1 131 ? -14.711 -11.999 8.636 1.00 4.23 131 ASP A N 9
ATOM 18942 C CA . ASP A 1 131 ? -14.230 -12.799 9.756 1.00 11.34 131 ASP A CA 9
ATOM 18943 C C . ASP A 1 131 ? -14.501 -14.282 9.520 1.00 21.04 131 ASP A C 9
ATOM 18944 O O . ASP A 1 131 ? -13.740 -15.140 9.966 1.00 13.42 131 ASP A O 9
ATOM 18952 N N . TRP A 1 132 ? -15.590 -14.575 8.819 1.00 25.53 132 TRP A N 9
ATOM 18953 C CA . TRP A 1 132 ? -15.961 -15.954 8.525 1.00 42.50 132 TRP A CA 9
ATOM 18954 C C . TRP A 1 132 ? -16.504 -16.081 7.106 1.00 51.12 132 TRP A C 9
ATOM 18955 O O . TRP A 1 132 ? -16.197 -17.040 6.398 1.00 71.21 132 TRP A O 9
ATOM 18975 N N . SER A 1 133 ? -17.312 -15.108 6.696 1.00 21.12 133 SER A N 9
ATOM 18976 C CA . SER A 1 133 ? -17.900 -15.114 5.362 1.00 32.11 133 SER A CA 9
ATOM 18977 C C . SER A 1 133 ? -16.903 -14.600 4.328 1.00 44.35 133 SER A C 9
ATOM 18978 O O . SER A 1 133 ? -15.714 -14.458 4.611 1.00 12.40 133 SER A O 9
ATOM 18985 N N . ASP A 1 134 ? -17.397 -14.322 3.126 1.00 4.33 134 ASP A N 9
ATOM 18986 C CA . ASP A 1 134 ? -16.553 -13.823 2.048 1.00 20.10 134 ASP A CA 9
ATOM 18987 C C . ASP A 1 134 ? -16.936 -12.395 1.674 1.00 65.34 134 ASP A C 9
ATOM 18988 O O . ASP A 1 134 ? -17.622 -12.164 0.678 1.00 24.11 134 ASP A O 9
ATOM 18996 N N . LYS A 1 135 ? -16.489 -11.437 2.480 1.00 73.02 135 LYS A N 9
ATOM 18997 C CA . LYS A 1 135 ? -16.784 -10.030 2.235 1.00 71.14 135 LYS A CA 9
ATOM 18998 C C . LYS A 1 135 ? -15.625 -9.146 2.683 1.00 45.10 135 LYS A C 9
ATOM 18999 O O . LYS A 1 135 ? -14.756 -9.580 3.438 1.00 45.12 135 LYS A O 9
ATOM 19014 N N . ALA A 1 136 ? -15.620 -7.902 2.212 1.00 33.41 136 ALA A N 9
ATOM 19015 C CA . ALA A 1 136 ? -14.570 -6.956 2.568 1.00 33.40 136 ALA A CA 9
ATOM 19016 C C . ALA A 1 136 ? -15.128 -5.544 2.709 1.00 51.24 136 ALA A C 9
ATOM 19017 O O . ALA A 1 136 ? -15.727 -5.006 1.777 1.00 42.44 136 ALA A O 9
ATOM 19024 N N . LEU A 1 137 ? -14.928 -4.948 3.878 1.00 31.34 137 LEU A N 9
ATOM 19025 C CA . LEU A 1 137 ? -15.413 -3.597 4.142 1.00 12.24 137 LEU A CA 9
ATOM 19026 C C . LEU A 1 137 ? -14.249 -2.631 4.343 1.00 63.24 137 LEU A C 9
ATOM 19027 O O . LEU A 1 137 ? -13.216 -2.994 4.906 1.00 44.42 137 LEU A O 9
ATOM 19042 N N . LYS A 1 138 ? -14.425 -1.398 3.880 1.00 21.14 138 LYS A N 9
ATOM 19043 C CA . LYS A 1 138 ? -13.393 -0.377 4.011 1.00 21.55 138 LYS A CA 9
ATOM 19044 C C . LYS A 1 138 ? -13.953 0.884 4.662 1.00 22.14 138 LYS A C 9
ATOM 19045 O O . LYS A 1 138 ? -14.858 1.522 4.122 1.00 35.11 138 LYS A O 9
ATOM 19060 N N . ILE A 1 139 ? -13.410 1.237 5.822 1.00 64.22 139 ILE A N 9
ATOM 19061 C CA . ILE A 1 139 ? -13.856 2.424 6.543 1.00 32.53 139 ILE A CA 9
ATOM 19062 C C . ILE A 1 139 ? -12.672 3.286 6.966 1.00 32.20 139 ILE A C 9
ATOM 19063 O O . ILE A 1 139 ? -11.607 2.772 7.310 1.00 34.43 139 ILE A O 9
ATOM 19078 N N . ASP A 1 140 ? -12.865 4.600 6.939 1.00 63.31 140 ASP A N 9
ATOM 19079 C CA . ASP A 1 140 ? -11.814 5.536 7.323 1.00 23.32 140 ASP A CA 9
ATOM 19080 C C . ASP A 1 140 ? -12.054 6.076 8.729 1.00 61.43 140 ASP A C 9
ATOM 19081 O O . ASP A 1 140 ? -13.176 6.445 9.082 1.00 75.13 140 ASP A O 9
ATOM 19089 N N . LEU A 1 141 ? -10.994 6.121 9.529 1.00 3.33 141 LEU A N 9
ATOM 19090 C CA . LEU A 1 141 ? -11.089 6.615 10.899 1.00 43.11 141 LEU A CA 9
ATOM 19091 C C . LEU A 1 141 ? -10.465 8.001 11.021 1.00 12.04 141 LEU A C 9
ATOM 19092 O O . LEU A 1 141 ? -9.434 8.284 10.410 1.00 25.34 141 LEU A O 9
ATOM 19107 N N . MET A 1 142 ? -11.094 8.860 11.817 1.00 21.22 142 MET A N 9
ATOM 19108 C CA . MET A 1 142 ? -10.597 10.215 12.023 1.00 45.42 142 MET A CA 9
ATOM 19109 C C . MET A 1 142 ? -11.041 10.757 13.378 1.00 14.00 142 MET A C 9
ATOM 19110 O O . MET A 1 142 ? -12.051 10.337 13.941 1.00 40.33 142 MET A O 9
ATOM 19122 N N . PRO A 1 143 ? -10.267 11.712 13.917 1.00 11.42 143 PRO A N 9
ATOM 19123 C CA . PRO A 1 143 ? -10.561 12.330 15.213 1.00 62.32 143 PRO A CA 9
ATOM 19124 C C . PRO A 1 143 ? -11.797 13.223 15.162 1.00 73.24 143 PRO A C 9
ATOM 19125 O O . PRO A 1 143 ? -11.938 14.055 14.265 1.00 20.51 143 PRO A O 9
ATOM 19133 N N . HIS A 1 144 ? -12.689 13.045 16.130 1.00 4.21 144 HIS A N 9
ATOM 19134 C CA . HIS A 1 144 ? -13.913 13.835 16.196 1.00 21.23 144 HIS A CA 9
ATOM 19135 C C . HIS A 1 144 ? -13.595 15.327 16.244 1.00 33.10 144 HIS A C 9
ATOM 19136 O O . HIS A 1 144 ? -12.594 15.739 16.828 1.00 23.41 144 HIS A O 9
ATOM 19149 N N . ASN A 1 145 ? -14.454 16.130 15.624 1.00 34.43 145 ASN A N 9
ATOM 19150 C CA . ASN A 1 145 ? -14.263 17.575 15.595 1.00 73.23 145 ASN A CA 9
ATOM 19151 C C . ASN A 1 145 ? -15.498 18.276 15.038 1.00 1.32 145 ASN A C 9
ATOM 19152 O O . ASN A 1 145 ? -15.503 18.781 13.914 1.00 1.54 145 ASN A O 9
ATOM 19162 N N . PRO A 1 146 ? -16.572 18.310 15.842 1.00 52.35 146 PRO A N 9
ATOM 19163 C CA . PRO A 1 146 ? -17.833 18.947 15.451 1.00 54.35 146 PRO A CA 9
ATOM 19164 C C . PRO A 1 146 ? -17.717 20.465 15.379 1.00 44.33 146 PRO A C 9
ATOM 19165 O O . PRO A 1 146 ? -16.798 21.055 15.947 1.00 64.34 146 PRO A O 9
ATOM 19173 N N . LEU A 1 147 ? -18.656 21.092 14.678 1.00 62.45 147 LEU A N 9
ATOM 19174 C CA . LEU A 1 147 ? -18.660 22.544 14.532 1.00 13.02 147 LEU A CA 9
ATOM 19175 C C . LEU A 1 147 ? -20.053 23.113 14.780 1.00 0.51 147 LEU A C 9
ATOM 19176 O O . LEU A 1 147 ? -21.057 22.418 14.618 1.00 41.10 147 LEU A O 9
ATOM 19191 N N . LYS A 1 148 ? -20.108 24.381 15.172 1.00 44.35 148 LYS A N 9
ATOM 19192 C CA . LYS A 1 148 ? -21.378 25.046 15.438 1.00 10.03 148 LYS A CA 9
ATOM 19193 C C . LYS A 1 148 ? -22.340 24.872 14.267 1.00 12.13 148 LYS A C 9
ATOM 19194 O O . LYS A 1 148 ? -21.949 24.418 13.192 1.00 52.05 148 LYS A O 9
ATOM 19209 N N . VAL A 1 149 ? -23.600 25.235 14.484 1.00 4.11 149 VAL A N 9
ATOM 19210 C CA . VAL A 1 149 ? -24.618 25.122 13.445 1.00 13.31 149 VAL A CA 9
ATOM 19211 C C . VAL A 1 149 ? -25.367 26.436 13.264 1.00 73.21 149 VAL A C 9
ATOM 19212 O O . VAL A 1 149 ? -25.823 27.042 14.235 1.00 53.33 149 VAL A O 9
ATOM 19225 N N . CYS A 1 150 ? -25.491 26.873 12.015 1.00 43.41 150 CYS A N 9
ATOM 19226 C CA . CYS A 1 150 ? -26.186 28.117 11.706 1.00 73.21 150 CYS A CA 9
ATOM 19227 C C . CYS A 1 150 ? -26.416 28.253 10.204 1.00 15.31 150 CYS A C 9
ATOM 19228 O O . CYS A 1 150 ? -25.480 28.153 9.410 1.00 30.25 150 CYS A O 9
ATOM 19235 N N . ASP A 1 151 ? -27.668 28.477 9.821 1.00 23.20 151 ASP A N 9
ATOM 19236 C CA . ASP A 1 151 ? -28.022 28.624 8.414 1.00 22.34 151 ASP A CA 9
ATOM 19237 C C . ASP A 1 151 ? -29.431 29.192 8.265 1.00 24.41 151 ASP A C 9
ATOM 19238 O O . ASP A 1 151 ? -30.249 29.100 9.180 1.00 12.24 151 ASP A O 9
ATOM 19246 N N . LYS A 1 152 ? -29.706 29.782 7.106 1.00 33.44 152 LYS A N 9
ATOM 19247 C CA . LYS A 1 152 ? -31.014 30.366 6.836 1.00 12.22 152 LYS A CA 9
ATOM 19248 C C . LYS A 1 152 ? -31.365 31.422 7.880 1.00 51.52 152 LYS A C 9
ATOM 19249 O O . LYS A 1 152 ? -32.445 31.390 8.472 1.00 72.34 152 LYS A O 9
ATOM 19264 N N . THR A 1 153 ? -30.448 32.358 8.099 1.00 71.33 153 THR A N 9
ATOM 19265 C CA . THR A 1 153 ? -30.660 33.424 9.070 1.00 45.25 153 THR A CA 9
ATOM 19266 C C . THR A 1 153 ? -30.731 34.784 8.386 1.00 45.14 153 THR A C 9
ATOM 19267 O O . THR A 1 153 ? -30.078 35.013 7.369 1.00 44.32 153 THR A O 9
ATOM 19278 N N . ASN A 1 154 ? -31.530 35.685 8.952 1.00 50.44 154 ASN A N 9
ATOM 19279 C CA . ASN A 1 154 ? -31.687 37.023 8.395 1.00 71.44 154 ASN A CA 9
ATOM 19280 C C . ASN A 1 154 ? -32.034 36.959 6.910 1.00 12.24 154 ASN A C 9
ATOM 19281 O O . ASN A 1 154 ? -31.707 37.866 6.146 1.00 65.13 154 ASN A O 9
ATOM 19291 N N . GLY A 1 155 ? -32.698 35.880 6.511 1.00 51.53 155 GLY A N 9
ATOM 19292 C CA . GLY A 1 155 ? -33.079 35.716 5.119 1.00 32.21 155 GLY A CA 9
ATOM 19293 C C . GLY A 1 155 ? -31.912 35.304 4.243 1.00 25.15 155 GLY A C 9
ATOM 19294 O O . GLY A 1 155 ? -31.949 34.250 3.607 1.00 74.33 155 GLY A O 9
ATOM 19298 N N . ILE A 1 156 ? -30.878 36.137 4.208 1.00 10.52 156 ILE A N 9
ATOM 19299 C CA . ILE A 1 156 ? -29.697 35.853 3.403 1.00 34.22 156 ILE A CA 9
ATOM 19300 C C . ILE A 1 156 ? -28.418 36.089 4.200 1.00 50.41 156 ILE A C 9
ATOM 19301 O O . ILE A 1 156 ? -27.566 36.885 3.805 1.00 42.33 156 ILE A O 9
ATOM 19316 N N . ALA A 1 157 ? -28.290 35.391 5.324 1.00 3.43 157 ALA A N 9
ATOM 19317 C CA . ALA A 1 157 ? -27.114 35.522 6.175 1.00 43.41 157 ALA A CA 9
ATOM 19318 C C . ALA A 1 157 ? -25.836 35.241 5.391 1.00 33.12 157 ALA A C 9
ATOM 19319 O O . ALA A 1 157 ? -25.794 34.340 4.554 1.00 33.23 157 ALA A O 9
ATOM 19326 N N . LYS A 1 158 ? -24.796 36.020 5.668 1.00 15.14 158 LYS A N 9
ATOM 19327 C CA . LYS A 1 158 ? -23.515 35.854 4.991 1.00 65.23 158 LYS A CA 9
ATOM 19328 C C . LYS A 1 158 ? -22.364 35.866 5.991 1.00 33.22 158 LYS A C 9
ATOM 19329 O O . LYS A 1 158 ? -22.063 36.897 6.595 1.00 10.44 158 LYS A O 9
ATOM 19344 N N . PHE A 1 159 ? -21.722 34.715 6.162 1.00 45.34 159 PHE A N 9
ATOM 19345 C CA . PHE A 1 159 ? -20.604 34.594 7.089 1.00 1.25 159 PHE A CA 9
ATOM 19346 C C . PHE A 1 159 ? -19.387 33.984 6.398 1.00 44.24 159 PHE A C 9
ATOM 19347 O O . PHE A 1 159 ? -19.498 33.298 5.382 1.00 2.31 159 PHE A O 9
ATOM 19363 N N . PRO A 1 160 ? -18.198 34.242 6.961 1.00 54.11 160 PRO A N 9
ATOM 19364 C CA . PRO A 1 160 ? -16.937 33.728 6.415 1.00 34.33 160 PRO A CA 9
ATOM 19365 C C . PRO A 1 160 ? -16.802 32.219 6.588 1.00 41.32 160 PRO A C 9
ATOM 19366 O O . PRO A 1 160 ? -17.731 31.553 7.042 1.00 10.51 160 PRO A O 9
ATOM 19374 N N . GLU A 1 161 ? -15.640 31.688 6.223 1.00 52.34 161 GLU A N 9
ATOM 19375 C CA . GLU A 1 161 ? -15.385 30.257 6.337 1.00 24.04 161 GLU A CA 9
ATOM 19376 C C . GLU A 1 161 ? -13.936 29.992 6.733 1.00 55.15 161 GLU A C 9
ATOM 19377 O O . GLU A 1 161 ? -13.094 30.889 6.686 1.00 61.14 161 GLU A O 9
ATOM 19387 N N . ARG A 1 162 ? -13.651 28.753 7.122 1.00 73.14 162 ARG A N 9
ATOM 19388 C CA . ARG A 1 162 ? -12.304 28.370 7.527 1.00 43.22 162 ARG A CA 9
ATOM 19389 C C . ARG A 1 162 ? -11.501 27.861 6.333 1.00 64.24 162 ARG A C 9
ATOM 19390 O O . ARG A 1 162 ? -12.067 27.503 5.300 1.00 1.53 162 ARG A O 9
ATOM 19408 N N . GLU A 1 163 ? -10.181 27.834 6.482 1.00 74.41 163 GLU A N 9
ATOM 19409 C CA . GLU A 1 163 ? -9.301 27.371 5.416 1.00 2.21 163 GLU A CA 9
ATOM 19410 C C . GLU A 1 163 ? -8.386 26.253 5.911 1.00 64.41 163 GLU A C 9
ATOM 19411 O O . GLU A 1 163 ? -7.347 25.976 5.312 1.00 21.33 163 GLU A O 9
ATOM 19421 N N . LEU A 1 164 ? -8.781 25.618 7.008 1.00 13.24 164 LEU A N 9
ATOM 19422 C CA . LEU A 1 164 ? -7.998 24.530 7.586 1.00 61.13 164 LEU A CA 9
ATOM 19423 C C . LEU A 1 164 ? -8.738 23.885 8.752 1.00 4.20 164 LEU A C 9
ATOM 19424 O O . LEU A 1 164 ? -8.893 24.491 9.813 1.00 52.43 164 LEU A O 9
ATOM 19439 N N . GLU A 1 165 ? -9.192 22.653 8.549 1.00 12.44 165 GLU A N 9
ATOM 19440 C CA . GLU A 1 165 ? -9.916 21.925 9.586 1.00 70.54 165 GLU A CA 9
ATOM 19441 C C . GLU A 1 165 ? -10.310 20.533 9.100 1.00 34.51 165 GLU A C 9
ATOM 19442 O O . GLU A 1 165 ? -10.627 20.340 7.926 1.00 72.42 165 GLU A O 9
ATOM 19452 N N . LEU A 1 166 ? -10.287 19.567 10.011 1.00 33.53 166 LEU A N 9
ATOM 19453 C CA . LEU A 1 166 ? -10.640 18.192 9.677 1.00 24.10 166 LEU A CA 9
ATOM 19454 C C . LEU A 1 166 ? -12.056 18.116 9.113 1.00 21.10 166 LEU A C 9
ATOM 19455 O O . LEU A 1 166 ? -13.026 18.445 9.796 1.00 33.04 166 LEU A O 9
ATOM 19470 N N . ARG A 1 167 ? -12.166 17.678 7.863 1.00 54.44 167 ARG A N 9
ATOM 19471 C CA . ARG A 1 167 ? -13.462 17.557 7.207 1.00 44.14 167 ARG A CA 9
ATOM 19472 C C . ARG A 1 167 ? -14.086 16.192 7.481 1.00 22.31 167 ARG A C 9
ATOM 19473 O O . ARG A 1 167 ? -13.385 15.182 7.548 1.00 24.21 167 ARG A O 9
ATOM 19491 N N . GLN A 1 168 ? -15.406 16.171 7.641 1.00 54.03 168 GLN A N 9
ATOM 19492 C CA . GLN A 1 168 ? -16.122 14.930 7.909 1.00 1.32 168 GLN A CA 9
ATOM 19493 C C . GLN A 1 168 ? -15.883 13.912 6.798 1.00 3.41 168 GLN A C 9
ATOM 19494 O O . GLN A 1 168 ? -15.630 14.278 5.649 1.00 3.43 168 GLN A O 9
ATOM 19506 N N . THR A 1 169 ? -15.964 12.632 7.147 1.00 42.01 169 THR A N 9
ATOM 19507 C CA . THR A 1 169 ? -15.756 11.561 6.180 1.00 25.21 169 THR A CA 9
ATOM 19508 C C . THR A 1 169 ? -17.038 10.769 5.952 1.00 64.12 169 THR A C 9
ATOM 19509 O O . THR A 1 169 ? -17.793 10.506 6.888 1.00 63.35 169 THR A O 9
ATOM 19520 N N . GLY A 1 170 ? -17.280 10.391 4.701 1.00 62.24 170 GLY A N 9
ATOM 19521 C CA . GLY A 1 170 ? -18.473 9.632 4.372 1.00 74.03 170 GLY A CA 9
ATOM 19522 C C . GLY A 1 170 ? -18.521 8.293 5.079 1.00 11.33 170 GLY A C 9
ATOM 19523 O O . GLY A 1 170 ? -17.649 7.958 5.881 1.00 13.00 170 GLY A O 9
ATOM 19527 N N . PRO A 1 171 ? -19.561 7.499 4.784 1.00 43.01 171 PRO A N 9
ATOM 19528 C CA . PRO A 1 171 ? -19.746 6.176 5.387 1.00 31.53 171 PRO A CA 9
ATOM 19529 C C . PRO A 1 171 ? -18.712 5.167 4.898 1.00 71.41 171 PRO A C 9
ATOM 19530 O O . PRO A 1 171 ? -17.751 5.528 4.219 1.00 64.32 171 PRO A O 9
ATOM 19538 N N . ALA A 1 172 ? -18.917 3.901 5.248 1.00 31.41 172 ALA A N 9
ATOM 19539 C CA . ALA A 1 172 ? -18.003 2.841 4.842 1.00 11.24 172 ALA A CA 9
ATOM 19540 C C . ALA A 1 172 ? -18.500 2.142 3.581 1.00 53.40 172 ALA A C 9
ATOM 19541 O O . ALA A 1 172 ? -19.680 2.218 3.240 1.00 65.33 172 ALA A O 9
ATOM 19548 N N . VAL A 1 173 ? -17.592 1.459 2.892 1.00 75.33 173 VAL A N 9
ATOM 19549 C CA . VAL A 1 173 ? -17.937 0.746 1.667 1.00 65.10 173 VAL A CA 9
ATOM 19550 C C . VAL A 1 173 ? -17.677 -0.749 1.810 1.00 23.10 173 VAL A C 9
ATOM 19551 O O . VAL A 1 173 ? -16.576 -1.165 2.167 1.00 14.21 173 VAL A O 9
ATOM 19564 N N . GLU A 1 174 ? -18.700 -1.551 1.529 1.00 34.15 174 GLU A N 9
ATOM 19565 C CA . GLU A 1 174 ? -18.582 -3.002 1.628 1.00 72.44 174 GLU A CA 9
ATOM 19566 C C . GLU A 1 174 ? -18.653 -3.648 0.247 1.00 24.30 174 GLU A C 9
ATOM 19567 O O . GLU A 1 174 ? -19.398 -3.198 -0.623 1.00 3.55 174 GLU A O 9
ATOM 19577 N N . VAL A 1 175 ? -17.871 -4.705 0.054 1.00 34.22 175 VAL A N 9
ATOM 19578 C CA . VAL A 1 175 ? -17.845 -5.414 -1.219 1.00 51.12 175 VAL A CA 9
ATOM 19579 C C . VAL A 1 175 ? -17.442 -6.873 -1.028 1.00 64.20 175 VAL A C 9
ATOM 19580 O O . VAL A 1 175 ? -16.520 -7.179 -0.273 1.00 73.41 175 VAL A O 9
ATOM 19593 N N . ASP A 1 176 ? -18.140 -7.768 -1.718 1.00 41.10 176 ASP A N 9
ATOM 19594 C CA . ASP A 1 176 ? -17.855 -9.195 -1.626 1.00 55.51 176 ASP A CA 9
ATOM 19595 C C . ASP A 1 176 ? -16.469 -9.509 -2.181 1.00 62.32 176 ASP A C 9
ATOM 19596 O O . ASP A 1 176 ? -16.143 -9.142 -3.311 1.00 0.03 176 ASP A O 9
ATOM 19604 N N . VAL A 1 177 ? -15.656 -10.190 -1.379 1.00 75.34 177 VAL A N 9
ATOM 19605 C CA . VAL A 1 177 ? -14.305 -10.554 -1.790 1.00 62.52 177 VAL A CA 9
ATOM 19606 C C . VAL A 1 177 ? -14.312 -11.249 -3.147 1.00 74.44 177 VAL A C 9
ATOM 19607 O O . VAL A 1 177 ? -13.348 -11.158 -3.909 1.00 22.24 177 VAL A O 9
ATOM 19620 N N . LYS A 1 178 ? -15.404 -11.943 -3.445 1.00 3.41 178 LYS A N 9
ATOM 19621 C CA . LYS A 1 178 ? -15.539 -12.654 -4.711 1.00 61.11 178 LYS A CA 9
ATOM 19622 C C . LYS A 1 178 ? -16.031 -11.718 -5.810 1.00 2.32 178 LYS A C 9
ATOM 19623 O O . LYS A 1 178 ? -15.634 -11.842 -6.969 1.00 34.31 178 LYS A O 9
ATOM 19638 N N . ASP A 1 179 ? -16.897 -10.781 -5.440 1.00 4.14 179 ASP A N 9
ATOM 19639 C CA . ASP A 1 179 ? -17.441 -9.822 -6.393 1.00 45.12 179 ASP A CA 9
ATOM 19640 C C . ASP A 1 179 ? -16.332 -8.968 -6.998 1.00 43.34 179 ASP A C 9
ATOM 19641 O O . ASP A 1 179 ? -16.224 -8.848 -8.219 1.00 51.03 179 ASP A O 9
ATOM 19649 N N . ILE A 1 180 ? -15.512 -8.376 -6.138 1.00 1.23 180 ILE A N 9
ATOM 19650 C CA . ILE A 1 180 ? -14.411 -7.533 -6.588 1.00 43.11 180 ILE A CA 9
ATOM 19651 C C . ILE A 1 180 ? -13.576 -8.240 -7.650 1.00 4.42 180 ILE A C 9
ATOM 19652 O O . ILE A 1 180 ? -12.839 -9.185 -7.368 1.00 11.45 180 ILE A O 9
ATOM 19667 N N . PRO A 1 181 ? -13.692 -7.773 -8.901 1.00 63.22 181 PRO A N 9
ATOM 19668 C CA . PRO A 1 181 ? -12.953 -8.343 -10.032 1.00 13.13 181 PRO A CA 9
ATOM 19669 C C . PRO A 1 181 ? -11.459 -8.050 -9.955 1.00 73.15 181 PRO A C 9
ATOM 19670 O O . PRO A 1 181 ? -10.981 -7.065 -10.516 1.00 61.34 181 PRO A O 9
ATOM 19678 N N . ALA A 1 182 ? -10.726 -8.912 -9.258 1.00 72.44 182 ALA A N 9
ATOM 19679 C CA . ALA A 1 182 ? -9.285 -8.746 -9.111 1.00 3.32 182 ALA A CA 9
ATOM 19680 C C . ALA A 1 182 ? -8.595 -10.091 -8.915 1.00 14.34 182 ALA A C 9
ATOM 19681 O O . ALA A 1 182 ? -9.201 -11.144 -9.111 1.00 5.41 182 ALA A O 9
ATOM 19688 N N . GLN A 1 183 ? -7.324 -10.049 -8.527 1.00 1.12 183 GLN A N 9
ATOM 19689 C CA . GLN A 1 183 ? -6.552 -11.266 -8.306 1.00 64.14 183 GLN A CA 9
ATOM 19690 C C . GLN A 1 183 ? -6.764 -11.797 -6.892 1.00 65.34 183 GLN A C 9
ATOM 19691 O O . GLN A 1 183 ? -6.069 -11.398 -5.959 1.00 64.23 183 GLN A O 9
ATOM 19703 N N . GLU A 1 184 ? -7.730 -12.698 -6.743 1.00 64.10 184 GLU A N 9
ATOM 19704 C CA . GLU A 1 184 ? -8.034 -13.281 -5.441 1.00 42.21 184 GLU A CA 9
ATOM 19705 C C . GLU A 1 184 ? -6.773 -13.836 -4.785 1.00 53.24 184 GLU A C 9
ATOM 19706 O O . GLU A 1 184 ? -6.195 -14.816 -5.255 1.00 3.41 184 GLU A O 9
ATOM 19716 N N . VAL A 1 185 ? -6.350 -13.200 -3.697 1.00 43.10 185 VAL A N 9
ATOM 19717 C CA . VAL A 1 185 ? -5.158 -13.630 -2.976 1.00 65.45 185 VAL A CA 9
ATOM 19718 C C . VAL A 1 185 ? -5.302 -15.064 -2.480 1.00 42.21 185 VAL A C 9
ATOM 19719 O O . VAL A 1 185 ? -6.392 -15.495 -2.106 1.00 63.44 185 VAL A O 9
ATOM 19732 N N . GLU A 1 186 ? -4.194 -15.798 -2.481 1.00 23.42 186 GLU A N 9
ATOM 19733 C CA . GLU A 1 186 ? -4.197 -17.185 -2.031 1.00 10.34 186 GLU A CA 9
ATOM 19734 C C . GLU A 1 186 ? -3.149 -17.408 -0.945 1.00 22.31 186 GLU A C 9
ATOM 19735 O O . GLU A 1 186 ? -2.330 -16.531 -0.667 1.00 62.35 186 GLU A O 9
ATOM 19745 N N . HIS A 1 187 ? -3.181 -18.586 -0.332 1.00 1.43 187 HIS A N 9
ATOM 19746 C CA . HIS A 1 187 ? -2.234 -18.926 0.724 1.00 61.53 187 HIS A CA 9
ATOM 19747 C C . HIS A 1 187 ? -0.977 -19.565 0.143 1.00 50.32 187 HIS A C 9
ATOM 19748 O O . HIS A 1 187 ? -1.032 -20.242 -0.884 1.00 43.21 187 HIS A O 9
ATOM 19761 N N . GLU A 1 188 ? 0.154 -19.346 0.805 1.00 75.45 188 GLU A N 9
ATOM 19762 C CA . GLU A 1 188 ? 1.425 -19.900 0.351 1.00 24.21 188 GLU A CA 9
ATOM 19763 C C . GLU A 1 188 ? 1.554 -21.366 0.754 1.00 5.14 188 GLU A C 9
ATOM 19764 O O . GLU A 1 188 ? 0.864 -21.834 1.660 1.00 42.45 188 GLU A O 9
ATOM 19774 N N . SER A 1 38 ? 71.588 -56.254 60.236 1.00 64.23 38 SER A N 10
ATOM 19775 C CA . SER A 1 38 ? 71.348 -55.463 59.034 1.00 24.43 38 SER A CA 10
ATOM 19776 C C . SER A 1 38 ? 70.144 -54.545 59.220 1.00 4.24 38 SER A C 10
ATOM 19777 O O . SER A 1 38 ? 69.017 -54.904 58.876 1.00 31.23 38 SER A O 10
ATOM 19784 N N . ALA A 1 39 ? 70.389 -53.359 59.766 1.00 72.02 39 ALA A N 10
ATOM 19785 C CA . ALA A 1 39 ? 69.326 -52.388 59.996 1.00 14.34 39 ALA A CA 10
ATOM 19786 C C . ALA A 1 39 ? 69.716 -51.012 59.469 1.00 54.24 39 ALA A C 10
ATOM 19787 O O . ALA A 1 39 ? 70.882 -50.621 59.529 1.00 21.20 39 ALA A O 10
ATOM 19794 N N . TYR A 1 40 ? 68.735 -50.282 58.951 1.00 12.42 40 TYR A N 10
ATOM 19795 C CA . TYR A 1 40 ? 68.977 -48.950 58.409 1.00 22.11 40 TYR A CA 10
ATOM 19796 C C . TYR A 1 40 ? 67.726 -48.083 58.516 1.00 24.45 40 TYR A C 10
ATOM 19797 O O . TYR A 1 40 ? 66.607 -48.593 58.582 1.00 54.20 40 TYR A O 10
ATOM 19814 N N . ARG A 1 41 ? 67.924 -46.769 58.533 1.00 42.12 41 ARG A N 10
ATOM 19815 C CA . ARG A 1 41 ? 66.813 -45.830 58.633 1.00 44.44 41 ARG A CA 10
ATOM 19816 C C . ARG A 1 41 ? 66.928 -44.738 57.573 1.00 33.02 41 ARG A C 10
ATOM 19817 O O . ARG A 1 41 ? 67.869 -44.724 56.779 1.00 31.23 41 ARG A O 10
ATOM 19835 N N . LYS A 1 42 ? 65.963 -43.824 57.566 1.00 32.10 42 LYS A N 10
ATOM 19836 C CA . LYS A 1 42 ? 65.955 -42.727 56.604 1.00 23.45 42 LYS A CA 10
ATOM 19837 C C . LYS A 1 42 ? 64.860 -41.719 56.940 1.00 51.40 42 LYS A C 10
ATOM 19838 O O . LYS A 1 42 ? 63.788 -42.088 57.420 1.00 73.12 42 LYS A O 10
ATOM 19853 N N . LYS A 1 43 ? 65.137 -40.445 56.683 1.00 61.12 43 LYS A N 10
ATOM 19854 C CA . LYS A 1 43 ? 64.175 -39.383 56.953 1.00 31.31 43 LYS A CA 10
ATOM 19855 C C . LYS A 1 43 ? 63.274 -39.143 55.746 1.00 74.32 43 LYS A C 10
ATOM 19856 O O . LYS A 1 43 ? 62.050 -39.168 55.859 1.00 52.23 43 LYS A O 10
ATOM 19871 N N . GLY A 1 44 ? 63.890 -38.913 54.590 1.00 71.44 44 GLY A N 10
ATOM 19872 C CA . GLY A 1 44 ? 63.129 -38.673 53.379 1.00 13.14 44 GLY A CA 10
ATOM 19873 C C . GLY A 1 44 ? 62.841 -37.202 53.156 1.00 10.21 44 GLY A C 10
ATOM 19874 O O . GLY A 1 44 ? 63.495 -36.549 52.343 1.00 72.21 44 GLY A O 10
ATOM 19878 N N . LYS A 1 45 ? 61.857 -36.678 53.879 1.00 22.31 45 LYS A N 10
ATOM 19879 C CA . LYS A 1 45 ? 61.482 -35.274 53.757 1.00 43.21 45 LYS A CA 10
ATOM 19880 C C . LYS A 1 45 ? 61.189 -34.913 52.305 1.00 51.22 45 LYS A C 10
ATOM 19881 O O . LYS A 1 45 ? 62.048 -34.385 51.600 1.00 75.22 45 LYS A O 10
ATOM 19896 N N . GLY A 1 46 ? 59.968 -35.200 51.862 1.00 34.43 46 GLY A N 10
ATOM 19897 C CA . GLY A 1 46 ? 59.584 -34.897 50.496 1.00 14.35 46 GLY A CA 10
ATOM 19898 C C . GLY A 1 46 ? 58.453 -33.892 50.421 1.00 23.13 46 GLY A C 10
ATOM 19899 O O . GLY A 1 46 ? 57.569 -33.874 51.278 1.00 1.34 46 GLY A O 10
ATOM 19903 N N . LYS A 1 47 ? 58.480 -33.048 49.395 1.00 54.43 47 LYS A N 10
ATOM 19904 C CA . LYS A 1 47 ? 57.450 -32.033 49.210 1.00 45.01 47 LYS A CA 10
ATOM 19905 C C . LYS A 1 47 ? 56.976 -31.996 47.760 1.00 21.45 47 LYS A C 10
ATOM 19906 O O . LYS A 1 47 ? 57.608 -32.570 46.876 1.00 72.33 47 LYS A O 10
ATOM 19921 N N . GLY A 1 48 ? 55.858 -31.316 47.525 1.00 25.51 48 GLY A N 10
ATOM 19922 C CA . GLY A 1 48 ? 55.319 -31.215 46.181 1.00 34.44 48 GLY A CA 10
ATOM 19923 C C . GLY A 1 48 ? 54.161 -30.241 46.093 1.00 32.00 48 GLY A C 10
ATOM 19924 O O . GLY A 1 48 ? 53.347 -30.144 47.013 1.00 55.35 48 GLY A O 10
ATOM 19928 N N . THR A 1 49 ? 54.086 -29.514 44.982 1.00 63.43 49 THR A N 10
ATOM 19929 C CA . THR A 1 49 ? 53.022 -28.540 44.777 1.00 64.11 49 THR A CA 10
ATOM 19930 C C . THR A 1 49 ? 52.517 -28.571 43.339 1.00 43.14 49 THR A C 10
ATOM 19931 O O . THR A 1 49 ? 53.250 -28.940 42.420 1.00 11.21 49 THR A O 10
ATOM 19942 N N . THR A 1 50 ? 51.261 -28.181 43.149 1.00 52.51 50 THR A N 10
ATOM 19943 C CA . THR A 1 50 ? 50.657 -28.165 41.822 1.00 74.14 50 THR A CA 10
ATOM 19944 C C . THR A 1 50 ? 49.520 -27.153 41.747 1.00 72.31 50 THR A C 10
ATOM 19945 O O . THR A 1 50 ? 48.625 -27.146 42.592 1.00 13.33 50 THR A O 10
ATOM 19956 N N . VAL A 1 51 ? 49.561 -26.300 40.730 1.00 45.13 51 VAL A N 10
ATOM 19957 C CA . VAL A 1 51 ? 48.531 -25.283 40.543 1.00 60.42 51 VAL A CA 10
ATOM 19958 C C . VAL A 1 51 ? 47.798 -25.480 39.221 1.00 1.11 51 VAL A C 10
ATOM 19959 O O . VAL A 1 51 ? 48.268 -26.198 38.339 1.00 50.11 51 VAL A O 10
ATOM 19972 N N . GLY A 1 52 ? 46.643 -24.835 39.089 1.00 64.41 52 GLY A N 10
ATOM 19973 C CA . GLY A 1 52 ? 45.863 -24.951 37.870 1.00 23.54 52 GLY A CA 10
ATOM 19974 C C . GLY A 1 52 ? 44.437 -24.468 38.047 1.00 12.00 52 GLY A C 10
ATOM 19975 O O . GLY A 1 52 ? 43.664 -25.058 38.803 1.00 65.13 52 GLY A O 10
ATOM 19979 N N . MET A 1 53 ? 44.088 -23.393 37.350 1.00 43.22 53 MET A N 10
ATOM 19980 C CA . MET A 1 53 ? 42.744 -22.830 37.434 1.00 14.35 53 MET A CA 10
ATOM 19981 C C . MET A 1 53 ? 42.422 -22.003 36.194 1.00 70.42 53 MET A C 10
ATOM 19982 O O . MET A 1 53 ? 43.307 -21.385 35.602 1.00 52.41 53 MET A O 10
ATOM 19994 N N . GLY A 1 54 ? 41.151 -21.995 35.806 1.00 12.31 54 GLY A N 10
ATOM 19995 C CA . GLY A 1 54 ? 40.736 -21.240 34.637 1.00 31.14 54 GLY A CA 10
ATOM 19996 C C . GLY A 1 54 ? 39.835 -20.074 34.991 1.00 21.23 54 GLY A C 10
ATOM 19997 O O . GLY A 1 54 ? 39.596 -19.798 36.167 1.00 0.32 54 GLY A O 10
ATOM 20001 N N . LYS A 1 55 ? 39.333 -19.386 33.972 1.00 50.14 55 LYS A N 10
ATOM 20002 C CA . LYS A 1 55 ? 38.453 -18.242 34.179 1.00 12.03 55 LYS A CA 10
ATOM 20003 C C . LYS A 1 55 ? 37.139 -18.424 33.426 1.00 3.35 55 LYS A C 10
ATOM 20004 O O . LYS A 1 55 ? 36.062 -18.188 33.974 1.00 43.24 55 LYS A O 10
ATOM 20019 N N . SER A 1 56 ? 37.235 -18.846 32.170 1.00 10.24 56 SER A N 10
ATOM 20020 C CA . SER A 1 56 ? 36.053 -19.057 31.341 1.00 22.22 56 SER A CA 10
ATOM 20021 C C . SER A 1 56 ? 36.399 -19.876 30.101 1.00 23.14 56 SER A C 10
ATOM 20022 O O . SER A 1 56 ? 37.450 -19.686 29.491 1.00 74.42 56 SER A O 10
ATOM 20029 N N . SER A 1 57 ? 35.504 -20.788 29.734 1.00 23.05 57 SER A N 10
ATOM 20030 C CA . SER A 1 57 ? 35.714 -21.639 28.569 1.00 11.21 57 SER A CA 10
ATOM 20031 C C . SER A 1 57 ? 35.442 -20.871 27.279 1.00 22.13 57 SER A C 10
ATOM 20032 O O . SER A 1 57 ? 36.363 -20.555 26.526 1.00 55.30 57 SER A O 10
ATOM 20039 N N . ARG A 1 58 ? 34.170 -20.574 27.031 1.00 34.45 58 ARG A N 10
ATOM 20040 C CA . ARG A 1 58 ? 33.776 -19.845 25.832 1.00 30.14 58 ARG A CA 10
ATOM 20041 C C . ARG A 1 58 ? 32.298 -19.469 25.887 1.00 50.54 58 ARG A C 10
ATOM 20042 O O . ARG A 1 58 ? 31.427 -20.337 25.955 1.00 75.43 58 ARG A O 10
ATOM 20060 N N . ARG A 1 59 ? 32.021 -18.169 25.856 1.00 32.30 59 ARG A N 10
ATOM 20061 C CA . ARG A 1 59 ? 30.650 -17.678 25.904 1.00 5.12 59 ARG A CA 10
ATOM 20062 C C . ARG A 1 59 ? 29.937 -17.926 24.577 1.00 72.42 59 ARG A C 10
ATOM 20063 O O . ARG A 1 59 ? 30.423 -17.532 23.517 1.00 65.42 59 ARG A O 10
ATOM 20081 N N . PHE A 1 60 ? 28.784 -18.583 24.645 1.00 74.14 60 PHE A N 10
ATOM 20082 C CA . PHE A 1 60 ? 28.006 -18.885 23.449 1.00 32.25 60 PHE A CA 10
ATOM 20083 C C . PHE A 1 60 ? 26.638 -18.213 23.508 1.00 45.41 60 PHE A C 10
ATOM 20084 O O . PHE A 1 60 ? 26.161 -17.840 24.580 1.00 71.43 60 PHE A O 10
ATOM 20100 N N . ILE A 1 61 ? 26.010 -18.060 22.346 1.00 71.21 61 ILE A N 10
ATOM 20101 C CA . ILE A 1 61 ? 24.697 -17.432 22.263 1.00 31.23 61 ILE A CA 10
ATOM 20102 C C . ILE A 1 61 ? 23.794 -18.173 21.282 1.00 75.34 61 ILE A C 10
ATOM 20103 O O . ILE A 1 61 ? 24.226 -18.563 20.198 1.00 72.35 61 ILE A O 10
ATOM 20118 N N . ASN A 1 62 ? 22.538 -18.362 21.670 1.00 5.35 62 ASN A N 10
ATOM 20119 C CA . ASN A 1 62 ? 21.573 -19.054 20.824 1.00 11.41 62 ASN A CA 10
ATOM 20120 C C . ASN A 1 62 ? 20.366 -18.166 20.536 1.00 13.34 62 ASN A C 10
ATOM 20121 O O . ASN A 1 62 ? 19.837 -17.511 21.432 1.00 31.22 62 ASN A O 10
ATOM 20131 N N . MET A 1 63 ? 19.936 -18.153 19.279 1.00 40.22 63 MET A N 10
ATOM 20132 C CA . MET A 1 63 ? 18.789 -17.347 18.872 1.00 74.15 63 MET A CA 10
ATOM 20133 C C . MET A 1 63 ? 17.889 -18.125 17.919 1.00 41.32 63 MET A C 10
ATOM 20134 O O . MET A 1 63 ? 18.153 -19.287 17.608 1.00 61.35 63 MET A O 10
ATOM 20146 N N . TYR A 1 64 ? 16.824 -17.478 17.458 1.00 63.32 64 TYR A N 10
ATOM 20147 C CA . TYR A 1 64 ? 15.882 -18.111 16.542 1.00 71.04 64 TYR A CA 10
ATOM 20148 C C . TYR A 1 64 ? 15.245 -17.078 15.617 1.00 54.00 64 TYR A C 10
ATOM 20149 O O . TYR A 1 64 ? 15.359 -15.874 15.841 1.00 5.41 64 TYR A O 10
ATOM 20166 N N . GLY A 1 65 ? 14.575 -17.560 14.575 1.00 11.43 65 GLY A N 10
ATOM 20167 C CA . GLY A 1 65 ? 13.929 -16.668 13.630 1.00 30.24 65 GLY A CA 10
ATOM 20168 C C . GLY A 1 65 ? 12.552 -17.153 13.224 1.00 25.13 65 GLY A C 10
ATOM 20169 O O . GLY A 1 65 ? 12.422 -18.068 12.412 1.00 52.33 65 GLY A O 10
ATOM 20173 N N . PHE A 1 66 ? 11.518 -16.538 13.791 1.00 50.22 66 PHE A N 10
ATOM 20174 C CA . PHE A 1 66 ? 10.143 -16.913 13.485 1.00 53.40 66 PHE A CA 10
ATOM 20175 C C . PHE A 1 66 ? 9.174 -15.808 13.891 1.00 61.10 66 PHE A C 10
ATOM 20176 O O . PHE A 1 66 ? 9.323 -15.193 14.948 1.00 53.21 66 PHE A O 10
ATOM 20192 N N . ASP A 1 67 ? 8.181 -15.560 13.044 1.00 65.40 67 ASP A N 10
ATOM 20193 C CA . ASP A 1 67 ? 7.186 -14.528 13.314 1.00 71.10 67 ASP A CA 10
ATOM 20194 C C . ASP A 1 67 ? 5.780 -15.120 13.336 1.00 55.43 67 ASP A C 10
ATOM 20195 O O . ASP A 1 67 ? 5.530 -16.207 12.813 1.00 62.34 67 ASP A O 10
ATOM 20203 N N . PRO A 1 68 ? 4.840 -14.391 13.954 1.00 12.12 68 PRO A N 10
ATOM 20204 C CA . PRO A 1 68 ? 3.443 -14.826 14.059 1.00 42.12 68 PRO A CA 10
ATOM 20205 C C . PRO A 1 68 ? 2.724 -14.793 12.715 1.00 42.15 68 PRO A C 10
ATOM 20206 O O . PRO A 1 68 ? 3.335 -14.533 11.677 1.00 43.32 68 PRO A O 10
ATOM 20214 N N . THR A 1 69 ? 1.421 -15.058 12.739 1.00 60.23 69 THR A N 10
ATOM 20215 C CA . THR A 1 69 ? 0.618 -15.060 11.522 1.00 71.14 69 THR A CA 10
ATOM 20216 C C . THR A 1 69 ? -0.842 -14.748 11.827 1.00 13.15 69 THR A C 10
ATOM 20217 O O . THR A 1 69 ? -1.390 -15.215 12.826 1.00 44.35 69 THR A O 10
ATOM 20228 N N . GLU A 1 70 ? -1.468 -13.958 10.960 1.00 61.22 70 GLU A N 10
ATOM 20229 C CA . GLU A 1 70 ? -2.866 -13.586 11.138 1.00 3.04 70 GLU A CA 10
ATOM 20230 C C . GLU A 1 70 ? -3.601 -13.572 9.800 1.00 72.52 70 GLU A C 10
ATOM 20231 O O . GLU A 1 70 ? -3.080 -13.078 8.800 1.00 43.53 70 GLU A O 10
ATOM 20241 N N . TYR A 1 71 ? -4.811 -14.117 9.791 1.00 2.22 71 TYR A N 10
ATOM 20242 C CA . TYR A 1 71 ? -5.616 -14.170 8.577 1.00 2.44 71 TYR A CA 10
ATOM 20243 C C . TYR A 1 71 ? -6.905 -13.370 8.741 1.00 21.52 71 TYR A C 10
ATOM 20244 O O . TYR A 1 71 ? -7.383 -12.740 7.798 1.00 74.51 71 TYR A O 10
ATOM 20261 N N . SER A 1 72 ? -7.462 -13.400 9.947 1.00 21.43 72 SER A N 10
ATOM 20262 C CA . SER A 1 72 ? -8.697 -12.681 10.237 1.00 64.52 72 SER A CA 10
ATOM 20263 C C . SER A 1 72 ? -8.426 -11.476 11.134 1.00 41.25 72 SER A C 10
ATOM 20264 O O . SER A 1 72 ? -8.452 -11.582 12.360 1.00 22.10 72 SER A O 10
ATOM 20271 N N . PHE A 1 73 ? -8.167 -10.331 10.512 1.00 71.24 73 PHE A N 10
ATOM 20272 C CA . PHE A 1 73 ? -7.889 -9.104 11.252 1.00 13.43 73 PHE A CA 10
ATOM 20273 C C . PHE A 1 73 ? -8.123 -7.877 10.377 1.00 30.43 73 PHE A C 10
ATOM 20274 O O . PHE A 1 73 ? -8.521 -7.994 9.218 1.00 12.22 73 PHE A O 10
ATOM 20290 N N . ILE A 1 74 ? -7.873 -6.700 10.941 1.00 23.52 74 ILE A N 10
ATOM 20291 C CA . ILE A 1 74 ? -8.054 -5.450 10.213 1.00 11.52 74 ILE A CA 10
ATOM 20292 C C . ILE A 1 74 ? -6.718 -4.891 9.738 1.00 33.42 74 ILE A C 10
ATOM 20293 O O . ILE A 1 74 ? -5.737 -4.884 10.483 1.00 2.15 74 ILE A O 10
ATOM 20308 N N . GLN A 1 75 ? -6.687 -4.421 8.496 1.00 44.14 75 GLN A N 10
ATOM 20309 C CA . GLN A 1 75 ? -5.470 -3.857 7.923 1.00 13.13 75 GLN A CA 10
ATOM 20310 C C . GLN A 1 75 ? -5.463 -2.338 8.045 1.00 21.32 75 GLN A C 10
ATOM 20311 O O . GLN A 1 75 ? -6.259 -1.650 7.406 1.00 63.15 75 GLN A O 10
ATOM 20323 N N . PHE A 1 76 ? -4.560 -1.819 8.871 1.00 10.22 76 PHE A N 10
ATOM 20324 C CA . PHE A 1 76 ? -4.451 -0.380 9.078 1.00 20.41 76 PHE A CA 10
ATOM 20325 C C . PHE A 1 76 ? -3.525 0.251 8.042 1.00 35.24 76 PHE A C 10
ATOM 20326 O O . PHE A 1 76 ? -2.445 -0.270 7.760 1.00 73.51 76 PHE A O 10
ATOM 20342 N N . VAL A 1 77 ? -3.954 1.374 7.478 1.00 1.44 77 VAL A N 10
ATOM 20343 C CA . VAL A 1 77 ? -3.165 2.077 6.474 1.00 12.42 77 VAL A CA 10
ATOM 20344 C C . VAL A 1 77 ? -3.352 3.585 6.585 1.00 62.14 77 VAL A C 10
ATOM 20345 O O . VAL A 1 77 ? -4.418 4.063 6.973 1.00 33.01 77 VAL A O 10
ATOM 20358 N N . ASP A 1 78 ? -2.307 4.332 6.242 1.00 51.00 78 ASP A N 10
ATOM 20359 C CA . ASP A 1 78 ? -2.356 5.788 6.301 1.00 42.44 78 ASP A CA 10
ATOM 20360 C C . ASP A 1 78 ? -2.632 6.379 4.922 1.00 61.24 78 ASP A C 10
ATOM 20361 O O . ASP A 1 78 ? -2.141 5.894 3.903 1.00 53.35 78 ASP A O 10
ATOM 20369 N N . PRO A 1 79 ? -3.437 7.451 4.886 1.00 21.45 79 PRO A N 10
ATOM 20370 C CA . PRO A 1 79 ? -3.797 8.131 3.639 1.00 60.20 79 PRO A CA 10
ATOM 20371 C C . PRO A 1 79 ? -2.617 8.875 3.024 1.00 75.25 79 PRO A C 10
ATOM 20372 O O . PRO A 1 79 ? -2.537 9.035 1.804 1.00 10.03 79 PRO A O 10
ATOM 20380 N N . LEU A 1 80 ? -1.701 9.328 3.872 1.00 32.22 80 LEU A N 10
ATOM 20381 C CA . LEU A 1 80 ? -0.523 10.056 3.411 1.00 21.02 80 LEU A CA 10
ATOM 20382 C C . LEU A 1 80 ? 0.179 9.299 2.288 1.00 63.03 80 LEU A C 10
ATOM 20383 O O . LEU A 1 80 ? 0.146 9.715 1.129 1.00 23.22 80 LEU A O 10
ATOM 20398 N N . THR A 1 81 ? 0.813 8.184 2.638 1.00 44.14 81 THR A N 10
ATOM 20399 C CA . THR A 1 81 ? 1.521 7.369 1.659 1.00 72.44 81 THR A CA 10
ATOM 20400 C C . THR A 1 81 ? 0.909 5.977 1.556 1.00 3.32 81 THR A C 10
ATOM 20401 O O . THR A 1 81 ? 0.699 5.460 0.459 1.00 72.53 81 THR A O 10
ATOM 20412 N N . GLY A 1 82 ? 0.620 5.375 2.707 1.00 52.13 82 GLY A N 10
ATOM 20413 C CA . GLY A 1 82 ? 0.033 4.048 2.723 1.00 50.14 82 GLY A CA 10
ATOM 20414 C C . GLY A 1 82 ? 0.752 3.107 3.669 1.00 64.31 82 GLY A C 10
ATOM 20415 O O . GLY A 1 82 ? 1.107 1.991 3.295 1.00 13.11 82 GLY A O 10
ATOM 20419 N N . ALA A 1 83 ? 0.969 3.561 4.900 1.00 51.13 83 ALA A N 10
ATOM 20420 C CA . ALA A 1 83 ? 1.650 2.752 5.903 1.00 50.14 83 ALA A CA 10
ATOM 20421 C C . ALA A 1 83 ? 0.983 1.389 6.054 1.00 1.12 83 ALA A C 10
ATOM 20422 O O . ALA A 1 83 ? -0.108 1.161 5.532 1.00 24.41 83 ALA A O 10
ATOM 20429 N N . GLN A 1 84 ? 1.646 0.487 6.770 1.00 34.40 84 GLN A N 10
ATOM 20430 C CA . GLN A 1 84 ? 1.117 -0.854 6.988 1.00 55.44 84 GLN A CA 10
ATOM 20431 C C . GLN A 1 84 ? 1.168 -1.226 8.466 1.00 42.32 84 GLN A C 10
ATOM 20432 O O . GLN A 1 84 ? 2.246 -1.374 9.042 1.00 65.33 84 GLN A O 10
ATOM 20444 N N . ILE A 1 85 ? -0.004 -1.376 9.074 1.00 64.24 85 ILE A N 10
ATOM 20445 C CA . ILE A 1 85 ? -0.092 -1.731 10.485 1.00 3.41 85 ILE A CA 10
ATOM 20446 C C . ILE A 1 85 ? -1.226 -2.720 10.733 1.00 24.03 85 ILE A C 10
ATOM 20447 O O . ILE A 1 85 ? -2.258 -2.676 10.064 1.00 22.15 85 ILE A O 10
ATOM 20462 N N . GLU A 1 86 ? -1.028 -3.610 11.700 1.00 72.32 86 GLU A N 10
ATOM 20463 C CA . GLU A 1 86 ? -2.034 -4.609 12.037 1.00 23.31 86 GLU A CA 10
ATOM 20464 C C . GLU A 1 86 ? -3.035 -4.054 13.047 1.00 61.20 86 GLU A C 10
ATOM 20465 O O . GLU A 1 86 ? -2.670 -3.704 14.170 1.00 53.44 86 GLU A O 10
ATOM 20475 N N . GLU A 1 87 ? -4.298 -3.976 12.640 1.00 54.21 87 GLU A N 10
ATOM 20476 C CA . GLU A 1 87 ? -5.350 -3.462 13.508 1.00 32.34 87 GLU A CA 10
ATOM 20477 C C . GLU A 1 87 ? -6.296 -4.580 13.937 1.00 31.33 87 GLU A C 10
ATOM 20478 O O . GLU A 1 87 ? -6.639 -5.455 13.144 1.00 32.32 87 GLU A O 10
ATOM 20488 N N . ASN A 1 88 ? -6.712 -4.544 15.199 1.00 13.14 88 ASN A N 10
ATOM 20489 C CA . ASN A 1 88 ? -7.617 -5.554 15.735 1.00 54.23 88 ASN A CA 10
ATOM 20490 C C . ASN A 1 88 ? -8.859 -4.907 16.339 1.00 62.12 88 ASN A C 10
ATOM 20491 O O . ASN A 1 88 ? -9.094 -3.711 16.168 1.00 40.41 88 ASN A O 10
ATOM 20501 N N . VAL A 1 89 ? -9.650 -5.705 17.049 1.00 14.43 89 VAL A N 10
ATOM 20502 C CA . VAL A 1 89 ? -10.868 -5.210 17.680 1.00 35.42 89 VAL A CA 10
ATOM 20503 C C . VAL A 1 89 ? -10.555 -4.120 18.698 1.00 72.43 89 VAL A C 10
ATOM 20504 O O . VAL A 1 89 ? -11.284 -3.135 18.812 1.00 24.41 89 VAL A O 10
ATOM 20517 N N . TYR A 1 90 ? -9.464 -4.301 19.434 1.00 74.35 90 TYR A N 10
ATOM 20518 C CA . TYR A 1 90 ? -9.053 -3.332 20.444 1.00 13.24 90 TYR A CA 10
ATOM 20519 C C . TYR A 1 90 ? -7.719 -2.691 20.074 1.00 73.21 90 TYR A C 10
ATOM 20520 O O . TYR A 1 90 ? -6.831 -2.553 20.914 1.00 73.14 90 TYR A O 10
ATOM 20537 N N . ALA A 1 91 ? -7.588 -2.301 18.811 1.00 55.32 91 ALA A N 10
ATOM 20538 C CA . ALA A 1 91 ? -6.365 -1.672 18.329 1.00 35.21 91 ALA A CA 10
ATOM 20539 C C . ALA A 1 91 ? -6.081 -0.376 19.080 1.00 71.21 91 ALA A C 10
ATOM 20540 O O . ALA A 1 91 ? -6.935 0.508 19.157 1.00 72.21 91 ALA A O 10
ATOM 20547 N N . ASP A 1 92 ? -4.878 -0.270 19.635 1.00 44.22 92 ASP A N 10
ATOM 20548 C CA . ASP A 1 92 ? -4.482 0.920 20.380 1.00 51.43 92 ASP A CA 10
ATOM 20549 C C . ASP A 1 92 ? -3.560 1.803 19.545 1.00 11.32 92 ASP A C 10
ATOM 20550 O O . ASP A 1 92 ? -2.635 1.312 18.896 1.00 25.41 92 ASP A O 10
ATOM 20558 N N . ILE A 1 93 ? -3.818 3.106 19.565 1.00 4.04 93 ILE A N 10
ATOM 20559 C CA . ILE A 1 93 ? -3.012 4.056 18.811 1.00 43.43 93 ILE A CA 10
ATOM 20560 C C . ILE A 1 93 ? -1.529 3.886 19.120 1.00 31.10 93 ILE A C 10
ATOM 20561 O O . ILE A 1 93 ? -0.677 4.070 18.250 1.00 41.33 93 ILE A O 10
ATOM 20576 N N . ARG A 1 94 ? -1.226 3.532 20.365 1.00 41.24 94 ARG A N 10
ATOM 20577 C CA . ARG A 1 94 ? 0.154 3.336 20.790 1.00 60.12 94 ARG A CA 10
ATOM 20578 C C . ARG A 1 94 ? 0.890 2.401 19.835 1.00 12.32 94 ARG A C 10
ATOM 20579 O O . ARG A 1 94 ? 1.986 2.709 19.367 1.00 62.12 94 ARG A O 10
ATOM 20597 N N . ASP A 1 95 ? 0.279 1.255 19.551 1.00 12.30 95 ASP A N 10
ATOM 20598 C CA . ASP A 1 95 ? 0.874 0.274 18.651 1.00 54.21 95 ASP A CA 10
ATOM 20599 C C . ASP A 1 95 ? 1.125 0.880 17.274 1.00 11.11 95 ASP A C 10
ATOM 20600 O O . ASP A 1 95 ? 2.194 0.702 16.692 1.00 53.34 95 ASP A O 10
ATOM 20608 N N . ILE A 1 96 ? 0.130 1.596 16.759 1.00 74.34 96 ILE A N 10
ATOM 20609 C CA . ILE A 1 96 ? 0.243 2.228 15.450 1.00 51.11 96 ILE A CA 10
ATOM 20610 C C . ILE A 1 96 ? 1.425 3.192 15.406 1.00 42.42 96 ILE A C 10
ATOM 20611 O O . ILE A 1 96 ? 2.123 3.285 14.396 1.00 74.31 96 ILE A O 10
ATOM 20626 N N . GLN A 1 97 ? 1.642 3.905 16.506 1.00 12.31 97 GLN A N 10
ATOM 20627 C CA . GLN A 1 97 ? 2.739 4.860 16.591 1.00 63.51 97 GLN A CA 10
ATOM 20628 C C . GLN A 1 97 ? 4.081 4.171 16.365 1.00 1.44 97 GLN A C 10
ATOM 20629 O O . GLN A 1 97 ? 4.992 4.747 15.771 1.00 11.03 97 GLN A O 10
ATOM 20641 N N . GLU A 1 98 ? 4.193 2.935 16.842 1.00 70.33 98 GLU A N 10
ATOM 20642 C CA . GLU A 1 98 ? 5.425 2.168 16.691 1.00 65.11 98 GLU A CA 10
ATOM 20643 C C . GLU A 1 98 ? 5.879 2.149 15.235 1.00 22.20 98 GLU A C 10
ATOM 20644 O O . GLU A 1 98 ? 7.001 2.545 14.919 1.00 52.34 98 GLU A O 10
ATOM 20654 N N . ARG A 1 99 ? 5.000 1.686 14.353 1.00 2.21 99 ARG A N 10
ATOM 20655 C CA . ARG A 1 99 ? 5.311 1.613 12.930 1.00 5.13 99 ARG A CA 10
ATOM 20656 C C . ARG A 1 99 ? 5.224 2.993 12.284 1.00 11.22 99 ARG A C 10
ATOM 20657 O O . ARG A 1 99 ? 5.985 3.311 11.370 1.00 52.14 99 ARG A O 10
ATOM 20675 N N . PHE A 1 100 ? 4.290 3.808 12.763 1.00 33.04 100 PHE A N 10
ATOM 20676 C CA . PHE A 1 100 ? 4.102 5.153 12.232 1.00 54.13 100 PHE A CA 10
ATOM 20677 C C . PHE A 1 100 ? 5.424 5.914 12.199 1.00 54.03 100 PHE A C 10
ATOM 20678 O O . PHE A 1 100 ? 5.670 6.715 11.297 1.00 30.32 100 PHE A O 10
ATOM 20694 N N . SER A 1 101 ? 6.272 5.659 13.190 1.00 13.34 101 SER A N 10
ATOM 20695 C CA . SER A 1 101 ? 7.568 6.321 13.279 1.00 64.24 101 SER A CA 10
ATOM 20696 C C . SER A 1 101 ? 8.378 6.103 12.005 1.00 43.02 101 SER A C 10
ATOM 20697 O O . SER A 1 101 ? 9.070 7.006 11.535 1.00 23.12 101 SER A O 10
ATOM 20704 N N . GLU A 1 102 ? 8.286 4.898 11.452 1.00 53.34 102 GLU A N 10
ATOM 20705 C CA . GLU A 1 102 ? 9.012 4.560 10.232 1.00 22.41 102 GLU A CA 10
ATOM 20706 C C . GLU A 1 102 ? 8.493 5.372 9.049 1.00 13.23 102 GLU A C 10
ATOM 20707 O O . GLU A 1 102 ? 9.236 6.135 8.432 1.00 0.31 102 GLU A O 10
ATOM 20717 N N . VAL A 1 103 ? 7.212 5.198 8.736 1.00 63.31 103 VAL A N 10
ATOM 20718 C CA . VAL A 1 103 ? 6.593 5.914 7.627 1.00 2.14 103 VAL A CA 10
ATOM 20719 C C . VAL A 1 103 ? 6.763 7.421 7.782 1.00 73.14 103 VAL A C 10
ATOM 20720 O O . VAL A 1 103 ? 7.006 8.131 6.806 1.00 50.12 103 VAL A O 10
ATOM 20733 N N . ARG A 1 104 ? 6.634 7.902 9.014 1.00 41.44 104 ARG A N 10
ATOM 20734 C CA . ARG A 1 104 ? 6.773 9.326 9.295 1.00 4.15 104 ARG A CA 10
ATOM 20735 C C . ARG A 1 104 ? 8.207 9.790 9.058 1.00 31.21 104 ARG A C 10
ATOM 20736 O O . ARG A 1 104 ? 8.447 10.757 8.336 1.00 25.52 104 ARG A O 10
ATOM 20754 N N . LYS A 1 105 ? 9.158 9.093 9.672 1.00 63.12 105 LYS A N 10
ATOM 20755 C CA . LYS A 1 105 ? 10.568 9.431 9.528 1.00 62.33 105 LYS A CA 10
ATOM 20756 C C . LYS A 1 105 ? 10.956 9.534 8.057 1.00 34.23 105 LYS A C 10
ATOM 20757 O O . LYS A 1 105 ? 11.653 10.464 7.651 1.00 32.21 105 LYS A O 10
ATOM 20772 N N . LYS A 1 106 ? 10.499 8.573 7.262 1.00 42.44 106 LYS A N 10
ATOM 20773 C CA . LYS A 1 106 ? 10.796 8.556 5.834 1.00 14.53 106 LYS A CA 10
ATOM 20774 C C . LYS A 1 106 ? 10.122 9.725 5.124 1.00 61.53 106 LYS A C 10
ATOM 20775 O O . LYS A 1 106 ? 10.742 10.409 4.310 1.00 42.41 106 LYS A O 10
ATOM 20790 N N . MET A 1 107 ? 8.850 9.951 5.439 1.00 73.21 107 MET A N 10
ATOM 20791 C CA . MET A 1 107 ? 8.095 11.041 4.833 1.00 14.53 107 MET A CA 10
ATOM 20792 C C . MET A 1 107 ? 8.843 12.363 4.969 1.00 33.01 107 MET A C 10
ATOM 20793 O O . MET A 1 107 ? 9.031 13.084 3.990 1.00 44.42 107 MET A O 10
ATOM 20805 N N . VAL A 1 108 ? 9.268 12.674 6.189 1.00 43.34 108 VAL A N 10
ATOM 20806 C CA . VAL A 1 108 ? 9.996 13.910 6.452 1.00 60.12 108 VAL A CA 10
ATOM 20807 C C . VAL A 1 108 ? 11.402 13.855 5.864 1.00 12.53 108 VAL A C 10
ATOM 20808 O O . VAL A 1 108 ? 11.925 14.861 5.386 1.00 2.33 108 VAL A O 10
ATOM 20821 N N . GLU A 1 109 ? 12.008 12.672 5.903 1.00 50.22 109 GLU A N 10
ATOM 20822 C CA . GLU A 1 109 ? 13.353 12.487 5.373 1.00 63.43 109 GLU A CA 10
ATOM 20823 C C . GLU A 1 109 ? 13.410 12.845 3.891 1.00 11.44 109 GLU A C 10
ATOM 20824 O O . GLU A 1 109 ? 14.405 13.382 3.408 1.00 63.11 109 GLU A O 10
ATOM 20834 N N . ASN A 1 110 ? 12.332 12.541 3.174 1.00 13.22 110 ASN A N 10
ATOM 20835 C CA . ASN A 1 110 ? 12.257 12.828 1.746 1.00 74.55 110 ASN A CA 10
ATOM 20836 C C . ASN A 1 110 ? 12.610 14.286 1.466 1.00 23.24 110 ASN A C 10
ATOM 20837 O O . ASN A 1 110 ? 13.137 14.615 0.404 1.00 61.44 110 ASN A O 10
ATOM 20847 N N . ASP A 1 111 ? 12.313 15.155 2.426 1.00 51.20 111 ASP A N 10
ATOM 20848 C CA . ASP A 1 111 ? 12.600 16.578 2.284 1.00 32.12 111 ASP A CA 10
ATOM 20849 C C . ASP A 1 111 ? 11.842 17.170 1.100 1.00 2.13 111 ASP A C 10
ATOM 20850 O O . ASP A 1 111 ? 12.444 17.592 0.113 1.00 13.24 111 ASP A O 10
ATOM 20858 N N . ASP A 1 112 ? 10.517 17.196 1.205 1.00 22.55 112 ASP A N 10
ATOM 20859 C CA . ASP A 1 112 ? 9.676 17.736 0.144 1.00 14.41 112 ASP A CA 10
ATOM 20860 C C . ASP A 1 112 ? 8.757 18.828 0.681 1.00 11.42 112 ASP A C 10
ATOM 20861 O O . ASP A 1 112 ? 8.480 19.812 -0.006 1.00 62.33 112 ASP A O 10
ATOM 20869 N N . ILE A 1 113 ? 8.287 18.648 1.910 1.00 11.44 113 ILE A N 10
ATOM 20870 C CA . ILE A 1 113 ? 7.400 19.618 2.538 1.00 1.43 113 ILE A CA 10
ATOM 20871 C C . ILE A 1 113 ? 7.930 20.046 3.902 1.00 64.42 113 ILE A C 10
ATOM 20872 O O . ILE A 1 113 ? 9.004 19.618 4.324 1.00 52.34 113 ILE A O 10
ATOM 20887 N N . GLU A 1 114 ? 7.170 20.894 4.587 1.00 23.53 114 GLU A N 10
ATOM 20888 C CA . GLU A 1 114 ? 7.564 21.380 5.905 1.00 53.12 114 GLU A CA 10
ATOM 20889 C C . GLU A 1 114 ? 6.422 21.228 6.905 1.00 4.55 114 GLU A C 10
ATOM 20890 O O . GLU A 1 114 ? 6.640 20.869 8.062 1.00 3.03 114 GLU A O 10
ATOM 20900 N N . MET A 1 115 ? 5.204 21.505 6.450 1.00 12.01 115 MET A N 10
ATOM 20901 C CA . MET A 1 115 ? 4.027 21.398 7.305 1.00 41.42 115 MET A CA 10
ATOM 20902 C C . MET A 1 115 ? 2.838 20.845 6.525 1.00 30.34 115 MET A C 10
ATOM 20903 O O . MET A 1 115 ? 1.701 20.898 6.992 1.00 24.13 115 MET A O 10
ATOM 20915 N N . GLN A 1 116 ? 3.109 20.315 5.338 1.00 14.31 116 GLN A N 10
ATOM 20916 C CA . GLN A 1 116 ? 2.060 19.752 4.494 1.00 32.40 116 GLN A CA 10
ATOM 20917 C C . GLN A 1 116 ? 1.522 18.454 5.088 1.00 63.40 116 GLN A C 10
ATOM 20918 O O . GLN A 1 116 ? 0.316 18.211 5.081 1.00 3.21 116 GLN A O 10
ATOM 20930 N N . ALA A 1 117 ? 2.425 17.625 5.601 1.00 32.02 117 ALA A N 10
ATOM 20931 C CA . ALA A 1 117 ? 2.040 16.353 6.201 1.00 52.33 117 ALA A CA 10
ATOM 20932 C C . ALA A 1 117 ? 1.591 16.540 7.646 1.00 45.24 117 ALA A C 10
ATOM 20933 O O . ALA A 1 117 ? 0.532 16.054 8.045 1.00 61.23 117 ALA A O 10
ATOM 20940 N N . LEU A 1 118 ? 2.402 17.247 8.425 1.00 15.12 118 LEU A N 10
ATOM 20941 C CA . LEU A 1 118 ? 2.089 17.498 9.828 1.00 4.43 118 LEU A CA 10
ATOM 20942 C C . LEU A 1 118 ? 0.830 18.350 9.960 1.00 3.31 118 LEU A C 10
ATOM 20943 O O . LEU A 1 118 ? 0.041 18.170 10.886 1.00 2.03 118 LEU A O 10
ATOM 20958 N N . GLY A 1 119 ? 0.648 19.278 9.025 1.00 32.44 119 GLY A N 10
ATOM 20959 C CA . GLY A 1 119 ? -0.517 20.142 9.054 1.00 30.42 119 GLY A CA 10
ATOM 20960 C C . GLY A 1 119 ? -1.813 19.365 9.182 1.00 60.04 119 GLY A C 10
ATOM 20961 O O . GLY A 1 119 ? -2.775 19.845 9.780 1.00 12.11 119 GLY A O 10
ATOM 20965 N N . SER A 1 120 ? -1.837 18.164 8.616 1.00 14.34 120 SER A N 10
ATOM 20966 C CA . SER A 1 120 ? -3.026 17.320 8.664 1.00 10.20 120 SER A CA 10
ATOM 20967 C C . SER A 1 120 ? -2.644 15.849 8.789 1.00 11.01 120 SER A C 10
ATOM 20968 O O . SER A 1 120 ? -2.663 15.106 7.808 1.00 22.22 120 SER A O 10
ATOM 20975 N N . ASN A 1 121 ? -2.298 15.435 10.004 1.00 54.11 121 ASN A N 10
ATOM 20976 C CA . ASN A 1 121 ? -1.910 14.052 10.258 1.00 22.23 121 ASN A CA 10
ATOM 20977 C C . ASN A 1 121 ? -2.624 13.505 11.490 1.00 21.12 121 ASN A C 10
ATOM 20978 O O . ASN A 1 121 ? -2.032 13.383 12.564 1.00 45.44 121 ASN A O 10
ATOM 20988 N N . THR A 1 122 ? -3.902 13.176 11.329 1.00 70.20 122 THR A N 10
ATOM 20989 C CA . THR A 1 122 ? -4.698 12.642 12.427 1.00 22.24 122 THR A CA 10
ATOM 20990 C C . THR A 1 122 ? -5.586 11.495 11.957 1.00 63.22 122 THR A C 10
ATOM 20991 O O . THR A 1 122 ? -5.650 10.443 12.593 1.00 62.33 122 THR A O 10
ATOM 21002 N N . THR A 1 123 ? -6.271 11.705 10.836 1.00 71.14 123 THR A N 10
ATOM 21003 C CA . THR A 1 123 ? -7.155 10.689 10.280 1.00 41.03 123 THR A CA 10
ATOM 21004 C C . THR A 1 123 ? -6.366 9.477 9.797 1.00 21.12 123 THR A C 10
ATOM 21005 O O . THR A 1 123 ? -5.195 9.592 9.436 1.00 53.33 123 THR A O 10
ATOM 21016 N N . ILE A 1 124 ? -7.015 8.318 9.792 1.00 44.11 124 ILE A N 10
ATOM 21017 C CA . ILE A 1 124 ? -6.373 7.087 9.351 1.00 14.55 124 ILE A CA 10
ATOM 21018 C C . ILE A 1 124 ? -7.303 6.271 8.458 1.00 24.15 124 ILE A C 10
ATOM 21019 O O . ILE A 1 124 ? -8.525 6.413 8.523 1.00 74.42 124 ILE A O 10
ATOM 21034 N N . HIS A 1 125 ? -6.717 5.414 7.628 1.00 43.55 125 HIS A N 10
ATOM 21035 C CA . HIS A 1 125 ? -7.493 4.573 6.723 1.00 70.21 125 HIS A CA 10
ATOM 21036 C C . HIS A 1 125 ? -7.585 3.146 7.253 1.00 20.34 125 HIS A C 10
ATOM 21037 O O . HIS A 1 125 ? -6.573 2.459 7.394 1.00 3.21 125 HIS A O 10
ATOM 21050 N N . ALA A 1 126 ? -8.804 2.706 7.548 1.00 62.04 126 ALA A N 10
ATOM 21051 C CA . ALA A 1 126 ? -9.028 1.360 8.061 1.00 44.11 126 ALA A CA 10
ATOM 21052 C C . ALA A 1 126 ? -9.571 0.441 6.972 1.00 35.02 126 ALA A C 10
ATOM 21053 O O . ALA A 1 126 ? -10.580 0.745 6.337 1.00 50.43 126 ALA A O 10
ATOM 21060 N N . TYR A 1 127 ? -8.896 -0.684 6.763 1.00 34.43 127 TYR A N 10
ATOM 21061 C CA . TYR A 1 127 ? -9.309 -1.646 5.749 1.00 30.03 127 TYR A CA 10
ATOM 21062 C C . TYR A 1 127 ? -9.838 -2.924 6.394 1.00 22.54 127 TYR A C 10
ATOM 21063 O O . TYR A 1 127 ? -9.068 -3.748 6.889 1.00 20.31 127 TYR A O 10
ATOM 21080 N N . PHE A 1 128 ? -11.158 -3.082 6.384 1.00 55.13 128 PHE A N 10
ATOM 21081 C CA . PHE A 1 128 ? -11.790 -4.259 6.968 1.00 1.52 128 PHE A CA 10
ATOM 21082 C C . PHE A 1 128 ? -12.010 -5.339 5.912 1.00 3.01 128 PHE A C 10
ATOM 21083 O O . PHE A 1 128 ? -12.771 -5.148 4.963 1.00 11.15 128 PHE A O 10
ATOM 21099 N N . ARG A 1 129 ? -11.337 -6.471 6.085 1.00 15.55 129 ARG A N 10
ATOM 21100 C CA . ARG A 1 129 ? -11.457 -7.582 5.146 1.00 21.42 129 ARG A CA 10
ATOM 21101 C C . ARG A 1 129 ? -12.298 -8.707 5.741 1.00 51.10 129 ARG A C 10
ATOM 21102 O O . ARG A 1 129 ? -12.160 -9.047 6.917 1.00 41.33 129 ARG A O 10
ATOM 21120 N N . LYS A 1 130 ? -13.171 -9.283 4.921 1.00 42.34 130 LYS A N 10
ATOM 21121 C CA . LYS A 1 130 ? -14.035 -10.371 5.362 1.00 34.40 130 LYS A CA 10
ATOM 21122 C C . LYS A 1 130 ? -13.222 -11.469 6.043 1.00 65.21 130 LYS A C 10
ATOM 21123 O O . LYS A 1 130 ? -11.992 -11.424 6.059 1.00 4.13 130 LYS A O 10
ATOM 21138 N N . ASP A 1 131 ? -13.918 -12.453 6.602 1.00 62.45 131 ASP A N 10
ATOM 21139 C CA . ASP A 1 131 ? -13.261 -13.564 7.281 1.00 61.14 131 ASP A CA 10
ATOM 21140 C C . ASP A 1 131 ? -13.720 -14.900 6.706 1.00 61.22 131 ASP A C 10
ATOM 21141 O O . ASP A 1 131 ? -12.948 -15.856 6.642 1.00 73.04 131 ASP A O 10
ATOM 21149 N N . TRP A 1 132 ? -14.980 -14.957 6.291 1.00 55.45 132 TRP A N 10
ATOM 21150 C CA . TRP A 1 132 ? -15.541 -16.178 5.721 1.00 1.01 132 TRP A CA 10
ATOM 21151 C C . TRP A 1 132 ? -15.637 -16.076 4.203 1.00 32.02 132 TRP A C 10
ATOM 21152 O O . TRP A 1 132 ? -16.504 -16.693 3.584 1.00 22.53 132 TRP A O 10
ATOM 21172 N N . SER A 1 133 ? -14.740 -15.295 3.608 1.00 21.01 133 SER A N 10
ATOM 21173 C CA . SER A 1 133 ? -14.727 -15.111 2.162 1.00 54.02 133 SER A CA 10
ATOM 21174 C C . SER A 1 133 ? -16.027 -14.471 1.684 1.00 50.25 133 SER A C 10
ATOM 21175 O O . SER A 1 133 ? -16.754 -15.046 0.873 1.00 32.33 133 SER A O 10
ATOM 21182 N N . ASP A 1 134 ? -16.312 -13.277 2.191 1.00 72.20 134 ASP A N 10
ATOM 21183 C CA . ASP A 1 134 ? -17.523 -12.556 1.817 1.00 52.54 134 ASP A CA 10
ATOM 21184 C C . ASP A 1 134 ? -17.193 -11.370 0.916 1.00 50.35 134 ASP A C 10
ATOM 21185 O O . ASP A 1 134 ? -17.262 -11.469 -0.310 1.00 3.35 134 ASP A O 10
ATOM 21193 N N . LYS A 1 135 ? -16.834 -10.249 1.531 1.00 41.32 135 LYS A N 10
ATOM 21194 C CA . LYS A 1 135 ? -16.493 -9.043 0.786 1.00 60.43 135 LYS A CA 10
ATOM 21195 C C . LYS A 1 135 ? -15.429 -8.232 1.520 1.00 22.23 135 LYS A C 10
ATOM 21196 O O . LYS A 1 135 ? -15.078 -8.539 2.659 1.00 50.01 135 LYS A O 10
ATOM 21211 N N . ALA A 1 136 ? -14.920 -7.197 0.861 1.00 44.40 136 ALA A N 10
ATOM 21212 C CA . ALA A 1 136 ? -13.900 -6.340 1.452 1.00 30.55 136 ALA A CA 10
ATOM 21213 C C . ALA A 1 136 ? -14.404 -4.909 1.602 1.00 72.03 136 ALA A C 10
ATOM 21214 O O . ALA A 1 136 ? -14.801 -4.275 0.624 1.00 43.32 136 ALA A O 10
ATOM 21221 N N . LEU A 1 137 ? -14.384 -4.405 2.831 1.00 51.01 137 LEU A N 10
ATOM 21222 C CA . LEU A 1 137 ? -14.839 -3.047 3.108 1.00 23.52 137 LEU A CA 10
ATOM 21223 C C . LEU A 1 137 ? -13.671 -2.154 3.513 1.00 63.24 137 LEU A C 10
ATOM 21224 O O . LEU A 1 137 ? -12.775 -2.576 4.243 1.00 75.43 137 LEU A O 10
ATOM 21239 N N . LYS A 1 138 ? -13.688 -0.914 3.035 1.00 41.34 138 LYS A N 10
ATOM 21240 C CA . LYS A 1 138 ? -12.633 0.042 3.347 1.00 71.31 138 LYS A CA 10
ATOM 21241 C C . LYS A 1 138 ? -13.222 1.375 3.800 1.00 0.42 138 LYS A C 10
ATOM 21242 O O . LYS A 1 138 ? -13.918 2.047 3.037 1.00 62.04 138 LYS A O 10
ATOM 21257 N N . ILE A 1 139 ? -12.940 1.750 5.042 1.00 23.22 139 ILE A N 10
ATOM 21258 C CA . ILE A 1 139 ? -13.441 3.003 5.594 1.00 31.41 139 ILE A CA 10
ATOM 21259 C C . ILE A 1 139 ? -12.346 3.748 6.348 1.00 70.53 139 ILE A C 10
ATOM 21260 O O . ILE A 1 139 ? -11.463 3.134 6.949 1.00 53.33 139 ILE A O 10
ATOM 21275 N N . ASP A 1 140 ? -12.409 5.075 6.315 1.00 32.14 140 ASP A N 10
ATOM 21276 C CA . ASP A 1 140 ? -11.424 5.904 6.999 1.00 42.03 140 ASP A CA 10
ATOM 21277 C C . ASP A 1 140 ? -11.911 6.290 8.392 1.00 34.25 140 ASP A C 10
ATOM 21278 O O . ASP A 1 140 ? -13.008 6.826 8.552 1.00 71.02 140 ASP A O 10
ATOM 21286 N N . LEU A 1 141 ? -11.089 6.011 9.398 1.00 31.53 141 LEU A N 10
ATOM 21287 C CA . LEU A 1 141 ? -11.435 6.327 10.780 1.00 5.11 141 LEU A CA 10
ATOM 21288 C C . LEU A 1 141 ? -10.850 7.674 11.193 1.00 22.31 141 LEU A C 10
ATOM 21289 O O . LEU A 1 141 ? -9.671 7.944 10.968 1.00 72.12 141 LEU A O 10
ATOM 21304 N N . MET A 1 142 ? -11.682 8.513 11.801 1.00 70.14 142 MET A N 10
ATOM 21305 C CA . MET A 1 142 ? -11.245 9.830 12.249 1.00 60.53 142 MET A CA 10
ATOM 21306 C C . MET A 1 142 ? -11.888 10.191 13.585 1.00 12.32 142 MET A C 10
ATOM 21307 O O . MET A 1 142 ? -12.960 9.700 13.938 1.00 4.55 142 MET A O 10
ATOM 21319 N N . PRO A 1 143 ? -11.219 11.068 14.348 1.00 62.34 143 PRO A N 10
ATOM 21320 C CA . PRO A 1 143 ? -11.706 11.513 15.656 1.00 3.45 143 PRO A CA 10
ATOM 21321 C C . PRO A 1 143 ? -12.940 12.404 15.543 1.00 15.55 143 PRO A C 10
ATOM 21322 O O . PRO A 1 143 ? -13.045 13.222 14.630 1.00 1.14 143 PRO A O 10
ATOM 21330 N N . HIS A 1 144 ? -13.871 12.237 16.477 1.00 21.11 144 HIS A N 10
ATOM 21331 C CA . HIS A 1 144 ? -15.097 13.026 16.482 1.00 23.33 144 HIS A CA 10
ATOM 21332 C C . HIS A 1 144 ? -14.783 14.519 16.424 1.00 0.03 144 HIS A C 10
ATOM 21333 O O . HIS A 1 144 ? -13.832 14.986 17.046 1.00 74.34 144 HIS A O 10
ATOM 21346 N N . ASN A 1 145 ? -15.591 15.260 15.671 1.00 33.33 145 ASN A N 10
ATOM 21347 C CA . ASN A 1 145 ? -15.397 16.698 15.532 1.00 4.24 145 ASN A CA 10
ATOM 21348 C C . ASN A 1 145 ? -16.550 17.328 14.756 1.00 4.23 145 ASN A C 10
ATOM 21349 O O . ASN A 1 145 ? -16.389 17.805 13.632 1.00 35.02 145 ASN A O 10
ATOM 21359 N N . PRO A 1 146 ? -17.743 17.333 15.370 1.00 5.51 146 PRO A N 10
ATOM 21360 C CA . PRO A 1 146 ? -18.947 17.904 14.755 1.00 34.13 146 PRO A CA 10
ATOM 21361 C C . PRO A 1 146 ? -18.882 19.423 14.656 1.00 25.11 146 PRO A C 10
ATOM 21362 O O . PRO A 1 146 ? -18.431 20.098 15.583 1.00 55.11 146 PRO A O 10
ATOM 21370 N N . LEU A 1 147 ? -19.336 19.957 13.527 1.00 65.31 147 LEU A N 10
ATOM 21371 C CA . LEU A 1 147 ? -19.331 21.399 13.307 1.00 62.13 147 LEU A CA 10
ATOM 21372 C C . LEU A 1 147 ? -20.574 22.047 13.906 1.00 14.03 147 LEU A C 10
ATOM 21373 O O . LEU A 1 147 ? -21.483 21.359 14.372 1.00 31.22 147 LEU A O 10
ATOM 21388 N N . LYS A 1 148 ? -20.610 23.375 13.890 1.00 41.20 148 LYS A N 10
ATOM 21389 C CA . LYS A 1 148 ? -21.744 24.118 14.429 1.00 14.31 148 LYS A CA 10
ATOM 21390 C C . LYS A 1 148 ? -22.062 23.668 15.851 1.00 74.41 148 LYS A C 10
ATOM 21391 O O . LYS A 1 148 ? -22.876 22.769 16.061 1.00 24.32 148 LYS A O 10
ATOM 21406 N N . VAL A 1 149 ? -21.415 24.300 16.825 1.00 35.20 149 VAL A N 10
ATOM 21407 C CA . VAL A 1 149 ? -21.630 23.966 18.228 1.00 62.21 149 VAL A CA 10
ATOM 21408 C C . VAL A 1 149 ? -21.745 25.225 19.080 1.00 62.52 149 VAL A C 10
ATOM 21409 O O . VAL A 1 149 ? -22.699 25.387 19.842 1.00 42.33 149 VAL A O 10
ATOM 21422 N N . CYS A 1 150 ? -20.767 26.115 18.947 1.00 54.12 150 CYS A N 10
ATOM 21423 C CA . CYS A 1 150 ? -20.758 27.360 19.706 1.00 52.03 150 CYS A CA 10
ATOM 21424 C C . CYS A 1 150 ? -20.063 28.469 18.921 1.00 2.23 150 CYS A C 10
ATOM 21425 O O . CYS A 1 150 ? -19.024 28.247 18.301 1.00 52.13 150 CYS A O 10
ATOM 21432 N N . ASP A 1 151 ? -20.646 29.662 18.953 1.00 40.12 151 ASP A N 10
ATOM 21433 C CA . ASP A 1 151 ? -20.083 30.807 18.245 1.00 13.44 151 ASP A CA 10
ATOM 21434 C C . ASP A 1 151 ? -20.052 32.040 19.142 1.00 3.40 151 ASP A C 10
ATOM 21435 O O . ASP A 1 151 ? -21.085 32.475 19.654 1.00 72.14 151 ASP A O 10
ATOM 21443 N N . LYS A 1 152 ? -18.862 32.598 19.330 1.00 61.24 152 LYS A N 10
ATOM 21444 C CA . LYS A 1 152 ? -18.695 33.782 20.166 1.00 75.11 152 LYS A CA 10
ATOM 21445 C C . LYS A 1 152 ? -17.338 34.435 19.918 1.00 5.24 152 LYS A C 10
ATOM 21446 O O . LYS A 1 152 ? -16.332 33.751 19.733 1.00 51.11 152 LYS A O 10
ATOM 21461 N N . THR A 1 153 ? -17.319 35.765 19.917 1.00 4.25 153 THR A N 10
ATOM 21462 C CA . THR A 1 153 ? -16.087 36.511 19.693 1.00 10.00 153 THR A CA 10
ATOM 21463 C C . THR A 1 153 ? -15.910 37.606 20.739 1.00 72.32 153 THR A C 10
ATOM 21464 O O . THR A 1 153 ? -16.850 38.332 21.056 1.00 31.45 153 THR A O 10
ATOM 21475 N N . ASN A 1 154 ? -14.697 37.719 21.270 1.00 73.11 154 ASN A N 10
ATOM 21476 C CA . ASN A 1 154 ? -14.396 38.726 22.281 1.00 53.35 154 ASN A CA 10
ATOM 21477 C C . ASN A 1 154 ? -13.955 40.034 21.631 1.00 3.21 154 ASN A C 10
ATOM 21478 O O . ASN A 1 154 ? -14.264 41.119 22.122 1.00 20.12 154 ASN A O 10
ATOM 21488 N N . GLY A 1 155 ? -13.231 39.923 20.521 1.00 72.25 155 GLY A N 10
ATOM 21489 C CA . GLY A 1 155 ? -12.759 41.104 19.821 1.00 0.03 155 GLY A CA 10
ATOM 21490 C C . GLY A 1 155 ? -11.257 41.275 19.919 1.00 20.52 155 GLY A C 10
ATOM 21491 O O . GLY A 1 155 ? -10.588 41.531 18.918 1.00 73.00 155 GLY A O 10
ATOM 21495 N N . ILE A 1 156 ? -10.725 41.135 21.130 1.00 3.30 156 ILE A N 10
ATOM 21496 C CA . ILE A 1 156 ? -9.292 41.277 21.354 1.00 72.10 156 ILE A CA 10
ATOM 21497 C C . ILE A 1 156 ? -8.765 40.169 22.259 1.00 33.34 156 ILE A C 10
ATOM 21498 O O . ILE A 1 156 ? -8.234 40.433 23.337 1.00 60.10 156 ILE A O 10
ATOM 21513 N N . ALA A 1 157 ? -8.916 38.926 21.814 1.00 13.53 157 ALA A N 10
ATOM 21514 C CA . ALA A 1 157 ? -8.452 37.777 22.582 1.00 54.34 157 ALA A CA 10
ATOM 21515 C C . ALA A 1 157 ? -7.284 37.086 21.885 1.00 31.23 157 ALA A C 10
ATOM 21516 O O . ALA A 1 157 ? -7.296 36.898 20.669 1.00 12.05 157 ALA A O 10
ATOM 21523 N N . LYS A 1 158 ? -6.275 36.712 22.665 1.00 44.30 158 LYS A N 10
ATOM 21524 C CA . LYS A 1 158 ? -5.098 36.041 22.124 1.00 42.12 158 LYS A CA 10
ATOM 21525 C C . LYS A 1 158 ? -5.208 34.530 22.293 1.00 32.30 158 LYS A C 10
ATOM 21526 O O . LYS A 1 158 ? -4.233 33.862 22.640 1.00 15.11 158 LYS A O 10
ATOM 21541 N N . PHE A 1 159 ? -6.399 33.995 22.046 1.00 3.20 159 PHE A N 10
ATOM 21542 C CA . PHE A 1 159 ? -6.635 32.562 22.170 1.00 72.53 159 PHE A CA 10
ATOM 21543 C C . PHE A 1 159 ? -7.245 31.997 20.890 1.00 62.12 159 PHE A C 10
ATOM 21544 O O . PHE A 1 159 ? -8.411 31.603 20.850 1.00 54.01 159 PHE A O 10
ATOM 21560 N N . PRO A 1 160 ? -6.439 31.959 19.819 1.00 3.03 160 PRO A N 10
ATOM 21561 C CA . PRO A 1 160 ? -6.877 31.445 18.517 1.00 11.03 160 PRO A CA 10
ATOM 21562 C C . PRO A 1 160 ? -7.093 29.936 18.533 1.00 55.32 160 PRO A C 10
ATOM 21563 O O . PRO A 1 160 ? -6.134 29.164 18.543 1.00 1.24 160 PRO A O 10
ATOM 21571 N N . GLU A 1 161 ? -8.356 29.522 18.533 1.00 72.15 161 GLU A N 10
ATOM 21572 C CA . GLU A 1 161 ? -8.696 28.105 18.546 1.00 35.43 161 GLU A CA 10
ATOM 21573 C C . GLU A 1 161 ? -9.678 27.769 17.428 1.00 31.20 161 GLU A C 10
ATOM 21574 O O . GLU A 1 161 ? -10.063 28.637 16.644 1.00 73.34 161 GLU A O 10
ATOM 21584 N N . ARG A 1 162 ? -10.080 26.504 17.362 1.00 74.22 162 ARG A N 10
ATOM 21585 C CA . ARG A 1 162 ? -11.015 26.053 16.339 1.00 1.03 162 ARG A CA 10
ATOM 21586 C C . ARG A 1 162 ? -10.480 26.353 14.942 1.00 12.35 162 ARG A C 10
ATOM 21587 O O . ARG A 1 162 ? -11.236 26.721 14.043 1.00 25.33 162 ARG A O 10
ATOM 21605 N N . GLU A 1 163 ? -9.172 26.193 14.768 1.00 52.34 163 GLU A N 10
ATOM 21606 C CA . GLU A 1 163 ? -8.537 26.448 13.480 1.00 62.31 163 GLU A CA 10
ATOM 21607 C C . GLU A 1 163 ? -7.872 25.185 12.942 1.00 43.44 163 GLU A C 10
ATOM 21608 O O . GLU A 1 163 ? -7.230 24.441 13.685 1.00 43.14 163 GLU A O 10
ATOM 21618 N N . LEU A 1 164 ? -8.030 24.948 11.644 1.00 63.31 164 LEU A N 10
ATOM 21619 C CA . LEU A 1 164 ? -7.447 23.775 11.004 1.00 14.13 164 LEU A CA 10
ATOM 21620 C C . LEU A 1 164 ? -7.988 22.490 11.623 1.00 4.01 164 LEU A C 10
ATOM 21621 O O . LEU A 1 164 ? -7.225 21.637 12.073 1.00 74.42 164 LEU A O 10
ATOM 21636 N N . GLU A 1 165 ? -9.311 22.360 11.640 1.00 1.43 165 GLU A N 10
ATOM 21637 C CA . GLU A 1 165 ? -9.954 21.178 12.203 1.00 24.30 165 GLU A CA 10
ATOM 21638 C C . GLU A 1 165 ? -10.279 20.163 11.111 1.00 54.20 165 GLU A C 10
ATOM 21639 O O . GLU A 1 165 ? -10.708 20.528 10.015 1.00 32.43 165 GLU A O 10
ATOM 21649 N N . LEU A 1 166 ? -10.072 18.887 11.417 1.00 33.23 166 LEU A N 10
ATOM 21650 C CA . LEU A 1 166 ? -10.342 17.817 10.462 1.00 61.21 166 LEU A CA 10
ATOM 21651 C C . LEU A 1 166 ? -11.831 17.490 10.418 1.00 21.21 166 LEU A C 10
ATOM 21652 O O . LEU A 1 166 ? -12.473 17.332 11.456 1.00 15.04 166 LEU A O 10
ATOM 21667 N N . ARG A 1 167 ? -12.373 17.388 9.209 1.00 35.44 167 ARG A N 10
ATOM 21668 C CA . ARG A 1 167 ? -13.786 17.078 9.029 1.00 5.03 167 ARG A CA 10
ATOM 21669 C C . ARG A 1 167 ? -13.987 15.589 8.761 1.00 35.44 167 ARG A C 10
ATOM 21670 O O . ARG A 1 167 ? -13.037 14.874 8.444 1.00 10.33 167 ARG A O 10
ATOM 21688 N N . GLN A 1 168 ? -15.227 15.131 8.893 1.00 12.04 168 GLN A N 10
ATOM 21689 C CA . GLN A 1 168 ? -15.552 13.727 8.667 1.00 73.24 168 GLN A CA 10
ATOM 21690 C C . GLN A 1 168 ? -15.085 13.278 7.287 1.00 13.23 168 GLN A C 10
ATOM 21691 O O . GLN A 1 168 ? -14.996 14.080 6.357 1.00 70.24 168 GLN A O 10
ATOM 21703 N N . THR A 1 169 ? -14.788 11.988 7.159 1.00 10.53 169 THR A N 10
ATOM 21704 C CA . THR A 1 169 ? -14.329 11.431 5.893 1.00 2.11 169 THR A CA 10
ATOM 21705 C C . THR A 1 169 ? -15.458 10.702 5.172 1.00 14.30 169 THR A C 10
ATOM 21706 O O . THR A 1 169 ? -16.552 10.544 5.711 1.00 13.03 169 THR A O 10
ATOM 21717 N N . GLY A 1 170 ? -15.183 10.256 3.950 1.00 62.11 170 GLY A N 10
ATOM 21718 C CA . GLY A 1 170 ? -16.185 9.547 3.176 1.00 42.02 170 GLY A CA 10
ATOM 21719 C C . GLY A 1 170 ? -16.678 8.295 3.874 1.00 54.53 170 GLY A C 10
ATOM 21720 O O . GLY A 1 170 ? -16.080 7.821 4.839 1.00 24.24 170 GLY A O 10
ATOM 21724 N N . PRO A 1 171 ? -17.795 7.738 3.380 1.00 63.55 171 PRO A N 10
ATOM 21725 C CA . PRO A 1 171 ? -18.393 6.528 3.949 1.00 15.41 171 PRO A CA 10
ATOM 21726 C C . PRO A 1 171 ? -17.545 5.287 3.691 1.00 12.23 171 PRO A C 10
ATOM 21727 O O . PRO A 1 171 ? -16.415 5.384 3.213 1.00 43.44 171 PRO A O 10
ATOM 21735 N N . ALA A 1 172 ? -18.097 4.121 4.011 1.00 60.53 172 ALA A N 10
ATOM 21736 C CA . ALA A 1 172 ? -17.391 2.861 3.813 1.00 44.12 172 ALA A CA 10
ATOM 21737 C C . ALA A 1 172 ? -17.670 2.289 2.427 1.00 51.41 172 ALA A C 10
ATOM 21738 O O . ALA A 1 172 ? -18.806 2.309 1.952 1.00 35.54 172 ALA A O 10
ATOM 21745 N N . VAL A 1 173 ? -16.626 1.781 1.780 1.00 72.43 173 VAL A N 10
ATOM 21746 C CA . VAL A 1 173 ? -16.757 1.203 0.448 1.00 60.14 173 VAL A CA 10
ATOM 21747 C C . VAL A 1 173 ? -16.660 -0.318 0.497 1.00 64.32 173 VAL A C 10
ATOM 21748 O O . VAL A 1 173 ? -15.609 -0.872 0.815 1.00 55.12 173 VAL A O 10
ATOM 21761 N N . GLU A 1 174 ? -17.765 -0.986 0.180 1.00 55.44 174 GLU A N 10
ATOM 21762 C CA . GLU A 1 174 ? -17.803 -2.444 0.187 1.00 2.23 174 GLU A CA 10
ATOM 21763 C C . GLU A 1 174 ? -17.616 -3.000 -1.221 1.00 34.34 174 GLU A C 10
ATOM 21764 O O . GLU A 1 174 ? -18.319 -2.612 -2.154 1.00 21.24 174 GLU A O 10
ATOM 21774 N N . VAL A 1 175 ? -16.661 -3.915 -1.368 1.00 64.41 175 VAL A N 10
ATOM 21775 C CA . VAL A 1 175 ? -16.381 -4.526 -2.661 1.00 72.14 175 VAL A CA 10
ATOM 21776 C C . VAL A 1 175 ? -15.795 -5.923 -2.493 1.00 24.42 175 VAL A C 10
ATOM 21777 O O . VAL A 1 175 ? -14.903 -6.138 -1.671 1.00 12.42 175 VAL A O 10
ATOM 21790 N N . ASP A 1 176 ? -16.301 -6.869 -3.275 1.00 71.13 176 ASP A N 10
ATOM 21791 C CA . ASP A 1 176 ? -15.827 -8.247 -3.215 1.00 43.11 176 ASP A CA 10
ATOM 21792 C C . ASP A 1 176 ? -14.329 -8.319 -3.495 1.00 44.25 176 ASP A C 10
ATOM 21793 O O . ASP A 1 176 ? -13.840 -7.740 -4.466 1.00 21.23 176 ASP A O 10
ATOM 21801 N N . VAL A 1 177 ? -13.606 -9.033 -2.639 1.00 62.24 177 VAL A N 10
ATOM 21802 C CA . VAL A 1 177 ? -12.163 -9.180 -2.795 1.00 34.24 177 VAL A CA 10
ATOM 21803 C C . VAL A 1 177 ? -11.810 -9.675 -4.193 1.00 73.32 177 VAL A C 10
ATOM 21804 O O . VAL A 1 177 ? -10.735 -9.377 -4.715 1.00 11.14 177 VAL A O 10
ATOM 21817 N N . LYS A 1 178 ? -12.720 -10.432 -4.795 1.00 43.35 178 LYS A N 10
ATOM 21818 C CA . LYS A 1 178 ? -12.507 -10.968 -6.134 1.00 43.23 178 LYS A CA 10
ATOM 21819 C C . LYS A 1 178 ? -12.917 -9.954 -7.198 1.00 25.31 178 LYS A C 10
ATOM 21820 O O . LYS A 1 178 ? -12.312 -9.882 -8.267 1.00 13.31 178 LYS A O 10
ATOM 21835 N N . ASP A 1 179 ? -13.947 -9.170 -6.896 1.00 73.31 179 ASP A N 10
ATOM 21836 C CA . ASP A 1 179 ? -14.436 -8.158 -7.824 1.00 12.42 179 ASP A CA 10
ATOM 21837 C C . ASP A 1 179 ? -13.359 -7.116 -8.108 1.00 63.24 179 ASP A C 10
ATOM 21838 O O . ASP A 1 179 ? -13.079 -6.799 -9.265 1.00 60.34 179 ASP A O 10
ATOM 21846 N N . ILE A 1 180 ? -12.761 -6.586 -7.047 1.00 22.43 180 ILE A N 10
ATOM 21847 C CA . ILE A 1 180 ? -11.716 -5.579 -7.183 1.00 25.31 180 ILE A CA 10
ATOM 21848 C C . ILE A 1 180 ? -10.625 -6.045 -8.141 1.00 11.24 180 ILE A C 10
ATOM 21849 O O . ILE A 1 180 ? -10.421 -7.241 -8.354 1.00 63.53 180 ILE A O 10
ATOM 21864 N N . PRO A 1 181 ? -9.904 -5.081 -8.731 1.00 51.34 181 PRO A N 10
ATOM 21865 C CA . PRO A 1 181 ? -8.819 -5.368 -9.675 1.00 13.32 181 PRO A CA 10
ATOM 21866 C C . PRO A 1 181 ? -7.607 -5.991 -8.992 1.00 3.13 181 PRO A C 10
ATOM 21867 O O . PRO A 1 181 ? -6.661 -5.293 -8.629 1.00 62.15 181 PRO A O 10
ATOM 21875 N N . ALA A 1 182 ? -7.642 -7.308 -8.819 1.00 45.42 182 ALA A N 10
ATOM 21876 C CA . ALA A 1 182 ? -6.545 -8.025 -8.182 1.00 31.41 182 ALA A CA 10
ATOM 21877 C C . ALA A 1 182 ? -6.451 -9.457 -8.699 1.00 63.13 182 ALA A C 10
ATOM 21878 O O . ALA A 1 182 ? -7.465 -10.086 -8.994 1.00 51.51 182 ALA A O 10
ATOM 21885 N N . GLN A 1 183 ? -5.226 -9.962 -8.805 1.00 34.11 183 GLN A N 10
ATOM 21886 C CA . GLN A 1 183 ? -5.001 -11.320 -9.288 1.00 63.23 183 GLN A CA 10
ATOM 21887 C C . GLN A 1 183 ? -4.372 -12.187 -8.202 1.00 24.11 183 GLN A C 10
ATOM 21888 O O . GLN A 1 183 ? -3.218 -11.986 -7.826 1.00 50.23 183 GLN A O 10
ATOM 21900 N N . GLU A 1 184 ? -5.140 -13.150 -7.702 1.00 42.13 184 GLU A N 10
ATOM 21901 C CA . GLU A 1 184 ? -4.656 -14.046 -6.659 1.00 2.15 184 GLU A CA 10
ATOM 21902 C C . GLU A 1 184 ? -3.973 -15.268 -7.264 1.00 70.12 184 GLU A C 10
ATOM 21903 O O . GLU A 1 184 ? -3.857 -15.388 -8.484 1.00 74.01 184 GLU A O 10
ATOM 21913 N N . VAL A 1 185 ? -3.521 -16.174 -6.402 1.00 72.22 185 VAL A N 10
ATOM 21914 C CA . VAL A 1 185 ? -2.848 -17.387 -6.851 1.00 51.14 185 VAL A CA 10
ATOM 21915 C C . VAL A 1 185 ? -3.729 -18.181 -7.809 1.00 12.42 185 VAL A C 10
ATOM 21916 O O . VAL A 1 185 ? -4.737 -18.760 -7.406 1.00 10.41 185 VAL A O 10
ATOM 21929 N N . GLU A 1 186 ? -3.340 -18.203 -9.080 1.00 10.43 186 GLU A N 10
ATOM 21930 C CA . GLU A 1 186 ? -4.095 -18.927 -10.097 1.00 61.44 186 GLU A CA 10
ATOM 21931 C C . GLU A 1 186 ? -3.617 -20.372 -10.205 1.00 62.02 186 GLU A C 10
ATOM 21932 O O . GLU A 1 186 ? -4.387 -21.309 -9.996 1.00 14.30 186 GLU A O 10
ATOM 21942 N N . HIS A 1 187 ? -2.340 -20.544 -10.533 1.00 61.45 187 HIS A N 10
ATOM 21943 C CA . HIS A 1 187 ? -1.758 -21.874 -10.669 1.00 41.25 187 HIS A CA 10
ATOM 21944 C C . HIS A 1 187 ? -1.977 -22.695 -9.403 1.00 23.10 187 HIS A C 10
ATOM 21945 O O . HIS A 1 187 ? -2.151 -22.143 -8.317 1.00 21.53 187 HIS A O 10
ATOM 21958 N N . GLU A 1 188 ? -1.968 -24.016 -9.551 1.00 64.21 188 GLU A N 10
ATOM 21959 C CA . GLU A 1 188 ? -2.168 -24.912 -8.418 1.00 43.41 188 GLU A CA 10
ATOM 21960 C C . GLU A 1 188 ? -1.012 -24.804 -7.427 1.00 44.21 188 GLU A C 10
ATOM 21961 O O . GLU A 1 188 ? -0.430 -25.811 -7.026 1.00 50.21 188 GLU A O 10
#

Foldseek 3Di:
DDDDDDPDDDDDDDDDDDDDDDDDDDDDDDDDDDAFKWWFAPPPTFTDTHHPPRDVVRVVVRVCVVVVVVVVVVDDDCPCVLDPFKIKIKHCDDVQDKTKIDIDGDDDDPDDDDDDDPDDPDDDPPSDDDDDDDMDIGRPVRPPDDDDDDD

Sequence (151 aa):
SAYRKKGKGKGTTVGMGKSSRRFINMYGFDPTEYSFIQFVDPLTGAQIEENVYADIRDIQERFSEVRKKMVENDDIEMQALGSNTTIHAYFRKDWSDKALKIDLMPHNPLKVCDKTNGIAKFPERELELRQTGPAVEVDVKDIPAQEVEHESAYRKKGKGKGTTVGMGKSSRRFINMYGFDPTEYSFIQFVDPLTGAQIEENVYADIRDIQERFSEVRKKMVENDDIEMQALGSNTTIHAYFRKDWSDKALKIDLMPHNPLKVCDKTNGIAKFPERELELRQTGPAVEVDVKDIPAQEVEHESAYRKKGKGKGTTVGMGKSSRRFINMYGFDPTEYSFIQFVDPLTGAQIEENVYADIRDIQERFSEVRKKMVENDDIEMQALGSNTTIHAYFRKDWSDKALKIDLMPHNPLKVCDKTNGIAKFPERELELRQTGPAVEVDVKDIPAQEVEHESAYRKKGKGKGTTVGMGKSSRRFINMYGFDPTEYSFIQFVDPLTGAQIEENVYADIRDIQERFSEVRKKMVENDDIEMQALGSNTTIHAYFRKDWSDKALKIDLMPHNPLKVCDKTNGIAKFPERELELRQTGPAVEVDVKDIPAQEVEHESAYRKKGKGKGTTVGMGKSSRRFINMYGFDPTEYSFIQFVDPLTGAQIEENVYADIRDIQERFSEVRKKMVENDDIEMQALGSNTTIHAYFRKDWSDKALKIDLMPHNPLKVCDKTNGIAKFPERELELRQTGPAVEVDVKDIPAQEVEHESAYRKKGKGKGTTVGMGKSSRRFINMYGFDPTEYSFIQFVDPLTGAQIEENVYADIRDIQERFSEVRKKMVENDDIEMQALGSNTTIHAYFRKDWSDKALKIDLMPHNPLKVCDKTNGIAKFPERELELRQTGPAVEVDVKDIPAQEVEHESAYRKKGKGKGTTVGMGKSSRRFINMYGFDPTEYSFIQFVDPLTGAQIEENVYADIRDIQERFSEVRKKMVENDDIEMQALGSNTTIHAYFRKDWSDKALKIDLMPHNPLKVCDKTNGIAKFPERELELRQTGPAVEVDVKDIPAQEVEHESAYRKKGKGKGTTVGMGKSSRRFINMYGFDPTEYSFIQFVDPLTGAQIEENVYADIRDIQERFSEVRKKMVENDDIEMQALGSNTTIHAYFRKDWSDKALKIDLMPHNPLKVCDKTNGIAKFPERELELRQTGPAVEVDVKDIPAQEVEHESAYRKKGKGKGTTVGMGKSSRRFINMYGFDPTEYSFIQFVDPLTGAQIEENVYADIRDIQERFSEVRKKMVENDDIEMQALGSNTTIHAYFRKDWSDKALKIDLMPHNPLKVCDKTNGIAKFPERELELRQTGPAVEVDVKDIPAQEVEHESAYRKKGKGKGTTVGMGKSSRRFINMYGFDPTEYSFIQFVDPLTGAQIEENVYADIRDIQERFSEVRKKMVENDDIEMQALGSNTTIHAYFRKDWSDKALKIDLMPHNPLKVCDKTNGIAKFPERELELRQTGPAVEVDVKDIPAQEVEHE

InterPro domains:
  IPR001205 RNA-directed RNA polymerase, C-terminal domain [PF00680] (2313-2735)
  IPR001456 Helper component proteinase [PF00851] (299-740)
  IPR001592 Potyvirus coat protein [PF00767] (2828-3061)
  IPR001650 Helicase, C-terminal domain-like [PF00271] (1403-1516)
  IPR001650 Helicase, C-terminal domain-like [PS51194] (1400-1559)
  IPR001650 Helicase, C-terminal domain-like [SM00490] (1419-1517)
  IPR001730 Potyvirus NIa protease (NIa-pro) domain [PF00863] (2030-2264)
  IPR001730 Potyvirus NIa protease (NIa-pro) domain [PR00966] (1866-1888)
  IPR001730 Potyvirus NIa protease (NIa-pro) domain [PR00966] (1894-1915)
  IPR001730 Potyvirus NIa protease (NIa-pro) domain [PR00966] (1978-2000)
  IPR001730 Potyvirus NIa protease (NIa-pro) domain [PR00966] (2002-2023)
  IPR001730 Potyvirus NIa protease (NIa-pro) domain [PR00966] (2034-2055)
  IPR001730 Potyvirus NIa protease (NIa-pro) domain [PR00966] (2108-2125)
  IPR001730 Potyvirus NIa protease (NIa-pro) domain [PR00966] (2170-2188)
  IPR001730 Potyvirus NIa protease (NIa-pro) domain [PR00966] (2191-2210)
  IPR001730 Potyvirus NIa protease (NIa-pro) domain [PS51436] (2032-2250)
  IPR002540 Peptidase S30, polyprotein P1, potyvirus [PF01577] (41-283)
  IPR002540 Peptidase S30, polyprotein P1, potyvirus [PS51871] (141-284)
  IPR007094 RNA-directed RNA polymerase, catalytic domain [PS50507] (2519-2643)
  IPR009003 Peptidase S1, PA clan [SSF50494] (2037-2271)

Radius of gyration: 37.77 Å; Cα contacts (8 Å, |Δi|>4): 126; chains: 1; bounding box: 52×146×61 Å

=== Feature glossary ===
Key to the feature types in this record:

— What the protein is —

Primary structure: the covalent order of the twenty standard amino acids along the backbone. Two proteins with the same sequence will (almost always) fold to the same structure; two with 30% identity often share a fold but not the details.

Database cross-references. InterPro integrates a dozen domain/family signature databases into unified entries with residue-range hits. GO terms attach function/process/location labels with evidence codes. CATH codes position the fold in a four-level structural taxonomy. Organism is the NCBI-taxonomy species name.

— Where its atoms are —

The mmCIF block holds the 3D Cartesian coordinates of each backbone atom (N, Cα, C, O) in ångströms. mmCIF is the PDB's canonical archive format — a tagged-loop text representation of the atomic model.

Six rendered views show the 3D structure from the faces of a cube — i.e. along ±x, ±y, ±z. Rendering representation is drawn randomly per protein from cartoon (secondary-structure ribbons), sticks (backbone bonds), or molecular surface; coloring is either N→C rainbow (blue at the N-terminus through red at the C-terminus) or one color per chain.

— Local backbone conformation —

DSSP 8-state secondary structure assigns each residue one of H (α-helix), G (3₁₀-helix), I (π-helix), E (extended β-strand), B (isolated β-bridge), T (hydrogen-bonded turn), S (bend), or '-' (coil). The assignment is computed from backbone hydrogen-bond geometry via the Kabsch–Sander algorithm.

P-SEA three-state annotation labels each residue as helix, strand, or coil based purely on the geometry of the Cα trace. It serves as a fallback when the full backbone (and thus DSSP) is unavailable.

The φ/ψ torsion pair specifies the backbone conformation at each residue. φ rotates about the N–Cα bond, ψ about the Cα–C bond. Steric clashes forbid most of the (φ, ψ) plane — the allowed regions (α-helix basin, β-sheet basin, left-handed helix) are the Ramachandran-allowed regions.

— Global shape and packing —

The geometric summary reports three shape descriptors. Rg (radius of gyration) measures how spread out the Cα atoms are about their centre of mass; compact globular proteins have small Rg, elongated or unfolded ones large. Cα contacts (<8 Å, |i−j|>4) count long-range residue pairs in spatial proximity — high for tightly packed folds, near zero for rods or random coil. The bounding-box extents give the protein's footprint along x, y, z in Å.

Accessible surface area quantifies burial. A residue with SASA near zero is packed into the hydrophobic core; one with SASA >100 Å² sits on the surface. Computed here via the Shrake–Rupley numerical algorithm with a 1.4 Å probe.

Plot images: a contact map (which residues are close in 3D, as an N×N binary image), a Ramachandran scatter (backbone torsion angles, revealing secondary-structure composition at a glance), and — for AlphaFold structures — a PAE heatmap (pairwise prediction confidence).

— Structural neighborhood —

The Foldseek 3Di string encodes local tertiary geometry as a 20-letter alphabet — one character per residue — derived from the relative positions of nearby Cα atoms. Unlike the amino-acid sequence, 3Di is a direct function of the 3D structure, so two proteins with the same fold have similar 3Di strings even at low sequence identity.

Nearest PDB neighbors are the top structural matches found by Foldseek when searching this structure against the entire Protein Data Bank. Each hit reports a TM-score (0 to 1; >0.5 almost always implies the same fold) and an E-value. These are *structural* homologs — they may share no detectable sequence similarity.

— Confidence and disorder —

For AlphaFold models, the B-factor field carries pLDDT — the model's own estimate of local accuracy on a 0–100 scale. Regions with pLDDT<50 should be treated as essentially unmodeled; they often correspond to intrinsically disordered segments.

B-factor (Debye–Waller factor) reflects atomic displacement in the crystal lattice. It is an experimental observable (units Å²), not a prediction; low values mean the atom is pinned down, high values mean it moves or is heterogeneous across the crystal.

Predicted aligned error is AlphaFold's pairwise confidence. Unlike pLDDT (per-residue), PAE is per-residue-pair and captures whether two parts of the structure are correctly placed relative to each other. Units are ångströms of expected positional error.